Protein AF-0000000074737550 (afdb_homodimer)

Organism: NCBI:txid2562239

Foldseek 3Di:
DPPDDPPPPPPPVPVVVVVVVLVVLVVCCVPPPVLVVLQLVLLLLLLLLLLLLLLLCLVVLLLQLQCAAPHPVVVLVVCVVVDDPVVSVVSCCQSNLLLRCPPDDCDLVAHPPDHSLQSSLLLLLLLLLLLLQLLLVLLVVCLPWHLLVLSLVLLVQLLVLLVQCLCCSPPVSYPVSNSVSSSSSSSSSPSLLSSLLRLLLSDDDPVNLLSNLSSLLSNQLSSLVSNLVLLVQRPPSPDSRRSSVCSVVSSVSSVVSSVSSVPSDRTDDPPPPPPPDDPVQLDFFPLLVVLLVLLLVLLLLLLLLLLLLVVLVVLQCVLPPVVCVDSVNVNVLSVLLNVLSVVLSVVLVVVVVPAPLLVLLLVLLVLLLVLLVVLLDDDDPVVNSVSSSSNSSSSSNNNSSSSVSLSNLDDSSSSSNSSSSSSSSNSNSSSVSSVVLSVVCVVVVDSNSSSSSVVSSVSSVVSSVSSVVSRVLDFDDDDDDDDADDLVVLVPDDLVVNLVDQPVNLCCSQQPVQVVVVHHRDDNALDALVVCVVCVVVSVVRVLVSLVVVLSVLSVCSSRLVSLVVVLVSVVSNVVRNPPDDPVVRVVSVVNNVQVCCVVVVVPCCPPPVVVVVVVVCVLPPDLDDPPVDDDDLSPDDSVSNSSSSVVVSVSSVVVSVVVCVVPVCPDPCVVVVVD/DPPDDPPPPPPPVPVVVVVVVLVVLVVCLVPPPVLVVLQLVLLLLLLLLLLLLLLLCLVVLLLQLQCAAPHPVVVLVVCVVVDDPVVSVVSCCQSNLLLRCVPDPCDLVAHPPDHSLQSSLLLLLLLLLLLLQLLLVLLVVCLPWHLLVLSLVLLVQLLVLLVQCLCCSPPVSYPVSNSVSSSSSNSSSPSLLSSLLNLLLSDDDPVNLLSNLSSLLSNQLSSLVSNLVLLVQRPPSPPSRRSSVCSVVSSVSSVVSSVSSVPSDRTDDPPPPPPPDDVVQLDFFPLLVVLLVLLLVLLLLLLLLLLLLVVLVVLQCVLPPVVCVDSVNVNVLSVLLSVLSVVLSVVLVVVVVPAPLLVLLLVLLVLLLVLLVVLLDDDDPVVNSVSSSSNSSSSSNNNSSSSSSLSNLHDSSSSSNSSSSSSSSNSNSSSVSSVVLSVVCVVVVDSNSSSSSVVSSVSSVVSSVSSVVSRVLDFDDDDDDDDADDLVVLVPDDLVVNLLDQPVNLCCSQQPVQVVVVHHRDDNALDAQVVCVVCVVVSVVRVLVSLVVVLSVLSVCSSRLVSLVVVLVSVVSNVVRNPPDPVVVRVVSVVNNVVVCCVVVVVPCCPPCVVVVVVVVCVLPPDLDDPPVDDDDLSPDDSVSNSSSSVVVSVSSVVVSVVVCVVPVCPDPCVVVVVD

InterPro domains:
  IPR011701 Major facilitator superfamily [PF07690] (119-396)
  IPR036259 MFS transporter superfamily [G3DSA:1.20.1250.20] (33-469)
  IPR036259 MFS transporter superfamily [SSF103473] (30-477)

Structure (mmCIF, N/CA/C/O backbone):
data_AF-0000000074737550-model_v1
#
loop_
_entity.id
_entity.type
_entity.pdbx_description
1 polymer 'Uncharacterized protein'
#
loop_
_atom_site.group_PDB
_atom_site.id
_atom_site.type_symbol
_atom_site.label_atom_id
_atom_site.label_alt_id
_atom_site.label_comp_id
_atom_site.label_asym_id
_atom_site.label_entity_id
_atom_site.label_seq_id
_atom_site.pdbx_PDB_ins_code
_atom_site.Cartn_x
_atom_site.Cartn_y
_atom_site.Cartn_z
_atom_site.occupancy
_atom_site.B_iso_or_equiv
_atom_site.auth_seq_id
_atom_site.auth_comp_id
_atom_site.auth_asym_id
_atom_site.auth_atom_id
_atom_site.pdbx_PDB_model_num
ATOM 1 N N . MET A 1 1 ? -85.125 32.219 9.75 1 24.47 1 MET A N 1
ATOM 2 C CA . MET A 1 1 ? -85.438 31 9.016 1 24.47 1 MET A CA 1
ATOM 3 C C . MET A 1 1 ? -84.25 30.031 9 1 24.47 1 MET A C 1
ATOM 5 O O . MET A 1 1 ? -83.125 30.438 8.82 1 24.47 1 MET A O 1
ATOM 9 N N . VAL A 1 2 ? -84.5 28.766 9.648 1 26.8 2 VAL A N 1
ATOM 10 C CA . VAL A 1 2 ? -83.812 27.609 10.211 1 26.8 2 VAL A CA 1
ATOM 11 C C . VAL A 1 2 ? -83.125 26.828 9.094 1 26.8 2 VAL A C 1
ATOM 13 O O . VAL A 1 2 ? -83.75 26.391 8.141 1 26.8 2 VAL A O 1
ATOM 16 N N . CYS A 1 3 ? -82 27.5 8.641 1 24.91 3 CYS A N 1
ATOM 17 C CA . CYS A 1 3 ? -81.25 26.719 7.672 1 24.91 3 CYS A CA 1
ATOM 18 C C . CYS A 1 3 ? -81.188 25.234 8.055 1 24.91 3 CYS A C 1
ATOM 20 O O . CYS A 1 3 ? -80.812 24.891 9.188 1 24.91 3 CYS A O 1
ATOM 22 N N . LYS A 1 4 ? -82 24.359 7.387 1 26.67 4 LYS A N 1
ATOM 23 C CA . LYS A 1 4 ? -82.375 22.953 7.258 1 26.67 4 LYS A CA 1
ATOM 24 C C . LYS A 1 4 ? -81.125 22.062 7.203 1 26.67 4 LYS A C 1
ATOM 26 O O . LYS A 1 4 ? -80.125 22.406 6.559 1 26.67 4 LYS A O 1
ATOM 31 N N . SER A 1 5 ? -81 21.078 8.133 1 26.8 5 SER A N 1
ATOM 32 C CA . SER A 1 5 ? -80.125 20.078 8.703 1 26.8 5 SER A CA 1
ATOM 33 C C . SER A 1 5 ? -79.562 19.109 7.637 1 26.8 5 SER A C 1
ATOM 35 O O . SER A 1 5 ? -80.375 18.359 7.051 1 26.8 5 SER A O 1
ATOM 37 N N . CYS A 1 6 ? -78.75 19.672 6.656 1 26.11 6 CYS A N 1
ATOM 38 C CA . CYS A 1 6 ? -78.375 18.766 5.59 1 26.11 6 CYS A CA 1
ATOM 39 C C . CYS A 1 6 ? -77.875 17.453 6.156 1 26.11 6 CYS A C 1
ATOM 41 O O . CYS A 1 6 ? -76.938 17.453 6.992 1 26.11 6 CYS A O 1
ATOM 43 N N . PRO A 1 7 ? -78.562 16.297 6.203 1 28.62 7 PRO A N 1
ATOM 44 C CA . PRO A 1 7 ? -78.438 14.969 6.785 1 28.62 7 PRO A CA 1
ATOM 45 C C . PRO A 1 7 ? -77.188 14.25 6.336 1 28.62 7 PRO A C 1
ATOM 47 O O . PRO A 1 7 ? -76.812 13.203 6.887 1 28.62 7 PRO A O 1
ATOM 50 N N . CYS A 1 8 ? -76.625 14.422 5.133 1 25.62 8 CYS A N 1
ATOM 51 C CA . CYS A 1 8 ? -76.062 13.234 4.508 1 25.62 8 CYS A CA 1
ATOM 52 C C . CYS A 1 8 ? -74.688 12.891 5.121 1 25.62 8 CYS A C 1
ATOM 54 O O . CYS A 1 8 ? -73.625 13.133 4.508 1 25.62 8 CYS A O 1
ATOM 56 N N . ARG A 1 9 ? -74.312 13.266 6.387 1 26.23 9 ARG A N 1
ATOM 57 C CA . ARG A 1 9 ? -73 12.805 6.922 1 26.23 9 ARG A CA 1
ATOM 58 C C . ARG A 1 9 ? -72.938 11.273 6.953 1 26.23 9 ARG A C 1
ATOM 60 O O . ARG A 1 9 ? -73.438 10.656 7.898 1 26.23 9 ARG A O 1
ATOM 67 N N . SER A 1 10 ? -73.312 10.633 5.816 1 28.11 10 SER A N 1
ATOM 68 C CA . SER A 1 10 ? -73.125 9.195 5.938 1 28.11 10 SER A CA 1
ATOM 69 C C . SER A 1 10 ? -71.75 8.844 6.422 1 28.11 10 SER A C 1
ATOM 71 O O . SER A 1 10 ? -70.75 9.461 6 1 28.11 10 SER A O 1
ATOM 73 N N . SER A 1 11 ? -71.562 8.234 7.66 1 30.48 11 SER A N 1
ATOM 74 C CA . SER A 1 11 ? -70.5 7.625 8.438 1 30.48 11 SER A CA 1
ATOM 75 C C . SER A 1 11 ? -69.688 6.641 7.594 1 30.48 11 SER A C 1
ATOM 77 O O . SER A 1 11 ? -70.188 5.547 7.281 1 30.48 11 SER A O 1
ATOM 79 N N . ASN A 1 12 ? -69.125 7.055 6.477 1 30.02 12 ASN A N 1
ATOM 80 C CA . ASN A 1 12 ? -68.25 6.082 5.809 1 30.02 12 ASN A CA 1
ATOM 81 C C . ASN A 1 12 ? -67.25 5.461 6.773 1 30.02 12 ASN A C 1
ATOM 83 O O . ASN A 1 12 ? -66.188 6.043 7.031 1 30.02 12 ASN A O 1
ATOM 87 N N . THR A 1 13 ? -67.625 4.664 7.844 1 34.12 13 THR A N 1
ATOM 88 C CA . THR A 1 13 ? -67 3.869 8.867 1 34.12 13 THR A CA 1
ATOM 89 C C . THR A 1 13 ? -66 2.896 8.242 1 34.12 13 THR A C 1
ATOM 91 O O . THR A 1 13 ? -65.25 2.191 8.945 1 34.12 13 THR A O 1
ATOM 94 N N . ALA A 1 14 ? -66.188 2.547 7.008 1 34.81 14 ALA A N 1
ATOM 95 C CA . ALA A 1 14 ? -65.438 1.343 6.59 1 34.81 14 ALA A CA 1
ATOM 96 C C . ALA A 1 14 ? -63.969 1.602 6.492 1 34.81 14 ALA A C 1
ATOM 98 O O . ALA A 1 14 ? -63.156 0.664 6.512 1 34.81 14 ALA A O 1
ATOM 99 N N . THR A 1 15 ? -63.562 2.732 6.035 1 36.78 15 THR A N 1
ATOM 100 C CA . THR A 1 15 ? -62.125 2.951 5.828 1 36.78 15 THR A CA 1
ATOM 101 C C . THR A 1 15 ? -61.406 3.078 7.164 1 36.78 15 THR A C 1
ATOM 103 O O . THR A 1 15 ? -60.156 3.174 7.199 1 36.78 15 THR A O 1
ATOM 106 N N . GLU A 1 16 ? -62.031 3.373 8.352 1 38.31 16 GLU A N 1
ATOM 107 C CA . GLU A 1 16 ? -61.438 3.621 9.664 1 38.31 16 GLU A CA 1
ATOM 108 C C . GLU A 1 16 ? -60.781 2.359 10.227 1 38.31 16 GLU A C 1
ATOM 110 O O . GLU A 1 16 ? -59.75 2.432 10.891 1 38.31 16 GLU A O 1
ATOM 115 N N . PRO A 1 17 ? -61.438 1.211 9.945 1 42.69 17 PRO A N 1
ATOM 116 C CA . PRO A 1 17 ? -60.875 0.065 10.672 1 42.69 17 PRO A CA 1
ATOM 117 C C . PRO A 1 17 ? -59.5 -0.335 10.172 1 42.69 17 PRO A C 1
ATOM 119 O O . PRO A 1 17 ? -58.656 -0.781 10.961 1 42.69 17 PRO A O 1
ATOM 122 N N . PHE A 1 18 ? -59.25 -0.266 8.898 1 42.91 18 PHE A N 1
ATOM 123 C CA . PHE A 1 18 ? -57.969 -0.693 8.359 1 42.91 18 PHE A CA 1
ATOM 124 C C . PHE A 1 18 ? -56.844 0.226 8.844 1 42.91 18 PHE A C 1
ATOM 126 O O . PHE A 1 18 ? -55.781 -0.242 9.227 1 42.91 18 PHE A O 1
ATOM 133 N N . TYR A 1 19 ? -57.031 1.488 8.75 1 45.22 19 TYR A N 1
ATOM 134 C CA . TYR A 1 19 ? -56.062 2.461 9.242 1 45.22 19 TYR A CA 1
ATOM 135 C C . TYR A 1 19 ? -55.875 2.33 10.75 1 45.22 19 TYR A C 1
ATOM 137 O O . TYR A 1 19 ? -54.75 2.434 11.25 1 45.22 19 TYR A O 1
ATOM 145 N N . ASN A 1 20 ? -57 2.053 11.422 1 49.97 20 ASN A N 1
ATOM 146 C CA . ASN A 1 20 ? -56.875 1.866 12.867 1 49.97 20 ASN A CA 1
ATOM 147 C C . ASN A 1 20 ? -56.156 0.577 13.211 1 49.97 20 ASN A C 1
ATOM 149 O O . ASN A 1 20 ? -55.406 0.525 14.195 1 49.97 20 ASN A O 1
ATOM 153 N N . ARG A 1 21 ? -56.312 -0.404 12.406 1 52.66 21 ARG A N 1
ATOM 154 C CA . ARG A 1 21 ? -55.625 -1.673 12.602 1 52.66 21 ARG A CA 1
ATOM 155 C C . ARG A 1 21 ? -54.125 -1.534 12.305 1 52.66 21 ARG A C 1
ATOM 157 O O . ARG A 1 21 ? -53.312 -2.127 13 1 52.66 21 ARG A O 1
ATOM 164 N N . ILE A 1 22 ? -53.75 -0.805 11.273 1 57 22 ILE A N 1
ATOM 165 C CA . ILE A 1 22 ? -52.344 -0.553 10.945 1 57 22 ILE A CA 1
ATOM 166 C C . ILE A 1 22 ? -51.656 0.19 12.094 1 57 22 ILE A C 1
ATOM 168 O O . ILE A 1 22 ? -50.531 -0.135 12.477 1 57 22 ILE A O 1
ATOM 172 N N . THR A 1 23 ? -52.469 1.102 12.586 1 62.09 23 THR A N 1
ATOM 173 C CA . THR A 1 23 ? -51.938 1.883 13.688 1 62.09 23 THR A CA 1
ATOM 174 C C . THR A 1 23 ? -51.781 1.023 14.938 1 62.09 23 THR A C 1
ATOM 176 O O . THR A 1 23 ? -50.781 1.157 15.672 1 62.09 23 THR A O 1
ATOM 179 N N . ALA A 1 24 ? -52.75 0.085 15.086 1 65.62 24 ALA A N 1
ATOM 180 C CA . ALA A 1 24 ? -52.656 -0.756 16.281 1 65.62 24 ALA A CA 1
ATOM 181 C C . ALA A 1 24 ? -51.469 -1.716 16.188 1 65.62 24 ALA A C 1
ATOM 183 O O . ALA A 1 24 ? -50.781 -1.954 17.188 1 65.62 24 ALA A O 1
ATOM 184 N N . VAL A 1 25 ? -51.281 -2.23 15.016 1 73.44 25 VAL A N 1
ATOM 185 C CA . VAL A 1 25 ? -50.188 -3.186 14.828 1 73.44 25 VAL A CA 1
ATOM 186 C C . VAL A 1 25 ? -48.844 -2.471 14.938 1 73.44 25 VAL A C 1
ATOM 188 O O . VAL A 1 25 ? -47.875 -3.029 15.469 1 73.44 25 VAL A O 1
ATOM 191 N N . GLN A 1 26 ? -48.844 -1.316 14.562 1 75.19 26 GLN A N 1
ATOM 192 C CA . GLN A 1 26 ? -47.625 -0.524 14.688 1 75.19 26 GLN A CA 1
ATOM 193 C C . GLN A 1 26 ? -47.312 -0.226 16.141 1 75.19 26 GLN A C 1
ATOM 195 O O . GLN A 1 26 ? -46.125 -0.241 16.547 1 75.19 26 GLN A O 1
ATOM 200 N N . VAL A 1 27 ? -48.375 0.077 16.812 1 71.81 27 VAL A N 1
ATOM 201 C CA . VAL A 1 27 ? -48.188 0.347 18.234 1 71.81 27 VAL A CA 1
ATOM 202 C C . VAL A 1 27 ? -47.75 -0.922 18.953 1 71.81 27 VAL A C 1
ATOM 204 O O . VAL A 1 27 ? -46.875 -0.871 19.828 1 71.81 27 VAL A O 1
ATOM 207 N N . ARG A 1 28 ? -48.344 -1.997 18.531 1 73.56 28 ARG A N 1
ATOM 208 C CA . ARG A 1 28 ? -47.969 -3.27 19.141 1 73.56 28 ARG A CA 1
ATOM 209 C C . ARG A 1 28 ? -46.5 -3.6 18.859 1 73.56 28 ARG A C 1
ATOM 211 O O . ARG A 1 28 ? -45.812 -4.156 19.719 1 73.56 28 ARG A O 1
ATOM 218 N N . LEU A 1 29 ? -46.031 -3.309 17.703 1 77.81 29 LEU A N 1
ATOM 219 C CA . LEU A 1 29 ? -44.625 -3.549 17.328 1 77.81 29 LEU A CA 1
ATOM 220 C C . LEU A 1 29 ? -43.688 -2.74 18.188 1 77.81 29 LEU A C 1
ATOM 222 O O . LEU A 1 29 ? -42.594 -3.219 18.547 1 77.81 29 LEU A O 1
ATOM 226 N N . ARG A 1 30 ? -44.125 -1.634 18.578 1 72.62 30 ARG A N 1
ATOM 227 C CA . ARG A 1 30 ? -43.281 -0.748 19.375 1 72.62 30 ARG A CA 1
ATOM 228 C C . ARG A 1 30 ? -43.312 -1.131 20.844 1 72.62 30 ARG A C 1
ATOM 230 O O . ARG A 1 30 ? -42.344 -0.905 21.578 1 72.62 30 ARG A O 1
ATOM 237 N N . THR A 1 31 ? -44.375 -1.774 21.219 1 72.88 31 THR A N 1
ATOM 238 C CA . THR A 1 31 ? -44.562 -1.931 22.656 1 72.88 31 THR A CA 1
ATOM 239 C C . THR A 1 31 ? -44.312 -3.373 23.094 1 72.88 31 THR A C 1
ATOM 241 O O . THR A 1 31 ? -43.906 -3.625 24.219 1 72.88 31 THR A O 1
ATOM 244 N N . SER A 1 32 ? -44.562 -4.336 22.203 1 79.5 32 SER A N 1
ATOM 245 C CA . SER A 1 32 ? -44.5 -5.738 22.609 1 79.5 32 SER A CA 1
ATOM 246 C C . SER A 1 32 ? -43.25 -6.41 22.047 1 79.5 32 SER A C 1
ATOM 248 O O . SER A 1 32 ? -43.125 -6.613 20.844 1 79.5 32 SER A O 1
ATOM 250 N N . LYS A 1 33 ? -42.344 -6.879 22.953 1 85.06 33 LYS A N 1
ATOM 251 C CA . LYS A 1 33 ? -41.125 -7.598 22.562 1 85.06 33 LYS A CA 1
ATOM 252 C C . LYS A 1 33 ? -41.469 -8.961 21.969 1 85.06 33 LYS A C 1
ATOM 254 O O . LYS A 1 33 ? -40.781 -9.461 21.094 1 85.06 33 LYS A O 1
ATOM 259 N N . GLY A 1 34 ? -42.562 -9.508 22.453 1 84.25 34 GLY A N 1
ATOM 260 C CA . GLY A 1 34 ? -43 -10.781 21.906 1 84.25 34 GLY A CA 1
ATOM 261 C C . GLY A 1 34 ? -43.438 -10.695 20.453 1 84.25 34 GLY A C 1
ATOM 262 O O . GLY A 1 34 ? -43.062 -11.547 19.641 1 84.25 34 GLY A O 1
ATOM 263 N N . PHE A 1 35 ? -44.156 -9.766 20.188 1 87.44 35 PHE A N 1
ATOM 264 C CA . PHE A 1 35 ? -44.625 -9.578 18.812 1 87.44 35 PHE A CA 1
ATOM 265 C C . PHE A 1 35 ? -43.438 -9.25 17.891 1 87.44 35 PHE A C 1
ATOM 267 O O . PHE A 1 35 ? -43.406 -9.68 16.734 1 87.44 35 PHE A O 1
ATOM 274 N N . GLN A 1 36 ? -42.5 -8.586 18.375 1 87.88 36 GLN A N 1
ATOM 275 C CA . GLN A 1 36 ? -41.312 -8.305 17.609 1 87.88 36 GLN A CA 1
ATOM 276 C C . GLN A 1 36 ? -40.562 -9.594 17.219 1 87.88 36 GLN A C 1
ATOM 278 O O . GLN A 1 36 ? -40.125 -9.75 16.094 1 87.88 36 GLN A O 1
ATOM 283 N N . ARG A 1 37 ? -40.562 -10.461 18.156 1 88.75 37 ARG A N 1
ATOM 284 C CA . ARG A 1 37 ? -39.906 -11.734 17.906 1 88.75 37 ARG A CA 1
ATOM 285 C C . ARG A 1 37 ? -40.656 -12.555 16.875 1 88.75 37 ARG A C 1
ATOM 287 O O . ARG A 1 37 ? -40.062 -13.25 16.062 1 88.75 37 ARG A O 1
ATOM 294 N N . VAL A 1 38 ? -41.938 -12.461 16.891 1 89.69 38 VAL A N 1
ATOM 295 C CA . VAL A 1 38 ? -42.75 -13.188 15.93 1 89.69 38 VAL A CA 1
ATOM 296 C C . VAL A 1 38 ? -42.531 -12.617 14.531 1 89.69 38 VAL A C 1
ATOM 298 O O . VAL A 1 38 ? -42.438 -13.359 13.555 1 89.69 38 VAL A O 1
ATOM 301 N N . VAL A 1 39 ? -42.5 -11.398 14.453 1 90.38 39 VAL A N 1
ATOM 302 C CA . VAL A 1 39 ? -42.312 -10.742 13.172 1 90.38 39 VAL A CA 1
ATOM 303 C C . VAL A 1 39 ? -40.969 -11.141 12.586 1 90.38 39 VAL A C 1
ATOM 305 O O . VAL A 1 39 ? -40.875 -11.469 11.398 1 90.38 39 VAL A O 1
ATOM 308 N N . VAL A 1 40 ? -39.969 -11.203 13.445 1 91 40 VAL A N 1
ATOM 309 C CA . VAL A 1 40 ? -38.625 -11.578 12.992 1 91 40 VAL A CA 1
ATOM 310 C C . VAL A 1 40 ? -38.594 -13.055 12.602 1 91 40 VAL A C 1
ATOM 312 O O . VAL A 1 40 ? -38.031 -13.422 11.578 1 91 40 VAL A O 1
ATOM 315 N N . ALA A 1 41 ? -39.281 -13.828 13.312 1 91.25 41 ALA A N 1
ATOM 316 C CA . ALA A 1 41 ? -39.312 -15.258 13.023 1 91.25 41 ALA A CA 1
ATOM 317 C C . ALA A 1 41 ? -40 -15.531 11.68 1 91.25 41 ALA A C 1
ATOM 319 O O . ALA A 1 41 ? -39.531 -16.375 10.906 1 91.25 41 ALA A O 1
ATOM 320 N N . VAL A 1 42 ? -41.031 -14.852 11.453 1 92.31 42 VAL A N 1
ATOM 321 C CA . VAL A 1 42 ? -41.75 -15.031 10.203 1 92.31 42 VAL A CA 1
ATOM 322 C C . VAL A 1 42 ? -40.906 -14.531 9.039 1 92.31 42 VAL A C 1
ATOM 324 O O . VAL A 1 42 ? -40.906 -15.117 7.953 1 92.31 42 VAL A O 1
ATOM 327 N N . THR A 1 43 ? -40.219 -13.484 9.305 1 92.75 43 THR A N 1
ATOM 328 C CA . THR A 1 43 ? -39.312 -12.961 8.281 1 92.75 43 THR A CA 1
ATOM 329 C C . THR A 1 43 ? -38.219 -13.961 7.988 1 92.75 43 THR A C 1
ATOM 331 O O . THR A 1 43 ? -37.875 -14.203 6.824 1 92.75 43 THR A O 1
ATOM 334 N N . LEU A 1 44 ? -37.688 -14.594 8.969 1 91.88 44 LEU A N 1
ATOM 335 C CA . LEU A 1 44 ? -36.656 -15.617 8.812 1 91.88 44 LEU A CA 1
ATOM 336 C C . LEU A 1 44 ? -37.188 -16.828 8.078 1 91.88 44 LEU A C 1
ATOM 338 O O . LEU A 1 44 ? -36.531 -17.422 7.238 1 91.88 44 LEU A O 1
ATOM 342 N N . PHE A 1 45 ? -38.406 -17.125 8.414 1 91.25 45 PHE A N 1
ATOM 343 C CA . PHE A 1 45 ? -39.062 -18.25 7.773 1 91.25 45 PHE A CA 1
ATOM 344 C C . PHE A 1 45 ? -39.25 -17.984 6.285 1 91.25 45 PHE A C 1
ATOM 346 O O . PHE A 1 45 ? -39.062 -18.875 5.457 1 91.25 45 PHE A O 1
ATOM 353 N N . ALA A 1 46 ? -39.625 -16.844 5.953 1 92.75 46 ALA A N 1
ATOM 354 C CA . ALA A 1 46 ? -39.812 -16.469 4.551 1 92.75 46 ALA A CA 1
ATOM 355 C C . ALA A 1 46 ? -38.5 -16.594 3.777 1 92.75 46 ALA A C 1
ATOM 357 O O . ALA A 1 46 ? -38.469 -17.109 2.656 1 92.75 46 ALA A O 1
ATOM 358 N N . VAL A 1 47 ? -37.438 -16.156 4.398 1 91.56 47 VAL A N 1
ATOM 359 C CA . VAL A 1 47 ? -36.125 -16.234 3.762 1 91.56 47 VAL A CA 1
ATOM 360 C C . VAL A 1 47 ? -35.719 -17.703 3.59 1 91.56 47 VAL A C 1
ATOM 362 O O . VAL A 1 47 ? -35.25 -18.109 2.525 1 91.56 47 VAL A O 1
ATOM 365 N N . PHE A 1 48 ? -36 -18.438 4.562 1 87.81 48 PHE A N 1
ATOM 366 C CA . PHE A 1 48 ? -35.688 -19.875 4.516 1 87.81 48 PHE A CA 1
ATOM 367 C C . PHE A 1 48 ? -36.469 -20.547 3.396 1 87.81 48 PHE A C 1
ATOM 369 O O . PHE A 1 48 ? -35.875 -21.312 2.613 1 87.81 48 PHE A O 1
ATOM 376 N N . ALA A 1 49 ? -37.656 -20.234 3.307 1 87.94 49 ALA A N 1
ATOM 377 C CA . ALA A 1 49 ? -38.531 -20.844 2.303 1 87.94 49 ALA A CA 1
ATOM 378 C C . ALA A 1 49 ? -38.062 -20.484 0.891 1 87.94 49 ALA A C 1
ATOM 380 O O . ALA A 1 49 ? -38.062 -21.328 -0.004 1 87.94 49 ALA A O 1
ATOM 381 N N . ASP A 1 50 ? -37.719 -19.328 0.706 1 88.56 50 ASP A N 1
ATOM 382 C CA . ASP A 1 50 ? -37.281 -18.844 -0.602 1 88.56 50 ASP A CA 1
ATOM 383 C C . ASP A 1 50 ? -36 -19.547 -1.032 1 88.56 50 ASP A C 1
ATOM 385 O O . ASP A 1 50 ? -35.875 -20.031 -2.156 1 88.56 50 ASP A O 1
ATOM 389 N N . ILE A 1 51 ? -35.062 -19.656 -0.177 1 83.12 51 ILE A N 1
ATOM 390 C CA . ILE A 1 51 ? -33.781 -20.234 -0.51 1 83.12 51 ILE A CA 1
ATOM 391 C C . ILE A 1 51 ? -33.875 -21.75 -0.656 1 83.12 51 ILE A C 1
ATOM 393 O O . ILE A 1 51 ? -33.219 -22.344 -1.509 1 83.12 51 ILE A O 1
ATOM 397 N N . LEU A 1 52 ? -34.688 -22.281 0.16 1 76.75 52 LEU A N 1
ATOM 398 C CA . LEU A 1 52 ? -34.938 -23.719 0.05 1 76.75 52 LEU A CA 1
ATOM 399 C C . LEU A 1 52 ? -35.469 -24.078 -1.334 1 76.75 52 LEU A C 1
ATOM 401 O O . LEU A 1 52 ? -35 -25.047 -1.944 1 76.75 52 LEU A O 1
ATOM 405 N N . GLY A 1 53 ? -36.375 -23.359 -1.813 1 73.12 53 GLY A N 1
ATOM 406 C CA . GLY A 1 53 ? -36.938 -23.609 -3.129 1 73.12 53 GLY A CA 1
ATOM 407 C C . GLY A 1 53 ? -35.906 -23.562 -4.238 1 73.12 53 GLY A C 1
ATOM 408 O O . GLY A 1 53 ? -35.906 -24.422 -5.125 1 73.12 53 GLY A O 1
ATOM 409 N N . THR A 1 54 ? -34.938 -22.672 -4.141 1 71.44 54 THR A N 1
ATOM 410 C CA . THR A 1 54 ? -33.906 -22.547 -5.156 1 71.44 54 THR A CA 1
ATOM 411 C C . THR A 1 54 ? -32.875 -23.672 -5.039 1 71.44 54 THR A C 1
ATOM 413 O O . THR A 1 54 ? -32.375 -24.156 -6.047 1 71.44 54 THR A O 1
ATOM 416 N N . ALA A 1 55 ? -32.625 -24.094 -3.875 1 70.56 55 ALA A N 1
ATOM 417 C CA . ALA A 1 55 ? -31.641 -25.141 -3.641 1 70.56 55 ALA A CA 1
ATOM 418 C C . ALA A 1 55 ? -32.156 -26.484 -4.18 1 70.56 55 ALA A C 1
ATOM 420 O O . ALA A 1 55 ? -31.344 -27.328 -4.609 1 70.56 55 ALA A O 1
ATOM 421 N N . VAL A 1 56 ? -33.344 -26.672 -4.211 1 67.12 56 VAL A N 1
ATOM 422 C CA . VAL A 1 56 ? -33.938 -27.938 -4.652 1 67.12 56 VAL A CA 1
ATOM 423 C C . VAL A 1 56 ? -33.812 -28.062 -6.168 1 67.12 56 VAL A C 1
ATOM 425 O O . VAL A 1 56 ? -33.719 -29.172 -6.699 1 67.12 56 VAL A O 1
ATOM 428 N N . ILE A 1 57 ? -33.625 -26.953 -6.836 1 65 57 ILE A N 1
ATOM 429 C CA . ILE A 1 57 ? -33.562 -26.922 -8.289 1 65 57 ILE A CA 1
ATOM 430 C C . ILE A 1 57 ? -32.156 -27.219 -8.781 1 65 57 ILE A C 1
ATOM 432 O O . ILE A 1 57 ? -31.969 -27.75 -9.875 1 65 57 ILE A O 1
ATOM 436 N N . LEU A 1 58 ? -31.141 -27.078 -7.949 1 63.34 58 LEU A N 1
ATOM 437 C CA . LEU A 1 58 ? -29.75 -27.078 -8.367 1 63.34 58 LEU A CA 1
ATOM 438 C C . LEU A 1 58 ? -29.328 -28.453 -8.859 1 63.34 58 LEU A C 1
ATOM 440 O O . LEU A 1 58 ? -28.672 -28.578 -9.891 1 63.34 58 LEU A O 1
ATOM 444 N N . PRO A 1 59 ? -29.672 -29.484 -8.195 1 60.91 59 PRO A N 1
ATOM 445 C CA . PRO A 1 59 ? -29.266 -30.781 -8.719 1 60.91 59 PRO A CA 1
ATOM 446 C C . PRO A 1 59 ? -29.906 -31.109 -10.062 1 60.91 59 PRO A C 1
ATOM 448 O O . PRO A 1 59 ? -29.297 -31.781 -10.906 1 60.91 59 PRO A O 1
ATOM 451 N N . GLY A 1 60 ? -31.078 -30.578 -10.203 1 61.06 60 GLY A N 1
ATOM 452 C CA . GLY A 1 60 ? -31.75 -30.75 -11.492 1 61.06 60 GLY A CA 1
ATOM 453 C C . GLY A 1 60 ? -31.016 -30.062 -12.633 1 61.06 60 GLY A C 1
ATOM 454 O O . GLY A 1 60 ? -30.953 -30.594 -13.742 1 61.06 60 GLY A O 1
ATOM 455 N N . LEU A 1 61 ? -30.375 -29.016 -12.234 1 62.16 61 LEU A N 1
ATOM 456 C CA . LEU A 1 61 ? -29.641 -28.25 -13.234 1 62.16 61 LEU A CA 1
ATOM 457 C C . LEU A 1 61 ? -28.406 -29.016 -13.727 1 62.16 61 LEU A C 1
ATOM 459 O O . LEU A 1 61 ? -28.109 -29.031 -14.922 1 62.16 61 LEU A O 1
ATOM 463 N N . ALA A 1 62 ? -27.75 -29.688 -12.875 1 59.97 62 ALA A N 1
ATOM 464 C CA . ALA A 1 62 ? -26.578 -30.484 -13.234 1 59.97 62 ALA A CA 1
ATOM 465 C C . ALA A 1 62 ? -26.953 -31.672 -14.117 1 59.97 62 ALA A C 1
ATOM 467 O O . ALA A 1 62 ? -26.219 -32.031 -15.039 1 59.97 62 ALA A O 1
ATOM 468 N N . SER A 1 63 ? -28.094 -32.094 -13.898 1 60.69 63 SER A N 1
ATOM 469 C CA . SER A 1 63 ? -28.547 -33.281 -14.625 1 60.69 63 SER A CA 1
ATOM 470 C C . SER A 1 63 ? -28.922 -32.938 -16.062 1 60.69 63 SER A C 1
ATOM 472 O O . SER A 1 63 ? -28.766 -33.75 -16.969 1 60.69 63 SER A O 1
ATOM 474 N N . VAL A 1 64 ? -29.312 -31.719 -16.203 1 61.84 64 VAL A N 1
ATOM 475 C CA . VAL A 1 64 ? -29.766 -31.297 -17.531 1 61.84 64 VAL A CA 1
ATOM 476 C C . VAL A 1 64 ? -28.562 -31.156 -18.469 1 61.84 64 VAL A C 1
ATOM 478 O O . VAL A 1 64 ? -28.672 -31.391 -19.672 1 61.84 64 VAL A O 1
ATOM 481 N N . CYS A 1 65 ? -27.344 -30.906 -17.891 1 63.69 65 CYS A N 1
ATOM 482 C CA . CYS A 1 65 ? -26.188 -30.641 -18.734 1 63.69 65 CYS A CA 1
ATOM 483 C C . CYS A 1 65 ? -25.312 -31.875 -18.875 1 63.69 65 CYS A C 1
ATOM 485 O O . CYS A 1 65 ? -24.328 -31.859 -19.609 1 63.69 65 CYS A O 1
ATOM 487 N N . THR A 1 66 ? -25.578 -32.969 -18.344 1 62.47 66 THR A N 1
ATOM 488 C CA . THR A 1 66 ? -24.719 -34.156 -18.297 1 62.47 66 THR A CA 1
ATOM 489 C C . THR A 1 66 ? -24.469 -34.719 -19.703 1 62.47 66 THR A C 1
ATOM 491 O O . THR A 1 66 ? -23.422 -35.281 -19.969 1 62.47 66 THR A O 1
ATOM 494 N N . PHE A 1 67 ? -25.344 -34.469 -20.547 1 59.66 67 PHE A N 1
ATOM 495 C CA . PHE A 1 67 ? -25.203 -35.094 -21.859 1 59.66 67 PHE A CA 1
ATOM 496 C C . PHE A 1 67 ? -24.719 -34.094 -22.891 1 59.66 67 PHE A C 1
ATOM 498 O O . PHE A 1 67 ? -24.766 -34.344 -24.094 1 59.66 67 PHE A O 1
ATOM 505 N N . ALA A 1 68 ? -24.438 -32.938 -22.344 1 63.12 68 ALA A N 1
ATOM 506 C CA . ALA A 1 68 ? -23.812 -31.953 -23.234 1 63.12 68 ALA A CA 1
ATOM 507 C C . ALA A 1 68 ? -22.453 -32.438 -23.719 1 63.12 68 ALA A C 1
ATOM 509 O O . ALA A 1 68 ? -21.891 -33.375 -23.141 1 63.12 68 ALA A O 1
ATOM 510 N N . GLU A 1 69 ? -22.031 -31.844 -24.875 1 62.72 69 GLU A N 1
ATOM 511 C CA . GLU A 1 69 ? -20.781 -32.281 -25.484 1 62.72 69 GLU A CA 1
ATOM 512 C C . GLU A 1 69 ? -19.625 -32.188 -24.5 1 62.72 69 GLU A C 1
ATOM 514 O O . GLU A 1 69 ? -19.359 -31.141 -23.938 1 62.72 69 GLU A O 1
ATOM 519 N N . GLY A 1 70 ? -19 -33.312 -24.172 1 61.28 70 GLY A N 1
ATOM 520 C CA . GLY A 1 70 ? -17.844 -33.375 -23.281 1 61.28 70 GLY A CA 1
ATOM 521 C C . GLY A 1 70 ? -18.219 -33.719 -21.859 1 61.28 70 GLY A C 1
ATOM 522 O O . GLY A 1 70 ? -17.344 -33.812 -21 1 61.28 70 GLY A O 1
ATOM 523 N N . GLY A 1 71 ? -19.453 -33.906 -21.672 1 62.16 71 GLY A N 1
ATOM 524 C CA . GLY A 1 71 ? -19.906 -34.25 -20.328 1 62.16 71 GLY A CA 1
ATOM 525 C C . GLY A 1 71 ? -19.828 -35.75 -20.047 1 62.16 71 GLY A C 1
ATOM 526 O O . GLY A 1 71 ? -19.516 -36.531 -20.938 1 62.16 71 GLY A O 1
ATOM 527 N N . PRO A 1 72 ? -19.984 -36.031 -18.797 1 62.84 72 PRO A N 1
ATOM 528 C CA . PRO A 1 72 ? -19.859 -37.438 -18.422 1 62.84 72 PRO A CA 1
ATOM 529 C C . PRO A 1 72 ? -20.781 -38.344 -19.25 1 62.84 72 PRO A C 1
ATOM 531 O O . PRO A 1 72 ? -20.391 -39.469 -19.594 1 62.84 72 PRO A O 1
ATOM 534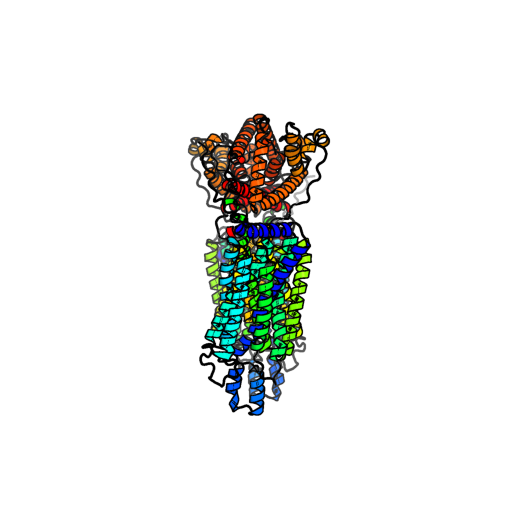 N N . GLY A 1 73 ? -21.922 -37.875 -19.594 1 62.31 73 GLY A N 1
ATOM 535 C CA . GLY A 1 73 ? -22.828 -38.688 -20.406 1 62.31 73 GLY A CA 1
ATOM 536 C C . GLY A 1 73 ? -22.391 -38.781 -21.859 1 62.31 73 GLY A C 1
ATOM 537 O O . GLY A 1 73 ? -22.516 -39.875 -22.469 1 62.31 73 GLY A O 1
ATOM 538 N N . ASP A 1 74 ? -21.891 -37.656 -22.328 1 65.94 74 ASP A N 1
ATOM 539 C CA . ASP A 1 74 ? -21.391 -37.688 -23.703 1 65.94 74 ASP A CA 1
ATOM 540 C C . ASP A 1 74 ? -20.188 -38.625 -23.828 1 65.94 74 ASP A C 1
ATOM 542 O O . ASP A 1 74 ? -20.078 -39.375 -24.797 1 65.94 74 ASP A O 1
ATOM 546 N N . LEU A 1 75 ? -19.344 -38.594 -22.844 1 66.56 75 LEU A N 1
ATOM 547 C CA . LEU A 1 75 ? -18.172 -39.469 -22.859 1 66.56 75 LEU A CA 1
ATOM 548 C C . LEU A 1 75 ? -18.562 -40.938 -22.75 1 66.56 75 LEU A C 1
ATOM 550 O O . LEU A 1 75 ? -17.969 -41.781 -23.391 1 66.56 75 LEU A O 1
ATOM 554 N N . LEU A 1 76 ? -19.562 -41.125 -21.969 1 67.06 76 LEU A N 1
ATOM 555 C CA . LEU A 1 76 ? -20.047 -42.5 -21.844 1 67.06 76 LEU A CA 1
ATOM 556 C C . LEU A 1 76 ? -20.656 -43 -23.141 1 67.06 76 LEU A C 1
ATOM 558 O O . LEU A 1 76 ? -20.469 -44.156 -23.531 1 67.06 76 LEU A O 1
ATOM 562 N N . GLU A 1 77 ? -21.281 -42.094 -23.797 1 67.69 77 GLU A N 1
ATOM 563 C CA . GLU A 1 77 ? -21.906 -42.5 -25.062 1 67.69 77 GLU A CA 1
ATOM 564 C C . GLU A 1 77 ? -20.859 -42.781 -26.125 1 67.69 77 GLU A C 1
ATOM 566 O O . GLU A 1 77 ? -21.047 -43.656 -26.953 1 67.69 77 GLU A O 1
ATOM 571 N N . LYS A 1 78 ? -19.828 -42.031 -26 1 70.44 78 LYS A N 1
ATOM 572 C CA . LYS A 1 78 ? -18.766 -42.25 -26.984 1 70.44 78 LYS A CA 1
ATOM 573 C C . LYS A 1 78 ? -18.031 -43.562 -26.719 1 70.44 78 LYS A C 1
ATOM 575 O O . LYS A 1 78 ? -17.531 -44.188 -27.656 1 70.44 78 LYS A O 1
ATOM 580 N N . GLN A 1 79 ? -18.078 -44.031 -25.5 1 68.12 79 GLN A N 1
ATOM 581 C CA . GLN A 1 79 ? -17.438 -45.281 -25.172 1 68.12 79 GLN A CA 1
ATOM 582 C C . GLN A 1 79 ? -18.438 -46.438 -25.219 1 68.12 79 GLN A C 1
ATOM 584 O O . GLN A 1 79 ? -18.125 -47.562 -24.828 1 68.12 79 GLN A O 1
ATOM 589 N N . ARG A 1 80 ? -19.594 -46.188 -25.703 1 71.12 80 ARG A N 1
ATOM 590 C CA . ARG A 1 80 ? -20.688 -47.188 -25.719 1 71.12 80 ARG A CA 1
ATOM 591 C C . ARG A 1 80 ? -20.266 -48.438 -26.469 1 71.12 80 ARG A C 1
ATOM 593 O O . ARG A 1 80 ? -20.578 -49.562 -26.047 1 71.12 80 ARG A O 1
ATOM 600 N N . GLU A 1 81 ? -19.469 -48.219 -27.5 1 66.06 81 GLU A N 1
ATOM 601 C CA . GLU A 1 81 ? -19.109 -49.375 -28.328 1 66.06 81 GLU A CA 1
ATOM 602 C C . GLU A 1 81 ? -18.125 -50.281 -27.609 1 66.06 81 GLU A C 1
ATOM 604 O O . GLU A 1 81 ? -18.078 -51.5 -27.875 1 66.06 81 GLU A O 1
ATOM 609 N N . ASN A 1 82 ? -17.406 -49.688 -26.672 1 69.88 82 ASN A N 1
ATOM 610 C CA . ASN A 1 82 ? -16.328 -50.438 -26.062 1 69.88 82 ASN A CA 1
ATOM 611 C C . ASN A 1 82 ? -16.75 -51.031 -24.703 1 69.88 82 ASN A C 1
ATOM 613 O O . ASN A 1 82 ? -15.977 -51.75 -24.062 1 69.88 82 ASN A O 1
ATOM 617 N N . LEU A 1 83 ? -17.922 -50.688 -24.234 1 69.38 83 LEU A N 1
ATOM 618 C CA . LEU A 1 83 ? -18.328 -51.156 -22.906 1 69.38 83 LEU A CA 1
ATOM 619 C C . LEU A 1 83 ? -19.438 -52.188 -23 1 69.38 83 LEU A C 1
ATOM 621 O O . LEU A 1 83 ? -20.297 -52.094 -23.875 1 69.38 83 LEU A O 1
ATOM 625 N N . PRO A 1 84 ? -19.219 -53.312 -22.281 1 74.38 84 PRO A N 1
ATOM 626 C CA . PRO A 1 84 ? -20.328 -54.281 -22.219 1 74.38 84 PRO A CA 1
ATOM 627 C C . PRO A 1 84 ? -21.641 -53.625 -21.828 1 74.38 84 PRO A C 1
ATOM 629 O O . PRO A 1 84 ? -21.656 -52.625 -21.094 1 74.38 84 PRO A O 1
ATOM 632 N N . GLU A 1 85 ? -22.719 -54 -22.375 1 71.44 85 GLU A N 1
ATOM 633 C CA . GLU A 1 85 ? -24.047 -53.406 -22.266 1 71.44 85 GLU A CA 1
ATOM 634 C C . GLU A 1 85 ? -24.469 -53.281 -20.812 1 71.44 85 GLU A C 1
ATOM 636 O O . GLU A 1 85 ? -25.078 -52.281 -20.422 1 71.44 85 GLU A O 1
ATOM 641 N N . GLU A 1 86 ? -24.109 -54.25 -19.984 1 68.31 86 GLU A N 1
ATOM 642 C CA . GLU A 1 86 ? -24.484 -54.219 -18.562 1 68.31 86 GLU A CA 1
ATOM 643 C C . GLU A 1 86 ? -23.781 -53.062 -17.844 1 68.31 86 GLU A C 1
ATOM 645 O O . GLU A 1 86 ? -24.391 -52.375 -17.031 1 68.31 86 GLU A O 1
ATOM 650 N N . VAL A 1 87 ? -22.562 -52.875 -18.234 1 68.31 87 VAL A N 1
ATOM 651 C CA . VAL A 1 87 ? -21.766 -51.844 -17.594 1 68.31 87 VAL A CA 1
ATOM 652 C C . VAL A 1 87 ? -22.219 -50.469 -18.078 1 68.31 87 VAL A C 1
ATOM 654 O O . VAL A 1 87 ? -22.312 -49.5 -17.281 1 68.31 87 VAL A O 1
ATOM 657 N N . TYR A 1 88 ? -22.531 -50.406 -19.297 1 65.75 88 TYR A N 1
ATOM 658 C CA . TYR A 1 88 ? -23.047 -49.188 -19.875 1 65.75 88 TYR A CA 1
ATOM 659 C C . TYR A 1 88 ? -24.359 -48.781 -19.203 1 65.75 88 TYR A C 1
ATOM 661 O O . TYR A 1 88 ? -24.531 -47.625 -18.844 1 65.75 88 TYR A O 1
ATOM 669 N N . GLN A 1 89 ? -25.141 -49.75 -19 1 64.06 89 GLN A N 1
ATOM 670 C CA . GLN A 1 89 ? -26.438 -49.469 -18.391 1 64.06 89 GLN A CA 1
ATOM 671 C C . GLN A 1 89 ? -26.266 -49.062 -16.922 1 64.06 89 GLN A C 1
ATOM 673 O O . GLN A 1 89 ? -26.969 -48.156 -16.438 1 64.06 89 GLN A O 1
ATOM 678 N N . GLU A 1 90 ? -25.359 -49.625 -16.312 1 62.47 90 GLU A N 1
ATOM 679 C CA . GLU A 1 90 ? -25.094 -49.281 -14.922 1 62.47 90 GLU A CA 1
ATOM 680 C C . GLU A 1 90 ? -24.5 -47.875 -14.812 1 62.47 90 GLU A C 1
ATOM 682 O O . GLU A 1 90 ? -24.875 -47.094 -13.93 1 62.47 90 GLU A O 1
ATOM 687 N N . GLN A 1 91 ? -23.578 -47.562 -15.773 1 61.22 91 GLN A N 1
ATOM 688 C CA . GLN A 1 91 ? -22.891 -46.25 -15.711 1 61.22 91 GLN A CA 1
ATOM 689 C C . GLN A 1 91 ? -23.812 -45.125 -16.172 1 61.22 91 GLN A C 1
ATOM 691 O O . GLN A 1 91 ? -23.781 -44.031 -15.617 1 61.22 91 GLN A O 1
ATOM 696 N N . ILE A 1 92 ? -24.469 -45.5 -17.156 1 59.91 92 ILE A N 1
ATOM 697 C CA . ILE A 1 92 ? -25.422 -44.531 -17.672 1 59.91 92 ILE A CA 1
ATOM 698 C C . ILE A 1 92 ? -26.5 -44.25 -16.625 1 59.91 92 ILE A C 1
ATOM 700 O O . ILE A 1 92 ? -26.969 -43.094 -16.484 1 59.91 92 ILE A O 1
ATOM 704 N N . GLN A 1 93 ? -26.797 -45.312 -15.938 1 55.94 93 GLN A N 1
ATOM 705 C CA . GLN A 1 93 ? -27.781 -45.156 -14.875 1 55.94 93 GLN A CA 1
ATOM 706 C C . GLN A 1 93 ? -27.234 -44.281 -13.75 1 55.94 93 GLN A C 1
ATOM 708 O O . GLN A 1 93 ? -27.984 -43.562 -13.094 1 55.94 93 GLN A O 1
ATOM 713 N N . GLN A 1 94 ? -25.922 -44.406 -13.531 1 54.59 94 GLN A N 1
ATOM 714 C CA . GLN A 1 94 ? -25.281 -43.594 -12.5 1 54.59 94 GLN A CA 1
ATOM 715 C C . GLN A 1 94 ? -25.203 -42.125 -12.914 1 54.59 94 GLN A C 1
ATOM 717 O O . GLN A 1 94 ? -25.219 -41.219 -12.062 1 54.59 94 GLN A O 1
ATOM 722 N N . LEU A 1 95 ? -24.688 -42 -14.141 1 53.22 95 LEU A N 1
ATOM 723 C CA . LEU A 1 95 ? -24.547 -40.625 -14.648 1 53.22 95 LEU A CA 1
ATOM 724 C C . LEU A 1 95 ? -25.922 -40 -14.852 1 53.22 95 LEU A C 1
ATOM 726 O O . LEU A 1 95 ? -26.047 -38.75 -14.789 1 53.22 95 LEU A O 1
ATOM 730 N N . ILE A 1 96 ? -26.703 -40.844 -15.516 1 46.38 96 ILE A N 1
ATOM 731 C CA . ILE A 1 96 ? -28.062 -40.375 -15.672 1 46.38 96 ILE A CA 1
ATOM 732 C C . ILE A 1 96 ? -28.75 -40.281 -14.305 1 46.38 96 ILE A C 1
ATOM 734 O O . ILE A 1 96 ? -28.938 -41.281 -13.633 1 46.38 96 ILE A O 1
ATOM 738 N N . SER A 1 97 ? -28.234 -39.5 -13.57 1 43.44 97 SER A N 1
ATOM 739 C CA . SER A 1 97 ? -29.141 -39.344 -12.43 1 43.44 97 SER A CA 1
ATOM 740 C C . SER A 1 97 ? -30.531 -39.875 -12.742 1 43.44 97 SER A C 1
ATOM 742 O O . SER A 1 97 ? -31.031 -39.688 -13.859 1 43.44 97 SER A O 1
ATOM 744 N N . PRO A 1 98 ? -30.938 -40.875 -12.109 1 37.72 98 PRO A N 1
ATOM 745 C CA . PRO A 1 98 ? -32.219 -41.406 -12.547 1 37.72 98 PRO A CA 1
ATOM 746 C C . PRO A 1 98 ? -33.125 -40.344 -13.156 1 37.72 98 PRO A C 1
ATOM 748 O O . PRO A 1 98 ? -34.031 -40.656 -13.93 1 37.72 98 PRO A O 1
ATOM 751 N N . HIS A 1 99 ? -33.438 -39.344 -12.336 1 38.47 99 HIS A N 1
ATOM 752 C CA . HIS A 1 99 ? -34.375 -38.344 -12.781 1 38.47 99 HIS A CA 1
ATOM 753 C C . HIS A 1 99 ? -33.75 -37.438 -13.859 1 38.47 99 HIS A C 1
ATOM 755 O O . HIS A 1 99 ? -34.219 -36.312 -14.086 1 38.47 99 HIS A O 1
ATOM 761 N N . ALA A 1 100 ? -32.594 -37.594 -14.133 1 39.53 100 ALA A N 1
ATOM 762 C CA . ALA A 1 100 ? -32.156 -36.969 -15.367 1 39.53 100 ALA A CA 1
ATOM 763 C C . ALA A 1 100 ? -33.125 -37.25 -16.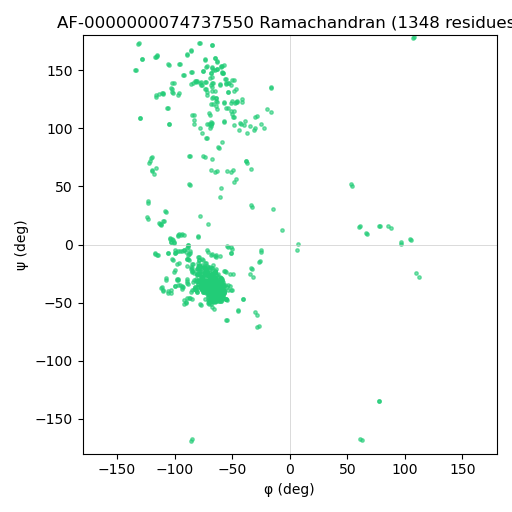516 1 39.53 100 ALA A C 1
ATOM 765 O O . ALA A 1 100 ? -33.812 -38.281 -16.5 1 39.53 100 ALA A O 1
ATOM 766 N N . PHE A 1 101 ? -33.469 -36.281 -17.234 1 40.88 101 PHE A N 1
ATOM 767 C CA . PHE A 1 101 ? -34.344 -36.469 -18.391 1 40.88 101 PHE A CA 1
ATOM 768 C C . PHE A 1 101 ? -34.031 -37.781 -19.094 1 40.88 101 PHE A C 1
ATOM 770 O O . PHE A 1 101 ? -32.938 -38 -19.578 1 40.88 101 PHE A O 1
ATOM 777 N N . LYS A 1 102 ? -34.375 -38.875 -18.406 1 39.03 102 LYS A N 1
ATOM 778 C CA . LYS A 1 102 ? -34.469 -40.125 -19.156 1 39.03 102 LYS A CA 1
ATOM 779 C C . LYS A 1 102 ? -34.75 -39.875 -20.641 1 39.03 102 LYS A C 1
ATOM 781 O O . LYS A 1 102 ? -35.594 -40.531 -21.25 1 39.03 102 LYS A O 1
ATOM 786 N N . GLY A 1 103 ? -35 -38.531 -20.984 1 34.91 103 GLY A N 1
ATOM 787 C CA . GLY A 1 103 ? -35.438 -38.531 -22.391 1 34.91 103 GLY A CA 1
ATOM 788 C C . GLY A 1 103 ? -34.5 -39.312 -23.281 1 34.91 103 GLY A C 1
ATOM 789 O O . GLY A 1 103 ? -33.375 -39.625 -22.922 1 34.91 103 GLY A O 1
ATOM 790 N N . GLU A 1 104 ? -35.125 -40.312 -23.969 1 35.44 104 GLU A N 1
ATOM 791 C CA . GLU A 1 104 ? -34.438 -40.906 -25.109 1 35.44 104 GLU A CA 1
ATOM 792 C C . GLU A 1 104 ? -33.281 -40.031 -25.594 1 35.44 104 GLU A C 1
ATOM 794 O O . GLU A 1 104 ? -33.344 -38.812 -25.453 1 35.44 104 GLU A O 1
ATOM 799 N N . ARG A 1 105 ? -32.25 -40.5 -25.859 1 37.53 105 ARG A N 1
ATOM 800 C CA . ARG A 1 105 ? -31.219 -39.969 -26.781 1 37.53 105 ARG A CA 1
ATOM 801 C C . ARG A 1 105 ? -31.859 -39.062 -27.828 1 37.53 105 ARG A C 1
ATOM 803 O O . ARG A 1 105 ? -32.781 -39.438 -28.516 1 37.53 105 ARG A O 1
ATOM 810 N N . GLY A 1 106 ? -31.75 -37.688 -27.719 1 39.44 106 GLY A N 1
ATOM 811 C CA . GLY A 1 106 ? -32.406 -36.906 -28.75 1 39.44 106 GLY A CA 1
ATOM 812 C C . GLY A 1 106 ? -33.625 -36.156 -28.25 1 39.44 106 GLY A C 1
ATOM 813 O O . GLY A 1 106 ? -34.281 -35.438 -29.016 1 39.44 106 GLY A O 1
ATOM 814 N N . ALA A 1 107 ? -34.219 -36.594 -27.234 1 44.53 107 ALA A N 1
ATOM 815 C CA . ALA A 1 107 ? -35.562 -36.125 -27.062 1 44.53 107 ALA A CA 1
ATOM 816 C C . ALA A 1 107 ? -35.562 -34.688 -26.5 1 44.53 107 ALA A C 1
ATOM 818 O O . ALA A 1 107 ? -36.625 -34.094 -26.312 1 44.53 107 ALA A O 1
ATOM 819 N N . TRP A 1 108 ? -34.625 -34.281 -25.609 1 47.91 108 TRP A N 1
ATOM 820 C CA . TRP A 1 108 ? -34.719 -32.844 -25.328 1 47.91 108 TRP A CA 1
ATOM 821 C C . TRP A 1 108 ? -34.469 -32.031 -26.594 1 47.91 108 TRP A C 1
ATOM 823 O O . TRP A 1 108 ? -33.469 -32.219 -27.281 1 47.91 108 TRP A O 1
ATOM 833 N N . SER A 1 109 ? -35.375 -31.844 -27.328 1 46.56 109 SER A N 1
ATOM 834 C CA . SER A 1 109 ? -35.312 -31.141 -28.609 1 46.56 109 SER A CA 1
ATOM 835 C C . SER A 1 109 ? -34.312 -30.016 -28.578 1 46.56 109 SER A C 1
ATOM 837 O O . SER A 1 109 ? -33.719 -29.672 -29.609 1 46.56 109 SER A O 1
ATOM 839 N N . GLY A 1 110 ? -33.906 -29.344 -27.406 1 46 110 GLY A N 1
ATOM 840 C CA . GLY A 1 110 ? -33 -28.188 -27.438 1 46 110 GLY A CA 1
ATOM 841 C C . GLY A 1 110 ? -31.703 -28.406 -26.719 1 46 110 GLY A C 1
ATOM 842 O O . GLY A 1 110 ? -31.562 -28.016 -25.547 1 46 110 GLY A O 1
ATOM 843 N N . SER A 1 111 ? -30.844 -29.344 -27.062 1 50.38 111 SER A N 1
ATOM 844 C CA . SER A 1 111 ? -29.516 -29.656 -26.562 1 50.38 111 SER A CA 1
ATOM 845 C C . SER A 1 111 ? -28.703 -28.406 -26.312 1 50.38 111 SER A C 1
ATOM 847 O O . SER A 1 111 ? -28.766 -27.453 -27.094 1 50.38 111 SER A O 1
ATOM 849 N N . PRO A 1 112 ? -28.188 -28.281 -25.078 1 55.16 112 PRO A N 1
ATOM 850 C CA . PRO A 1 112 ? -27.328 -27.109 -24.859 1 55.16 112 PRO A CA 1
ATOM 851 C C . PRO A 1 112 ? -26.266 -26.938 -25.938 1 55.16 112 PRO A C 1
ATOM 853 O O . PRO A 1 112 ? -25.641 -27.922 -26.344 1 55.16 112 PRO A O 1
ATOM 856 N N . PRO A 1 113 ? -26.406 -25.922 -26.766 1 52.66 113 PRO A N 1
ATOM 857 C CA . PRO A 1 113 ? -25.562 -25.688 -27.938 1 52.66 113 PRO A CA 1
ATOM 858 C C . PRO A 1 113 ? -24.078 -25.641 -27.609 1 52.66 113 PRO A C 1
ATOM 860 O O . PRO A 1 113 ? -23.234 -25.531 -28.5 1 52.66 113 PRO A O 1
ATOM 863 N N . VAL A 1 114 ? -23.703 -25.797 -26.219 1 58.81 114 VAL A N 1
ATOM 864 C CA . VAL A 1 114 ? -22.297 -25.484 -25.969 1 58.81 114 VAL A CA 1
ATOM 865 C C . VAL A 1 114 ? -21.656 -26.594 -25.156 1 58.81 114 VAL A C 1
ATOM 867 O O . VAL A 1 114 ? -22.328 -27.531 -24.703 1 58.81 114 VAL A O 1
ATOM 870 N N . LYS A 1 115 ? -20.422 -26.594 -24.938 1 63.25 115 LYS A N 1
ATOM 871 C CA . LYS A 1 115 ? -19.609 -27.531 -24.156 1 63.25 115 LYS A CA 1
ATOM 872 C C . LYS A 1 115 ? -20.125 -27.672 -22.734 1 63.25 115 LYS A C 1
ATOM 874 O O . LYS A 1 115 ? -20.75 -26.75 -22.203 1 63.25 115 LYS A O 1
ATOM 879 N N . TYR A 1 116 ? -20.125 -28.922 -22.203 1 63.47 116 TYR A N 1
ATOM 880 C CA . TYR A 1 116 ? -20.641 -29.281 -20.875 1 63.47 116 TYR A CA 1
ATOM 881 C C . TYR A 1 116 ? -20.25 -28.219 -19.844 1 63.47 116 TYR A C 1
ATOM 883 O O . TYR A 1 116 ? -21.109 -27.719 -19.125 1 63.47 116 TYR A O 1
ATOM 891 N N . ALA A 1 117 ? -19.062 -27.891 -19.906 1 62.69 117 ALA A N 1
ATOM 892 C CA . ALA A 1 117 ? -18.578 -26.953 -18.906 1 62.69 117 ALA A CA 1
ATOM 893 C C . ALA A 1 117 ? -19.234 -25.594 -19.047 1 62.69 117 ALA A C 1
ATOM 895 O O . ALA A 1 117 ? -19.625 -24.969 -18.062 1 62.69 117 ALA A O 1
ATOM 896 N N . LEU A 1 118 ? -19.453 -25.234 -20.203 1 67.62 118 LEU A N 1
ATOM 897 C CA . LEU A 1 118 ? -20.047 -23.922 -20.469 1 67.62 118 LEU A CA 1
ATOM 898 C C . LEU A 1 118 ? -21.547 -23.953 -20.188 1 67.62 118 LEU A C 1
ATOM 900 O O . LEU A 1 118 ? -22.109 -22.969 -19.688 1 67.62 118 LEU A O 1
ATOM 904 N N . SER A 1 119 ? -22.141 -25.062 -20.516 1 68.31 119 SER A N 1
ATOM 905 C CA . SER A 1 119 ? -23.578 -25.172 -20.312 1 68.31 119 SER A CA 1
ATOM 906 C C . SER A 1 119 ? -23.922 -25.141 -18.828 1 68.31 119 SER A C 1
ATOM 908 O O . SER A 1 119 ? -24.875 -24.484 -18.406 1 68.31 119 SER A O 1
ATOM 910 N N . MET A 1 120 ? -23.125 -25.781 -18.016 1 69.88 120 MET A N 1
ATOM 911 C CA . MET A 1 120 ? -23.344 -25.781 -16.578 1 69.88 120 MET A CA 1
ATOM 912 C C . MET A 1 120 ? -23.141 -24.391 -15.984 1 69.88 120 MET A C 1
ATOM 914 O O . MET A 1 120 ? -23.922 -23.953 -15.133 1 69.88 120 MET A O 1
ATOM 918 N N . ASN A 1 121 ? -22.219 -23.734 -16.453 1 72.69 121 ASN A N 1
ATOM 919 C CA . ASN A 1 121 ? -21.906 -22.422 -15.922 1 72.69 121 ASN A CA 1
ATOM 920 C C . ASN A 1 121 ? -22.906 -21.359 -16.391 1 72.69 121 ASN A C 1
ATOM 922 O O . ASN A 1 121 ? -23.172 -20.406 -15.672 1 72.69 121 ASN A O 1
ATOM 926 N N . LEU A 1 122 ? -23.453 -21.625 -17.531 1 74.81 122 LEU A N 1
ATOM 927 C CA . LEU A 1 122 ? -24.438 -20.688 -18.062 1 74.81 122 LEU A CA 1
ATOM 928 C C . LEU A 1 122 ? -25.703 -20.719 -17.219 1 74.81 122 LEU A C 1
ATOM 930 O O . LEU A 1 122 ? -26.344 -19.688 -17.031 1 74.81 122 LEU A O 1
ATOM 934 N N . VAL A 1 123 ? -26.031 -21.844 -16.766 1 76.75 123 VAL A N 1
ATOM 935 C CA . VAL A 1 123 ? -27.219 -21.969 -15.922 1 76.75 123 VAL A CA 1
ATOM 936 C C . VAL A 1 123 ? -27.047 -21.156 -14.648 1 76.75 123 VAL A C 1
ATOM 938 O O . VAL A 1 123 ? -27.938 -20.406 -14.25 1 76.75 123 VAL A O 1
ATOM 941 N N . MET A 1 124 ? -25.938 -21.266 -14.094 1 77.69 124 MET A N 1
ATOM 942 C CA . MET A 1 124 ? -25.688 -20.531 -12.867 1 77.69 124 MET A CA 1
ATOM 943 C C . MET A 1 124 ? -25.609 -19.031 -13.141 1 77.69 124 MET A C 1
ATOM 945 O O . MET A 1 124 ? -26.141 -18.219 -12.375 1 77.69 124 MET A O 1
ATOM 949 N N . SER A 1 125 ? -24.984 -18.703 -14.234 1 82.56 125 SER A N 1
ATOM 950 C CA . SER A 1 125 ? -24.797 -17.297 -14.578 1 82.56 125 SER A CA 1
ATOM 951 C C . SER A 1 125 ? -26.141 -16.609 -14.859 1 82.56 125 SER A C 1
ATOM 953 O O . SER A 1 125 ? -26.375 -15.492 -14.406 1 82.56 125 SER A O 1
ATOM 955 N N . VAL A 1 126 ? -27 -17.328 -15.477 1 83.31 126 VAL A N 1
ATOM 956 C CA . VAL A 1 126 ? -28.297 -16.766 -15.82 1 83.31 126 VAL A CA 1
ATOM 957 C C . VAL A 1 126 ? -29.109 -16.547 -14.547 1 83.31 126 VAL A C 1
ATOM 959 O O . VAL A 1 126 ? -29.828 -15.562 -14.422 1 83.31 126 VAL A O 1
ATOM 962 N N . GLY A 1 127 ? -29 -17.453 -13.68 1 85.62 127 GLY A N 1
ATOM 963 C CA . GLY A 1 127 ? -29.656 -17.281 -12.398 1 85.62 127 GLY A CA 1
ATOM 964 C C . GLY A 1 127 ? -29.172 -16.062 -11.633 1 85.62 127 GLY A C 1
ATOM 965 O O . GLY A 1 127 ? -29.984 -15.289 -11.125 1 85.62 127 GLY A O 1
ATOM 966 N N . TYR A 1 128 ? -27.938 -15.914 -11.609 1 88.5 128 TYR A N 1
ATOM 967 C CA . TYR A 1 128 ? -27.359 -14.781 -10.883 1 88.5 128 TYR A CA 1
ATOM 968 C C . TYR A 1 128 ? -27.719 -13.469 -11.562 1 88.5 128 TYR A C 1
ATOM 970 O O . TYR A 1 128 ? -27.938 -12.461 -10.883 1 88.5 128 TYR A O 1
ATOM 978 N N . PHE A 1 129 ? -27.781 -13.477 -12.852 1 88.94 129 PHE A N 1
ATOM 979 C CA . PHE A 1 129 ? -28.172 -12.273 -13.57 1 88.94 129 PHE A CA 1
ATOM 980 C C . PHE A 1 129 ? -29.625 -11.906 -13.25 1 88.94 129 PHE A C 1
ATOM 982 O O . PHE A 1 129 ? -29.938 -10.727 -13.078 1 88.94 129 PHE A O 1
ATOM 989 N N . GLY A 1 130 ? -30.391 -12.898 -13.18 1 90.62 130 GLY A N 1
ATOM 990 C CA . GLY A 1 130 ? -31.766 -12.664 -12.758 1 90.62 130 GLY A CA 1
ATOM 991 C C . GLY A 1 130 ? -31.875 -12.078 -11.367 1 90.62 130 GLY A C 1
ATOM 992 O O . GLY A 1 130 ? -32.625 -11.133 -11.141 1 90.62 130 GLY A O 1
ATOM 993 N N . SER A 1 131 ? -31.094 -12.602 -10.531 1 91.56 131 SER A N 1
ATOM 994 C CA . SER A 1 131 ? -31.109 -12.109 -9.156 1 91.56 131 SER A CA 1
ATOM 995 C C . SER A 1 131 ? -30.609 -10.672 -9.078 1 91.56 131 SER A C 1
ATOM 997 O O . SER A 1 131 ? -31.109 -9.883 -8.258 1 91.56 131 SER A O 1
ATOM 999 N N . ALA A 1 132 ? -29.625 -10.336 -9.898 1 92.75 132 ALA A N 1
ATOM 1000 C CA . ALA A 1 132 ? -29.094 -8.977 -9.922 1 92.75 132 ALA A CA 1
ATOM 1001 C C . ALA A 1 132 ? -30.156 -7.965 -10.328 1 92.75 132 ALA A C 1
ATOM 1003 O O . ALA A 1 132 ? -30.328 -6.941 -9.656 1 92.75 132 ALA A O 1
ATOM 1004 N N . LEU A 1 133 ? -30.906 -8.266 -11.273 1 91.88 133 LEU A N 1
ATOM 1005 C CA . LEU A 1 133 ? -31.953 -7.375 -11.75 1 91.88 133 LEU A CA 1
ATOM 1006 C C . LEU A 1 133 ? -33.094 -7.312 -10.742 1 91.88 133 LEU A C 1
ATOM 1008 O O . LEU A 1 133 ? -33.625 -6.23 -10.469 1 91.88 133 LEU A O 1
ATOM 1012 N N . GLY A 1 134 ? -33.406 -8.414 -10.219 1 94.12 134 GLY A N 1
ATOM 1013 C CA . GLY A 1 134 ? -34.5 -8.484 -9.266 1 94.12 134 GLY A CA 1
ATOM 1014 C C . GLY A 1 134 ? -34.219 -7.734 -7.977 1 94.12 134 GLY A C 1
ATOM 1015 O O . GLY A 1 134 ? -35.094 -7.062 -7.438 1 94.12 134 GLY A O 1
ATOM 1016 N N . SER A 1 135 ? -33.031 -7.859 -7.559 1 93.44 135 SER A N 1
ATOM 1017 C CA . SER A 1 135 ? -32.688 -7.234 -6.289 1 93.44 135 SER A CA 1
ATOM 1018 C C . SER A 1 135 ? -32.781 -5.715 -6.375 1 93.44 135 SER A C 1
ATOM 1020 O O . SER A 1 135 ? -33.25 -5.059 -5.449 1 93.44 135 SER A O 1
ATOM 1022 N N . MET A 1 136 ? -32.312 -5.172 -7.453 1 91.62 136 MET A N 1
ATOM 1023 C CA . MET A 1 136 ? -32.375 -3.727 -7.637 1 91.62 136 MET A CA 1
ATOM 1024 C C . MET A 1 136 ? -33.844 -3.264 -7.695 1 91.62 136 MET A C 1
ATOM 1026 O O . MET A 1 136 ? -34.219 -2.277 -7.059 1 91.62 136 MET A O 1
ATOM 1030 N N . PHE A 1 137 ? -34.594 -4 -8.352 1 92.75 137 PHE A N 1
ATOM 1031 C CA . PHE A 1 137 ? -36 -3.664 -8.539 1 92.75 137 PHE A CA 1
ATOM 1032 C C . PHE A 1 137 ? -36.781 -3.766 -7.223 1 92.75 137 PHE A C 1
ATOM 1034 O O . PHE A 1 137 ? -37.469 -2.828 -6.828 1 92.75 137 PHE A O 1
ATOM 1041 N N . LEU A 1 138 ? -36.594 -4.824 -6.559 1 93.75 138 LEU A N 1
ATOM 1042 C CA . LEU A 1 138 ? -37.344 -5.062 -5.328 1 93.75 138 LEU A CA 1
ATOM 1043 C C . LEU A 1 138 ? -36.844 -4.164 -4.203 1 93.75 138 LEU A C 1
ATOM 1045 O O . LEU A 1 138 ? -37.625 -3.768 -3.328 1 93.75 138 LEU A O 1
ATOM 1049 N N . GLY A 1 139 ? -35.594 -3.881 -4.238 1 91.81 139 GLY A N 1
ATOM 1050 C CA . GLY A 1 139 ? -35.062 -2.947 -3.258 1 91.81 139 GLY A CA 1
ATOM 1051 C C . GLY A 1 139 ? -35.688 -1.562 -3.363 1 91.81 139 GLY A C 1
ATOM 1052 O O . GLY A 1 139 ? -36.094 -0.982 -2.357 1 91.81 139 GLY A O 1
ATOM 1053 N N . LEU A 1 140 ? -35.75 -1.037 -4.543 1 90.19 140 LEU A N 1
ATOM 1054 C CA . LEU A 1 140 ? -36.375 0.265 -4.781 1 90.19 140 LEU A CA 1
ATOM 1055 C C . LEU A 1 140 ? -37.844 0.247 -4.406 1 90.19 140 LEU A C 1
ATOM 1057 O O . LEU A 1 140 ? -38.375 1.232 -3.881 1 90.19 140 LEU A O 1
ATOM 1061 N N . LEU A 1 141 ? -38.406 -0.858 -4.613 1 90.88 141 LEU A N 1
ATOM 1062 C CA . LEU A 1 141 ? -39.812 -1.001 -4.309 1 90.88 141 LEU A CA 1
ATOM 1063 C C . LEU A 1 141 ? -40.062 -0.965 -2.801 1 90.88 141 LEU A C 1
ATOM 1065 O O . LEU A 1 141 ? -41.062 -0.411 -2.34 1 90.88 141 LEU A O 1
ATOM 1069 N N . CYS A 1 142 ? -39.188 -1.515 -2.061 1 91.31 142 CYS A N 1
ATOM 1070 C CA . CYS A 1 142 ? -39.281 -1.516 -0.606 1 91.31 142 CYS A CA 1
ATOM 1071 C C . CYS A 1 142 ? -39.25 -0.095 -0.055 1 91.31 142 CYS A C 1
ATOM 1073 O O . CYS A 1 142 ? -39.969 0.237 0.874 1 91.31 142 CYS A O 1
ATOM 1075 N N . ASP A 1 143 ? -38.406 0.681 -0.649 1 88.06 143 ASP A N 1
ATOM 1076 C CA . ASP A 1 143 ? -38.25 2.053 -0.177 1 88.06 143 ASP A CA 1
ATOM 1077 C C . ASP A 1 143 ? -39.469 2.883 -0.487 1 88.06 143 ASP A C 1
ATOM 1079 O O . ASP A 1 143 ? -39.844 3.793 0.267 1 88.06 143 ASP A O 1
ATOM 1083 N N . LYS A 1 144 ? -40.219 2.584 -1.509 1 85.69 144 LYS A N 1
ATOM 1084 C CA . LYS A 1 144 ? -41.344 3.379 -1.942 1 85.69 144 LYS A CA 1
ATOM 1085 C C . LYS A 1 144 ? -42.625 2.928 -1.241 1 85.69 144 LYS A C 1
ATOM 1087 O O . LYS A 1 144 ? -43.406 3.758 -0.766 1 85.69 144 LYS A O 1
ATOM 1092 N N . ILE A 1 145 ? -42.844 1.643 -1.187 1 87.31 145 ILE A N 1
ATOM 1093 C CA . ILE A 1 145 ? -44.156 1.184 -0.739 1 87.31 145 ILE A CA 1
ATOM 1094 C C . ILE A 1 145 ? -44 0.381 0.552 1 87.31 145 ILE A C 1
ATOM 1096 O O . ILE A 1 145 ? -45 -0.052 1.138 1 87.31 145 ILE A O 1
ATOM 1100 N N . GLY A 1 146 ? -42.906 0.12 0.9 1 87.38 146 GLY A N 1
ATOM 1101 C CA . GLY A 1 146 ? -42.688 -0.717 2.068 1 87.38 146 GLY A CA 1
ATOM 1102 C C . GLY A 1 146 ? -42.188 -2.113 1.718 1 87.38 146 GLY A C 1
ATOM 1103 O O . GLY A 1 146 ? -42.219 -2.502 0.548 1 87.38 146 GLY A O 1
ATOM 1104 N N . CYS A 1 147 ? -41.938 -2.949 2.744 1 92.44 147 CYS A N 1
ATOM 1105 C CA . CYS A 1 147 ? -41.281 -4.23 2.498 1 92.44 147 CYS A CA 1
ATOM 1106 C C . CYS A 1 147 ? -42.281 -5.371 2.514 1 92.44 147 CYS A C 1
ATOM 1108 O O . CYS A 1 147 ? -42 -6.469 2.035 1 92.44 147 CYS A O 1
ATOM 1110 N N . LYS A 1 148 ? -43.469 -5.141 2.975 1 91.19 148 LYS A N 1
ATOM 1111 C CA . LYS A 1 148 ? -44.438 -6.215 3.088 1 91.19 148 LYS A CA 1
ATOM 1112 C C . LYS A 1 148 ? -44.906 -6.695 1.711 1 91.19 148 LYS A C 1
ATOM 1114 O O . LYS A 1 148 ? -44.844 -7.891 1.414 1 91.19 148 LYS A O 1
ATOM 1119 N N . PHE A 1 149 ? -45.25 -5.832 0.863 1 92.38 149 PHE A N 1
ATOM 1120 C CA . PHE A 1 149 ? -45.781 -6.199 -0.455 1 92.38 149 PHE A CA 1
ATOM 1121 C C . PHE A 1 149 ? -44.656 -6.84 -1.295 1 92.38 149 PHE A C 1
ATOM 1123 O O . PHE A 1 149 ? -44.875 -7.906 -1.879 1 92.38 149 PHE A O 1
ATOM 1130 N N . PRO A 1 150 ? -43.531 -6.242 -1.363 1 93.75 150 PRO A N 1
ATOM 1131 C CA . PRO A 1 150 ? -42.469 -6.879 -2.143 1 93.75 150 PRO A CA 1
ATOM 1132 C C . PRO A 1 150 ? -42.156 -8.297 -1.663 1 93.75 150 PRO A C 1
ATOM 1134 O O . PRO A 1 150 ? -41.844 -9.164 -2.473 1 93.75 150 PRO A O 1
ATOM 1137 N N . MET A 1 151 ? -42.25 -8.523 -0.404 1 95 151 MET A N 1
ATOM 1138 C CA . MET A 1 151 ? -42 -9.867 0.115 1 95 151 MET A CA 1
ATOM 1139 C C . MET A 1 151 ? -43.094 -10.836 -0.344 1 95 151 MET A C 1
ATOM 1141 O O . MET A 1 151 ? -42.781 -11.969 -0.726 1 95 151 MET A O 1
ATOM 1145 N N . GLN A 1 152 ? -44.25 -10.383 -0.326 1 95 152 GLN A N 1
ATOM 1146 C CA . GLN A 1 152 ? -45.375 -11.188 -0.825 1 95 152 GLN A CA 1
ATOM 1147 C C . GLN A 1 152 ? -45.219 -11.477 -2.316 1 95 152 GLN A C 1
ATOM 1149 O O . GLN A 1 152 ? -45.438 -12.602 -2.764 1 95 152 GLN A O 1
ATOM 1154 N N . LEU A 1 153 ? -44.844 -10.516 -2.975 1 94.38 153 LEU A N 1
ATOM 1155 C CA . LEU A 1 153 ? -44.656 -10.648 -4.414 1 94.38 153 LEU A CA 1
ATOM 1156 C C . LEU A 1 153 ? -43.562 -11.672 -4.719 1 94.38 153 LEU A C 1
ATOM 1158 O O . LEU A 1 153 ? -43.688 -12.5 -5.617 1 94.38 153 LEU A O 1
ATOM 1162 N N . CYS A 1 154 ? -42.5 -11.609 -3.98 1 94.19 154 CYS A N 1
ATOM 1163 C CA . CYS A 1 154 ? -41.375 -12.523 -4.164 1 94.19 154 CYS A CA 1
ATOM 1164 C C . CYS A 1 154 ? -41.812 -13.969 -3.93 1 94.19 154 CYS A C 1
ATOM 1166 O O . CYS A 1 154 ? -41.531 -14.844 -4.75 1 94.19 154 CYS A O 1
ATOM 1168 N N . LEU A 1 155 ? -42.531 -14.203 -2.861 1 94.69 155 LEU A N 1
ATOM 1169 C CA . LEU A 1 155 ? -42.969 -15.555 -2.52 1 94.69 155 LEU A CA 1
ATOM 1170 C C . LEU A 1 155 ? -44 -16.062 -3.512 1 94.69 155 LEU A C 1
ATOM 1172 O O . LEU A 1 155 ? -43.938 -17.219 -3.955 1 94.69 155 LEU A O 1
ATOM 1176 N N . PHE A 1 156 ? -44.844 -15.25 -3.938 1 95.25 156 PHE A N 1
ATOM 1177 C CA . PHE A 1 156 ? -45.875 -15.641 -4.887 1 95.25 156 PHE A CA 1
ATOM 1178 C C . PHE A 1 156 ? -45.281 -15.953 -6.25 1 95.25 156 PHE A C 1
ATOM 1180 O O . PHE A 1 156 ? -45.562 -17 -6.832 1 95.25 156 PHE A O 1
ATOM 1187 N N . MET A 1 157 ? -44.5 -15.094 -6.727 1 93.88 157 MET A N 1
ATOM 1188 C CA . MET A 1 157 ? -43.875 -15.289 -8.023 1 93.88 157 MET A CA 1
ATOM 1189 C C . MET A 1 157 ? -42.875 -16.422 -7.977 1 93.88 157 MET A C 1
ATOM 1191 O O . MET A 1 157 ? -42.594 -17.078 -8.992 1 93.88 157 MET A O 1
ATOM 1195 N N . GLY A 1 158 ? -42.344 -16.625 -6.789 1 91.5 158 GLY A N 1
ATOM 1196 C CA . GLY A 1 158 ? -41.469 -17.797 -6.613 1 91.5 158 GLY A CA 1
ATOM 1197 C C . GLY A 1 158 ? -42.188 -19.109 -6.855 1 91.5 158 GLY A C 1
ATOM 1198 O O . GLY A 1 158 ? -41.656 -20 -7.508 1 91.5 158 GLY A O 1
ATOM 1199 N N . ILE A 1 159 ? -43.406 -19.188 -6.352 1 91.75 159 ILE A N 1
ATOM 1200 C CA . ILE A 1 159 ? -44.219 -20.375 -6.559 1 91.75 159 ILE A CA 1
ATOM 1201 C C . ILE A 1 159 ? -44.438 -20.578 -8.055 1 91.75 159 ILE A C 1
ATOM 1203 O O . ILE A 1 159 ? -44.312 -21.703 -8.555 1 91.75 159 ILE A O 1
ATOM 1207 N N . ILE A 1 160 ? -44.688 -19.547 -8.766 1 91.94 160 ILE A N 1
ATOM 1208 C CA . ILE A 1 160 ? -44.875 -19.609 -10.203 1 91.94 160 ILE A CA 1
ATOM 1209 C C . ILE A 1 160 ? -43.594 -20.078 -10.883 1 91.94 160 ILE A C 1
ATOM 1211 O O . ILE A 1 160 ? -43.625 -20.875 -11.828 1 91.94 160 ILE A O 1
ATOM 1215 N N . GLY A 1 161 ? -42.531 -19.578 -10.414 1 90.25 161 GLY A N 1
ATOM 1216 C CA . GLY A 1 161 ? -41.25 -20 -10.953 1 90.25 161 GLY A CA 1
ATOM 1217 C C . GLY A 1 161 ? -41 -21.484 -10.797 1 90.25 161 GLY A C 1
ATOM 1218 O O . GLY A 1 161 ? -40.5 -22.141 -11.719 1 90.25 161 GLY A O 1
ATOM 1219 N N . TYR A 1 162 ? -41.375 -22.031 -9.641 1 86.5 162 TYR A N 1
ATOM 1220 C CA . TYR A 1 162 ? -41.219 -23.469 -9.398 1 86.5 162 TYR A CA 1
ATOM 1221 C C . TYR A 1 162 ? -42.062 -24.281 -10.375 1 86.5 162 TYR A C 1
ATOM 1223 O O . TYR A 1 162 ? -41.625 -25.297 -10.883 1 86.5 162 TYR A O 1
ATOM 1231 N N . VAL A 1 163 ? -43.156 -23.781 -10.664 1 86.06 163 VAL A N 1
ATOM 1232 C CA . VAL A 1 163 ? -44.062 -24.469 -11.578 1 86.06 163 VAL A CA 1
ATOM 1233 C C . VAL A 1 163 ? -43.5 -24.438 -12.992 1 86.06 163 VAL A C 1
ATOM 1235 O O . VAL A 1 163 ? -43.562 -25.438 -13.719 1 86.06 163 VAL A O 1
ATOM 1238 N N . ILE A 1 164 ? -42.906 -23.359 -13.352 1 86.94 164 ILE A N 1
ATOM 1239 C CA . ILE A 1 164 ? -42.312 -23.219 -14.672 1 86.94 164 ILE A CA 1
ATOM 1240 C C . ILE A 1 164 ? -41.125 -24.188 -14.812 1 86.94 164 ILE A C 1
ATOM 1242 O O . ILE A 1 164 ? -41 -24.859 -15.836 1 86.94 164 ILE A O 1
ATOM 1246 N N . ILE A 1 165 ? -40.375 -24.281 -13.805 1 83.06 165 ILE A N 1
ATOM 1247 C CA . ILE A 1 165 ? -39.219 -25.172 -13.828 1 83.06 165 ILE A CA 1
ATOM 1248 C C . ILE A 1 165 ? -39.656 -26.625 -13.891 1 83.06 165 ILE A C 1
ATOM 1250 O O . ILE A 1 165 ? -39.125 -27.422 -14.656 1 83.06 165 ILE A O 1
ATOM 1254 N N . TYR A 1 166 ? -40.688 -26.891 -13.078 1 79.44 166 TYR A N 1
ATOM 1255 C CA . TYR A 1 166 ? -41.25 -28.234 -13.117 1 79.44 166 TYR A CA 1
ATOM 1256 C C . TYR A 1 166 ? -41.812 -28.547 -14.5 1 79.44 166 TYR A C 1
ATOM 1258 O O . TYR A 1 166 ? -41.594 -29.625 -15.055 1 79.44 166 TYR A O 1
ATOM 1266 N N . ALA A 1 167 ? -42.531 -27.641 -15.109 1 80.38 167 ALA A N 1
ATOM 1267 C CA . ALA A 1 167 ? -43.125 -27.812 -16.422 1 80.38 167 ALA A CA 1
ATOM 1268 C C . ALA A 1 167 ? -42.062 -27.953 -17.5 1 80.38 167 ALA A C 1
ATOM 1270 O O . ALA A 1 167 ? -42.188 -28.75 -18.438 1 80.38 167 ALA A O 1
ATOM 1271 N N . SER A 1 168 ? -41.031 -27.234 -17.375 1 77.88 168 SER A N 1
ATOM 1272 C CA . SER A 1 168 ? -39.938 -27.281 -18.359 1 77.88 168 SER A CA 1
ATOM 1273 C C . SER A 1 168 ? -39.25 -28.641 -18.328 1 77.88 168 SER A C 1
ATOM 1275 O O . SER A 1 168 ? -38.844 -29.156 -19.375 1 77.88 168 SER A O 1
ATOM 1277 N N . ALA A 1 169 ? -39.156 -29.156 -17.156 1 71.62 169 ALA A N 1
ATOM 1278 C CA . ALA A 1 169 ? -38.406 -30.406 -16.984 1 71.62 169 ALA A CA 1
ATOM 1279 C C . ALA A 1 169 ? -39.25 -31.609 -17.328 1 71.62 169 ALA A C 1
ATOM 1281 O O . ALA A 1 169 ? -38.781 -32.562 -17.922 1 71.62 169 ALA A O 1
ATOM 1282 N N . ILE A 1 170 ? -40.531 -31.578 -16.969 1 71.69 170 ILE A N 1
ATOM 1283 C CA . ILE A 1 170 ? -41.344 -32.781 -17.047 1 71.69 170 ILE A CA 1
ATOM 1284 C C . ILE A 1 170 ? -42.312 -32.688 -18.25 1 71.69 170 ILE A C 1
ATOM 1286 O O . ILE A 1 170 ? -42.406 -33.625 -19.031 1 71.69 170 ILE A O 1
ATOM 1290 N N . TRP A 1 171 ? -42.875 -31.531 -18.484 1 73.62 171 TRP A N 1
ATOM 1291 C CA . TRP A 1 171 ? -43.938 -31.438 -19.484 1 73.62 171 TRP A CA 1
ATOM 1292 C C . TRP A 1 171 ? -43.375 -31.094 -20.844 1 73.62 171 TRP A C 1
ATOM 1294 O O . TRP A 1 171 ? -43.688 -31.75 -21.844 1 73.62 171 TRP A O 1
ATOM 1304 N N . VAL A 1 172 ? -42.531 -30.016 -20.922 1 70.62 172 VAL A N 1
ATOM 1305 C CA . VAL A 1 172 ? -42.094 -29.484 -22.219 1 70.62 172 VAL A CA 1
ATOM 1306 C C . VAL A 1 172 ? -40.719 -30.062 -22.562 1 70.62 172 VAL A C 1
ATOM 1308 O O . VAL A 1 172 ? -40.375 -30.219 -23.734 1 70.62 172 VAL A O 1
ATOM 1311 N N . LYS A 1 173 ? -39.906 -30.375 -21.594 1 71.81 173 LYS A N 1
ATOM 1312 C CA . LYS A 1 173 ? -38.562 -30.891 -21.766 1 71.81 173 LYS A CA 1
ATOM 1313 C C . LYS A 1 173 ? -37.719 -29.969 -22.656 1 71.81 173 LYS A C 1
ATOM 1315 O O . LYS A 1 173 ? -37.156 -30.406 -23.656 1 71.81 173 LYS A O 1
ATOM 1320 N N . SER A 1 174 ? -37.719 -28.766 -22.359 1 71.81 174 SER A N 1
ATOM 1321 C CA . SER A 1 174 ? -36.969 -27.734 -23.078 1 71.81 174 SER A CA 1
ATOM 1322 C C . SER A 1 174 ? -35.906 -27.094 -22.188 1 71.81 174 SER A C 1
ATOM 1324 O O . SER A 1 174 ? -36.219 -26.609 -21.094 1 71.81 174 SER A O 1
ATOM 1326 N N . TYR A 1 175 ? -34.719 -27.062 -22.688 1 73.44 175 TYR A N 1
ATOM 1327 C CA . TYR A 1 175 ? -33.594 -26.469 -21.969 1 73.44 175 TYR A CA 1
ATOM 1328 C C . TYR A 1 175 ? -33.781 -24.969 -21.828 1 73.44 175 TYR A C 1
ATOM 1330 O O . TYR A 1 175 ? -33.5 -24.391 -20.766 1 73.44 175 TYR A O 1
ATOM 1338 N N . TYR A 1 176 ? -34.25 -24.266 -22.812 1 75.44 176 TYR A N 1
ATOM 1339 C CA . TYR A 1 176 ? -34.375 -22.812 -22.797 1 75.44 176 TYR A CA 1
ATOM 1340 C C . TYR A 1 176 ? -35.5 -22.391 -21.859 1 75.44 176 TYR A C 1
ATOM 1342 O O . TYR A 1 176 ? -35.406 -21.344 -21.203 1 75.44 176 TYR A O 1
ATOM 1350 N N . LEU A 1 177 ? -36.531 -23.219 -21.859 1 76.81 177 LEU A N 1
ATOM 1351 C CA . LEU A 1 177 ? -37.594 -22.906 -20.891 1 76.81 177 LEU A CA 1
ATOM 1352 C C . LEU A 1 177 ? -37.094 -23.109 -19.469 1 76.81 177 LEU A C 1
ATOM 1354 O O . LEU A 1 177 ? -37.531 -22.375 -18.562 1 76.81 177 LEU A O 1
ATOM 1358 N N . PHE A 1 178 ? -36.281 -24 -19.359 1 77.94 178 PHE A N 1
ATOM 1359 C CA . PHE A 1 178 ? -35.656 -24.219 -18.047 1 77.94 178 PHE A CA 1
ATOM 1360 C C . PHE A 1 178 ? -34.812 -23.031 -17.641 1 77.94 178 PHE A C 1
ATOM 1362 O O . PHE A 1 178 ? -34.875 -22.594 -16.5 1 77.94 178 PHE A O 1
ATOM 1369 N N . LEU A 1 179 ? -34.094 -22.484 -18.562 1 80 179 LEU A N 1
ATOM 1370 C CA . LEU A 1 179 ? -33.25 -21.328 -18.281 1 80 179 LEU A CA 1
ATOM 1371 C C . LEU A 1 179 ? -34.094 -20.109 -17.938 1 80 179 LEU A C 1
ATOM 1373 O O . LEU A 1 179 ? -33.75 -19.328 -17.047 1 80 179 LEU A O 1
ATOM 1377 N N . LEU A 1 180 ? -35.188 -20.047 -18.562 1 83.31 180 LEU A N 1
ATOM 1378 C CA . LEU A 1 180 ? -36.094 -18.922 -18.281 1 83.31 180 LEU A CA 1
ATOM 1379 C C . LEU A 1 180 ? -36.719 -19.062 -16.906 1 83.31 180 LEU A C 1
ATOM 1381 O O . LEU A 1 180 ? -36.906 -18.078 -16.203 1 83.31 180 LEU A O 1
ATOM 1385 N N . GLY A 1 181 ? -37.156 -20.266 -16.656 1 83.75 181 GLY A N 1
ATOM 1386 C CA . GLY A 1 181 ? -37.688 -20.531 -15.328 1 83.75 181 GLY A CA 1
ATOM 1387 C C . GLY A 1 181 ? -36.656 -20.25 -14.227 1 83.75 181 GLY A C 1
ATOM 1388 O O . GLY A 1 181 ? -37.031 -19.688 -13.18 1 83.75 181 GLY A O 1
ATOM 1389 N N . ASN A 1 182 ? -35.469 -20.594 -14.516 1 84.94 182 ASN A N 1
ATOM 1390 C CA . ASN A 1 182 ? -34.406 -20.328 -13.57 1 84.94 182 ASN A CA 1
ATOM 1391 C C . ASN A 1 182 ? -34.156 -18.828 -13.383 1 84.94 182 ASN A C 1
ATOM 1393 O O . ASN A 1 182 ? -34.031 -18.344 -12.258 1 84.94 182 ASN A O 1
ATOM 1397 N N . ALA A 1 183 ? -34.094 -18.094 -14.438 1 88.25 183 ALA A N 1
ATOM 1398 C CA . ALA A 1 183 ? -33.906 -16.656 -14.383 1 88.25 183 ALA A CA 1
ATOM 1399 C C . ALA A 1 183 ? -35.062 -15.992 -13.641 1 88.25 183 ALA A C 1
ATOM 1401 O O . ALA A 1 183 ? -34.875 -15.07 -12.836 1 88.25 183 ALA A O 1
ATOM 1402 N N . TRP A 1 184 ? -36.25 -16.484 -13.875 1 90.38 184 TRP A N 1
ATOM 1403 C CA . TRP A 1 184 ? -37.438 -15.977 -13.219 1 90.38 184 TRP A CA 1
ATOM 1404 C C . TRP A 1 184 ? -37.406 -16.219 -11.719 1 90.38 184 TRP A C 1
ATOM 1406 O O . TRP A 1 184 ? -37.625 -15.312 -10.922 1 90.38 184 TRP A O 1
ATOM 1416 N N . ASN A 1 185 ? -37.094 -17.422 -11.43 1 88.5 185 ASN A N 1
ATOM 1417 C CA . ASN A 1 185 ? -37.031 -17.797 -10.023 1 88.5 185 ASN A CA 1
ATOM 1418 C C . ASN A 1 185 ? -36 -16.969 -9.266 1 88.5 185 ASN A C 1
ATOM 1420 O O . ASN A 1 185 ? -36.219 -16.578 -8.125 1 88.5 185 ASN A O 1
ATOM 1424 N N . ASN A 1 186 ? -34.938 -16.719 -9.875 1 89.06 186 ASN A N 1
ATOM 1425 C CA . ASN A 1 186 ? -33.906 -15.945 -9.211 1 89.06 186 ASN A CA 1
ATOM 1426 C C . ASN A 1 186 ? -34.219 -14.453 -9.219 1 89.06 186 ASN A C 1
ATOM 1428 O O . ASN A 1 186 ? -33.812 -13.727 -8.297 1 89.06 186 ASN A O 1
ATOM 1432 N N . PHE A 1 187 ? -34.844 -13.984 -10.18 1 92.38 187 PHE A N 1
ATOM 1433 C CA . PHE A 1 187 ? -35.281 -12.594 -10.211 1 92.38 187 PHE A CA 1
ATOM 1434 C C . PHE A 1 187 ? -36.156 -12.266 -9.008 1 92.38 187 PHE A C 1
ATOM 1436 O O . PHE A 1 187 ? -35.938 -11.242 -8.344 1 92.38 187 PHE A O 1
ATOM 1443 N N . PHE A 1 188 ? -36.969 -13.203 -8.688 1 92.69 188 PHE A N 1
ATOM 1444 C CA . PHE A 1 188 ? -37.875 -12.969 -7.574 1 92.69 188 PHE A CA 1
ATOM 1445 C C . PHE A 1 188 ? -37.406 -13.688 -6.32 1 92.69 188 PHE A C 1
ATOM 1447 O O . PHE A 1 188 ? -38.125 -13.711 -5.305 1 92.69 188 PHE A O 1
ATOM 1454 N N . GLY A 1 189 ? -36.312 -14.336 -6.398 1 87.88 189 GLY A N 1
ATOM 1455 C CA . GLY A 1 189 ? -35.75 -15.031 -5.254 1 87.88 189 GLY A CA 1
ATOM 1456 C C . GLY A 1 189 ? -34.875 -14.148 -4.391 1 87.88 189 GLY A C 1
ATOM 1457 O O . GLY A 1 189 ? -33.719 -14.5 -4.082 1 87.88 189 GLY A O 1
ATOM 1458 N N . ASN A 1 190 ? -35.344 -12.984 -3.967 1 88.94 190 ASN A N 1
ATOM 1459 C CA . ASN A 1 190 ? -34.531 -12.016 -3.219 1 88.94 190 ASN A CA 1
ATOM 1460 C C . ASN A 1 190 ? -35.188 -11.688 -1.871 1 88.94 190 ASN A C 1
ATOM 1462 O O . ASN A 1 190 ? -35.125 -10.547 -1.412 1 88.94 190 ASN A O 1
ATOM 1466 N N . CYS A 1 191 ? -35.781 -12.672 -1.231 1 91.44 191 CYS A N 1
ATOM 1467 C CA . CYS A 1 191 ? -36.438 -12.461 0.053 1 91.44 191 CYS A CA 1
ATOM 1468 C C . CYS A 1 191 ? -35.406 -12.07 1.126 1 91.44 191 CYS A C 1
ATOM 1470 O O . CYS A 1 191 ? -35.75 -11.336 2.057 1 91.44 191 CYS A O 1
ATOM 1472 N N . MET A 1 192 ? -34.312 -12.531 0.945 1 90.06 192 MET A N 1
ATOM 1473 C CA . MET A 1 192 ? -33.281 -12.211 1.939 1 90.06 192 MET A CA 1
ATOM 1474 C C . MET A 1 192 ? -33 -10.719 1.951 1 90.06 192 MET A C 1
ATOM 1476 O O . MET A 1 192 ? -32.875 -10.109 3.018 1 90.06 192 MET A O 1
ATOM 1480 N N . GLN A 1 193 ? -32.844 -10.203 0.815 1 91.19 193 GLN A N 1
ATOM 1481 C CA . GLN A 1 193 ? -32.531 -8.773 0.706 1 91.19 193 GLN A CA 1
ATOM 1482 C C . GLN A 1 193 ? -33.688 -7.941 1.262 1 91.19 193 GLN A C 1
ATOM 1484 O O . GLN A 1 193 ? -33.469 -6.941 1.945 1 91.19 193 GLN A O 1
ATOM 1489 N N . ILE A 1 194 ? -34.844 -8.328 0.982 1 93.94 194 ILE A N 1
ATOM 1490 C CA . ILE A 1 194 ? -36 -7.625 1.462 1 93.94 194 ILE A CA 1
ATOM 1491 C C . ILE A 1 194 ? -36.094 -7.73 2.982 1 93.94 194 ILE A C 1
ATOM 1493 O O . ILE A 1 194 ? -36.406 -6.75 3.664 1 93.94 194 ILE A O 1
ATOM 1497 N N . ALA A 1 195 ? -35.812 -8.891 3.422 1 93.25 195 ALA A N 1
ATOM 1498 C CA . ALA A 1 195 ? -35.844 -9.125 4.863 1 93.25 195 ALA A CA 1
ATOM 1499 C C . ALA A 1 195 ? -34.844 -8.258 5.594 1 93.25 195 ALA A C 1
ATOM 1501 O O . ALA A 1 195 ? -35.125 -7.711 6.656 1 93.25 195 ALA A O 1
ATOM 1502 N N . THR A 1 196 ? -33.688 -8.141 5.055 1 91.75 196 THR A N 1
ATOM 1503 C CA . THR A 1 196 ? -32.656 -7.305 5.668 1 91.75 196 THR A CA 1
ATOM 1504 C C . THR A 1 196 ? -33.094 -5.844 5.695 1 91.75 196 THR A C 1
ATOM 1506 O O . THR A 1 196 ? -32.844 -5.137 6.676 1 91.75 196 THR A O 1
ATOM 1509 N N . THR A 1 197 ? -33.688 -5.453 4.637 1 91.75 197 THR A N 1
ATOM 1510 C CA . THR A 1 197 ? -34.188 -4.086 4.566 1 91.75 197 THR A CA 1
ATOM 1511 C C . THR A 1 197 ? -35.281 -3.869 5.59 1 91.75 197 THR A C 1
ATOM 1513 O O . THR A 1 197 ? -35.312 -2.854 6.285 1 91.75 197 THR A O 1
ATOM 1516 N N . TYR A 1 198 ? -36.188 -4.832 5.75 1 92.06 198 TYR A N 1
ATOM 1517 C CA . TYR A 1 198 ? -37.312 -4.75 6.664 1 92.06 198 TYR A CA 1
ATOM 1518 C C . TYR A 1 198 ? -36.844 -4.641 8.109 1 92.06 198 TYR A C 1
ATOM 1520 O O . TYR A 1 198 ? -37.25 -3.748 8.844 1 92.06 198 TYR A O 1
ATOM 1528 N N . VAL A 1 199 ? -35.938 -5.453 8.453 1 89.44 199 VAL A N 1
ATOM 1529 C CA . VAL A 1 199 ? -35.406 -5.469 9.812 1 89.44 199 VAL A CA 1
ATOM 1530 C C . VAL A 1 199 ? -34.594 -4.203 10.062 1 89.44 199 VAL A C 1
ATOM 1532 O O . VAL A 1 199 ? -34.656 -3.629 11.156 1 89.44 199 VAL A O 1
ATOM 1535 N N . GLY A 1 200 ? -33.938 -3.785 9.062 1 87.38 200 GLY A N 1
ATOM 1536 C CA . GLY A 1 200 ? -33.125 -2.568 9.188 1 87.38 200 GLY A CA 1
ATOM 1537 C C . GLY A 1 200 ? -33.969 -1.329 9.406 1 87.38 200 GLY A C 1
ATOM 1538 O O . GLY A 1 200 ? -33.531 -0.382 10.062 1 87.38 200 GLY A O 1
ATOM 1539 N N . GLN A 1 201 ? -35.156 -1.355 8.906 1 86.19 201 GLN A N 1
ATOM 1540 C CA . GLN A 1 201 ? -36.062 -0.21 9.047 1 86.19 201 GLN A CA 1
ATOM 1541 C C . GLN A 1 201 ? -36.812 -0.245 10.383 1 86.19 201 GLN A C 1
ATOM 1543 O O . GLN A 1 201 ? -37.188 0.8 10.914 1 86.19 201 GLN A O 1
ATOM 1548 N N . LEU A 1 202 ? -36.906 -1.392 10.906 1 84.75 202 LEU A N 1
ATOM 1549 C CA . LEU A 1 202 ? -37.719 -1.546 12.094 1 84.75 202 LEU A CA 1
ATOM 1550 C C . LEU A 1 202 ? -36.906 -1.401 13.367 1 84.75 202 LEU A C 1
ATOM 1552 O O . LEU A 1 202 ? -37.375 -0.89 14.375 1 84.75 202 LEU A O 1
ATOM 1556 N N . PHE A 1 203 ? -35.688 -1.901 13.305 1 84.12 203 PHE A N 1
ATOM 1557 C CA . PHE A 1 203 ? -34.906 -1.972 14.516 1 84.12 203 PHE A CA 1
ATOM 1558 C C . PHE A 1 203 ? -33.688 -1.06 14.414 1 84.12 203 PHE A C 1
ATOM 1560 O O . PHE A 1 203 ? -33.375 -0.557 13.336 1 84.12 203 PHE A O 1
ATOM 1567 N N . GLU A 1 204 ? -33.125 -0.794 15.664 1 80.38 204 GLU A N 1
ATOM 1568 C CA . GLU A 1 204 ? -31.969 0.08 15.711 1 80.38 204 GLU A CA 1
ATOM 1569 C C . GLU A 1 204 ? -30.875 -0.505 16.609 1 80.38 204 GLU A C 1
ATOM 1571 O O . GLU A 1 204 ? -31.141 -1.398 17.406 1 80.38 204 GLU A O 1
ATOM 1576 N N . GLY A 1 205 ? -29.625 -0.179 16.281 1 77.81 205 GLY A N 1
ATOM 1577 C CA . GLY A 1 205 ? -28.5 -0.501 17.156 1 77.81 205 GLY A CA 1
ATOM 1578 C C . GLY A 1 205 ? -28.078 -1.956 17.078 1 77.81 205 GLY A C 1
ATOM 1579 O O . GLY A 1 205 ? -28.031 -2.533 15.992 1 77.81 205 GLY A O 1
ATOM 1580 N N . GLU A 1 206 ? -27.875 -2.48 18.234 1 78.38 206 GLU A N 1
ATOM 1581 C CA . GLU A 1 206 ? -27.344 -3.84 18.328 1 78.38 206 GLU A CA 1
ATOM 1582 C C . GLU A 1 206 ? -28.422 -4.871 17.969 1 78.38 206 GLU A C 1
ATOM 1584 O O . GLU A 1 206 ? -28.109 -5.895 17.344 1 78.38 206 GLU A O 1
ATOM 1589 N N . GLU A 1 207 ? -29.609 -4.594 18.344 1 83 207 GLU A N 1
ATOM 1590 C CA . GLU A 1 207 ? -30.688 -5.504 18.016 1 83 207 GLU A CA 1
ATOM 1591 C C . GLU A 1 207 ? -30.875 -5.617 16.5 1 83 207 GLU A C 1
ATOM 1593 O O . GLU A 1 207 ? -31.125 -6.711 15.977 1 83 207 GLU A O 1
ATOM 1598 N N . ARG A 1 208 ? -30.812 -4.586 15.875 1 85.25 208 ARG A N 1
ATOM 1599 C CA . ARG A 1 208 ? -30.891 -4.574 14.414 1 85.25 208 ARG A CA 1
ATOM 1600 C C . ARG A 1 208 ? -29.797 -5.438 13.797 1 85.25 208 ARG A C 1
ATOM 1602 O O . ARG A 1 208 ? -30.078 -6.25 12.906 1 85.25 208 ARG A O 1
ATOM 1609 N N . ASP A 1 209 ? -28.625 -5.301 14.305 1 84.06 209 ASP A N 1
ATOM 1610 C CA . ASP A 1 209 ? -27.484 -6.02 13.742 1 84.06 209 ASP A CA 1
ATOM 1611 C C . ASP A 1 209 ? -27.578 -7.516 14.016 1 84.06 209 ASP A C 1
ATOM 1613 O O . ASP A 1 209 ? -27.266 -8.336 13.148 1 84.06 209 ASP A O 1
ATOM 1617 N N . SER A 1 210 ? -28.047 -7.809 15.156 1 84.12 210 SER A N 1
ATOM 1618 C CA . SER A 1 210 ? -28.203 -9.219 15.508 1 84.12 210 SER A CA 1
ATOM 1619 C C . SER A 1 210 ? -29.266 -9.891 14.648 1 84.12 210 SER A C 1
ATOM 1621 O O . SER A 1 210 ? -29.047 -10.977 14.109 1 84.12 210 SER A O 1
ATOM 1623 N N . TYR A 1 211 ? -30.375 -9.266 14.508 1 88.75 211 TYR A N 1
ATOM 1624 C CA . TYR A 1 211 ? -31.438 -9.828 13.695 1 88.75 211 TYR A CA 1
ATOM 1625 C C . TYR A 1 211 ? -31.031 -9.906 12.227 1 88.75 211 TYR A C 1
ATOM 1627 O O . TYR A 1 211 ? -31.344 -10.883 11.539 1 88.75 211 TYR A O 1
ATOM 1635 N N . ASN A 1 212 ? -30.359 -8.969 11.797 1 89.81 212 ASN A N 1
ATOM 1636 C CA . ASN A 1 212 ? -29.938 -8.977 10.398 1 89.81 212 ASN A CA 1
ATOM 1637 C C . ASN A 1 212 ? -28.875 -10.055 10.141 1 89.81 212 ASN A C 1
ATOM 1639 O O . ASN A 1 212 ? -28.844 -10.641 9.062 1 89.81 212 ASN A O 1
ATOM 1643 N N . SER A 1 213 ? -28.016 -10.172 11.141 1 86.94 213 SER A N 1
ATOM 1644 C CA . SER A 1 213 ? -27.062 -11.273 11 1 86.94 213 SER A CA 1
ATOM 1645 C C . SER A 1 213 ? -27.781 -12.609 10.883 1 86.94 213 SER A C 1
ATOM 1647 O O . SER A 1 213 ? -27.375 -13.477 10.102 1 86.94 213 SER A O 1
ATOM 1649 N N . LEU A 1 214 ? -28.812 -12.773 11.562 1 85.75 214 LEU A N 1
ATOM 1650 C CA . LEU A 1 214 ? -29.609 -14 11.516 1 85.75 214 LEU A CA 1
ATOM 1651 C C . LEU A 1 214 ? -30.297 -14.148 10.164 1 85.75 214 LEU A C 1
ATOM 1653 O O . LEU A 1 214 ? -30.391 -15.25 9.625 1 85.75 214 LEU A O 1
ATOM 1657 N N . VAL A 1 215 ? -30.75 -13.086 9.648 1 89.38 215 VAL A N 1
ATOM 1658 C CA . VAL A 1 215 ? -31.422 -13.109 8.359 1 89.38 215 VAL A CA 1
ATOM 1659 C C . VAL A 1 215 ? -30.438 -13.547 7.27 1 89.38 215 VAL A C 1
ATOM 1661 O O . VAL A 1 215 ? -30.734 -14.453 6.488 1 89.38 215 VAL A O 1
ATOM 1664 N N . ILE A 1 216 ? -29.328 -12.984 7.238 1 84.62 216 ILE A N 1
ATOM 1665 C CA . ILE A 1 216 ? -28.328 -13.32 6.238 1 84.62 216 ILE A CA 1
ATOM 1666 C C . ILE A 1 216 ? -27.844 -14.75 6.453 1 84.62 216 ILE A C 1
ATOM 1668 O O . ILE A 1 216 ? -27.688 -15.516 5.496 1 84.62 216 ILE A O 1
ATOM 1672 N N . GLY A 1 217 ? -27.672 -15.047 7.727 1 80.88 217 GLY A N 1
ATOM 1673 C CA . GLY A 1 217 ? -27.297 -16.422 8.055 1 80.88 217 GLY A CA 1
ATOM 1674 C C . GLY A 1 217 ? -28.297 -17.438 7.586 1 80.88 217 GLY A C 1
ATOM 1675 O O . GLY A 1 217 ? -27.922 -18.5 7.059 1 80.88 217 GLY A O 1
ATOM 1676 N N . MET A 1 218 ? -29.484 -17.078 7.723 1 82 218 MET A N 1
ATOM 1677 C CA . MET A 1 218 ? -30.562 -17.984 7.285 1 82 218 MET A CA 1
ATOM 1678 C C . MET A 1 218 ? -30.531 -18.156 5.773 1 82 218 MET A C 1
ATOM 1680 O O . MET A 1 218 ? -30.812 -19.25 5.273 1 82 218 MET A O 1
ATOM 1684 N N . GLY A 1 219 ? -30.219 -17.125 5.102 1 80.44 219 GLY A N 1
ATOM 1685 C CA . GLY A 1 219 ? -30.062 -17.234 3.658 1 80.44 219 GLY A CA 1
ATOM 1686 C C . GLY A 1 219 ? -28.969 -18.203 3.244 1 80.44 219 GLY A C 1
ATOM 1687 O O . GLY A 1 219 ? -29.141 -18.953 2.275 1 80.44 219 GLY A O 1
ATOM 1688 N N . LEU A 1 220 ? -28.031 -18.281 4.02 1 76.19 220 LEU A N 1
ATOM 1689 C CA . LEU A 1 220 ? -26.906 -19.172 3.715 1 76.19 220 LEU A CA 1
ATOM 1690 C C . LEU A 1 220 ? -27.234 -20.594 4.129 1 76.19 220 LEU A C 1
ATOM 1692 O O . LEU A 1 220 ? -26.953 -21.547 3.387 1 76.19 220 LEU A O 1
ATOM 1696 N N . ILE A 1 221 ? -27.938 -20.75 5.238 1 74.44 221 ILE A N 1
ATOM 1697 C CA . ILE A 1 221 ? -28.297 -22.047 5.785 1 74.44 221 ILE A CA 1
ATOM 1698 C C . ILE A 1 221 ? -29.375 -22.688 4.91 1 74.44 221 ILE A C 1
ATOM 1700 O O . ILE A 1 221 ? -29.328 -23.906 4.652 1 74.44 221 ILE A O 1
ATOM 1704 N N . GLY A 1 222 ? -30.25 -21.875 4.492 1 71.06 222 GLY A N 1
ATOM 1705 C CA . GLY A 1 222 ? -31.344 -22.391 3.676 1 71.06 222 GLY A CA 1
ATOM 1706 C C . GLY A 1 222 ? -30.859 -23.062 2.406 1 71.06 222 GLY A C 1
ATOM 1707 O O . GLY A 1 222 ? -31.375 -24.125 2.023 1 71.06 222 GLY A O 1
ATOM 1708 N N . GLY A 1 223 ? -29.844 -22.469 1.8 1 69.19 223 GLY A N 1
ATOM 1709 C CA . GLY A 1 223 ? -29.281 -23.078 0.601 1 69.19 223 GLY A CA 1
ATOM 1710 C C . GLY A 1 223 ? -28.672 -24.438 0.85 1 69.19 223 GLY A C 1
ATOM 1711 O O . GLY A 1 223 ? -28.844 -25.359 0.051 1 69.19 223 GLY A O 1
ATOM 1712 N N . THR A 1 224 ? -28.125 -24.594 2.008 1 66.81 224 THR A N 1
ATOM 1713 C CA . THR A 1 224 ? -27.453 -25.844 2.352 1 66.81 224 THR A CA 1
ATOM 1714 C C . THR A 1 224 ? -28.469 -26.906 2.775 1 66.81 224 THR A C 1
ATOM 1716 O O . THR A 1 224 ? -28.359 -28.062 2.354 1 66.81 224 THR A O 1
ATOM 1719 N N . ILE A 1 225 ? -29.422 -26.5 3.518 1 68.25 225 ILE A N 1
ATOM 1720 C CA . ILE A 1 225 ? -30.438 -27.422 3.998 1 68.25 225 ILE A CA 1
ATOM 1721 C C . ILE A 1 225 ? -31.297 -27.906 2.828 1 68.25 225 ILE A C 1
ATOM 1723 O O . ILE A 1 225 ? -31.672 -29.078 2.762 1 68.25 225 ILE A O 1
ATOM 1727 N N . GLY A 1 226 ? -31.578 -27 1.968 1 67.06 226 GLY A N 1
ATOM 1728 C CA . GLY A 1 226 ? -32.344 -27.359 0.797 1 67.06 226 GLY A CA 1
ATOM 1729 C C . GLY A 1 226 ? -31.688 -28.438 -0.039 1 67.06 226 GLY A C 1
ATOM 1730 O O . GLY A 1 226 ? -32.375 -29.391 -0.48 1 67.06 226 GLY A O 1
ATOM 1731 N N . ALA A 1 227 ? -30.422 -28.312 -0.148 1 63.38 227 ALA A N 1
ATOM 1732 C CA . ALA A 1 227 ? -29.688 -29.312 -0.917 1 63.38 227 ALA A CA 1
ATOM 1733 C C . ALA A 1 227 ? -29.719 -30.672 -0.221 1 63.38 227 ALA A C 1
ATOM 1735 O O . ALA A 1 227 ? -29.781 -31.719 -0.879 1 63.38 227 ALA A O 1
ATOM 1736 N N . PHE A 1 228 ? -29.797 -30.594 1.099 1 63.44 228 PHE A N 1
ATOM 1737 C CA . PHE A 1 228 ? -29.844 -31.812 1.88 1 63.44 228 PHE A CA 1
ATOM 1738 C C . PHE A 1 228 ? -31.203 -32.5 1.772 1 63.44 228 PHE A C 1
ATOM 1740 O O . PHE A 1 228 ? -31.297 -33.719 1.71 1 63.44 228 PHE A O 1
ATOM 1747 N N . ILE A 1 229 ? -32.188 -31.75 1.688 1 64.88 229 ILE A N 1
ATOM 1748 C CA . ILE A 1 229 ? -33.562 -32.281 1.664 1 64.88 229 ILE A CA 1
ATOM 1749 C C . ILE A 1 229 ? -33.812 -32.938 0.32 1 64.88 229 ILE A C 1
ATOM 1751 O O . ILE A 1 229 ? -34.562 -33.906 0.247 1 64.88 229 ILE A O 1
ATOM 1755 N N . VAL A 1 230 ? -33.094 -32.5 -0.702 1 62.97 230 VAL A N 1
ATOM 1756 C CA . VAL A 1 230 ? -33.344 -33.031 -2.047 1 62.97 230 VAL A CA 1
ATOM 1757 C C . VAL A 1 230 ? -32.688 -34.406 -2.197 1 62.97 230 VAL A C 1
ATOM 1759 O O . VAL A 1 230 ? -33.125 -35.219 -3.012 1 62.97 230 VAL A O 1
ATOM 1762 N N . MET A 1 231 ? -31.828 -34.75 -1.273 1 60.06 231 MET A N 1
ATOM 1763 C CA . MET A 1 231 ? -31 -35.969 -1.395 1 60.06 231 MET A CA 1
ATOM 1764 C C . MET A 1 231 ? -31.844 -37.219 -1.362 1 60.06 231 MET A C 1
ATOM 1766 O O . MET A 1 231 ? -31.656 -38.125 -2.178 1 60.06 231 MET A O 1
ATOM 1770 N N . PRO A 1 232 ? -32.625 -37.375 -0.348 1 56.53 232 PRO A N 1
ATOM 1771 C CA . PRO A 1 232 ? -33.406 -38.594 -0.313 1 56.53 232 PRO A CA 1
ATOM 1772 C C . PRO A 1 232 ? -34.25 -38.812 -1.562 1 56.53 232 PRO A C 1
ATOM 1774 O O . PRO A 1 232 ? -34.594 -39.938 -1.912 1 56.53 232 PRO A O 1
ATOM 1777 N N . PHE A 1 233 ? -34.531 -37.719 -2.211 1 55.12 233 PHE A N 1
ATOM 1778 C CA . PHE A 1 233 ? -35.344 -37.812 -3.414 1 55.12 233 PHE A CA 1
ATOM 1779 C C . PHE A 1 233 ? -34.5 -38.156 -4.625 1 55.12 233 PHE A C 1
ATOM 1781 O O . PHE A 1 233 ? -35 -38.656 -5.633 1 55.12 233 PHE A O 1
ATOM 1788 N N . SER A 1 234 ? -33.156 -37.969 -4.508 1 51.78 234 SER A N 1
ATOM 1789 C CA . SER A 1 234 ? -32.25 -38.188 -5.617 1 51.78 234 SER A CA 1
ATOM 1790 C C . SER A 1 234 ? -31.812 -39.656 -5.68 1 51.78 234 SER A C 1
ATOM 1792 O O . SER A 1 234 ? -31.625 -40.219 -6.766 1 51.78 234 SER A O 1
ATOM 1794 N N . ASN A 1 235 ? -31.406 -40.375 -4.613 1 45.69 235 ASN A N 1
ATOM 1795 C CA . ASN A 1 235 ? -30.781 -41.719 -4.605 1 45.69 235 ASN A CA 1
ATOM 1796 C C . ASN A 1 235 ? -31.812 -42.812 -4.871 1 45.69 235 ASN A C 1
ATOM 1798 O O . ASN A 1 235 ? -31.5 -44 -4.82 1 45.69 235 ASN A O 1
ATOM 1802 N N . ASN A 1 236 ? -33.062 -42.656 -4.727 1 38.59 236 ASN A N 1
ATOM 1803 C CA . ASN A 1 236 ? -33.844 -43.906 -4.875 1 38.59 236 ASN A CA 1
ATOM 1804 C C . ASN A 1 236 ? -33.906 -44.344 -6.328 1 38.59 236 ASN A C 1
ATOM 1806 O O . ASN A 1 236 ? -34.594 -43.75 -7.148 1 38.59 236 ASN A O 1
ATOM 1810 N N . PRO A 1 237 ? -32.906 -45.219 -6.73 1 39.44 237 PRO A N 1
ATOM 1811 C CA . PRO A 1 237 ? -32.938 -45.844 -8.055 1 39.44 237 PRO A CA 1
ATOM 1812 C C . PRO A 1 237 ? -34.312 -46.375 -8.43 1 39.44 237 PRO A C 1
ATOM 1814 O O . PRO A 1 237 ? -34.625 -46.5 -9.617 1 39.44 237 PRO A O 1
ATOM 1817 N N . SER A 1 238 ? -34.812 -47.219 -7.582 1 35.34 238 SER A N 1
ATOM 1818 C CA . SER A 1 238 ? -36 -48.062 -7.887 1 35.34 238 SER A CA 1
ATOM 1819 C C . SER A 1 238 ? -37.188 -47.219 -8.312 1 35.34 238 SER A C 1
ATOM 1821 O O . SER A 1 238 ? -38.031 -47.656 -9.094 1 35.34 238 SER A O 1
ATOM 1823 N N . ASN A 1 239 ? -37.719 -46.312 -7.262 1 33.94 239 ASN A N 1
ATOM 1824 C CA . ASN A 1 239 ? -38.969 -45.688 -7.652 1 33.94 239 ASN A CA 1
ATOM 1825 C C . ASN A 1 239 ? -38.719 -44.531 -8.633 1 33.94 239 ASN A C 1
ATOM 1827 O O . ASN A 1 239 ? -37.75 -43.812 -8.516 1 33.94 239 ASN A O 1
ATOM 1831 N N . GLY A 1 240 ? -38.812 -44.406 -9.93 1 37.09 240 GLY A N 1
ATOM 1832 C CA . GLY A 1 240 ? -39 -43.438 -11 1 37.09 240 GLY A CA 1
ATOM 1833 C C . GLY A 1 240 ? -39 -42 -10.5 1 37.09 240 GLY A C 1
ATOM 1834 O O . GLY A 1 240 ? -39.531 -41.094 -11.18 1 37.09 240 GLY A O 1
ATOM 1835 N N . ALA A 1 241 ? -38.938 -41.688 -9.305 1 41.88 241 ALA A N 1
ATOM 1836 C CA . ALA A 1 241 ? -39.25 -40.375 -8.75 1 41.88 241 ALA A CA 1
ATOM 1837 C C . ALA A 1 241 ? -38.219 -39.344 -9.125 1 41.88 241 ALA A C 1
ATOM 1839 O O . ALA A 1 241 ? -37 -39.594 -8.992 1 41.88 241 ALA A O 1
ATOM 1840 N N . ASN A 1 242 ? -38.438 -38.344 -10.148 1 52.59 242 ASN A N 1
ATOM 1841 C CA . ASN A 1 242 ? -37.875 -37.156 -10.805 1 52.59 242 ASN A CA 1
ATOM 1842 C C . ASN A 1 242 ? -37.375 -36.125 -9.789 1 52.59 242 ASN A C 1
ATOM 1844 O O . ASN A 1 242 ? -37.969 -35.969 -8.734 1 52.59 242 ASN A O 1
ATOM 1848 N N . TYR A 1 243 ? -36 -35.719 -9.594 1 60.41 243 TYR A N 1
ATOM 1849 C CA . TYR A 1 243 ? -35.438 -34.625 -8.828 1 60.41 243 TYR A CA 1
ATOM 1850 C C . TYR A 1 243 ? -36.438 -33.469 -8.711 1 60.41 243 TYR A C 1
ATOM 1852 O O . TYR A 1 243 ? -36.438 -32.75 -7.715 1 60.41 243 TYR A O 1
ATOM 1860 N N . PHE A 1 244 ? -37.438 -33.531 -9.547 1 67.5 244 PHE A N 1
ATOM 1861 C CA . PHE A 1 244 ? -38.312 -32.375 -9.641 1 67.5 244 PHE A CA 1
ATOM 1862 C C . PHE A 1 244 ? -39.531 -32.531 -8.75 1 67.5 244 PHE A C 1
ATOM 1864 O O . PHE A 1 244 ? -40.25 -31.562 -8.5 1 67.5 244 PHE A O 1
ATOM 1871 N N . ASP A 1 245 ? -39.656 -33.781 -8.117 1 69.06 245 ASP A N 1
ATOM 1872 C CA . ASP A 1 245 ? -40.781 -33.938 -7.219 1 69.06 245 ASP A CA 1
ATOM 1873 C C . ASP A 1 245 ? -40.594 -33.125 -5.934 1 69.06 245 ASP A C 1
ATOM 1875 O O . ASP A 1 245 ? -41.562 -32.781 -5.254 1 69.06 245 ASP A O 1
ATOM 1879 N N . SER A 1 246 ? -39.344 -32.906 -5.637 1 74.25 246 SER A N 1
ATOM 1880 C CA . SER A 1 246 ? -39.062 -32.094 -4.461 1 74.25 246 SER A CA 1
ATOM 1881 C C . SER A 1 246 ? -39.562 -30.672 -4.633 1 74.25 246 SER A C 1
ATOM 1883 O O . SER A 1 246 ? -39.719 -29.953 -3.652 1 74.25 246 SER A O 1
ATOM 1885 N N . ILE A 1 247 ? -39.969 -30.328 -5.816 1 78.75 247 ILE A N 1
ATOM 1886 C CA . ILE A 1 247 ? -40.438 -28.984 -6.102 1 78.75 247 ILE A CA 1
ATOM 1887 C C . ILE A 1 247 ? -41.812 -28.766 -5.438 1 78.75 247 ILE A C 1
ATOM 1889 O O . ILE A 1 247 ? -42.125 -27.656 -5.02 1 78.75 247 ILE A O 1
ATOM 1893 N N . TRP A 1 248 ? -42.5 -29.844 -5.246 1 81.19 248 TRP A N 1
ATOM 1894 C CA . TRP A 1 248 ? -43.812 -29.734 -4.617 1 81.19 248 TRP A CA 1
ATOM 1895 C C . TRP A 1 248 ? -43.656 -29.391 -3.135 1 81.19 248 TRP A C 1
ATOM 1897 O O . TRP A 1 248 ? -44.5 -28.656 -2.578 1 81.19 248 TRP A O 1
ATOM 1907 N N . LEU A 1 249 ? -42.688 -29.969 -2.543 1 78.94 249 LEU A N 1
ATOM 1908 C CA . LEU A 1 249 ? -42.406 -29.609 -1.16 1 78.94 249 LEU A CA 1
ATOM 1909 C C . LEU A 1 249 ? -42.031 -28.141 -1.058 1 78.94 249 LEU A C 1
ATOM 1911 O O . LEU A 1 249 ? -42.469 -27.438 -0.137 1 78.94 249 LEU A O 1
ATOM 1915 N N . ALA A 1 250 ? -41.25 -27.703 -2.025 1 83.19 250 ALA A N 1
ATOM 1916 C CA . ALA A 1 250 ? -40.844 -26.312 -2.041 1 83.19 250 ALA A CA 1
ATOM 1917 C C . ALA A 1 250 ? -42.031 -25.375 -2.209 1 83.19 250 ALA A C 1
ATOM 1919 O O . ALA A 1 250 ? -42.094 -24.328 -1.562 1 83.19 250 ALA A O 1
ATOM 1920 N N . ILE A 1 251 ? -42.938 -25.797 -3.002 1 88.69 251 ILE A N 1
ATOM 1921 C CA . ILE A 1 251 ? -44.156 -25 -3.23 1 88.69 251 ILE A CA 1
ATOM 1922 C C . ILE A 1 251 ? -44.969 -24.938 -1.949 1 88.69 251 ILE A C 1
ATOM 1924 O O . ILE A 1 251 ? -45.469 -23.859 -1.576 1 88.69 251 ILE A O 1
ATOM 1928 N N . GLY A 1 252 ? -45.062 -26.078 -1.269 1 88.56 252 GLY A N 1
ATOM 1929 C CA . GLY A 1 252 ? -45.812 -26.109 -0.025 1 88.56 252 GLY A CA 1
ATOM 1930 C C . GLY A 1 252 ? -45.25 -25.219 1.052 1 88.56 252 GLY A C 1
ATOM 1931 O O . GLY A 1 252 ? -45.969 -24.453 1.688 1 88.56 252 GLY A O 1
ATOM 1932 N N . VAL A 1 253 ? -43.969 -25.281 1.223 1 87.88 253 VAL A N 1
ATOM 1933 C CA . VAL A 1 253 ? -43.312 -24.5 2.258 1 87.88 253 VAL A CA 1
ATOM 1934 C C . VAL A 1 253 ? -43.375 -23.016 1.914 1 87.88 253 VAL A C 1
ATOM 1936 O O . VAL A 1 253 ? -43.625 -22.172 2.791 1 87.88 253 VAL A O 1
ATOM 1939 N N . THR A 1 254 ? -43.188 -22.672 0.644 1 92.12 254 THR A N 1
ATOM 1940 C CA . THR A 1 254 ? -43.25 -21.281 0.216 1 92.12 254 THR A CA 1
ATOM 1941 C C . THR A 1 254 ? -44.656 -20.719 0.347 1 92.12 254 THR A C 1
ATOM 1943 O O . THR A 1 254 ? -44.844 -19.562 0.698 1 92.12 254 THR A O 1
ATOM 1946 N N . ALA A 1 255 ? -45.594 -21.531 0.078 1 94.69 255 ALA A N 1
ATOM 1947 C CA . ALA A 1 255 ? -46.969 -21.109 0.245 1 94.69 255 ALA A CA 1
ATOM 1948 C C . ALA A 1 255 ? -47.281 -20.828 1.712 1 94.69 255 ALA A C 1
ATOM 1950 O O . ALA A 1 255 ? -47.969 -19.844 2.031 1 94.69 255 ALA A O 1
ATOM 1951 N N . ALA A 1 256 ? -46.781 -21.656 2.531 1 93.56 256 ALA A N 1
ATOM 1952 C CA . ALA A 1 256 ? -46.969 -21.438 3.963 1 93.56 256 ALA A CA 1
ATOM 1953 C C . ALA A 1 256 ? -46.312 -20.125 4.402 1 93.56 256 ALA A C 1
ATOM 1955 O O . ALA A 1 256 ? -46.906 -19.391 5.211 1 93.56 256 ALA A O 1
ATOM 1956 N N . ALA A 1 257 ? -45.219 -19.906 3.9 1 94.56 257 ALA A N 1
ATOM 1957 C CA . ALA A 1 257 ? -44.5 -18.672 4.223 1 94.56 257 ALA A CA 1
ATOM 1958 C C . ALA A 1 257 ? -45.281 -17.453 3.711 1 94.56 257 ALA A C 1
ATOM 1960 O O . ALA A 1 257 ? -45.344 -16.422 4.383 1 94.56 257 ALA A O 1
ATOM 1961 N N . LEU A 1 258 ? -45.812 -17.547 2.508 1 95.88 258 LEU A N 1
ATOM 1962 C CA . LEU A 1 258 ? -46.625 -16.469 1.936 1 95.88 258 LEU A CA 1
ATOM 1963 C C . LEU A 1 258 ? -47.812 -16.141 2.836 1 95.88 258 LEU A C 1
ATOM 1965 O O . LEU A 1 258 ? -48.094 -14.961 3.088 1 95.88 258 LEU A O 1
ATOM 1969 N N . ILE A 1 259 ? -48.406 -17.094 3.354 1 95.69 259 ILE A N 1
ATOM 1970 C CA . ILE A 1 259 ? -49.531 -16.891 4.238 1 95.69 259 ILE A CA 1
ATOM 1971 C C . ILE A 1 259 ? -49.062 -16.234 5.535 1 95.69 259 ILE A C 1
ATOM 1973 O O . ILE A 1 259 ? -49.688 -15.281 6.012 1 95.69 259 ILE A O 1
ATOM 1977 N N . ALA A 1 260 ? -48 -16.703 6.062 1 94.31 260 ALA A N 1
ATOM 1978 C CA . ALA A 1 260 ? -47.5 -16.156 7.312 1 94.31 260 ALA A CA 1
ATOM 1979 C C . ALA A 1 260 ? -47.125 -14.688 7.16 1 94.31 260 ALA A C 1
ATOM 1981 O O . ALA A 1 260 ? -47.438 -13.867 8.031 1 94.31 260 ALA A O 1
ATOM 1982 N N . VAL A 1 261 ? -46.5 -14.359 6.086 1 94.75 261 VAL A N 1
ATOM 1983 C CA . VAL A 1 261 ? -46.062 -12.992 5.828 1 94.75 261 VAL A CA 1
ATOM 1984 C C . VAL A 1 261 ? -47.281 -12.086 5.66 1 94.75 261 VAL A C 1
ATOM 1986 O O . VAL A 1 261 ? -47.281 -10.945 6.141 1 94.75 261 VAL A O 1
ATOM 1989 N N . THR A 1 262 ? -48.312 -12.523 5.035 1 92.62 262 THR A N 1
ATOM 1990 C CA . THR A 1 262 ? -49.5 -11.734 4.781 1 92.62 262 THR A CA 1
ATOM 1991 C C . THR A 1 262 ? -50.25 -11.422 6.086 1 92.62 262 THR A C 1
ATOM 1993 O O . THR A 1 262 ? -50.781 -10.328 6.262 1 92.62 262 THR A O 1
ATOM 1996 N N . VAL A 1 263 ? -50.062 -12.242 7.031 1 90.75 263 VAL A N 1
ATOM 1997 C CA . VAL A 1 263 ? -50.844 -12.102 8.258 1 90.75 263 VAL A CA 1
ATOM 1998 C C . VAL A 1 263 ? -50.031 -11.344 9.297 1 90.75 263 VAL A C 1
ATOM 2000 O O . VAL A 1 263 ? -50.594 -10.516 10.031 1 90.75 263 VAL A O 1
ATOM 2003 N N . VAL A 1 264 ? -48.812 -11.516 9.344 1 88.88 264 VAL A N 1
ATOM 2004 C CA . VAL A 1 264 ? -48.031 -11.094 10.516 1 88.88 264 VAL A CA 1
ATOM 2005 C C . VAL A 1 264 ? -47.281 -9.797 10.211 1 88.88 264 VAL A C 1
ATOM 2007 O O . VAL A 1 264 ? -47.219 -8.898 11.055 1 88.88 264 VAL A O 1
ATOM 2010 N N . LEU A 1 265 ? -46.75 -9.594 9.07 1 89.69 265 LEU A N 1
ATOM 2011 C CA . LEU A 1 265 ? -45.875 -8.453 8.797 1 89.69 265 LEU A CA 1
ATOM 2012 C C . LEU A 1 265 ? -46.656 -7.152 8.812 1 89.69 265 LEU A C 1
ATOM 2014 O O . LEU A 1 265 ? -47.844 -7.129 8.391 1 89.69 265 LEU A O 1
ATOM 2018 N N . VAL A 1 266 ? -45.938 -6.129 9.344 1 83.06 266 VAL A N 1
ATOM 2019 C CA . VAL A 1 266 ? -46.562 -4.828 9.547 1 83.06 266 VAL A CA 1
ATOM 2020 C C . VAL A 1 266 ? -46.156 -3.867 8.438 1 83.06 266 VAL A C 1
ATOM 2022 O O . VAL A 1 266 ? -44.969 -3.816 8.062 1 83.06 266 VAL A O 1
ATOM 2025 N N . PRO A 1 267 ? -47.094 -3.215 7.848 1 73.94 267 PRO A N 1
ATOM 2026 C CA . PRO A 1 267 ? -46.75 -2.213 6.832 1 73.94 267 PRO A CA 1
ATOM 2027 C C . PRO A 1 267 ? -46.062 -0.991 7.422 1 73.94 267 PRO A C 1
ATOM 2029 O O . PRO A 1 267 ? -46.156 -0.751 8.633 1 73.94 267 PRO A O 1
ATOM 2032 N N . PRO A 1 268 ? -45.188 -0.431 6.625 1 66.5 268 PRO A N 1
ATOM 2033 C CA . PRO A 1 268 ? -44.438 0.707 7.141 1 66.5 268 PRO A CA 1
ATOM 2034 C C . PRO A 1 268 ? -45.312 1.809 7.711 1 66.5 268 PRO A C 1
ATOM 2036 O O . PRO A 1 268 ? -46.469 1.941 7.305 1 66.5 268 PRO A O 1
ATOM 2039 N N . GLN A 1 269 ? -44.844 2.359 8.844 1 58.22 269 GLN A N 1
ATOM 2040 C CA . GLN A 1 269 ? -45.594 3.492 9.406 1 58.22 269 GLN A CA 1
ATOM 2041 C C . GLN A 1 269 ? -45.719 4.621 8.391 1 58.22 269 GLN A C 1
ATOM 2043 O O . GLN A 1 269 ? -44.75 4.938 7.676 1 58.22 269 GLN A O 1
ATOM 2048 N N . GLU A 1 270 ? -46.875 4.762 7.867 1 49.91 270 GLU A N 1
ATOM 2049 C CA . GLU A 1 270 ? -47.062 5.973 7.074 1 49.91 270 GLU A CA 1
ATOM 2050 C C . GLU A 1 270 ? -46.344 7.16 7.715 1 49.91 270 GLU A C 1
ATOM 2052 O O . GLU A 1 270 ? -46.594 7.496 8.875 1 49.91 270 GLU A O 1
ATOM 2057 N N . GLN A 1 271 ? -45.125 7.156 7.66 1 48.41 271 GLN A N 1
ATOM 2058 C CA . GLN A 1 271 ? -44.5 8.367 8.188 1 48.41 271 GLN A CA 1
ATOM 2059 C C . GLN A 1 271 ? -45.406 9.578 7.988 1 48.41 271 GLN A C 1
ATOM 2061 O O . GLN A 1 271 ? -45.938 9.781 6.906 1 48.41 271 GLN A O 1
ATOM 2066 N N . GLU A 1 272 ? -46.094 10.016 8.922 1 43.12 272 GLU A N 1
ATOM 2067 C CA . GLU A 1 272 ? -46.781 11.305 8.758 1 43.12 272 GLU A CA 1
ATOM 2068 C C . GLU A 1 272 ? -46 12.227 7.828 1 43.12 272 GLU A C 1
ATOM 2070 O O . GLU A 1 272 ? -44.781 12.336 7.938 1 43.12 272 GLU A O 1
ATOM 2075 N N . PRO A 1 273 ? -46.531 12.469 6.629 1 42.31 273 PRO A N 1
ATOM 2076 C CA . PRO A 1 273 ? -45.875 13.539 5.875 1 42.31 273 PRO A CA 1
ATOM 2077 C C . PRO A 1 273 ? -45.312 14.641 6.777 1 42.31 273 PRO A C 1
ATOM 2079 O O . PRO A 1 273 ? -46.062 15.461 7.305 1 42.31 273 PRO A O 1
ATOM 2082 N N . ASP A 1 274 ? -44.906 14.438 7.844 1 42.47 274 ASP A N 1
ATOM 2083 C CA . ASP A 1 274 ? -44.375 15.641 8.484 1 42.47 274 ASP A CA 1
ATOM 2084 C C . ASP A 1 274 ? -43.719 16.562 7.473 1 42.47 274 ASP A C 1
ATOM 2086 O O . ASP A 1 274 ? -42.781 16.156 6.77 1 42.47 274 ASP A O 1
ATOM 2090 N N . ARG A 1 275 ? -44.438 17.609 7.098 1 44.28 275 ARG A N 1
ATOM 2091 C CA . ARG A 1 275 ? -44.188 18.734 6.207 1 44.28 275 ARG A CA 1
ATOM 2092 C C . ARG A 1 275 ? -42.719 19.062 6.109 1 44.28 275 ARG A C 1
ATOM 2094 O O . ARG A 1 275 ? -42.219 19.359 5.023 1 44.28 275 ARG A O 1
ATOM 2101 N N . GLU A 1 276 ? -42.031 19.609 7.125 1 47.62 276 GLU A N 1
ATOM 2102 C CA . GLU A 1 276 ? -40.906 20.531 7.07 1 47.62 276 GLU A CA 1
ATOM 2103 C C . GLU A 1 276 ? -39.562 19.766 6.984 1 47.62 276 GLU A C 1
ATOM 2105 O O . GLU A 1 276 ? -38.5 20.344 7.223 1 47.62 276 GLU A O 1
ATOM 2110 N N . ALA A 1 277 ? -39.625 18.422 6.984 1 53.88 277 ALA A N 1
ATOM 2111 C CA . ALA A 1 277 ? -38.281 17.875 6.949 1 53.88 277 ALA A CA 1
ATOM 2112 C C . ALA A 1 277 ? -37.625 18.125 5.594 1 53.88 277 ALA A C 1
ATOM 2114 O O . ALA A 1 277 ? -38.219 17.844 4.547 1 53.88 277 ALA A O 1
ATOM 2115 N N . ASP A 1 278 ? -36.625 18.922 5.52 1 60.59 278 ASP A N 1
ATOM 2116 C CA . ASP A 1 278 ? -35.781 19.234 4.355 1 60.59 278 ASP A CA 1
ATOM 2117 C C . ASP A 1 278 ? -35.438 17.969 3.574 1 60.59 278 ASP A C 1
ATOM 2119 O O . ASP A 1 278 ? -34.969 16.984 4.156 1 60.59 278 ASP A O 1
ATOM 2123 N N . PRO A 1 279 ? -36.094 17.734 2.395 1 66.31 279 PRO A N 1
ATOM 2124 C CA . PRO A 1 279 ? -35.781 16.609 1.519 1 66.31 279 PRO A CA 1
ATOM 2125 C C . PRO A 1 279 ? -34.312 16.219 1.541 1 66.31 279 PRO A C 1
ATOM 2127 O O . PRO A 1 279 ? -33.969 15.055 1.275 1 66.31 279 PRO A O 1
ATOM 2130 N N . ALA A 1 280 ? -33.594 17.094 1.929 1 68.56 280 ALA A N 1
ATOM 2131 C CA . ALA A 1 280 ? -32.156 16.812 1.966 1 68.56 280 ALA A CA 1
ATOM 2132 C C . ALA A 1 280 ? -31.828 15.852 3.104 1 68.56 280 ALA A C 1
ATOM 2134 O O . ALA A 1 280 ? -30.812 15.148 3.053 1 68.56 280 ALA A O 1
ATOM 2135 N N . THR A 1 281 ? -32.844 15.75 4.027 1 68.5 281 THR A N 1
ATOM 2136 C CA . THR A 1 281 ? -32.562 14.898 5.18 1 68.5 281 THR A CA 1
ATOM 2137 C C . THR A 1 281 ? -32.75 13.43 4.812 1 68.5 281 THR A C 1
ATOM 2139 O O . THR A 1 281 ? -32.219 12.547 5.484 1 68.5 281 THR A O 1
ATOM 2142 N N . LEU A 1 282 ? -33.438 13.336 3.688 1 71.69 282 LEU A N 1
ATOM 2143 C CA . LEU A 1 282 ? -33.781 11.953 3.334 1 71.69 282 LEU A CA 1
ATOM 2144 C C . LEU A 1 282 ? -32.719 11.367 2.395 1 71.69 282 LEU A C 1
ATOM 2146 O O . LEU A 1 282 ? -32.688 10.156 2.195 1 71.69 282 LEU A O 1
ATOM 2150 N N . GLU A 1 283 ? -31.828 12.211 2.012 1 79.19 283 GLU A N 1
ATOM 2151 C CA . GLU A 1 283 ? -30.812 11.742 1.074 1 79.19 283 GLU A CA 1
ATOM 2152 C C . GLU A 1 283 ? -29.578 11.219 1.809 1 79.19 283 GLU A C 1
ATOM 2154 O O . GLU A 1 283 ? -29.328 11.609 2.949 1 79.19 283 GLU A O 1
ATOM 2159 N N . THR A 1 284 ? -29 10.25 1.233 1 83.69 284 THR A N 1
ATOM 2160 C CA . THR A 1 284 ? -27.781 9.695 1.802 1 83.69 284 THR A CA 1
ATOM 2161 C C . THR A 1 284 ? -26.656 10.742 1.798 1 83.69 284 THR A C 1
ATOM 2163 O O . THR A 1 284 ? -26.359 11.328 0.759 1 83.69 284 THR A O 1
ATOM 2166 N N . PRO A 1 285 ? -26.156 10.977 2.939 1 84.19 285 PRO A N 1
ATOM 2167 C CA . PRO A 1 285 ? -25.047 11.93 2.994 1 84.19 285 PRO A CA 1
ATOM 2168 C C . PRO A 1 285 ? -23.859 11.5 2.127 1 84.19 285 PRO A C 1
ATOM 2170 O O . PRO A 1 285 ? -23.625 10.297 1.94 1 84.19 285 PRO A O 1
ATOM 2173 N N . PRO A 1 286 ? -23.156 12.406 1.607 1 82.06 286 PRO A N 1
ATOM 2174 C CA . PRO A 1 286 ? -22.078 12.086 0.674 1 82.06 286 PRO A CA 1
ATOM 2175 C C . PRO A 1 286 ? -21 11.203 1.3 1 82.06 286 PRO A C 1
ATOM 2177 O O . PRO A 1 286 ? -20.438 10.336 0.625 1 82.06 286 PRO A O 1
ATOM 2180 N N . ARG A 1 287 ? -20.703 11.414 2.473 1 82.5 287 ARG A N 1
ATOM 2181 C CA . ARG A 1 287 ? -19.688 10.594 3.102 1 82.5 287 ARG A CA 1
ATOM 2182 C C . ARG A 1 287 ? -20.141 9.141 3.223 1 82.5 287 ARG A C 1
ATOM 2184 O O . ARG A 1 287 ? -19.375 8.219 2.932 1 82.5 287 ARG A O 1
ATOM 2191 N N . ALA A 1 288 ? -21.375 9.031 3.654 1 86.25 288 ALA A N 1
ATOM 2192 C CA . ALA A 1 288 ? -21.922 7.68 3.756 1 86.25 288 ALA A CA 1
ATOM 2193 C C . ALA A 1 288 ? -22.031 7.031 2.381 1 86.25 288 ALA A C 1
ATOM 2195 O O . ALA A 1 288 ? -21.781 5.832 2.23 1 86.25 288 ALA A O 1
ATOM 2196 N N . ALA A 1 289 ? -22.422 7.832 1.462 1 87.44 289 ALA A N 1
ATOM 2197 C CA . ALA A 1 289 ? -22.562 7.316 0.103 1 87.44 289 ALA A CA 1
ATOM 2198 C C . ALA A 1 289 ? -21.234 6.785 -0.424 1 87.44 289 ALA A C 1
ATOM 2200 O O . ALA A 1 289 ? -21.188 5.75 -1.093 1 87.44 289 ALA A O 1
ATOM 2201 N N . ARG A 1 290 ? -20.203 7.426 -0.1 1 85.19 290 ARG A N 1
ATOM 2202 C CA . ARG A 1 290 ? -18.891 6.992 -0.552 1 85.19 290 ARG A CA 1
ATOM 2203 C C . ARG A 1 290 ? -18.5 5.672 0.097 1 85.19 290 ARG A C 1
ATOM 2205 O O . ARG A 1 290 ? -17.984 4.77 -0.576 1 85.19 290 ARG A O 1
ATOM 2212 N N . LEU A 1 291 ? -18.734 5.625 1.335 1 88.06 291 LEU A N 1
ATOM 2213 C CA . LEU A 1 291 ? -18.406 4.391 2.049 1 88.06 291 LEU A CA 1
ATOM 2214 C C . LEU A 1 291 ? -19.25 3.23 1.536 1 88.06 291 LEU A C 1
ATOM 2216 O O . LEU A 1 291 ? -18.75 2.107 1.41 1 88.06 291 LEU A O 1
ATOM 2220 N N . LEU A 1 292 ? -20.469 3.541 1.219 1 92.06 292 LEU A N 1
ATOM 2221 C CA . LEU A 1 292 ? -21.375 2.514 0.71 1 92.06 292 LEU A CA 1
ATOM 2222 C C . LEU A 1 292 ? -20.938 2.045 -0.674 1 92.06 292 LEU A C 1
ATOM 2224 O O . LEU A 1 292 ? -20.984 0.85 -0.973 1 92.06 292 LEU A O 1
ATOM 2228 N N . LYS A 1 293 ? -20.5 2.961 -1.498 1 91.38 293 LYS A N 1
ATOM 2229 C CA . LYS A 1 293 ? -20.031 2.584 -2.83 1 91.38 293 LYS A CA 1
ATOM 2230 C C . LYS A 1 293 ? -18.797 1.687 -2.746 1 91.38 293 LYS A C 1
ATOM 2232 O O . LYS A 1 293 ? -18.688 0.707 -3.486 1 91.38 293 LYS A O 1
ATOM 2237 N N . ILE A 1 294 ? -17.891 1.977 -1.828 1 89.62 294 ILE A N 1
ATOM 2238 C CA . ILE A 1 294 ? -16.703 1.152 -1.643 1 89.62 294 ILE A CA 1
ATOM 2239 C C . ILE A 1 294 ? -17.109 -0.225 -1.122 1 89.62 294 ILE A C 1
ATOM 2241 O O . ILE A 1 294 ? -16.562 -1.243 -1.553 1 89.62 294 ILE A O 1
ATOM 2245 N N . THR A 1 295 ? -18.062 -0.172 -0.239 1 92.44 295 THR A N 1
ATOM 2246 C CA . THR A 1 295 ? -18.531 -1.439 0.313 1 92.44 295 THR A CA 1
ATOM 2247 C C . THR A 1 295 ? -19.172 -2.299 -0.771 1 92.44 295 THR A C 1
ATOM 2249 O O . THR A 1 295 ? -18.938 -3.508 -0.833 1 92.44 295 THR A O 1
ATOM 2252 N N . VAL A 1 296 ? -19.984 -1.675 -1.638 1 94.06 296 VAL A N 1
ATOM 2253 C CA . VAL A 1 296 ? -20.656 -2.393 -2.715 1 94.06 296 VAL A CA 1
ATOM 2254 C C . VAL A 1 296 ? -19.609 -2.996 -3.66 1 94.06 296 VAL A C 1
ATOM 2256 O O . VAL A 1 296 ? -19.719 -4.164 -4.047 1 94.06 296 VAL A O 1
ATOM 2259 N N . LEU A 1 297 ? -18.625 -2.305 -3.914 1 92.62 297 LEU A N 1
ATOM 2260 C CA . LEU A 1 297 ? -17.578 -2.793 -4.797 1 92.62 297 LEU A CA 1
ATOM 2261 C C . LEU A 1 297 ? -16.797 -3.924 -4.137 1 92.62 297 LEU A C 1
ATOM 2263 O O . LEU A 1 297 ? -16.531 -4.953 -4.766 1 92.62 297 LEU A O 1
ATOM 2267 N N . ALA A 1 298 ? -16.391 -3.707 -2.939 1 93.12 298 ALA A N 1
ATOM 2268 C CA . ALA A 1 298 ? -15.633 -4.715 -2.209 1 93.12 298 ALA A CA 1
ATOM 2269 C C . ALA A 1 298 ? -16.453 -5.996 -2.031 1 93.12 298 ALA A C 1
ATOM 2271 O O . ALA A 1 298 ? -15.914 -7.102 -2.17 1 93.12 298 ALA A O 1
ATOM 2272 N N . SER A 1 299 ? -17.688 -5.801 -1.715 1 94.44 299 SER A N 1
ATOM 2273 C CA . SER A 1 299 ? -18.562 -6.957 -1.541 1 94.44 299 SER A CA 1
ATOM 2274 C C . SER A 1 299 ? -18.75 -7.719 -2.852 1 94.44 299 SER A C 1
ATOM 2276 O O . SER A 1 299 ? -18.812 -8.945 -2.855 1 94.44 299 SER A O 1
ATOM 2278 N N . ALA A 1 300 ? -18.859 -7.02 -3.93 1 94.19 300 ALA A N 1
ATOM 2279 C CA . ALA A 1 300 ? -18.969 -7.66 -5.238 1 94.19 300 ALA A CA 1
ATOM 2280 C C . ALA A 1 300 ? -17.719 -8.477 -5.559 1 94.19 300 ALA A C 1
ATOM 2282 O O . ALA A 1 300 ? -17.812 -9.625 -6.008 1 94.19 300 ALA A O 1
ATOM 2283 N N . LEU A 1 301 ? -16.578 -7.969 -5.277 1 92.38 301 LEU A N 1
ATOM 2284 C CA . LEU A 1 301 ? -15.336 -8.688 -5.512 1 92.38 301 LEU A CA 1
ATOM 2285 C C . LEU A 1 301 ? -15.211 -9.891 -4.578 1 92.38 301 LEU A C 1
ATOM 2287 O O . LEU A 1 301 ? -14.766 -10.961 -4.996 1 92.38 301 LEU A O 1
ATOM 2291 N N . ASP A 1 302 ? -15.547 -9.656 -3.383 1 93.25 302 ASP A N 1
ATOM 2292 C CA . ASP A 1 302 ? -15.516 -10.734 -2.396 1 93.25 302 ASP A CA 1
ATOM 2293 C C . ASP A 1 302 ? -16.438 -11.883 -2.809 1 93.25 302 ASP A C 1
ATOM 2295 O O . ASP A 1 302 ? -16.047 -13.047 -2.736 1 93.25 302 ASP A O 1
ATOM 2299 N N . SER A 1 303 ? -17.609 -11.523 -3.279 1 91.88 303 SER A N 1
ATOM 2300 C CA . SER A 1 303 ? -18.562 -12.539 -3.732 1 91.88 303 SER A CA 1
ATOM 2301 C C . SER A 1 303 ? -18.031 -13.266 -4.969 1 91.88 303 SER A C 1
ATOM 2303 O O . SER A 1 303 ? -18.219 -14.477 -5.109 1 91.88 303 SER A O 1
ATOM 2305 N N . GLY A 1 304 ? -17.453 -12.531 -5.793 1 87.94 304 GLY A N 1
ATOM 2306 C CA . GLY A 1 304 ? -16.844 -13.156 -6.957 1 87.94 304 GLY A CA 1
ATOM 2307 C C . GLY A 1 304 ? -15.719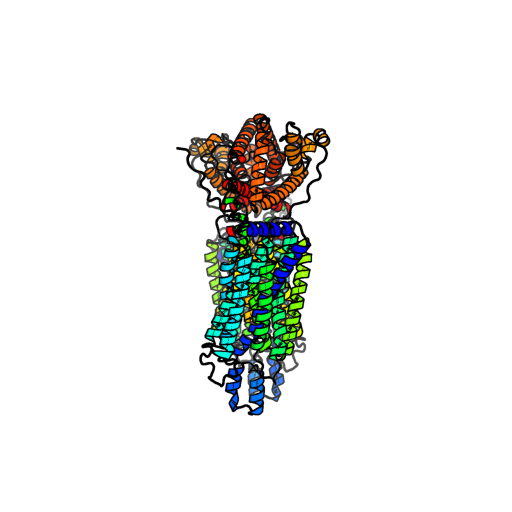 -14.109 -6.602 1 87.94 304 GLY A C 1
ATOM 2308 O O . GLY A 1 304 ? -15.602 -15.188 -7.188 1 87.94 304 GLY A O 1
ATOM 2309 N N . GLY A 1 305 ? -14.883 -13.695 -5.672 1 86.56 305 GLY A N 1
ATOM 2310 C CA . GLY A 1 305 ? -13.828 -14.578 -5.219 1 86.56 305 GLY A CA 1
ATOM 2311 C C . GLY A 1 305 ? -14.344 -15.836 -4.543 1 86.56 305 GLY A C 1
ATOM 2312 O O . GLY A 1 305 ? -13.82 -16.922 -4.762 1 86.56 305 GLY A O 1
ATOM 2313 N N . ASP A 1 306 ? -15.352 -15.648 -3.777 1 87.94 306 ASP A N 1
ATOM 2314 C CA . ASP A 1 306 ? -15.938 -16.781 -3.078 1 87.94 306 ASP A CA 1
ATOM 2315 C C . ASP A 1 306 ? -16.578 -17.766 -4.059 1 87.94 306 ASP A C 1
ATOM 2317 O O . ASP A 1 306 ? -16.469 -18.984 -3.898 1 87.94 306 ASP A O 1
ATOM 2321 N N . GLU A 1 307 ? -17.25 -17.234 -5.023 1 85.31 307 GLU A N 1
ATOM 2322 C CA . GLU A 1 307 ? -17.859 -18.094 -6.031 1 85.31 307 GLU A CA 1
ATOM 2323 C C . GLU A 1 307 ? -16.797 -18.812 -6.852 1 85.31 307 GLU A C 1
ATOM 2325 O O . GLU A 1 307 ? -16.969 -19.984 -7.195 1 85.31 307 GLU A O 1
ATOM 2330 N N . GLY A 1 308 ? -15.766 -18.141 -7.102 1 81.25 308 GLY A N 1
ATOM 2331 C CA . GLY A 1 308 ? -14.664 -18.781 -7.805 1 81.25 308 GLY A CA 1
ATOM 2332 C C . GLY A 1 308 ? -14.07 -19.953 -7.039 1 81.25 308 GLY A C 1
ATOM 2333 O O . GLY A 1 308 ? -13.742 -20.984 -7.633 1 81.25 308 GLY A O 1
ATOM 2334 N N . THR A 1 309 ? -13.984 -19.797 -5.785 1 84.75 309 THR A N 1
ATOM 2335 C CA . THR A 1 309 ? -13.469 -20.875 -4.961 1 84.75 309 THR A CA 1
ATOM 2336 C C . THR A 1 309 ? -14.414 -22.078 -4.977 1 84.75 309 THR A C 1
ATOM 2338 O O . THR A 1 309 ? -13.977 -23.219 -4.957 1 84.75 309 THR A O 1
ATOM 2341 N N . ARG A 1 310 ? -15.664 -21.781 -4.996 1 81.06 310 ARG A N 1
ATOM 2342 C CA . ARG A 1 310 ? -16.656 -22.844 -5.062 1 81.06 310 ARG A CA 1
ATOM 2343 C C . ARG A 1 310 ? -16.531 -23.625 -6.363 1 81.06 310 ARG A C 1
ATOM 2345 O O . ARG A 1 310 ? -16.562 -24.859 -6.359 1 81.06 310 ARG A O 1
ATOM 2352 N N . ILE A 1 311 ? -16.344 -23 -7.398 1 77.69 311 ILE A N 1
ATOM 2353 C CA . ILE A 1 311 ? -16.219 -23.641 -8.703 1 77.69 311 ILE A CA 1
ATOM 2354 C C . ILE A 1 311 ? -14.906 -24.422 -8.781 1 77.69 311 ILE A C 1
ATOM 2356 O O . ILE A 1 311 ? -14.859 -25.531 -9.312 1 77.69 311 ILE A O 1
ATOM 2360 N N . ALA A 1 312 ? -13.93 -23.844 -8.266 1 79.25 312 ALA A N 1
ATOM 2361 C CA . ALA A 1 312 ? -12.633 -24.516 -8.266 1 79.25 312 ALA A CA 1
ATOM 2362 C C . ALA A 1 312 ? -12.688 -25.828 -7.484 1 79.25 312 ALA A C 1
ATOM 2364 O O . ALA A 1 312 ? -12.094 -26.828 -7.895 1 79.25 312 ALA A O 1
ATOM 2365 N N . ARG A 1 313 ? -13.383 -25.812 -6.418 1 79.75 313 ARG A N 1
ATOM 2366 C CA . ARG A 1 313 ? -13.531 -27.047 -5.637 1 79.75 313 ARG A CA 1
ATOM 2367 C C . ARG A 1 313 ? -14.219 -28.141 -6.461 1 79.75 313 ARG A C 1
ATOM 2369 O O . ARG A 1 313 ? -13.781 -29.281 -6.457 1 79.75 313 ARG A O 1
ATOM 2376 N N . GLY A 1 314 ? -15.281 -27.703 -7.141 1 76.25 314 GLY A N 1
ATOM 2377 C CA . GLY A 1 314 ? -15.984 -28.656 -7.965 1 76.25 314 GLY A CA 1
ATOM 2378 C C . GLY A 1 314 ? -15.117 -29.266 -9.055 1 76.25 314 GLY A C 1
ATOM 2379 O O . GLY A 1 314 ? -15.164 -30.469 -9.289 1 76.25 314 GLY A O 1
ATOM 2380 N N . THR A 1 315 ? -14.305 -28.516 -9.562 1 73.44 315 THR A N 1
ATOM 2381 C CA . THR A 1 315 ? -13.43 -28.969 -10.648 1 73.44 315 THR A CA 1
ATOM 2382 C C . THR A 1 315 ? -12.328 -29.875 -10.109 1 73.44 315 THR A C 1
ATOM 2384 O O . THR A 1 315 ? -12.023 -30.906 -10.703 1 73.44 315 THR A O 1
ATOM 2387 N N . VAL A 1 316 ? -11.789 -29.547 -9.008 1 77.06 316 VAL A N 1
ATOM 2388 C CA . VAL A 1 316 ? -10.703 -30.328 -8.438 1 77.06 316 VAL A CA 1
ATOM 2389 C C . VAL A 1 316 ? -11.234 -31.688 -7.961 1 77.06 316 VAL A C 1
ATOM 2391 O O . VAL A 1 316 ? -10.594 -32.719 -8.172 1 77.06 316 VAL A O 1
ATOM 2394 N N . LEU A 1 317 ? -12.406 -31.672 -7.367 1 76.75 317 LEU A N 1
ATOM 2395 C CA . LEU A 1 317 ? -12.977 -32.906 -6.863 1 76.75 317 LEU A CA 1
ATOM 2396 C C . LEU A 1 317 ? -13.344 -33.844 -8.008 1 76.75 317 LEU A C 1
ATOM 2398 O O . LEU A 1 317 ? -13.195 -35.062 -7.895 1 76.75 317 LEU A O 1
ATOM 2402 N N . THR A 1 318 ? -13.734 -33.281 -9.086 1 71.38 318 THR A N 1
ATOM 2403 C CA . THR A 1 318 ? -14.109 -34.094 -10.234 1 71.38 318 THR A CA 1
ATOM 2404 C C . THR A 1 318 ? -12.875 -34.625 -10.945 1 71.38 318 THR A C 1
ATOM 2406 O O . THR A 1 318 ? -12.844 -35.781 -11.383 1 71.38 318 THR A O 1
ATOM 2409 N N . ALA A 1 319 ? -11.914 -33.875 -10.969 1 71.31 319 ALA A N 1
ATOM 2410 C CA . ALA A 1 319 ? -10.734 -34.219 -11.758 1 71.31 319 ALA A CA 1
ATOM 2411 C C . ALA A 1 319 ? -9.758 -35.062 -10.945 1 71.31 319 ALA A C 1
ATOM 2413 O O . ALA A 1 319 ? -9.164 -36.031 -11.461 1 71.31 319 ALA A O 1
ATOM 2414 N N . VAL A 1 320 ? -9.656 -34.844 -9.688 1 75.69 320 VAL A N 1
ATOM 2415 C CA . VAL A 1 320 ? -8.594 -35.438 -8.906 1 75.69 320 VAL A CA 1
ATOM 2416 C C . VAL A 1 320 ? -9.188 -36.5 -7.977 1 75.69 320 VAL A C 1
ATOM 2418 O O . VAL A 1 320 ? -8.586 -37.562 -7.77 1 75.69 320 VAL A O 1
ATOM 2421 N N . PHE A 1 321 ? -10.336 -36.156 -7.43 1 79 321 PHE A N 1
ATOM 2422 C CA . PHE A 1 321 ? -10.953 -37.062 -6.477 1 79 321 PHE A CA 1
ATOM 2423 C C . PHE A 1 321 ? -12.352 -37.469 -6.926 1 79 321 PHE A C 1
ATOM 2425 O O . PHE A 1 321 ? -13.336 -37.156 -6.25 1 79 321 PHE A O 1
ATOM 2432 N N . PRO A 1 322 ? -12.438 -38.219 -7.898 1 70.5 322 PRO A N 1
ATOM 2433 C CA . PRO A 1 322 ? -13.758 -38.562 -8.43 1 70.5 322 PRO A CA 1
ATOM 2434 C C . PRO A 1 322 ? -14.617 -39.344 -7.453 1 70.5 322 PRO A C 1
ATOM 2436 O O . PRO A 1 322 ? -15.844 -39.344 -7.539 1 70.5 322 PRO A O 1
ATOM 2439 N N . GLU A 1 323 ? -14 -39.969 -6.484 1 72 323 GLU A N 1
ATOM 2440 C CA . GLU A 1 323 ? -14.742 -40.75 -5.5 1 72 323 GLU A CA 1
ATOM 2441 C C . GLU A 1 323 ? -15.609 -39.844 -4.625 1 72 323 GLU A C 1
ATOM 2443 O O . GLU A 1 323 ? -16.578 -40.312 -4.027 1 72 323 GLU A O 1
ATOM 2448 N N . TRP A 1 324 ? -15.273 -38.656 -4.605 1 71.5 324 TRP A N 1
ATOM 2449 C CA . TRP A 1 324 ? -15.984 -37.75 -3.732 1 71.5 324 TRP A CA 1
ATOM 2450 C C . TRP A 1 324 ? -17.141 -37.062 -4.477 1 71.5 324 TRP A C 1
ATOM 2452 O O . TRP A 1 324 ? -17.828 -36.219 -3.918 1 71.5 324 TRP A O 1
ATOM 2462 N N . GLN A 1 325 ? -17.375 -37.531 -5.637 1 63.19 325 GLN A N 1
ATOM 2463 C CA . GLN A 1 325 ? -18.469 -36.969 -6.402 1 63.19 325 GLN A CA 1
ATOM 2464 C C . GLN A 1 325 ? -19.734 -37.844 -6.258 1 63.19 325 GLN A C 1
ATOM 2466 O O . GLN A 1 325 ? -20.766 -37.531 -6.855 1 63.19 325 GLN A O 1
ATOM 2471 N N . THR A 1 326 ? -19.547 -38.812 -5.316 1 59.78 326 THR A N 1
ATOM 2472 C CA . THR A 1 326 ? -20.734 -39.594 -5.051 1 59.78 326 THR A CA 1
ATOM 2473 C C . THR A 1 326 ? -21.766 -38.812 -4.262 1 59.78 326 THR A C 1
ATOM 2475 O O . THR A 1 326 ? -21.406 -37.812 -3.596 1 59.78 326 THR A O 1
ATOM 2478 N N . ALA A 1 327 ? -23.016 -39.125 -4.391 1 58.03 327 ALA A N 1
ATOM 2479 C CA . ALA A 1 327 ? -24.109 -38.406 -3.744 1 58.03 327 ALA A CA 1
ATOM 2480 C C . ALA A 1 327 ? -23.938 -38.375 -2.227 1 58.03 327 ALA A C 1
ATOM 2482 O O . ALA A 1 327 ? -24.219 -37.375 -1.57 1 58.03 327 ALA A O 1
ATOM 2483 N N . GLU A 1 328 ? -23.516 -39.5 -1.686 1 60.75 328 GLU A N 1
ATOM 2484 C CA . GLU A 1 328 ? -23.344 -39.594 -0.238 1 60.75 328 GLU A CA 1
ATOM 2485 C C . GLU A 1 328 ? -22.281 -38.625 0.258 1 60.75 328 GLU A C 1
ATOM 2487 O O . GLU A 1 328 ? -22.469 -37.938 1.254 1 60.75 328 GLU A O 1
ATOM 2492 N N . ARG A 1 329 ? -21.234 -38.594 -0.461 1 71.75 329 ARG A N 1
ATOM 2493 C CA . ARG A 1 329 ? -20.125 -37.75 -0.009 1 71.75 329 ARG A CA 1
ATOM 2494 C C . ARG A 1 329 ? -20.422 -36.281 -0.24 1 71.75 329 ARG A C 1
ATOM 2496 O O . ARG A 1 329 ? -19.953 -35.438 0.518 1 71.75 329 ARG A O 1
ATOM 2503 N N . GLN A 1 330 ? -21.266 -36 -1.23 1 67.56 330 GLN A N 1
ATOM 2504 C CA . GLN A 1 330 ? -21.672 -34.625 -1.452 1 67.56 330 GLN A CA 1
ATOM 2505 C C . GLN A 1 330 ? -22.562 -34.125 -0.321 1 67.56 330 GLN A C 1
ATOM 2507 O O . GLN A 1 330 ? -22.516 -32.938 0.041 1 67.56 330 GLN A O 1
ATOM 2512 N N . ASN A 1 331 ? -23.266 -35.031 0.243 1 64.88 331 ASN A N 1
ATOM 2513 C CA . ASN A 1 331 ? -24.094 -34.688 1.394 1 64.88 331 ASN A CA 1
ATOM 2514 C C . ASN A 1 331 ? -23.234 -34.312 2.605 1 64.88 331 ASN A C 1
ATOM 2516 O O . ASN A 1 331 ? -23.562 -33.406 3.354 1 64.88 331 ASN A O 1
ATOM 2520 N N . TYR A 1 332 ? -22.188 -35 2.664 1 69.94 332 TYR A N 1
ATOM 2521 C CA . TYR A 1 332 ? -21.281 -34.688 3.762 1 69.94 332 TYR A CA 1
ATOM 2522 C C . TYR A 1 332 ? -20.641 -33.312 3.562 1 69.94 332 TYR A C 1
ATOM 2524 O O . TYR A 1 332 ? -20.438 -32.562 4.523 1 69.94 332 TYR A O 1
ATOM 2532 N N . LEU A 1 333 ? -20.484 -33.031 2.326 1 76.06 333 LEU A N 1
ATOM 2533 C CA . LEU A 1 333 ? -19.859 -31.734 2.033 1 76.06 333 LEU A CA 1
ATOM 2534 C C . LEU A 1 333 ? -20.828 -30.594 2.346 1 76.06 333 LEU A C 1
ATOM 2536 O O . LEU A 1 333 ? -20.422 -29.562 2.877 1 76.06 333 LEU A O 1
ATOM 2540 N N . LEU A 1 334 ? -22.078 -30.844 2.168 1 72.38 334 LEU A N 1
ATOM 2541 C CA . LEU A 1 334 ? -23.078 -29.828 2.424 1 72.38 334 LEU A CA 1
ATOM 2542 C C . LEU A 1 334 ? -23.312 -29.656 3.922 1 72.38 334 LEU A C 1
ATOM 2544 O O . LEU A 1 334 ? -23.516 -28.531 4.398 1 72.38 334 LEU A O 1
ATOM 2548 N N . LEU A 1 335 ? -23.297 -30.781 4.602 1 73.25 335 LEU A N 1
ATOM 2549 C CA . LEU A 1 335 ? -23.453 -30.703 6.051 1 73.25 335 LEU A CA 1
ATOM 2550 C C . LEU A 1 335 ? -22.281 -29.953 6.688 1 73.25 335 LEU A C 1
ATOM 2552 O O . LEU A 1 335 ? -22.469 -29.188 7.633 1 73.25 335 LEU A O 1
ATOM 2556 N N . GLY A 1 336 ? -21.141 -30.188 6.152 1 79.31 336 GLY A N 1
ATOM 2557 C CA . GLY A 1 336 ? -20 -29.438 6.648 1 79.31 336 GLY A CA 1
ATOM 2558 C C . GLY A 1 336 ? -20.125 -27.938 6.418 1 79.31 336 GLY A C 1
ATOM 2559 O O . GLY A 1 336 ? -19.734 -27.141 7.273 1 79.31 336 GLY A O 1
ATOM 2560 N N . LEU A 1 337 ? -20.719 -27.594 5.309 1 82.31 337 LEU A N 1
ATOM 2561 C CA . LEU A 1 337 ? -20.906 -26.172 4.988 1 82.31 337 LEU A CA 1
ATOM 2562 C C . LEU A 1 337 ? -21.891 -25.531 5.953 1 82.31 337 LEU A C 1
ATOM 2564 O O . LEU A 1 337 ? -21.719 -24.359 6.324 1 82.31 337 LEU A O 1
ATOM 2568 N N . LEU A 1 338 ? -22.891 -26.328 6.391 1 79.06 338 LEU A N 1
ATOM 2569 C CA . LEU A 1 338 ? -23.859 -25.828 7.352 1 79.06 338 LEU A CA 1
ATOM 2570 C C . LEU A 1 338 ? -23.203 -25.5 8.688 1 79.06 338 LEU A C 1
ATOM 2572 O O . LEU A 1 338 ? -23.484 -24.469 9.281 1 79.06 338 LEU A O 1
ATOM 2576 N N . VAL A 1 339 ? -22.375 -26.328 9.039 1 82 339 VAL A N 1
ATOM 2577 C CA . VAL A 1 339 ? -21.656 -26.125 10.297 1 82 339 VAL A CA 1
ATOM 2578 C C . VAL A 1 339 ? -20.781 -24.875 10.188 1 82 339 VAL A C 1
ATOM 2580 O O . VAL A 1 339 ? -20.703 -24.078 11.133 1 82 339 VAL A O 1
ATOM 2583 N N . MET A 1 340 ? -20.234 -24.656 9.031 1 88 340 MET A N 1
ATOM 2584 C CA . MET A 1 340 ? -19.344 -23.516 8.859 1 88 340 MET A CA 1
ATOM 2585 C C . MET A 1 340 ? -20.125 -22.203 8.883 1 88 340 MET A C 1
ATOM 2587 O O . MET A 1 340 ? -19.625 -21.188 9.359 1 88 340 MET A O 1
ATOM 2591 N N . VAL A 1 341 ? -21.344 -22.219 8.383 1 85.44 341 VAL A N 1
ATOM 2592 C CA . VAL A 1 341 ? -22.172 -21.016 8.406 1 85.44 341 VAL A CA 1
ATOM 2593 C C . VAL A 1 341 ? -22.516 -20.641 9.852 1 85.44 341 VAL A C 1
ATOM 2595 O O . VAL A 1 341 ? -22.422 -19.484 10.242 1 85.44 341 VAL A O 1
ATOM 2598 N N . ILE A 1 342 ? -22.891 -21.641 10.641 1 84.38 342 ILE A N 1
ATOM 2599 C CA . ILE A 1 342 ? -23.266 -21.422 12.031 1 84.38 342 ILE A CA 1
ATOM 2600 C C . ILE A 1 342 ? -22.047 -20.906 12.812 1 84.38 342 ILE A C 1
ATOM 2602 O O . ILE A 1 342 ? -22.156 -19.953 13.586 1 84.38 342 ILE A O 1
ATOM 2606 N N . LEU A 1 343 ? -20.969 -21.516 12.539 1 87.75 343 LEU A N 1
ATOM 2607 C CA . LEU A 1 343 ? -19.75 -21.078 13.211 1 87.75 343 LEU A CA 1
ATOM 2608 C C . LEU A 1 343 ? -19.406 -19.641 12.82 1 87.75 343 LEU A C 1
ATOM 2610 O O . LEU A 1 343 ? -18.922 -18.875 13.656 1 87.75 343 LEU A O 1
ATOM 2614 N N . SER A 1 344 ? -19.578 -19.328 11.57 1 90.81 344 SER A N 1
ATOM 2615 C CA . SER A 1 344 ? -19.297 -17.969 11.109 1 90.81 344 SER A CA 1
ATOM 2616 C C . SER A 1 344 ? -20.172 -16.953 11.82 1 90.81 344 SER A C 1
ATOM 2618 O O . SER A 1 344 ? -19.719 -15.852 12.148 1 90.81 344 SER A O 1
ATOM 2620 N N . LEU A 1 345 ? -21.406 -17.312 12.109 1 87.5 345 LEU A N 1
ATOM 2621 C CA . LEU A 1 345 ? -22.328 -16.422 12.805 1 87.5 345 LEU A CA 1
ATOM 2622 C C . LEU A 1 345 ? -21.891 -16.203 14.25 1 87.5 345 LEU A C 1
ATOM 2624 O O . LEU A 1 345 ? -21.953 -15.086 14.758 1 87.5 345 LEU A O 1
ATOM 2628 N N . VAL A 1 346 ? -21.453 -17.281 14.805 1 86.5 346 VAL A N 1
ATOM 2629 C CA . VAL A 1 346 ? -20.984 -17.203 16.188 1 86.5 346 VAL A CA 1
ATOM 2630 C C . VAL A 1 346 ? -19.734 -16.328 16.25 1 86.5 346 VAL A C 1
ATOM 2632 O O . VAL A 1 346 ? -19.625 -15.445 17.109 1 86.5 346 VAL A O 1
ATOM 2635 N N . ILE A 1 347 ? -18.844 -16.531 15.328 1 89.94 347 ILE A N 1
ATOM 2636 C CA . ILE A 1 347 ? -17.609 -15.758 15.297 1 89.94 347 ILE A CA 1
ATOM 2637 C C . ILE A 1 347 ? -17.922 -14.281 15.047 1 89.94 347 ILE A C 1
ATOM 2639 O O . ILE A 1 347 ? -17.297 -13.398 15.648 1 89.94 347 ILE A O 1
ATOM 2643 N N . LEU A 1 348 ? -18.859 -14.039 14.219 1 90.69 348 LEU A N 1
ATOM 2644 C CA . LEU A 1 348 ? -19.25 -12.664 13.914 1 90.69 348 LEU A CA 1
ATOM 2645 C C . LEU A 1 348 ? -19.75 -11.953 15.164 1 90.69 348 LEU A C 1
ATOM 2647 O O . LEU A 1 348 ? -19.391 -10.805 15.422 1 90.69 348 LEU A O 1
ATOM 2651 N N . GLU A 1 349 ? -20.562 -12.656 15.938 1 85.06 349 GLU A N 1
ATOM 2652 C CA . GLU A 1 349 ? -21.125 -12.062 17.141 1 85.06 349 GLU A CA 1
ATOM 2653 C C . GLU A 1 349 ? -20.047 -11.773 18.172 1 85.06 349 GLU A C 1
ATOM 2655 O O . GLU A 1 349 ? -20.109 -10.773 18.891 1 85.06 349 GLU A O 1
ATOM 2660 N N . LEU A 1 350 ? -19.062 -12.586 18.188 1 85.31 350 LEU A N 1
ATOM 2661 C CA . LEU A 1 350 ? -17.969 -12.406 19.141 1 85.31 350 LEU A CA 1
ATOM 2662 C C . LEU A 1 350 ? -17.047 -11.273 18.688 1 85.31 350 LEU A C 1
ATOM 2664 O O . LEU A 1 350 ? -16.609 -10.469 19.516 1 85.31 350 LEU A O 1
ATOM 2668 N N . LEU A 1 351 ? -16.844 -11.18 17.406 1 87.12 351 LEU A N 1
ATOM 2669 C CA . LEU A 1 351 ? -15.883 -10.203 16.891 1 87.12 351 LEU A CA 1
ATOM 2670 C C . LEU A 1 351 ? -16.516 -8.82 16.812 1 87.12 351 LEU A C 1
ATOM 2672 O O . LEU A 1 351 ? -15.82 -7.809 16.969 1 87.12 351 LEU A O 1
ATOM 2676 N N . ARG A 1 352 ? -17.75 -8.766 16.609 1 85.44 352 ARG A N 1
ATOM 2677 C CA . ARG A 1 352 ? -18.438 -7.492 16.422 1 85.44 352 ARG A CA 1
ATOM 2678 C C . ARG A 1 352 ? -18.391 -6.652 17.703 1 85.44 352 ARG A C 1
ATOM 2680 O O . ARG A 1 352 ? -18.469 -5.426 17.641 1 85.44 352 ARG A O 1
ATOM 2687 N N . LYS A 1 353 ? -18.234 -7.293 18.812 1 79.44 353 LYS A N 1
ATOM 2688 C CA . LYS A 1 353 ? -18.172 -6.598 20.094 1 79.44 353 LYS A CA 1
ATOM 2689 C C . LYS A 1 353 ? -16.781 -5.977 20.297 1 79.44 353 LYS A C 1
ATOM 2691 O O . LYS A 1 353 ? -16.641 -5.02 21.062 1 79.44 353 LYS A O 1
ATOM 2696 N N . ARG A 1 354 ? -15.797 -6.457 19.531 1 80.75 354 ARG A N 1
ATOM 2697 C CA . ARG A 1 354 ? -14.43 -6.027 19.781 1 80.75 354 ARG A CA 1
ATOM 2698 C C . ARG A 1 354 ? -13.906 -5.152 18.641 1 80.75 354 ARG A C 1
ATOM 2700 O O . ARG A 1 354 ? -13.094 -4.258 18.859 1 80.75 354 ARG A O 1
ATOM 2707 N N . ILE A 1 355 ? -14.297 -5.512 17.453 1 85.62 355 ILE A N 1
ATOM 2708 C CA . ILE A 1 355 ? -13.75 -4.805 16.312 1 85.62 355 ILE A CA 1
ATOM 2709 C C . ILE A 1 355 ? -14.891 -4.316 15.414 1 85.62 355 ILE A C 1
ATOM 2711 O O . ILE A 1 355 ? -16.031 -4.75 15.562 1 85.62 355 ILE A O 1
ATOM 2715 N N . ASN A 1 356 ? -14.555 -3.301 14.578 1 86.25 356 ASN A N 1
ATOM 2716 C CA . ASN A 1 356 ? -15.578 -2.791 13.672 1 86.25 356 ASN A CA 1
ATOM 2717 C C . ASN A 1 356 ? -15.844 -3.766 12.531 1 86.25 356 ASN A C 1
ATOM 2719 O O . ASN A 1 356 ? -15.07 -4.695 12.305 1 86.25 356 ASN A O 1
ATOM 2723 N N . LEU A 1 357 ? -16.969 -3.6 11.953 1 89.94 357 LEU A N 1
ATOM 2724 C CA . LEU A 1 357 ? -17.438 -4.523 10.93 1 89.94 357 LEU A CA 1
ATOM 2725 C C . LEU A 1 357 ? -16.5 -4.539 9.727 1 89.94 357 LEU A C 1
ATOM 2727 O O . LEU A 1 357 ? -16.297 -5.586 9.109 1 89.94 357 LEU A O 1
ATOM 2731 N N . ALA A 1 358 ? -15.945 -3.43 9.352 1 90.81 358 ALA A N 1
ATOM 2732 C CA . ALA A 1 358 ? -15.031 -3.371 8.219 1 90.81 358 ALA A CA 1
ATOM 2733 C C . ALA A 1 358 ? -13.773 -4.203 8.477 1 90.81 358 ALA A C 1
ATOM 2735 O O . ALA A 1 358 ? -13.266 -4.867 7.574 1 90.81 358 ALA A O 1
ATOM 2736 N N . ALA A 1 359 ? -13.281 -4.266 9.664 1 91.06 359 ALA A N 1
ATOM 2737 C CA . ALA A 1 359 ? -12.133 -5.082 10.031 1 91.06 359 ALA A CA 1
ATOM 2738 C C . ALA A 1 359 ? -12.461 -6.57 9.93 1 91.06 359 ALA A C 1
ATOM 2740 O O . ALA A 1 359 ? -11.609 -7.371 9.531 1 91.06 359 ALA A O 1
ATOM 2741 N N . ILE A 1 360 ? -13.664 -6.883 10.289 1 92.88 360 ILE A N 1
ATOM 2742 C CA . ILE A 1 360 ? -14.086 -8.273 10.188 1 92.88 360 ILE A CA 1
ATOM 2743 C C . ILE A 1 360 ? -14.109 -8.703 8.727 1 92.88 360 ILE A C 1
ATOM 2745 O O . ILE A 1 360 ? -13.734 -9.828 8.398 1 92.88 360 ILE A O 1
ATOM 2749 N N . CYS A 1 361 ? -14.531 -7.801 7.867 1 94.06 361 CYS A N 1
ATOM 2750 C CA . CYS A 1 361 ? -14.523 -8.102 6.438 1 94.06 361 CYS A CA 1
ATOM 2751 C C . CYS A 1 361 ? -13.102 -8.336 5.941 1 94.06 361 CYS A C 1
ATOM 2753 O O . CYS A 1 361 ? -12.852 -9.266 5.172 1 94.06 361 CYS A O 1
ATOM 2755 N N . VAL A 1 362 ? -12.148 -7.566 6.41 1 91.75 362 VAL A N 1
ATOM 2756 C CA . VAL A 1 362 ? -10.758 -7.707 5.992 1 91.75 362 VAL A CA 1
ATOM 2757 C C . VAL A 1 362 ? -10.195 -9.031 6.508 1 91.75 362 VAL A C 1
ATOM 2759 O O . VAL A 1 362 ? -9.5 -9.742 5.777 1 91.75 362 VAL A O 1
ATOM 2762 N N . ILE A 1 363 ? -10.539 -9.367 7.727 1 90.5 363 ILE A N 1
ATOM 2763 C CA . ILE A 1 363 ? -10.078 -10.625 8.305 1 90.5 363 ILE A CA 1
ATOM 2764 C C . ILE A 1 363 ? -10.656 -11.797 7.52 1 90.5 363 ILE A C 1
ATOM 2766 O O . ILE A 1 363 ? -9.93 -12.742 7.191 1 90.5 363 ILE A O 1
ATOM 2770 N N . GLY A 1 364 ? -11.891 -11.711 7.211 1 93.06 364 GLY A N 1
ATOM 2771 C CA . GLY A 1 364 ? -12.516 -12.766 6.426 1 93.06 364 GLY A CA 1
ATOM 2772 C C . GLY A 1 364 ? -11.914 -12.914 5.043 1 93.06 364 GLY A C 1
ATOM 2773 O O . GLY A 1 364 ? -11.586 -14.023 4.617 1 93.06 364 GLY A O 1
ATOM 2774 N N . CYS A 1 365 ? -11.695 -11.859 4.352 1 92.44 365 CYS A N 1
ATOM 2775 C CA . CYS A 1 365 ? -11.164 -11.891 2.994 1 92.44 365 CYS A CA 1
ATOM 2776 C C . CYS A 1 365 ? -9.695 -12.32 2.998 1 92.44 365 CYS A C 1
ATOM 2778 O O . CYS A 1 365 ? -9.25 -13.031 2.096 1 92.44 365 CYS A O 1
ATOM 2780 N N . PHE A 1 366 ? -8.922 -11.891 4 1 89.56 366 PHE A N 1
ATOM 2781 C CA . PHE A 1 366 ? -7.508 -12.25 4.098 1 89.56 366 PHE A CA 1
ATOM 2782 C C . PHE A 1 366 ? -7.344 -13.75 4.301 1 89.56 366 PHE A C 1
ATOM 2784 O O . PHE A 1 366 ? -6.508 -14.383 3.652 1 89.56 366 PHE A O 1
ATOM 2791 N N . PHE A 1 367 ? -8.156 -14.25 5.18 1 89.06 367 PHE A N 1
ATOM 2792 C CA . PHE A 1 367 ? -8.062 -15.68 5.434 1 89.06 367 PHE A CA 1
ATOM 2793 C C . PHE A 1 367 ? -8.578 -16.484 4.242 1 89.06 367 PHE A C 1
ATOM 2795 O O . PHE A 1 367 ? -8.078 -17.562 3.951 1 89.06 367 PHE A O 1
ATOM 2802 N N . THR A 1 368 ? -9.609 -15.984 3.545 1 91.5 368 THR A N 1
ATOM 2803 C CA . THR A 1 368 ? -10.055 -16.625 2.314 1 91.5 368 THR A CA 1
ATOM 2804 C C . THR A 1 368 ? -8.938 -16.641 1.274 1 91.5 368 THR A C 1
ATOM 2806 O O . THR A 1 368 ? -8.703 -17.656 0.612 1 91.5 368 THR A O 1
ATOM 2809 N N . LEU A 1 369 ? -8.25 -15.547 1.178 1 88.5 369 LEU A N 1
ATOM 2810 C CA . LEU A 1 369 ? -7.117 -15.469 0.269 1 88.5 369 LEU A CA 1
ATOM 2811 C C . LEU A 1 369 ? -6.031 -16.469 0.665 1 88.5 369 LEU A C 1
ATOM 2813 O O . LEU A 1 369 ? -5.5 -17.188 -0.187 1 88.5 369 LEU A O 1
ATOM 2817 N N . ALA A 1 370 ? -5.707 -16.531 1.931 1 84.75 370 ALA A N 1
ATOM 2818 C CA . ALA A 1 370 ? -4.68 -17.438 2.428 1 84.75 370 ALA A CA 1
ATOM 2819 C C . ALA A 1 370 ? -5.027 -18.891 2.104 1 84.75 370 ALA A C 1
ATOM 2821 O O . ALA A 1 370 ? -4.16 -19.656 1.689 1 84.75 370 ALA A O 1
ATOM 2822 N N . THR A 1 371 ? -6.262 -19.25 2.27 1 88.88 371 THR A N 1
ATOM 2823 C CA . THR A 1 371 ? -6.684 -20.625 1.985 1 88.88 371 THR A CA 1
ATOM 2824 C C . THR A 1 371 ? -6.633 -20.906 0.487 1 88.88 371 THR A C 1
ATOM 2826 O O . THR A 1 371 ? -6.277 -22 0.069 1 88.88 371 THR A O 1
ATOM 2829 N N . GLN A 1 372 ? -6.984 -19.938 -0.325 1 87.19 372 GLN A N 1
ATOM 2830 C CA . GLN A 1 372 ? -6.934 -20.109 -1.771 1 87.19 372 GLN A CA 1
ATOM 2831 C C . GLN A 1 372 ? -5.504 -20.344 -2.246 1 87.19 372 GLN A C 1
ATOM 2833 O O . GLN A 1 372 ? -5.266 -21.172 -3.131 1 87.19 372 GLN A O 1
ATOM 2838 N N . LEU A 1 373 ? -4.559 -19.719 -1.628 1 79.94 373 LEU A N 1
ATOM 2839 C CA . LEU A 1 373 ? -3.158 -19.891 -1.992 1 79.94 373 LEU A CA 1
ATOM 2840 C C . LEU A 1 373 ? -2.654 -21.266 -1.578 1 79.94 373 LEU A C 1
ATOM 2842 O O . LEU A 1 373 ? -1.862 -21.875 -2.293 1 79.94 373 LEU A O 1
ATOM 2846 N N . VAL A 1 374 ? -3.176 -21.766 -0.474 1 80.44 374 VAL A N 1
ATOM 2847 C CA . VAL A 1 374 ? -2.801 -23.094 -0.015 1 80.44 374 VAL A CA 1
ATOM 2848 C C . VAL A 1 374 ? -3.406 -24.156 -0.939 1 80.44 374 VAL A C 1
ATOM 2850 O O . VAL A 1 374 ? -2.77 -25.172 -1.231 1 80.44 374 VAL A O 1
ATOM 2853 N N . LEU A 1 375 ? -4.562 -23.891 -1.508 1 85.75 375 LEU A N 1
ATOM 2854 C CA . LEU A 1 375 ? -5.277 -24.844 -2.344 1 85.75 375 LEU A CA 1
ATOM 2855 C C . LEU A 1 375 ? -4.613 -24.969 -3.713 1 85.75 375 LEU A C 1
ATOM 2857 O O . LEU A 1 375 ? -4.859 -25.938 -4.438 1 85.75 375 LEU A O 1
ATOM 2861 N N . ILE A 1 376 ? -3.871 -24 -4.023 1 76.44 376 ILE A N 1
ATOM 2862 C CA . ILE A 1 376 ? -3.146 -24.109 -5.285 1 76.44 376 ILE A CA 1
ATOM 2863 C C . ILE A 1 376 ? -2.15 -25.266 -5.211 1 76.44 376 ILE A C 1
ATOM 2865 O O . ILE A 1 376 ? -1.867 -25.906 -6.223 1 76.44 376 ILE A O 1
ATOM 2869 N N . ALA A 1 377 ? -1.79 -25.594 -3.969 1 72.5 377 ALA A N 1
ATOM 2870 C CA . ALA A 1 377 ? -0.892 -26.734 -3.766 1 72.5 377 ALA A CA 1
ATOM 2871 C C . ALA A 1 377 ? -1.637 -28.047 -3.916 1 72.5 377 ALA A C 1
ATOM 2873 O O . ALA A 1 377 ? -2.844 -28.125 -3.678 1 72.5 377 ALA A O 1
ATOM 2874 N N . GLU A 1 378 ? -0.988 -29.047 -4.578 1 72.56 378 GLU A N 1
ATOM 2875 C CA . GLU A 1 378 ? -1.62 -30.359 -4.723 1 72.56 378 GLU A CA 1
ATOM 2876 C C . GLU A 1 378 ? -1.711 -31.078 -3.383 1 72.56 378 GLU A C 1
ATOM 2878 O O . GLU A 1 378 ? -0.694 -31.5 -2.83 1 72.56 378 GLU A O 1
ATOM 2883 N N . LEU A 1 379 ? -2.896 -30.984 -2.877 1 74.81 379 LEU A N 1
ATOM 2884 C CA . LEU A 1 379 ? -3.148 -31.578 -1.572 1 74.81 379 LEU A CA 1
ATOM 2885 C C . LEU A 1 379 ? -3.934 -32.875 -1.714 1 74.81 379 LEU A C 1
ATOM 2887 O O . LEU A 1 379 ? -4.582 -33.125 -2.736 1 74.81 379 LEU A O 1
ATOM 2891 N N . GLU A 1 380 ? -3.691 -33.719 -0.635 1 81.31 380 GLU A N 1
ATOM 2892 C CA . GLU A 1 380 ? -4.566 -34.875 -0.53 1 81.31 380 GLU A CA 1
ATOM 2893 C C . GLU A 1 380 ? -5.996 -34.469 -0.203 1 81.31 380 GLU A C 1
ATOM 2895 O O . GLU A 1 380 ? -6.27 -33.312 0.047 1 81.31 380 GLU A O 1
ATOM 2900 N N . VAL A 1 381 ? -6.91 -35.375 -0.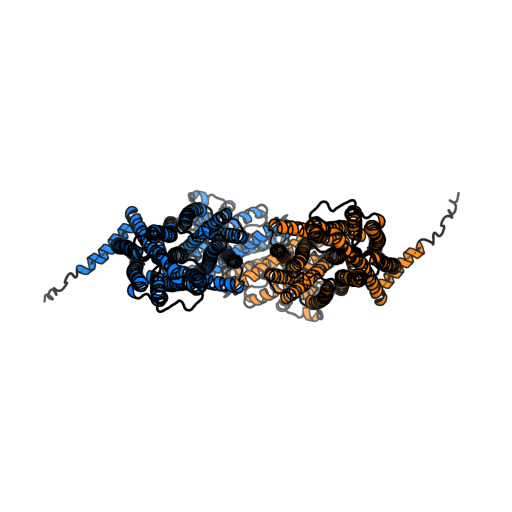236 1 82.31 381 VAL A N 1
ATOM 2901 C CA . VAL A 1 381 ? -8.336 -35.062 -0.162 1 82.31 381 VAL A CA 1
ATOM 2902 C C . VAL A 1 381 ? -8.664 -34.469 1.203 1 82.31 381 VAL A C 1
ATOM 2904 O O . VAL A 1 381 ? -9.406 -33.5 1.296 1 82.31 381 VAL A O 1
ATOM 2907 N N . ALA A 1 382 ? -8.117 -34.969 2.285 1 83.62 382 ALA A N 1
ATOM 2908 C CA . ALA A 1 382 ? -8.484 -34.531 3.623 1 83.62 382 ALA A CA 1
ATOM 2909 C C . ALA A 1 382 ? -7.969 -33.094 3.875 1 83.62 382 ALA A C 1
ATOM 2911 O O . ALA A 1 382 ? -8.742 -32.219 4.254 1 83.62 382 ALA A O 1
ATOM 2912 N N . PRO A 1 383 ? -6.703 -32.906 3.604 1 86.12 383 PRO A N 1
ATOM 2913 C CA . PRO A 1 383 ? -6.246 -31.531 3.793 1 86.12 383 PRO A CA 1
ATOM 2914 C C . PRO A 1 383 ? -6.879 -30.547 2.801 1 86.12 383 PRO A C 1
ATOM 2916 O O . PRO A 1 383 ? -7.07 -29.375 3.119 1 86.12 383 PRO A O 1
ATOM 2919 N N . PHE A 1 384 ? -7.277 -31.062 1.687 1 88.06 384 PHE A N 1
ATOM 2920 C CA . PHE A 1 384 ? -7.953 -30.219 0.702 1 88.06 384 PHE A CA 1
ATOM 2921 C C . PHE A 1 384 ? -9.305 -29.75 1.229 1 88.06 384 PHE A C 1
ATOM 2923 O O . PHE A 1 384 ? -9.602 -28.547 1.199 1 88.06 384 PHE A O 1
ATOM 2930 N N . LEU A 1 385 ? -10.023 -30.672 1.842 1 87.88 385 LEU A N 1
ATOM 2931 C CA . LEU A 1 385 ? -11.359 -30.344 2.328 1 87.88 385 LEU A CA 1
ATOM 2932 C C . LEU A 1 385 ? -11.289 -29.469 3.578 1 87.88 385 LEU A C 1
ATOM 2934 O O . LEU A 1 385 ? -12.086 -28.547 3.746 1 87.88 385 LEU A O 1
ATOM 2938 N N . ALA A 1 386 ? -10.359 -29.75 4.383 1 88.06 386 ALA A N 1
ATOM 2939 C CA . ALA A 1 386 ? -10.211 -28.953 5.594 1 88.06 386 ALA A CA 1
ATOM 2940 C C . ALA A 1 386 ? -9.867 -27.5 5.25 1 88.06 386 ALA A C 1
ATOM 2942 O O . ALA A 1 386 ? -10.414 -26.578 5.844 1 88.06 386 ALA A O 1
ATOM 2943 N N . THR A 1 387 ? -8.977 -27.359 4.273 1 88.88 387 THR A N 1
ATOM 2944 C CA . THR A 1 387 ? -8.578 -26.016 3.855 1 88.88 387 THR A CA 1
ATOM 2945 C C . THR A 1 387 ? -9.734 -25.312 3.158 1 88.88 387 THR A C 1
ATOM 2947 O O . THR A 1 387 ? -9.969 -24.125 3.383 1 88.88 387 THR A O 1
ATOM 2950 N N . TRP A 1 388 ? -10.461 -26.031 2.463 1 90.19 388 TRP A N 1
ATOM 2951 C CA . TRP A 1 388 ? -11.594 -25.453 1.747 1 90.19 388 TRP A CA 1
ATOM 2952 C C . TRP A 1 388 ? -12.672 -25 2.721 1 90.19 388 TRP A C 1
ATOM 2954 O O . TRP A 1 388 ? -13.211 -23.891 2.586 1 90.19 388 TRP A O 1
ATOM 2964 N N . TYR A 1 389 ? -12.93 -25.781 3.75 1 90.06 389 TYR A N 1
ATOM 2965 C CA . TYR A 1 389 ? -13.953 -25.422 4.73 1 90.06 389 TYR A CA 1
ATOM 2966 C C . TYR A 1 389 ? -13.523 -24.219 5.547 1 90.06 389 TYR A C 1
ATOM 2968 O O . TYR A 1 389 ? -14.344 -23.344 5.867 1 90.06 389 TYR A O 1
ATOM 2976 N N . SER A 1 390 ? -12.297 -24.203 5.805 1 89.62 390 SER A N 1
ATOM 2977 C CA . SER A 1 390 ? -11.797 -23.031 6.523 1 89.62 390 SER A CA 1
ATOM 2978 C C . SER A 1 390 ? -11.945 -21.766 5.688 1 89.62 390 SER A C 1
ATOM 2980 O O . SER A 1 390 ? -12.297 -20.703 6.211 1 89.62 390 SER A O 1
ATOM 2982 N N . GLY A 1 391 ? -11.727 -21.891 4.41 1 89.62 391 GLY A N 1
ATOM 2983 C CA . GLY A 1 391 ? -11.914 -20.75 3.514 1 89.62 391 GLY A CA 1
ATOM 2984 C C . GLY A 1 391 ? -13.359 -20.297 3.42 1 89.62 391 GLY A C 1
ATOM 2985 O O . GLY A 1 391 ? -13.641 -19.109 3.418 1 89.62 391 GLY A O 1
ATOM 2986 N N . LYS A 1 392 ? -14.234 -21.219 3.471 1 89.56 392 LYS A N 1
ATOM 2987 C CA . LYS A 1 392 ? -15.648 -20.891 3.377 1 89.56 392 LYS A CA 1
ATOM 2988 C C . LYS A 1 392 ? -16.156 -20.266 4.676 1 89.56 392 LYS A C 1
ATOM 2990 O O . LYS A 1 392 ? -17 -19.375 4.648 1 89.56 392 LYS A O 1
ATOM 2995 N N . LEU A 1 393 ? -15.617 -20.766 5.766 1 90.88 393 LEU A N 1
ATOM 2996 C CA . LEU A 1 393 ? -15.977 -20.188 7.055 1 90.88 393 LEU A CA 1
ATOM 2997 C C . LEU A 1 393 ? -15.711 -18.688 7.062 1 90.88 393 LEU A C 1
ATOM 2999 O O . LEU A 1 393 ? -16.594 -17.891 7.395 1 90.88 393 LEU A O 1
ATOM 3003 N N . PHE A 1 394 ? -14.594 -18.344 6.613 1 91.5 394 PHE A N 1
ATOM 3004 C CA . PHE A 1 394 ? -14.203 -16.953 6.637 1 91.5 394 PHE A CA 1
ATOM 3005 C C . PHE A 1 394 ? -14.836 -16.188 5.473 1 91.5 394 PHE A C 1
ATOM 3007 O O . PHE A 1 394 ? -15.055 -14.977 5.562 1 91.5 394 PHE A O 1
ATOM 3014 N N . GLY A 1 395 ? -15.125 -16.906 4.422 1 90.56 395 GLY A N 1
ATOM 3015 C CA . GLY A 1 395 ? -15.875 -16.297 3.334 1 90.56 395 GLY A CA 1
ATOM 3016 C C . GLY A 1 395 ? -17.281 -15.875 3.734 1 90.56 395 GLY A C 1
ATOM 3017 O O . GLY A 1 395 ? -17.719 -14.781 3.391 1 90.56 395 GLY A O 1
ATOM 3018 N N . PHE A 1 396 ? -17.922 -16.703 4.555 1 90.06 396 PHE A N 1
ATOM 3019 C CA . PHE A 1 396 ? -19.25 -16.359 5.062 1 90.06 396 PHE A CA 1
ATOM 3020 C C . PHE A 1 396 ? -19.188 -15.188 6.027 1 90.06 396 PHE A C 1
ATOM 3022 O O . PHE A 1 396 ? -20.062 -14.336 6.031 1 90.06 396 PHE A O 1
ATOM 3029 N N . LEU A 1 397 ? -18.156 -15.195 6.766 1 91.75 397 LEU A N 1
ATOM 3030 C CA . LEU A 1 397 ? -17.969 -14.125 7.738 1 91.75 397 LEU A CA 1
ATOM 3031 C C . LEU A 1 397 ? -17.906 -12.766 7.043 1 91.75 397 LEU A C 1
ATOM 3033 O O . LEU A 1 397 ? -18.562 -11.82 7.465 1 91.75 397 LEU A O 1
ATOM 3037 N N . SER A 1 398 ? -17.109 -12.68 6.012 1 92.88 398 SER A N 1
ATOM 3038 C CA . SER A 1 398 ? -16.953 -11.422 5.297 1 92.88 398 SER A CA 1
ATOM 3039 C C . SER A 1 398 ? -18.25 -11.023 4.602 1 92.88 398 SER A C 1
ATOM 3041 O O . SER A 1 398 ? -18.609 -9.844 4.547 1 92.88 398 SER A O 1
ATOM 3043 N N . THR A 1 399 ? -19.016 -11.992 4.133 1 90.25 399 THR A N 1
ATOM 3044 C CA . THR A 1 399 ? -20.266 -11.711 3.438 1 90.25 399 THR A CA 1
ATOM 3045 C C . THR A 1 399 ? -21.312 -11.156 4.398 1 90.25 399 THR A C 1
ATOM 3047 O O . THR A 1 399 ? -21.984 -10.164 4.09 1 90.25 399 THR A O 1
ATOM 3050 N N . ILE A 1 400 ? -21.438 -11.711 5.57 1 89.81 400 ILE A N 1
ATOM 3051 C CA . ILE A 1 400 ? -22.422 -11.242 6.547 1 89.81 400 ILE A CA 1
ATOM 3052 C C . ILE A 1 400 ? -22.016 -9.859 7.062 1 89.81 400 ILE A C 1
ATOM 3054 O O . ILE A 1 400 ? -22.859 -8.961 7.152 1 89.81 400 ILE A O 1
ATOM 3058 N N . ALA A 1 401 ? -20.781 -9.742 7.305 1 92.25 401 ALA A N 1
ATOM 3059 C CA . ALA A 1 401 ? -20.297 -8.469 7.828 1 92.25 401 ALA A CA 1
ATOM 3060 C C . ALA A 1 401 ? -20.531 -7.34 6.824 1 92.25 401 ALA A C 1
ATOM 3062 O O . ALA A 1 401 ? -20.891 -6.223 7.207 1 92.25 401 ALA A O 1
ATOM 3063 N N . SER A 1 402 ? -20.266 -7.574 5.574 1 92.69 402 SER A N 1
ATOM 3064 C CA . SER A 1 402 ? -20.469 -6.562 4.543 1 92.69 402 SER A CA 1
ATOM 3065 C C . SER A 1 402 ? -21.938 -6.152 4.449 1 92.69 402 SER A C 1
ATOM 3067 O O . SER A 1 402 ? -22.234 -4.977 4.246 1 92.69 402 SER A O 1
ATOM 3069 N N . GLY A 1 403 ? -22.812 -7.121 4.621 1 90.56 403 GLY A N 1
ATOM 3070 C CA . GLY A 1 403 ? -24.234 -6.797 4.641 1 90.56 403 GLY A CA 1
ATOM 3071 C C . GLY A 1 403 ? -24.625 -5.902 5.797 1 90.56 403 GLY A C 1
ATOM 3072 O O . GLY A 1 403 ? -25.453 -5.008 5.641 1 90.56 403 GLY A O 1
ATOM 3073 N N . LEU A 1 404 ? -24 -6.059 6.859 1 90 404 LEU A N 1
ATOM 3074 C CA . LEU A 1 404 ? -24.312 -5.273 8.047 1 90 404 LEU A CA 1
ATOM 3075 C C . LEU A 1 404 ? -23.781 -3.85 7.914 1 90 404 LEU A C 1
ATOM 3077 O O . LEU A 1 404 ? -24.344 -2.912 8.484 1 90 404 LEU A O 1
ATOM 3081 N N . ILE A 1 405 ? -22.703 -3.682 7.203 1 90.81 405 ILE A N 1
ATOM 3082 C CA . ILE A 1 405 ? -22.156 -2.344 6.98 1 90.81 405 ILE A CA 1
ATOM 3083 C C . ILE A 1 405 ? -23.188 -1.492 6.23 1 90.81 405 ILE A C 1
ATOM 3085 O O . ILE A 1 405 ? -23.391 -0.321 6.562 1 90.81 405 ILE A O 1
ATOM 3089 N N . ILE A 1 406 ? -23.844 -2.107 5.277 1 92.12 406 ILE A N 1
ATOM 3090 C CA . ILE A 1 406 ? -24.844 -1.387 4.488 1 92.12 406 ILE A CA 1
ATOM 3091 C C . ILE A 1 406 ? -26.016 -0.975 5.379 1 92.12 406 ILE A C 1
ATOM 3093 O O . ILE A 1 406 ? -26.469 0.167 5.32 1 92.12 406 ILE A O 1
ATOM 3097 N N . VAL A 1 407 ? -26.359 -1.854 6.258 1 88.88 407 VAL A N 1
ATOM 3098 C CA . VAL A 1 407 ? -27.484 -1.585 7.141 1 88.88 407 VAL A CA 1
ATOM 3099 C C . VAL A 1 407 ? -27.109 -0.501 8.148 1 88.88 407 VAL A C 1
ATOM 3101 O O . VAL A 1 407 ? -27.953 0.329 8.516 1 88.88 407 VAL A O 1
ATOM 3104 N N . GLU A 1 408 ? -25.922 -0.467 8.477 1 84.75 408 GLU A N 1
ATOM 3105 C CA . GLU A 1 408 ? -25.484 0.489 9.484 1 84.75 408 GLU A CA 1
ATOM 3106 C C . GLU A 1 408 ? -25.297 1.881 8.883 1 84.75 408 GLU A C 1
ATOM 3108 O O . GLU A 1 408 ? -25.625 2.885 9.523 1 84.75 408 GLU A O 1
ATOM 3113 N N . LEU A 1 409 ? -24.875 1.988 7.672 1 86.31 409 LEU A N 1
ATOM 3114 C CA . LEU A 1 409 ? -24.469 3.27 7.102 1 86.31 409 LEU A CA 1
ATOM 3115 C C . LEU A 1 409 ? -25.609 3.889 6.301 1 86.31 409 LEU A C 1
ATOM 3117 O O . LEU A 1 409 ? -25.734 5.113 6.223 1 86.31 409 LEU A O 1
ATOM 3121 N N . ALA A 1 410 ? -26.453 3.047 5.715 1 88.44 410 ALA A N 1
ATOM 3122 C CA . ALA A 1 410 ? -27.516 3.57 4.855 1 88.44 410 ALA A CA 1
ATOM 3123 C C . ALA A 1 410 ? -28.656 4.152 5.688 1 88.44 410 ALA A C 1
ATOM 3125 O O . ALA A 1 410 ? -29.031 3.592 6.719 1 88.44 410 ALA A O 1
ATOM 3126 N N . PRO A 1 411 ? -29.141 5.332 5.223 1 85 411 PRO A N 1
ATOM 3127 C CA . PRO A 1 411 ? -30.312 5.867 5.898 1 85 411 PRO A CA 1
ATOM 3128 C C . PRO A 1 411 ? -31.531 4.961 5.762 1 85 411 PRO A C 1
ATOM 3130 O O . PRO A 1 411 ? -31.672 4.258 4.762 1 85 411 PRO A O 1
ATOM 3133 N N . LYS A 1 412 ? -32.406 4.984 6.707 1 82.31 412 LYS A N 1
ATOM 3134 C CA . LYS A 1 412 ? -33.594 4.113 6.758 1 82.31 412 LYS A CA 1
ATOM 3135 C C . LYS A 1 412 ? -34.469 4.32 5.539 1 82.31 412 LYS A C 1
ATOM 3137 O O . LYS A 1 412 ? -35.094 3.373 5.039 1 82.31 412 LYS A O 1
ATOM 3142 N N . SER A 1 413 ? -34.469 5.527 5.004 1 82.5 413 SER A N 1
ATOM 3143 C CA . SER A 1 413 ? -35.344 5.836 3.875 1 82.5 413 SER A CA 1
ATOM 3144 C C . SER A 1 413 ? -34.781 5.266 2.574 1 82.5 413 SER A C 1
ATOM 3146 O O . SER A 1 413 ? -35.531 5.027 1.625 1 82.5 413 SER A O 1
ATOM 3148 N N . GLN A 1 414 ? -33.531 5.027 2.488 1 88.62 414 GLN A N 1
ATOM 3149 C CA . GLN A 1 414 ? -32.938 4.531 1.259 1 88.62 414 GLN A CA 1
ATOM 3150 C C . GLN A 1 414 ? -32.188 3.211 1.496 1 88.62 414 GLN A C 1
ATOM 3152 O O . GLN A 1 414 ? -31.266 2.871 0.767 1 88.62 414 GLN A O 1
ATOM 3157 N N . LEU A 1 415 ? -32.562 2.578 2.475 1 90.12 415 LEU A N 1
ATOM 3158 C CA . LEU A 1 415 ? -31.922 1.314 2.807 1 90.12 415 LEU A CA 1
ATOM 3159 C C . LEU A 1 415 ? -32.219 0.261 1.741 1 90.12 415 LEU A C 1
ATOM 3161 O O . LEU A 1 415 ? -31.328 -0.529 1.396 1 90.12 415 LEU A O 1
ATOM 3165 N N . GLY A 1 416 ? -33.406 0.185 1.229 1 90.75 416 GLY A N 1
ATOM 3166 C CA . GLY A 1 416 ? -33.781 -0.752 0.176 1 90.75 416 GLY A CA 1
ATOM 3167 C C . GLY A 1 416 ? -32.969 -0.562 -1.091 1 90.75 416 GLY A C 1
ATOM 3168 O O . GLY A 1 416 ? -32.5 -1.536 -1.702 1 90.75 416 GLY A O 1
ATOM 3169 N N . ARG A 1 417 ? -32.75 0.594 -1.392 1 90.94 417 ARG A N 1
ATOM 3170 C CA . ARG A 1 417 ? -31.969 0.906 -2.59 1 90.94 417 ARG A CA 1
ATOM 3171 C C . ARG A 1 417 ? -30.531 0.431 -2.453 1 90.94 417 ARG A C 1
ATOM 3173 O O . ARG A 1 417 ? -30 -0.227 -3.352 1 90.94 417 ARG A O 1
ATOM 3180 N N . TRP A 1 418 ? -29.922 0.758 -1.328 1 92.75 418 TRP A N 1
ATOM 3181 C CA . TRP A 1 418 ? -28.516 0.407 -1.147 1 92.75 418 TRP A CA 1
ATOM 3182 C C . TRP A 1 418 ? -28.359 -1.102 -1 1 92.75 418 TRP A C 1
ATOM 3184 O O . TRP A 1 418 ? -27.406 -1.682 -1.531 1 92.75 418 TRP A O 1
ATOM 3194 N N . ASN A 1 419 ? -29.25 -1.727 -0.312 1 93.12 419 ASN A N 1
ATOM 3195 C CA . ASN A 1 419 ? -29.203 -3.184 -0.235 1 93.12 419 ASN A CA 1
ATOM 3196 C C . ASN A 1 419 ? -29.406 -3.822 -1.607 1 93.12 419 ASN A C 1
ATOM 3198 O O . ASN A 1 419 ? -28.75 -4.812 -1.931 1 93.12 419 ASN A O 1
ATOM 3202 N N . GLY A 1 420 ? -30.344 -3.27 -2.309 1 92.38 420 GLY A N 1
ATOM 3203 C CA . GLY A 1 420 ? -30.562 -3.76 -3.658 1 92.38 420 GLY A CA 1
ATOM 3204 C C . GLY A 1 420 ? -29.359 -3.604 -4.566 1 92.38 420 GLY A C 1
ATOM 3205 O O . GLY A 1 420 ? -29.016 -4.52 -5.312 1 92.38 420 GLY A O 1
ATOM 3206 N N . ILE A 1 421 ? -28.734 -2.539 -4.473 1 92.75 421 ILE A N 1
ATOM 3207 C CA . ILE A 1 421 ? -27.562 -2.283 -5.285 1 92.75 421 ILE A CA 1
ATOM 3208 C C . ILE A 1 421 ? -26.438 -3.229 -4.871 1 92.75 421 ILE A C 1
ATOM 3210 O O . ILE A 1 421 ? -25.734 -3.781 -5.727 1 92.75 421 ILE A O 1
ATOM 3214 N N . ASN A 1 422 ? -26.281 -3.35 -3.609 1 93.75 422 ASN A N 1
ATOM 3215 C CA . ASN A 1 422 ? -25.234 -4.25 -3.119 1 93.75 422 ASN A CA 1
ATOM 3216 C C . ASN A 1 422 ? -25.453 -5.68 -3.609 1 93.75 422 ASN A C 1
ATOM 3218 O O . ASN A 1 422 ? -24.531 -6.332 -4.082 1 93.75 422 ASN A O 1
ATOM 3222 N N . GLU A 1 423 ? -26.625 -6.133 -3.502 1 92.81 423 GLU A N 1
ATOM 3223 C CA . GLU A 1 423 ? -26.953 -7.484 -3.949 1 92.81 423 GLU A CA 1
ATOM 3224 C C . GLU A 1 423 ? -26.812 -7.609 -5.465 1 92.81 423 GLU A C 1
ATOM 3226 O O . GLU A 1 423 ? -26.359 -8.641 -5.969 1 92.81 423 GLU A O 1
ATOM 3231 N N . ALA A 1 424 ? -27.203 -6.637 -6.145 1 92.81 424 ALA A N 1
ATOM 3232 C CA . ALA A 1 424 ? -27.109 -6.656 -7.605 1 92.81 424 ALA A CA 1
ATOM 3233 C C . ALA A 1 424 ? -25.672 -6.777 -8.062 1 92.81 424 ALA A C 1
ATOM 3235 O O . ALA A 1 424 ? -25.344 -7.621 -8.906 1 92.81 424 ALA A O 1
ATOM 3236 N N . PHE A 1 425 ? -24.859 -6.047 -7.492 1 92.75 425 PHE A N 1
ATOM 3237 C CA . PHE A 1 425 ? -23.469 -6.07 -7.906 1 92.75 425 PHE A CA 1
ATOM 3238 C C . PHE A 1 425 ? -22.781 -7.359 -7.453 1 92.75 425 PHE A C 1
ATOM 3240 O O . PHE A 1 425 ? -21.922 -7.895 -8.156 1 92.75 425 PHE A O 1
ATOM 3247 N N . SER A 1 426 ? -23.125 -7.797 -6.293 1 92.56 426 SER A N 1
ATOM 3248 C CA . SER A 1 426 ? -22.578 -9.07 -5.836 1 92.56 426 SER A CA 1
ATOM 3249 C C . SER A 1 426 ? -23.016 -10.219 -6.75 1 92.56 426 SER A C 1
ATOM 3251 O O . SER A 1 426 ? -22.203 -11.055 -7.129 1 92.56 426 SER A O 1
ATOM 3253 N N . ASN A 1 427 ? -24.25 -10.211 -7.156 1 91.25 427 ASN A N 1
ATOM 3254 C CA . ASN A 1 427 ? -24.75 -11.25 -8.047 1 91.25 427 ASN A CA 1
ATOM 3255 C C . ASN A 1 427 ? -24.156 -11.133 -9.445 1 91.25 427 ASN A C 1
ATOM 3257 O O . ASN A 1 427 ? -23.906 -12.141 -10.109 1 91.25 427 ASN A O 1
ATOM 3261 N N . LEU A 1 428 ? -23.969 -9.984 -9.828 1 89.81 428 LEU A N 1
ATOM 3262 C CA . LEU A 1 428 ? -23.328 -9.781 -11.125 1 89.81 428 LEU A CA 1
ATOM 3263 C C . LEU A 1 428 ? -21.906 -10.328 -11.117 1 89.81 428 LEU A C 1
ATOM 3265 O O . LEU A 1 428 ? -21.484 -10.977 -12.086 1 89.81 428 LEU A O 1
ATOM 3269 N N . SER A 1 429 ? -21.281 -10.062 -10.047 1 90.31 429 SER A N 1
ATOM 3270 C CA . SER A 1 429 ? -19.922 -10.594 -9.93 1 90.31 429 SER A CA 1
ATOM 3271 C C . SER A 1 429 ? -19.922 -12.117 -9.898 1 90.31 429 SER A C 1
ATOM 3273 O O . SER A 1 429 ? -19.078 -12.758 -10.516 1 90.31 429 SER A O 1
ATOM 3275 N N . MET A 1 430 ? -20.891 -12.68 -9.281 1 88.5 430 MET A N 1
ATOM 3276 C CA . MET A 1 430 ? -21 -14.133 -9.195 1 88.5 430 MET A CA 1
ATOM 3277 C C . MET A 1 430 ? -21.422 -14.727 -10.531 1 88.5 430 MET A C 1
ATOM 3279 O O . MET A 1 430 ? -21.141 -15.898 -10.812 1 88.5 430 MET A O 1
ATOM 3283 N N . ALA A 1 431 ? -22.062 -13.922 -11.32 1 85.88 431 ALA A N 1
ATOM 3284 C CA . ALA A 1 431 ? -22.5 -14.383 -12.633 1 85.88 431 ALA A CA 1
ATOM 3285 C C . ALA A 1 431 ? -21.328 -14.406 -13.617 1 85.88 431 ALA A C 1
ATOM 3287 O O . ALA A 1 431 ? -21.234 -15.312 -14.445 1 85.88 431 ALA A O 1
ATOM 3288 N N . VAL A 1 432 ? -20.422 -13.547 -13.445 1 84.69 432 VAL A N 1
ATOM 3289 C CA . VAL A 1 432 ? -19.344 -13.375 -14.406 1 84.69 432 VAL A CA 1
ATOM 3290 C C . VAL A 1 432 ? -18.188 -14.305 -14.039 1 84.69 432 VAL A C 1
ATOM 3292 O O . VAL A 1 432 ? -17.5 -14.828 -14.914 1 84.69 432 VAL A O 1
ATOM 3295 N N . SER A 1 433 ? -17.984 -14.594 -12.828 1 81 433 SER A N 1
ATOM 3296 C CA . SER A 1 433 ? -16.812 -15.336 -12.359 1 81 433 SER A CA 1
ATOM 3297 C C . SER A 1 433 ? -16.781 -16.734 -12.969 1 81 433 SER A C 1
ATOM 3299 O O . SER A 1 433 ? -15.75 -17.156 -13.508 1 81 433 SER A O 1
ATOM 3301 N N . PRO A 1 434 ? -17.938 -17.484 -13.031 1 73.31 434 PRO A N 1
ATOM 3302 C CA . PRO A 1 434 ? -17.891 -18.828 -13.625 1 73.31 434 PRO A CA 1
ATOM 3303 C C . PRO A 1 434 ? -17.562 -18.797 -15.117 1 73.31 434 PRO A C 1
ATOM 3305 O O . PRO A 1 434 ? -16.875 -19.688 -15.617 1 73.31 434 PRO A O 1
ATOM 3308 N N . LEU A 1 435 ? -18 -17.797 -15.734 1 75.44 435 LEU A N 1
ATOM 3309 C CA . LEU A 1 435 ? -17.75 -17.688 -17.172 1 75.44 435 LEU A CA 1
ATOM 3310 C C . LEU A 1 435 ? -16.281 -17.375 -17.438 1 75.44 435 LEU A C 1
ATOM 3312 O O . LEU A 1 435 ? -15.68 -17.984 -18.328 1 75.44 435 LEU A O 1
ATOM 3316 N N . VAL A 1 436 ? -15.742 -16.562 -16.609 1 76 436 VAL A N 1
ATOM 3317 C CA . VAL A 1 436 ? -14.352 -16.172 -16.781 1 76 436 VAL A CA 1
ATOM 3318 C C . VAL A 1 436 ? -13.438 -17.344 -16.422 1 76 436 VAL A C 1
ATOM 3320 O O . VAL A 1 436 ? -12.477 -17.641 -17.125 1 76 436 VAL A O 1
ATOM 3323 N N . PHE A 1 437 ? -13.789 -18.094 -15.438 1 72.38 437 PHE A N 1
ATOM 3324 C CA . PHE A 1 437 ? -12.938 -19.188 -14.984 1 72.38 437 PHE A CA 1
ATOM 3325 C C . PHE A 1 437 ? -13.016 -20.375 -15.938 1 72.38 437 PHE A C 1
ATOM 3327 O O . PHE A 1 437 ? -12.016 -21.062 -16.172 1 72.38 437 PHE A O 1
ATOM 3334 N N . SER A 1 438 ? -14.211 -20.594 -16.516 1 70.06 438 SER A N 1
ATOM 3335 C CA . SER A 1 438 ? -14.352 -21.672 -17.5 1 70.06 438 SER A CA 1
ATOM 3336 C C . SER A 1 438 ? -13.531 -21.391 -18.75 1 70.06 438 SER A C 1
ATOM 3338 O O . SER A 1 438 ? -12.938 -22.297 -19.328 1 70.06 438 SER A O 1
ATOM 3340 N N . LEU A 1 439 ? -13.492 -20.125 -19.047 1 68.56 439 LEU A N 1
ATOM 3341 C CA . LEU A 1 439 ? -12.703 -19.734 -20.219 1 68.56 439 LEU A CA 1
ATOM 3342 C C . LEU A 1 439 ? -11.211 -19.922 -19.953 1 68.56 439 LEU A C 1
ATOM 3344 O O . LEU A 1 439 ? -10.477 -20.391 -20.828 1 68.56 439 LEU A O 1
ATOM 3348 N N . ILE A 1 440 ? -10.844 -19.625 -18.781 1 69.69 440 ILE A N 1
ATOM 3349 C CA . ILE A 1 440 ? -9.43 -19.766 -18.438 1 69.69 440 ILE A CA 1
ATOM 3350 C C . ILE A 1 440 ? -9.07 -21.25 -18.312 1 69.69 440 ILE A C 1
ATOM 3352 O O . ILE A 1 440 ? -7.992 -21.656 -18.75 1 69.69 440 ILE A O 1
ATOM 3356 N N . TYR A 1 441 ? -9.984 -22 -17.766 1 69.88 441 TYR A N 1
ATOM 3357 C CA . TYR A 1 441 ? -9.766 -23.438 -17.625 1 69.88 441 TYR A CA 1
ATOM 3358 C C . TYR A 1 441 ? -9.617 -24.109 -18.984 1 69.88 441 TYR A C 1
ATOM 3360 O O . TYR A 1 441 ? -8.742 -24.938 -19.188 1 69.88 441 TYR A O 1
ATOM 3368 N N . ASP A 1 442 ? -10.461 -23.703 -19.859 1 64.69 442 ASP A N 1
ATOM 3369 C CA . ASP A 1 442 ? -10.43 -24.297 -21.203 1 64.69 442 ASP A CA 1
ATOM 3370 C C . ASP A 1 442 ? -9.188 -23.844 -21.969 1 64.69 442 ASP A C 1
ATOM 3372 O O . ASP A 1 442 ? -8.625 -24.609 -22.75 1 64.69 442 ASP A O 1
ATOM 3376 N N . ALA A 1 443 ? -8.828 -22.656 -21.672 1 62.75 443 ALA A N 1
ATOM 3377 C CA . ALA A 1 443 ? -7.684 -22.094 -22.391 1 62.75 443 ALA A CA 1
ATOM 3378 C C . ALA A 1 443 ? -6.375 -22.719 -21.891 1 62.75 443 ALA A C 1
ATOM 3380 O O . ALA A 1 443 ? -5.469 -22.984 -22.688 1 62.75 443 ALA A O 1
ATOM 3381 N N . VAL A 1 444 ? -6.27 -22.922 -20.594 1 61.94 444 VAL A N 1
ATOM 3382 C CA . VAL A 1 444 ? -5.02 -23.422 -20.031 1 61.94 444 VAL A CA 1
ATOM 3383 C C . VAL A 1 444 ? -4.996 -24.953 -20.094 1 61.94 444 VAL A C 1
ATOM 3385 O O . VAL A 1 444 ? -3.951 -25.547 -20.344 1 61.94 444 VAL A O 1
ATOM 3388 N N . GLY A 1 445 ? -6.098 -25.672 -20.203 1 56.69 445 GLY A N 1
ATOM 3389 C CA . GLY A 1 445 ? -6.227 -27.109 -20.391 1 56.69 445 GLY A CA 1
ATOM 3390 C C . GLY A 1 445 ? -5.621 -27.922 -19.266 1 56.69 445 GLY A C 1
ATOM 3391 O O . GLY A 1 445 ? -5.16 -29.047 -19.469 1 56.69 445 GLY A O 1
ATOM 3392 N N . ASN A 1 446 ? -5.34 -27.297 -18.109 1 57.62 446 ASN A N 1
ATOM 3393 C CA . ASN A 1 446 ? -4.77 -28.078 -17.016 1 57.62 446 ASN A CA 1
ATOM 3394 C C . ASN A 1 446 ? -5.812 -29 -16.375 1 57.62 446 ASN A C 1
ATOM 3396 O O . ASN A 1 446 ? -6.984 -28.625 -16.266 1 57.62 446 ASN A O 1
ATOM 3400 N N . VAL A 1 447 ? -5.484 -30.188 -16.156 1 59.72 447 VAL A N 1
ATOM 3401 C CA . VAL A 1 447 ? -6.383 -31.234 -15.68 1 59.72 447 VAL A CA 1
ATOM 3402 C C . VAL A 1 447 ? -6.801 -30.938 -14.242 1 59.72 447 VAL A C 1
ATOM 3404 O O . VAL A 1 447 ? -7.938 -31.219 -13.852 1 59.72 447 VAL A O 1
ATOM 3407 N N . ARG A 1 448 ? -6 -30.266 -13.398 1 67.38 448 ARG A N 1
ATOM 3408 C CA . ARG A 1 448 ? -6.297 -30.219 -11.977 1 67.38 448 ARG A CA 1
ATOM 3409 C C . ARG A 1 448 ? -7.055 -28.953 -11.609 1 67.38 448 ARG A C 1
ATOM 3411 O O . ARG A 1 448 ? -7.734 -28.906 -10.578 1 67.38 448 ARG A O 1
ATOM 3418 N N . GLY A 1 449 ? -7.117 -27.859 -12.469 1 69.88 449 GLY A N 1
ATOM 3419 C CA . GLY A 1 449 ? -7.898 -26.672 -12.195 1 69.88 449 GLY A CA 1
ATOM 3420 C C . GLY A 1 449 ? -7.16 -25.656 -11.344 1 69.88 449 GLY A C 1
ATOM 3421 O O . GLY A 1 449 ? -7.781 -24.828 -10.68 1 69.88 449 GLY A O 1
ATOM 3422 N N . GLN A 1 450 ? -5.914 -25.719 -11.18 1 73.19 450 GLN A N 1
ATOM 3423 C CA . GLN A 1 450 ? -5.129 -24.812 -10.352 1 73.19 450 GLN A CA 1
ATOM 3424 C C . GLN A 1 450 ? -5.16 -23.391 -10.898 1 73.19 450 GLN A C 1
ATOM 3426 O O . GLN A 1 450 ? -5.031 -22.422 -10.148 1 73.19 450 GLN A O 1
ATOM 3431 N N . GLU A 1 451 ? -5.43 -23.312 -12.172 1 73.31 451 GLU A N 1
ATOM 3432 C CA . GLU A 1 451 ? -5.473 -22 -12.805 1 73.31 451 GLU A CA 1
ATOM 3433 C C . GLU A 1 451 ? -6.676 -21.188 -12.32 1 73.31 451 GLU A C 1
ATOM 3435 O O . GLU A 1 451 ? -6.602 -19.969 -12.18 1 73.31 451 GLU A O 1
ATOM 3440 N N . MET A 1 452 ? -7.664 -21.891 -12 1 77.81 452 MET A N 1
ATOM 3441 C CA . MET A 1 452 ? -8.852 -21.203 -11.5 1 77.81 452 MET A CA 1
ATOM 3442 C C . MET A 1 452 ? -8.609 -20.641 -10.102 1 77.81 452 MET A C 1
ATOM 3444 O O . MET A 1 452 ? -9.078 -19.547 -9.781 1 77.81 452 MET A O 1
ATOM 3448 N N . LEU A 1 453 ? -7.82 -21.328 -9.391 1 80.19 453 LEU A N 1
ATOM 3449 C CA . LEU A 1 453 ? -7.527 -20.906 -8.023 1 80.19 453 LEU A CA 1
ATOM 3450 C C . LEU A 1 453 ? -6.613 -19.688 -8.023 1 80.19 453 LEU A C 1
ATOM 3452 O O . LEU A 1 453 ? -6.734 -18.812 -7.152 1 80.19 453 LEU A O 1
ATOM 3456 N N . VAL A 1 454 ? -5.832 -19.641 -9.008 1 76.44 454 VAL A N 1
ATOM 3457 C CA . VAL A 1 454 ? -4.961 -18.469 -9.117 1 76.44 454 VAL A CA 1
ATOM 3458 C C . VAL A 1 454 ? -5.793 -17.234 -9.445 1 76.44 454 VAL A C 1
ATOM 3460 O O . VAL A 1 454 ? -5.594 -16.172 -8.859 1 76.44 454 VAL A O 1
ATOM 3463 N N . CYS A 1 455 ? -6.664 -17.344 -10.297 1 78.56 455 CYS A N 1
ATOM 3464 C CA . CYS A 1 455 ? -7.531 -16.234 -10.656 1 78.56 455 CYS A CA 1
ATOM 3465 C C . CYS A 1 455 ? -8.398 -15.812 -9.477 1 78.56 455 CYS A C 1
ATOM 3467 O O . CYS A 1 455 ? -8.578 -14.617 -9.219 1 78.56 455 CYS A O 1
ATOM 3469 N N . THR A 1 456 ? -8.867 -16.766 -8.773 1 85 456 THR A N 1
ATOM 3470 C CA . THR A 1 456 ? -9.719 -16.484 -7.621 1 85 456 THR A CA 1
ATOM 3471 C C . THR A 1 456 ? -8.93 -15.773 -6.527 1 85 456 THR A C 1
ATOM 3473 O O . THR A 1 456 ? -9.453 -14.883 -5.859 1 85 456 THR A O 1
ATOM 3476 N N . SER A 1 457 ? -7.711 -16.188 -6.402 1 84.12 457 SER A N 1
ATOM 3477 C CA . SER A 1 457 ? -6.875 -15.562 -5.387 1 84.12 457 SER A CA 1
ATOM 3478 C C . SER A 1 457 ? -6.59 -14.102 -5.727 1 84.12 457 SER A C 1
ATOM 3480 O O . SER A 1 457 ? -6.523 -13.25 -4.836 1 84.12 457 SER A O 1
ATOM 3482 N N . ALA A 1 458 ? -6.492 -13.812 -7.012 1 80.12 458 ALA A N 1
ATOM 3483 C CA . ALA A 1 458 ? -6.281 -12.43 -7.445 1 80.12 458 ALA A CA 1
ATOM 3484 C C . ALA A 1 458 ? -7.504 -11.57 -7.148 1 80.12 458 ALA A C 1
ATOM 3486 O O . ALA A 1 458 ? -7.375 -10.43 -6.699 1 80.12 458 ALA A O 1
ATOM 3487 N N . VAL A 1 459 ? -8.641 -12.102 -7.352 1 86.19 459 VAL A N 1
ATOM 3488 C CA . VAL A 1 459 ? -9.883 -11.375 -7.098 1 86.19 459 VAL A CA 1
ATOM 3489 C C . VAL A 1 459 ? -10.055 -11.148 -5.598 1 86.19 459 VAL A C 1
ATOM 3491 O O . VAL A 1 459 ? -10.461 -10.07 -5.168 1 86.19 459 VAL A O 1
ATOM 3494 N N . SER A 1 460 ? -9.711 -12.141 -4.82 1 89.12 460 SER A N 1
ATOM 3495 C CA . SER A 1 460 ? -9.836 -12.016 -3.371 1 89.12 460 SER A CA 1
ATOM 3496 C C . SER A 1 460 ? -8.82 -11.023 -2.816 1 89.12 460 SER A C 1
ATOM 3498 O O . SER A 1 460 ? -9.078 -10.352 -1.817 1 89.12 460 SER A O 1
ATOM 3500 N N . LEU A 1 461 ? -7.715 -11 -3.453 1 86.06 461 LEU A N 1
ATOM 3501 C CA . LEU A 1 461 ? -6.734 -9.992 -3.061 1 86.06 461 LEU A CA 1
ATOM 3502 C C . LEU A 1 461 ? -7.27 -8.586 -3.314 1 86.06 461 LEU A C 1
ATOM 3504 O O . LEU A 1 461 ? -7.129 -7.707 -2.465 1 86.06 461 LEU A O 1
ATOM 3508 N N . LEU A 1 462 ? -7.871 -8.406 -4.445 1 85.69 462 LEU A N 1
ATOM 3509 C CA . LEU A 1 462 ? -8.469 -7.109 -4.758 1 85.69 462 LEU A CA 1
ATOM 3510 C C . LEU A 1 462 ? -9.586 -6.773 -3.777 1 85.69 462 LEU A C 1
ATOM 3512 O O . LEU A 1 462 ? -9.75 -5.609 -3.396 1 85.69 462 LEU A O 1
ATOM 3516 N N . ALA A 1 463 ? -10.289 -7.809 -3.402 1 92.12 463 ALA A N 1
ATOM 3517 C CA . ALA A 1 463 ? -11.352 -7.594 -2.426 1 92.12 463 ALA A CA 1
ATOM 3518 C C . ALA A 1 463 ? -10.781 -7.152 -1.082 1 92.12 463 ALA A C 1
ATOM 3520 O O . ALA A 1 463 ? -11.312 -6.238 -0.446 1 92.12 463 ALA A O 1
ATOM 3521 N N . THR A 1 464 ? -9.703 -7.805 -0.674 1 89.88 464 THR A N 1
ATOM 3522 C CA . THR A 1 464 ? -9.062 -7.449 0.587 1 89.88 464 THR A CA 1
ATOM 3523 C C . THR A 1 464 ? -8.555 -6.012 0.552 1 89.88 464 THR A C 1
ATOM 3525 O O . THR A 1 464 ? -8.758 -5.25 1.502 1 89.88 464 THR A O 1
ATOM 3528 N N . MET A 1 465 ? -8.055 -5.648 -0.569 1 83.75 465 MET A N 1
ATOM 3529 C CA . MET A 1 465 ? -7.543 -4.289 -0.728 1 83.75 465 MET A CA 1
ATOM 3530 C C . MET A 1 465 ? -8.68 -3.275 -0.75 1 83.75 465 MET A C 1
ATOM 3532 O O . MET A 1 465 ? -8.516 -2.146 -0.284 1 83.75 465 MET A O 1
ATOM 3536 N N . ALA A 1 466 ? -9.781 -3.656 -1.24 1 87.56 466 ALA A N 1
ATOM 3537 C CA . ALA A 1 466 ? -10.93 -2.758 -1.332 1 87.56 466 ALA A CA 1
ATOM 3538 C C . ALA A 1 466 ? -11.547 -2.512 0.042 1 87.56 466 ALA A C 1
ATOM 3540 O O . ALA A 1 466 ? -12.031 -1.415 0.324 1 87.56 466 ALA A O 1
ATOM 3541 N N . TYR A 1 467 ? -11.492 -3.521 0.943 1 90.88 467 TYR A N 1
ATOM 3542 C CA . TYR A 1 467 ? -12.078 -3.389 2.27 1 90.88 467 TYR A CA 1
ATOM 3543 C C . TYR A 1 467 ? -11.156 -2.619 3.205 1 90.88 467 TYR A C 1
ATOM 3545 O O . TYR A 1 467 ? -11.602 -2.035 4.191 1 90.88 467 TYR A O 1
ATOM 3553 N N . MET A 1 468 ? -9.891 -2.561 2.91 1 85.88 468 MET A N 1
ATOM 3554 C CA . MET A 1 468 ? -8.883 -2.076 3.846 1 85.88 468 MET A CA 1
ATOM 3555 C C . MET A 1 468 ? -9.117 -0.609 4.188 1 85.88 468 MET A C 1
ATOM 3557 O O . MET A 1 468 ? -9.062 -0.224 5.359 1 85.88 468 MET A O 1
ATOM 3561 N N . PRO A 1 469 ? -9.453 0.251 3.217 1 81.5 469 PRO A N 1
ATOM 3562 C CA . PRO A 1 469 ? -9.641 1.661 3.568 1 81.5 469 PRO A CA 1
ATOM 3563 C C . PRO A 1 469 ? -10.883 1.897 4.418 1 81.5 469 PRO A C 1
ATOM 3565 O O . PRO A 1 469 ? -10.984 2.91 5.113 1 81.5 469 PRO A O 1
ATOM 3568 N N . LEU A 1 470 ? -11.828 0.995 4.422 1 86.81 470 LEU A N 1
ATOM 3569 C CA . LEU A 1 470 ? -13.07 1.146 5.168 1 86.81 470 LEU A CA 1
ATOM 3570 C C . LEU A 1 470 ? -12.828 0.995 6.668 1 86.81 470 LEU A C 1
ATOM 3572 O O . LEU A 1 470 ? -13.57 1.547 7.48 1 86.81 470 LEU A O 1
ATOM 3576 N N . VAL A 1 471 ? -11.789 0.346 7.059 1 86.19 471 VAL A N 1
ATOM 3577 C CA . VAL A 1 471 ? -11.516 0.044 8.461 1 86.19 471 VAL A CA 1
ATOM 3578 C C . VAL A 1 471 ? -11.25 1.337 9.227 1 86.19 471 VAL A C 1
ATOM 3580 O O . VAL A 1 471 ? -11.789 1.549 10.312 1 86.19 471 VAL A O 1
ATOM 3583 N N . SER A 1 472 ? -10.578 2.227 8.672 1 77.88 472 SER A N 1
ATOM 3584 C CA . SER A 1 472 ? -10.219 3.461 9.359 1 77.88 472 SER A CA 1
ATOM 3585 C C . SER A 1 472 ? -11.305 4.523 9.195 1 77.88 472 SER A C 1
ATOM 3587 O O . SER A 1 472 ? -11.391 5.453 9.992 1 77.88 472 SER A O 1
ATOM 3589 N N . ARG A 1 473 ? -12.234 4.359 8.328 1 80.19 473 ARG A N 1
ATOM 3590 C CA . ARG A 1 473 ? -13.172 5.422 8 1 80.19 473 ARG A CA 1
ATOM 3591 C C . ARG A 1 473 ? -14.547 5.152 8.609 1 80.19 473 ARG A C 1
ATOM 3593 O O . ARG A 1 473 ? -15.414 6.023 8.602 1 80.19 473 ARG A O 1
ATOM 3600 N N . MET A 1 474 ? -14.742 4.047 9.164 1 84.75 474 MET A N 1
ATOM 3601 C CA . MET A 1 474 ? -16.031 3.707 9.75 1 84.75 474 MET A CA 1
ATOM 3602 C C . MET A 1 474 ? -16.281 4.477 11.039 1 84.75 474 MET A C 1
ATOM 3604 O O . MET A 1 474 ? -15.344 4.691 11.82 1 84.75 474 MET A O 1
ATOM 3608 N N . PRO A 1 475 ? -17.516 4.941 11.266 1 78.06 475 PRO A N 1
ATOM 3609 C CA . PRO A 1 475 ? -17.844 5.664 12.5 1 78.06 475 PRO A CA 1
ATOM 3610 C C . PRO A 1 475 ? -17.797 4.773 13.734 1 78.06 475 PRO A C 1
ATOM 3612 O O . PRO A 1 475 ? -18.219 3.617 13.688 1 78.06 475 PRO A O 1
ATOM 3615 N N . LYS A 1 476 ? -17.234 5.246 14.805 1 74.19 476 LYS A N 1
ATOM 3616 C CA . LYS A 1 476 ? -17.188 4.527 16.078 1 74.19 476 LYS A CA 1
ATOM 3617 C C . LYS A 1 476 ? -18.453 4.77 16.891 1 74.19 476 LYS A C 1
ATOM 3619 O O . LYS A 1 476 ? -19.047 5.84 16.797 1 74.19 476 LYS A O 1
ATOM 3624 N N . PRO A 1 477 ? -18.938 3.68 17.5 1 65.88 477 PRO A N 1
ATOM 3625 C CA . PRO A 1 477 ? -20.156 3.85 18.297 1 65.88 477 PRO A CA 1
ATOM 3626 C C . PRO A 1 477 ? -20 4.887 19.406 1 65.88 477 PRO A C 1
ATOM 3628 O O . PRO A 1 477 ? -18.875 5.172 19.844 1 65.88 477 PRO A O 1
ATOM 3631 N N . SER A 1 478 ? -21.125 5.645 19.781 1 61.53 478 SER A N 1
ATOM 3632 C CA . SER A 1 478 ? -21.188 6.738 20.75 1 61.53 478 SER A CA 1
ATOM 3633 C C . SER A 1 478 ? -20.703 6.289 22.109 1 61.53 478 SER A C 1
ATOM 3635 O O . SER A 1 478 ? -20.938 5.152 22.531 1 61.53 478 SER A O 1
ATOM 3637 N N . GLU A 1 479 ? -19.641 7.039 22.578 1 60.78 479 GLU A N 1
ATOM 3638 C CA . GLU A 1 479 ? -19.156 6.809 23.938 1 60.78 479 GLU A CA 1
ATOM 3639 C C . GLU A 1 479 ? -20.266 6.996 24.969 1 60.78 479 GLU A C 1
ATOM 3641 O O . GLU A 1 479 ? -21.25 7.691 24.703 1 60.78 479 GLU A O 1
ATOM 3646 N N . GLU A 1 480 ? -20.172 6.379 26.109 1 60.62 480 GLU A N 1
ATOM 3647 C CA . GLU A 1 480 ? -21.047 6.422 27.281 1 60.62 480 GLU A CA 1
ATOM 3648 C C . GLU A 1 480 ? -21.281 7.859 27.75 1 60.62 480 GLU A C 1
ATOM 3650 O O . GLU A 1 480 ? -20.391 8.711 27.625 1 60.62 480 GLU A O 1
ATOM 3655 N N . PRO A 1 481 ? -22.516 8.25 27.984 1 62.38 481 PRO A N 1
ATOM 3656 C CA . PRO A 1 481 ? -22.828 9.586 28.5 1 62.38 481 PRO A CA 1
ATOM 3657 C C . PRO A 1 481 ? -21.938 9.992 29.672 1 62.38 481 PRO A C 1
ATOM 3659 O O . PRO A 1 481 ? -21.609 9.164 30.516 1 62.38 481 PRO A O 1
ATOM 3662 N N . LEU A 1 482 ? -21.219 11.141 29.547 1 67.94 482 LEU A N 1
ATOM 3663 C CA . LEU A 1 482 ? -20.359 11.688 30.578 1 67.94 482 LEU A CA 1
ATOM 3664 C C . LEU A 1 482 ? -21.156 12.07 31.812 1 67.94 482 LEU A C 1
ATOM 3666 O O . LEU A 1 482 ? -22.219 12.688 31.703 1 67.94 482 LEU A O 1
ATOM 3670 N N . GLU A 1 483 ? -20.906 11.438 32.938 1 72.25 483 GLU A N 1
ATOM 3671 C CA . GLU A 1 483 ? -21.516 11.883 34.188 1 72.25 483 GLU A CA 1
ATOM 3672 C C . GLU A 1 483 ? -20.969 13.242 34.625 1 72.25 483 GLU A C 1
ATOM 3674 O O . GLU A 1 483 ? -19.781 13.375 34.906 1 72.25 483 GLU A O 1
ATOM 3679 N N . LEU A 1 484 ? -21.75 14.375 34.438 1 78.69 484 LEU A N 1
ATOM 3680 C CA . LEU A 1 484 ? -21.328 15.719 34.812 1 78.69 484 LEU A CA 1
ATOM 3681 C C . LEU A 1 484 ? -21.547 15.977 36.281 1 78.69 484 LEU A C 1
ATOM 3683 O O . LEU A 1 484 ? -22.531 15.508 36.875 1 78.69 484 LEU A O 1
ATOM 3687 N N . LYS A 1 485 ? -20.625 16.656 36.906 1 81.44 485 LYS A N 1
ATOM 3688 C CA . LYS A 1 485 ? -20.734 17.078 38.312 1 81.44 485 LYS A CA 1
ATOM 3689 C C . LYS A 1 485 ? -21.625 18.312 38.406 1 81.44 485 LYS A C 1
ATOM 3691 O O . LYS A 1 485 ? -22.109 18.828 37.406 1 81.44 485 LYS A O 1
ATOM 3696 N N . ASP A 1 486 ? -21.906 18.703 39.719 1 81.06 486 ASP A N 1
ATOM 3697 C CA . ASP A 1 486 ? -22.75 19.859 39.969 1 81.06 486 ASP A CA 1
ATOM 3698 C C . ASP A 1 486 ? -22.062 21.156 39.5 1 81.06 486 ASP A C 1
ATOM 3700 O O . ASP A 1 486 ? -20.828 21.219 39.469 1 81.06 486 ASP A O 1
ATOM 3704 N N . LEU A 1 487 ? -22.734 22.141 39.094 1 83.75 487 LEU A N 1
ATOM 3705 C CA . LEU A 1 487 ? -22.25 23.391 38.531 1 83.75 487 LEU A CA 1
ATOM 3706 C C . LEU A 1 487 ? -21.312 24.109 39.5 1 83.75 487 LEU A C 1
ATOM 3708 O O . LEU A 1 487 ? -20.359 24.766 39.062 1 83.75 487 LEU A O 1
ATOM 3712 N N . SER A 1 488 ? -21.578 23.938 40.844 1 82.31 488 SER A N 1
ATOM 3713 C CA . SER A 1 488 ? -20.781 24.609 41.875 1 82.31 488 SER A CA 1
ATOM 3714 C C . SER A 1 488 ? -19.328 24.141 41.844 1 82.31 488 SER A C 1
ATOM 3716 O O . SER A 1 488 ? -18.406 24.922 42.094 1 82.31 488 SER A O 1
ATOM 3718 N N . TYR A 1 489 ? -19.188 23.047 41.406 1 85.44 489 TYR A N 1
ATOM 3719 C CA . TYR A 1 489 ? -17.844 22.5 41.281 1 85.44 489 TYR A CA 1
ATOM 3720 C C . TYR A 1 489 ? -17.047 23.188 40.188 1 85.44 489 TYR A C 1
ATOM 3722 O O . TYR A 1 489 ? -15.891 23.547 40.375 1 85.44 489 TYR A O 1
ATOM 3730 N N . TYR A 1 490 ? -17.656 23.453 39.125 1 84 490 TYR A N 1
ATOM 3731 C CA . TYR A 1 490 ? -16.969 24.016 37.969 1 84 490 TYR A CA 1
ATOM 3732 C C . TYR A 1 490 ? -16.734 25.5 38.156 1 84 490 TYR A C 1
ATOM 3734 O O . TYR A 1 490 ? -15.773 26.062 37.594 1 84 490 TYR A O 1
ATOM 3742 N N . GLU A 1 491 ? -17.484 26.078 39 1 82.19 491 GLU A N 1
ATOM 3743 C CA . GLU A 1 491 ? -17.328 27.516 39.25 1 82.19 491 GLU A CA 1
ATOM 3744 C C . GLU A 1 491 ? -16.141 27.781 40.188 1 82.19 491 GLU A C 1
ATOM 3746 O O . GLU A 1 491 ? -15.516 28.828 40.125 1 82.19 491 GLU A O 1
ATOM 3751 N N . GLU A 1 492 ? -15.805 26.812 40.969 1 82.69 492 GLU A N 1
ATOM 3752 C CA . GLU A 1 492 ? -14.742 26.969 41.969 1 82.69 492 GLU A CA 1
ATOM 3753 C C . GLU A 1 492 ? -13.375 26.672 41.344 1 82.69 492 GLU A C 1
ATOM 3755 O O . GLU A 1 492 ? -12.344 27.031 41.938 1 82.69 492 GLU A O 1
ATOM 3760 N N . LEU A 1 493 ? -13.328 26.219 40.156 1 84.25 493 LEU A N 1
ATOM 3761 C CA . LEU A 1 493 ? -12.062 25.844 39.531 1 84.25 493 LEU A CA 1
ATOM 3762 C C . LEU A 1 493 ? -11.352 27.094 38.969 1 84.25 493 LEU A C 1
ATOM 3764 O O . LEU A 1 493 ? -12 28.031 38.531 1 84.25 493 LEU A O 1
ATOM 3768 N N . SER A 1 494 ? -10.07 27.047 39.156 1 77.69 494 SER A N 1
ATOM 3769 C CA . SER A 1 494 ? -9.281 28.109 38.531 1 77.69 494 SER A CA 1
ATOM 3770 C C . SER A 1 494 ? -9.359 28.047 37.031 1 77.69 494 SER A C 1
ATOM 3772 O O . SER A 1 494 ? -9.742 27.016 36.469 1 77.69 494 SER A O 1
ATOM 3774 N N . ASP A 1 495 ? -9.055 29.109 36.344 1 73.62 495 ASP A N 1
ATOM 3775 C CA . ASP A 1 495 ? -9.086 29.141 34.875 1 73.62 495 ASP A CA 1
ATOM 3776 C C . ASP A 1 495 ? -8.125 28.109 34.281 1 73.62 495 ASP A C 1
ATOM 3778 O O . ASP A 1 495 ? -8.43 27.5 33.25 1 73.62 495 ASP A O 1
ATOM 3782 N N . GLU A 1 496 ? -7.125 27.875 35.031 1 74.75 496 GLU A N 1
ATOM 3783 C CA . GLU A 1 496 ? -6.141 26.922 34.531 1 74.75 496 GLU A CA 1
ATOM 3784 C C . GLU A 1 496 ? -6.648 25.484 34.688 1 74.75 496 GLU A C 1
ATOM 3786 O O . GLU A 1 496 ? -6.477 24.672 33.781 1 74.75 496 GLU A O 1
ATOM 3791 N N . ASP A 1 497 ? -7.305 25.281 35.75 1 78.31 497 ASP A N 1
ATOM 3792 C CA . ASP A 1 497 ? -7.816 23.938 36 1 78.31 497 ASP A CA 1
ATOM 3793 C C . ASP A 1 497 ? -9.023 23.641 35.094 1 78.31 497 ASP A C 1
ATOM 3795 O O . ASP A 1 497 ? -9.234 22.5 34.688 1 78.31 497 ASP A O 1
ATOM 3799 N N . PHE A 1 498 ? -9.711 24.719 34.875 1 80.06 498 PHE A N 1
ATOM 3800 C CA . PHE A 1 498 ? -10.867 24.562 34 1 80.06 498 PHE A CA 1
ATOM 3801 C C . PHE A 1 498 ? -10.438 24.234 32.594 1 80.06 498 PHE A C 1
ATOM 3803 O O . PHE A 1 498 ? -11.078 23.438 31.906 1 80.06 498 PHE A O 1
ATOM 3810 N N . ALA A 1 499 ? -9.305 24.797 32.25 1 74.56 499 ALA A N 1
ATOM 3811 C CA . ALA A 1 499 ? -8.812 24.594 30.891 1 74.56 499 ALA A CA 1
ATOM 3812 C C . ALA A 1 499 ? -8.227 23.188 30.734 1 74.56 499 ALA A C 1
ATOM 3814 O O . ALA A 1 499 ? -8.086 22.703 29.609 1 74.56 499 ALA A O 1
ATOM 3815 N N . GLU A 1 500 ? -8.023 22.547 31.844 1 77.44 500 GLU A N 1
ATOM 3816 C CA . GLU A 1 500 ? -7.422 21.219 31.812 1 77.44 500 GLU A CA 1
ATOM 3817 C C . GLU A 1 500 ? -8.492 20.125 31.703 1 77.44 500 GLU A C 1
ATOM 3819 O O . GLU A 1 500 ? -8.172 18.953 31.469 1 77.44 500 GLU A O 1
ATOM 3824 N N . LEU A 1 501 ? -9.711 20.578 31.797 1 78.44 501 LEU A N 1
ATOM 3825 C CA . LEU A 1 501 ? -10.797 19.609 31.688 1 78.44 501 LEU A CA 1
ATOM 3826 C C . LEU A 1 501 ? -10.992 19.188 30.234 1 78.44 501 LEU A C 1
ATOM 3828 O O . LEU A 1 501 ? -10.648 19.938 29.312 1 78.44 501 LEU A O 1
ATOM 3832 N N . PRO A 1 502 ? -11.422 17.984 30.062 1 76.62 502 PRO A N 1
ATOM 3833 C CA . PRO A 1 502 ? -11.719 17.562 28.688 1 76.62 502 PRO A CA 1
ATOM 3834 C C . PRO A 1 502 ? -12.727 18.484 28 1 76.62 502 PRO A C 1
ATOM 3836 O O . PRO A 1 502 ? -13.656 18.984 28.641 1 76.62 502 PRO A O 1
ATOM 3839 N N . THR A 1 503 ? -12.516 18.703 26.797 1 75.44 503 THR A N 1
ATOM 3840 C CA . THR A 1 503 ? -13.281 19.672 26.031 1 75.44 503 THR A CA 1
ATOM 3841 C C . THR A 1 503 ? -14.758 19.312 26.016 1 75.44 503 THR A C 1
ATOM 3843 O O . THR A 1 503 ? -15.617 20.203 26.016 1 75.44 503 THR A O 1
ATOM 3846 N N . ARG A 1 504 ? -15.062 18.094 26.125 1 75.62 504 ARG A N 1
ATOM 3847 C CA . ARG A 1 504 ? -16.469 17.688 26.125 1 75.62 504 ARG A CA 1
ATOM 3848 C C . ARG A 1 504 ? -17.172 18.172 27.375 1 75.62 504 ARG A C 1
ATOM 3850 O O . ARG A 1 504 ? -18.328 18.609 27.328 1 75.62 504 ARG A O 1
ATOM 3857 N N . ILE A 1 505 ? -16.469 18.109 28.422 1 77.25 505 ILE A N 1
ATOM 3858 C CA . ILE A 1 505 ? -17.031 18.547 29.688 1 77.25 505 ILE A CA 1
ATOM 3859 C C . ILE A 1 505 ? -17.172 20.078 29.688 1 77.25 505 ILE A C 1
ATOM 3861 O O . ILE A 1 505 ? -18.188 20.609 30.125 1 77.25 505 ILE A O 1
ATOM 3865 N N . VAL A 1 506 ? -16.125 20.641 29.141 1 75.81 506 VAL A N 1
ATOM 3866 C CA . VAL A 1 506 ? -16.125 22.109 29.109 1 75.81 506 VAL A CA 1
ATOM 3867 C C . VAL A 1 506 ? -17.297 22.609 28.266 1 75.81 506 VAL A C 1
ATOM 3869 O O . VAL A 1 506 ? -18 23.531 28.656 1 75.81 506 VAL A O 1
ATOM 3872 N N . ASP A 1 507 ? -17.516 21.953 27.203 1 73.38 507 ASP A N 1
ATOM 3873 C CA . ASP A 1 507 ? -18.578 22.375 26.312 1 73.38 507 ASP A CA 1
ATOM 3874 C C . ASP A 1 507 ? -19.953 22.109 26.922 1 73.38 507 ASP A C 1
ATOM 3876 O O . ASP A 1 507 ? -20.859 22.953 26.844 1 73.38 507 ASP A O 1
ATOM 3880 N N . GLU A 1 508 ? -20.078 20.969 27.516 1 75.19 508 GLU A N 1
ATOM 3881 C CA . GLU A 1 508 ? -21.359 20.656 28.141 1 75.19 508 GLU A CA 1
ATOM 3882 C C . GLU A 1 508 ? -21.656 21.578 29.328 1 75.19 508 GLU A C 1
ATOM 3884 O O . GLU A 1 508 ? -22.797 21.953 29.547 1 75.19 508 GLU A O 1
ATOM 3889 N N . VAL A 1 509 ? -20.625 21.875 30.062 1 77.56 509 VAL A N 1
ATOM 3890 C CA . VAL A 1 509 ? -20.797 22.766 31.203 1 77.56 509 VAL A CA 1
ATOM 3891 C C . VAL A 1 509 ? -21.141 24.172 30.719 1 77.56 509 VAL A C 1
ATOM 3893 O O . VAL A 1 509 ? -22.047 24.812 31.25 1 77.56 509 VAL A O 1
ATOM 3896 N N . ARG A 1 510 ? -20.438 24.562 29.688 1 73.19 510 ARG A N 1
ATOM 3897 C CA . ARG A 1 510 ? -20.625 25.922 29.188 1 73.19 510 ARG A CA 1
ATOM 3898 C C . ARG A 1 510 ? -22 26.078 28.531 1 73.19 510 ARG A C 1
ATOM 3900 O O . ARG A 1 510 ? -22.703 27.047 28.797 1 73.19 510 ARG A O 1
ATOM 3907 N N . PHE A 1 511 ? -22.344 25.094 27.781 1 69.31 511 PHE A N 1
ATOM 3908 C CA . PHE A 1 511 ? -23.531 25.281 26.953 1 69.31 511 PHE A CA 1
ATOM 3909 C C . PHE A 1 511 ? -24.766 24.75 27.656 1 69.31 511 PHE A C 1
ATOM 3911 O O . PHE A 1 511 ? -25.859 25.328 27.547 1 69.31 511 PHE A O 1
ATOM 3918 N N . LYS A 1 512 ? -24.578 23.734 28.328 1 69.31 512 LYS A N 1
ATOM 3919 C CA . LYS A 1 512 ? -25.781 23.141 28.922 1 69.31 512 LYS A CA 1
ATOM 3920 C C . LYS A 1 512 ? -26.031 23.672 30.328 1 69.31 512 LYS A C 1
ATOM 3922 O O . LYS A 1 512 ? -27.109 24.188 30.609 1 69.31 512 LYS A O 1
ATOM 3927 N N . LYS A 1 513 ? -25.031 23.656 31.062 1 70.94 513 LYS A N 1
ATOM 3928 C CA . LYS A 1 513 ? -25.281 23.938 32.469 1 70.94 513 LYS A CA 1
ATOM 3929 C C . LYS A 1 513 ? -25.266 25.453 32.719 1 70.94 513 LYS A C 1
ATOM 3931 O O . LYS A 1 513 ? -26.156 25.984 33.406 1 70.94 513 LYS A O 1
ATOM 3936 N N . MET A 1 514 ? -24.359 26.062 32.094 1 74.44 514 MET A N 1
ATOM 3937 C CA . MET A 1 514 ? -24.219 27.484 32.469 1 74.44 514 MET A CA 1
ATOM 3938 C C . MET A 1 514 ? -25.266 28.328 31.781 1 74.44 514 MET A C 1
ATOM 3940 O O . MET A 1 514 ? -25.859 29.219 32.406 1 74.44 514 MET A O 1
ATOM 3944 N N . ILE A 1 515 ? -25.547 27.938 30.547 1 70.69 515 ILE A N 1
ATOM 3945 C CA . ILE A 1 515 ? -26.547 28.703 29.812 1 70.69 515 ILE A CA 1
ATOM 3946 C C . ILE A 1 515 ? -27.922 28.453 30.422 1 70.69 515 ILE A C 1
ATOM 3948 O O . ILE A 1 515 ? -28.719 29.391 30.562 1 70.69 515 ILE A O 1
ATOM 3952 N N . GLU A 1 516 ? -28.047 27.25 30.766 1 71.94 516 GLU A N 1
ATOM 3953 C CA . GLU A 1 516 ? -29.328 26.938 31.391 1 71.94 516 GLU A CA 1
ATOM 3954 C C . GLU A 1 516 ? -29.469 27.641 32.75 1 71.94 516 GLU A C 1
ATOM 3956 O O . GLU A 1 516 ? -30.578 28.031 33.125 1 71.94 516 GLU A O 1
ATOM 3961 N N . ALA A 1 517 ? -28.328 27.859 33.375 1 73.44 517 ALA A N 1
ATOM 3962 C CA . ALA A 1 517 ? -28.344 28.516 34.688 1 73.44 517 ALA A CA 1
ATOM 3963 C C . ALA A 1 517 ? -28.266 30.031 34.531 1 73.44 517 ALA A C 1
ATOM 3965 O O . ALA A 1 517 ? -28.312 30.766 35.531 1 73.44 517 ALA A O 1
ATOM 3966 N N . GLY A 1 518 ? -28.125 30.641 33.312 1 68.19 518 GLY A N 1
ATOM 3967 C CA . GLY A 1 518 ? -28.109 32.062 33.031 1 68.19 518 GLY A CA 1
ATOM 3968 C C . GLY A 1 518 ? -26.781 32.719 33.344 1 68.19 518 GLY A C 1
ATOM 3969 O O . GLY A 1 518 ? -26.719 33.938 33.625 1 68.19 518 GLY A O 1
ATOM 3970 N N . LYS A 1 519 ? -25.797 32 33.5 1 73.62 519 LYS A N 1
ATOM 3971 C CA . LYS A 1 519 ? -24.484 32.562 33.844 1 73.62 519 LYS A CA 1
ATOM 3972 C C . LYS A 1 519 ? -23.625 32.75 32.594 1 73.62 519 LYS A C 1
ATOM 3974 O O . LYS A 1 519 ? -23.891 32.125 31.562 1 73.62 519 LYS A O 1
ATOM 3979 N N . THR A 1 520 ? -22.672 33.719 32.75 1 69.94 520 THR A N 1
ATOM 3980 C CA . THR A 1 520 ? -21.766 33.938 31.625 1 69.94 520 THR A CA 1
ATOM 3981 C C . THR A 1 520 ? -20.781 32.781 31.484 1 69.94 520 THR A C 1
ATOM 3983 O O . THR A 1 520 ? -20.156 32.375 32.438 1 69.94 520 THR A O 1
ATOM 3986 N N . PRO A 1 521 ? -20.734 32.375 30.297 1 72.25 521 PRO A N 1
ATOM 3987 C CA . PRO A 1 521 ? -19.859 31.203 30.078 1 72.25 521 PRO A CA 1
ATOM 3988 C C . PRO A 1 521 ? -18.391 31.547 30.297 1 72.25 521 PRO A C 1
ATOM 3990 O O . PRO A 1 521 ? -17.938 32.625 29.953 1 72.25 521 PRO A O 1
ATOM 3993 N N . ARG A 1 522 ? -17.719 30.75 31.031 1 73.94 522 ARG A N 1
ATOM 3994 C CA . ARG A 1 522 ? -16.281 30.875 31.266 1 73.94 522 ARG A CA 1
ATOM 3995 C C . ARG A 1 522 ? -15.492 30.594 29.984 1 73.94 522 ARG A C 1
ATOM 3997 O O . ARG A 1 522 ? -15.805 29.656 29.25 1 73.94 522 ARG A O 1
ATOM 4004 N N . LEU A 1 523 ? -14.617 31.641 29.656 1 71.81 523 LEU A N 1
ATOM 4005 C CA . LEU A 1 523 ? -13.852 31.484 28.422 1 71.81 523 LEU A CA 1
ATOM 4006 C C . LEU A 1 523 ? -12.422 31.031 28.719 1 71.81 523 LEU A C 1
ATOM 4008 O O . LEU A 1 523 ? -11.859 31.391 29.75 1 71.81 523 LEU A O 1
ATOM 4012 N N . VAL A 1 524 ? -11.945 30.172 27.953 1 75.81 524 VAL A N 1
ATOM 4013 C CA . VAL A 1 524 ? -10.539 29.766 28.016 1 75.81 524 VAL A CA 1
ATOM 4014 C C . VAL A 1 524 ? -9.695 30.734 27.188 1 75.81 524 VAL A C 1
ATOM 4016 O O . VAL A 1 524 ? -9.844 30.828 25.969 1 75.81 524 VAL A O 1
ATOM 4019 N N . SER A 1 525 ? -8.828 31.562 27.891 1 77.56 525 SER A N 1
ATOM 4020 C CA . SER A 1 525 ? -8.016 32.562 27.234 1 77.56 525 SER A CA 1
ATOM 4021 C C . SER A 1 525 ? -6.672 32 26.797 1 77.56 525 SER A C 1
ATOM 4023 O O . SER A 1 525 ? -6.324 30.875 27.141 1 77.56 525 SER A O 1
ATOM 4025 N N . TRP A 1 526 ? -5.918 32.594 25.922 1 86.12 526 TRP A N 1
ATOM 4026 C CA . TRP A 1 526 ? -4.617 32.188 25.406 1 86.12 526 TRP A CA 1
ATOM 4027 C C . TRP A 1 526 ? -3.561 32.188 26.5 1 86.12 526 TRP A C 1
ATOM 4029 O O . TRP A 1 526 ? -2.666 31.344 26.516 1 86.12 526 TRP A O 1
ATOM 4039 N N . GLY A 1 527 ? -3.74 33.094 27.547 1 80.56 527 GLY A N 1
ATOM 4040 C CA . GLY A 1 527 ? -2.807 33.125 28.656 1 80.56 527 GLY A CA 1
ATOM 4041 C C . GLY A 1 527 ? -1.393 33.5 28.234 1 80.56 527 GLY A C 1
ATOM 4042 O O . GLY A 1 527 ? -1.175 33.969 27.125 1 80.56 527 GLY A O 1
ATOM 4043 N N . SER A 1 528 ? -0.36 33.344 29.094 1 86.19 528 SER A N 1
ATOM 4044 C CA . SER A 1 528 ? 1.045 33.656 28.859 1 86.19 528 SER A CA 1
ATOM 4045 C C . SER A 1 528 ? 1.848 32.406 28.562 1 86.19 528 SER A C 1
ATOM 4047 O O . SER A 1 528 ? 1.669 31.375 29.234 1 86.19 528 SER A O 1
ATOM 4049 N N . TYR A 1 529 ? 2.68 32.5 27.5 1 89.25 529 TYR A N 1
ATOM 4050 C CA . TYR A 1 529 ? 3.5 31.359 27.094 1 89.25 529 TYR A CA 1
ATOM 4051 C C . TYR A 1 529 ? 4.434 30.922 28.219 1 89.25 529 TYR A C 1
ATOM 4053 O O . TYR A 1 529 ? 4.617 29.734 28.469 1 89.25 529 TYR A O 1
ATOM 4061 N N . GLU A 1 530 ? 5.031 31.844 28.938 1 87 530 GLU A N 1
ATOM 4062 C CA . GLU A 1 530 ? 6.004 31.547 29.984 1 87 530 GLU A CA 1
ATOM 4063 C C . GLU A 1 530 ? 5.398 30.688 31.078 1 87 530 GLU A C 1
ATOM 4065 O O . GLU A 1 530 ? 6.047 29.781 31.594 1 87 530 GLU A O 1
ATOM 4070 N N . GLN A 1 531 ? 4.105 30.938 31.359 1 82.94 531 GLN A N 1
ATOM 4071 C CA . GLN A 1 531 ? 3.443 30.203 32.438 1 82.94 531 GLN A CA 1
ATOM 4072 C C . GLN A 1 531 ? 3.033 28.797 31.969 1 82.94 531 GLN A C 1
ATOM 4074 O O . GLN A 1 531 ? 2.959 27.875 32.781 1 82.94 531 GLN A O 1
ATOM 4079 N N . GLN A 1 532 ? 2.85 28.672 30.719 1 87.5 532 GLN A N 1
ATOM 4080 C CA . GLN A 1 532 ? 2.307 27.422 30.188 1 87.5 532 GLN A CA 1
ATOM 4081 C C . GLN A 1 532 ? 3.412 26.531 29.625 1 87.5 532 GLN A C 1
ATOM 4083 O O . GLN A 1 532 ? 3.174 25.375 29.281 1 87.5 532 GLN A O 1
ATOM 4088 N N . ARG A 1 533 ? 4.602 27 29.547 1 88.44 533 ARG A N 1
ATOM 4089 C CA . ARG A 1 533 ? 5.703 26.312 28.875 1 88.44 533 ARG A CA 1
ATOM 4090 C C . ARG A 1 533 ? 5.961 24.953 29.516 1 88.44 533 ARG A C 1
ATOM 4092 O O . ARG A 1 533 ? 6.16 23.953 28.812 1 88.44 533 ARG A O 1
ATOM 4099 N N . ALA A 1 534 ? 5.867 24.812 30.75 1 84.62 534 ALA A N 1
ATOM 4100 C CA . ALA A 1 534 ? 6.199 23.578 31.453 1 84.62 534 ALA A CA 1
ATOM 4101 C C . ALA A 1 534 ? 5.152 22.5 31.188 1 84.62 534 ALA A C 1
ATOM 4103 O O . ALA A 1 534 ? 5.453 21.312 31.25 1 84.62 534 ALA A O 1
ATOM 4104 N N . LYS A 1 535 ? 3.895 22.906 30.859 1 86.06 535 LYS A N 1
ATOM 4105 C CA . LYS A 1 535 ? 2.809 21.938 30.688 1 86.06 535 LYS A CA 1
ATOM 4106 C C . LYS A 1 535 ? 2.346 21.875 29.234 1 86.06 535 LYS A C 1
ATOM 4108 O O . LYS A 1 535 ? 1.264 21.359 28.953 1 86.06 535 LYS A O 1
ATOM 4113 N N . LEU A 1 536 ? 3.133 22.344 28.406 1 87.62 536 LEU A N 1
ATOM 4114 C CA . LEU A 1 536 ? 2.693 22.469 27.016 1 87.62 536 LEU A CA 1
ATOM 4115 C C . LEU A 1 536 ? 2.504 21.109 26.375 1 87.62 536 LEU A C 1
ATOM 4117 O O . LEU A 1 536 ? 1.542 20.891 25.625 1 87.62 536 LEU A O 1
ATOM 4121 N N . TYR A 1 537 ? 3.438 20.188 26.734 1 85.38 537 TYR A N 1
ATOM 4122 C CA . TYR A 1 537 ? 3.361 18.875 26.125 1 85.38 537 TYR A CA 1
ATOM 4123 C C . TYR A 1 537 ? 2.143 18.109 26.625 1 85.38 537 TYR A C 1
ATOM 4125 O O . TYR A 1 537 ? 1.472 17.422 25.859 1 85.38 537 TYR A O 1
ATOM 4133 N N . GLU A 1 538 ? 1.85 18.266 27.797 1 85.62 538 GLU A N 1
ATOM 4134 C CA . GLU A 1 538 ? 0.668 17.609 28.359 1 85.62 538 GLU A CA 1
ATOM 4135 C C . GLU A 1 538 ? -0.614 18.219 27.812 1 85.62 538 GLU A C 1
ATOM 4137 O O . GLU A 1 538 ? -1.58 17.516 27.531 1 85.62 538 GLU A O 1
ATOM 4142 N N . MET A 1 539 ? -0.567 19.516 27.688 1 84.06 539 MET A N 1
ATOM 4143 C CA . MET A 1 539 ? -1.715 20.219 27.125 1 84.06 539 MET A CA 1
ATOM 4144 C C . MET A 1 539 ? -1.968 19.766 25.688 1 84.06 539 MET A C 1
ATOM 4146 O O . MET A 1 539 ? -3.115 19.562 25.281 1 84.06 539 MET A O 1
ATOM 4150 N N . GLN A 1 540 ? -0.909 19.625 25 1 86.62 540 GLN A N 1
ATOM 4151 C CA . GLN A 1 540 ? -1.041 19.203 23.609 1 86.62 540 GLN A CA 1
ATOM 4152 C C . GLN A 1 540 ? -1.579 17.766 23.531 1 86.62 540 GLN A C 1
ATOM 4154 O O . GLN A 1 540 ? -2.453 17.484 22.703 1 86.62 540 GLN A O 1
ATOM 4159 N N . ARG A 1 541 ? -1.031 16.906 24.328 1 85.56 541 ARG A N 1
ATOM 4160 C CA . ARG A 1 541 ? -1.474 15.516 24.312 1 85.56 541 ARG A CA 1
ATOM 4161 C C . ARG A 1 541 ? -2.959 15.406 24.641 1 85.56 541 ARG A C 1
ATOM 4163 O O . ARG A 1 541 ? -3.697 14.68 23.984 1 85.56 541 ARG A O 1
ATOM 4170 N N . ARG A 1 542 ? -3.402 16.125 25.594 1 85 542 ARG A N 1
ATOM 4171 C CA . ARG A 1 542 ? -4.809 16.125 25.984 1 85 542 ARG A CA 1
ATOM 4172 C C . ARG A 1 542 ? -5.688 16.719 24.891 1 85 542 ARG A C 1
ATOM 4174 O O . ARG A 1 542 ? -6.754 16.172 24.594 1 85 542 ARG A O 1
ATOM 4181 N N . ALA A 1 543 ? -5.223 17.781 24.359 1 84.81 543 ALA A N 1
ATOM 4182 C CA . ALA A 1 543 ? -5.984 18.453 23.312 1 84.81 543 ALA A CA 1
ATOM 4183 C C . ALA A 1 543 ? -6.117 17.562 22.078 1 84.81 543 ALA A C 1
ATOM 4185 O O . ALA A 1 543 ? -7.176 17.516 21.453 1 84.81 543 ALA A O 1
ATOM 4186 N N . MET A 1 544 ? -5.062 16.859 21.859 1 85.75 544 MET A N 1
ATOM 4187 C CA . MET A 1 544 ? -5.098 16 20.688 1 85.75 544 MET A CA 1
ATOM 4188 C C . MET A 1 544 ? -6.02 14.805 20.906 1 85.75 544 MET A C 1
ATOM 4190 O O . MET A 1 544 ? -6.664 14.328 19.969 1 85.75 544 MET A O 1
ATOM 4194 N N . LYS A 1 545 ? -6.062 14.391 22.094 1 84.81 545 LYS A N 1
ATOM 4195 C CA . LYS A 1 545 ? -7.023 13.336 22.406 1 84.81 545 LYS A CA 1
ATOM 4196 C C . LYS A 1 545 ? -8.453 13.828 22.219 1 84.81 545 LYS A C 1
ATOM 4198 O O . LYS A 1 545 ? -9.289 13.133 21.656 1 84.81 545 LYS A O 1
ATOM 4203 N N . ASP A 1 546 ? -8.703 15.016 22.688 1 83.75 546 ASP A N 1
ATOM 4204 C CA . ASP A 1 546 ? -10.016 15.617 22.516 1 83.75 546 ASP A CA 1
ATOM 4205 C C . ASP A 1 546 ? -10.328 15.859 21.031 1 83.75 546 ASP A C 1
ATOM 4207 O O . ASP A 1 546 ? -11.469 15.695 20.594 1 83.75 546 ASP A O 1
ATOM 4211 N N . PHE A 1 547 ? -9.273 16.203 20.422 1 85.62 547 PHE A N 1
ATOM 4212 C CA . PHE A 1 547 ? -9.391 16.438 18.984 1 85.62 547 PHE A CA 1
ATOM 4213 C C . PHE A 1 547 ? -9.789 15.148 18.266 1 85.62 547 PHE A C 1
ATOM 4215 O O . PHE A 1 547 ? -10.641 15.18 17.375 1 85.62 547 PHE A O 1
ATOM 4222 N N . LYS A 1 548 ? -9.203 14.117 18.688 1 85.75 548 LYS A N 1
ATOM 4223 C CA . LYS A 1 548 ? -9.539 12.828 18.109 1 85.75 548 LYS A CA 1
ATOM 4224 C C . LYS A 1 548 ? -10.977 12.43 18.422 1 85.75 548 LYS A C 1
ATOM 4226 O O . LYS A 1 548 ? -11.695 11.938 17.547 1 85.75 548 LYS A O 1
ATOM 4231 N N . ASP A 1 549 ? -11.438 12.68 19.578 1 82.44 549 ASP A N 1
ATOM 4232 C CA . ASP A 1 549 ? -12.805 12.375 19.969 1 82.44 549 ASP A CA 1
ATOM 4233 C C . ASP A 1 549 ? -13.805 13.227 19.203 1 82.44 549 ASP A C 1
ATOM 4235 O O . ASP A 1 549 ? -14.859 12.734 18.797 1 82.44 549 ASP A O 1
ATOM 4239 N N . PHE A 1 550 ? -13.445 14.414 19 1 84.62 550 PHE A N 1
ATOM 4240 C CA . PHE A 1 550 ? -14.328 15.305 18.25 1 84.62 550 PHE A CA 1
ATOM 4241 C C . PHE A 1 550 ? -14.398 14.891 16.781 1 84.62 550 PHE A C 1
ATOM 4243 O O . PHE A 1 550 ? -15.461 14.961 16.156 1 84.62 550 PHE A O 1
ATOM 4250 N N . ALA A 1 551 ? -13.305 14.531 16.281 1 86.06 551 ALA A N 1
ATOM 4251 C CA . ALA A 1 551 ? -13.281 14.055 14.906 1 86.06 551 ALA A CA 1
ATOM 4252 C C . ALA A 1 551 ? -14.172 12.828 14.727 1 86.06 551 ALA A C 1
ATOM 4254 O O . ALA A 1 551 ? -14.906 12.727 13.75 1 86.06 551 ALA A O 1
ATOM 4255 N N . GLU A 1 552 ? -14.102 11.945 15.688 1 82.56 552 GLU A N 1
ATOM 4256 C CA . GLU A 1 552 ? -14.945 10.758 15.633 1 82.56 552 GLU A CA 1
ATOM 4257 C C . GLU A 1 552 ? -16.422 11.125 15.75 1 82.56 552 GLU A C 1
ATOM 4259 O O . GLU A 1 552 ? -17.281 10.516 15.102 1 82.56 552 GLU A O 1
ATOM 4264 N N . TYR A 1 553 ? -16.688 12.133 16.547 1 82.38 553 TYR A N 1
ATOM 4265 C CA . TYR A 1 553 ? -18.047 12.633 16.688 1 82.38 553 TYR A CA 1
ATOM 4266 C C . TYR A 1 553 ? -18.547 13.234 15.367 1 82.38 553 TYR A C 1
ATOM 4268 O O . TYR A 1 553 ? -19.688 13.008 14.961 1 82.38 553 TYR A O 1
ATOM 4276 N N . LEU A 1 554 ? -17.672 13.914 14.719 1 84.94 554 LEU A N 1
ATOM 4277 C CA . LEU A 1 554 ? -18.047 14.539 13.453 1 84.94 554 LEU A CA 1
ATOM 4278 C C . LEU A 1 554 ? -18.312 13.484 12.383 1 84.94 554 LEU A C 1
ATOM 4280 O O . LEU A 1 554 ? -19.203 13.648 11.555 1 84.94 554 LEU A O 1
ATOM 4284 N N . VAL A 1 555 ? -17.531 12.484 12.438 1 83.56 555 VAL A N 1
ATOM 4285 C CA . VAL A 1 555 ? -17.75 11.398 11.492 1 83.56 555 VAL A CA 1
ATOM 4286 C C . VAL A 1 555 ? -19.141 10.82 11.688 1 83.56 555 VAL A C 1
ATOM 4288 O O . VAL A 1 555 ? -19.844 10.531 10.719 1 83.56 555 VAL A O 1
ATOM 4291 N N . ARG A 1 556 ? -19.578 10.758 12.914 1 80.25 556 ARG A N 1
ATOM 4292 C CA . ARG A 1 556 ? -20.906 10.227 13.219 1 80.25 556 ARG A CA 1
ATOM 4293 C C . ARG A 1 556 ? -22 11.164 12.727 1 80.25 556 ARG A C 1
ATOM 4295 O O . ARG A 1 556 ? -22.984 10.719 12.133 1 80.25 556 ARG A O 1
ATOM 4302 N N . ILE A 1 557 ? -21.766 12.414 12.938 1 82.94 557 ILE A N 1
ATOM 4303 C CA . ILE A 1 557 ? -22.766 13.406 12.602 1 82.94 557 ILE A CA 1
ATOM 4304 C C . ILE A 1 557 ? -22.859 13.547 11.078 1 82.94 557 ILE A C 1
ATOM 4306 O O . ILE A 1 557 ? -23.953 13.734 10.531 1 82.94 557 ILE A O 1
ATOM 4310 N N . LEU A 1 558 ? -21.766 13.406 10.406 1 85.12 558 LEU A N 1
ATOM 4311 C CA . LEU A 1 558 ? -21.719 13.602 8.961 1 85.12 558 LEU A CA 1
ATOM 4312 C C . LEU A 1 558 ? -22.25 12.375 8.234 1 85.12 558 LEU A C 1
ATOM 4314 O O . LEU A 1 558 ? -22.625 12.453 7.055 1 85.12 558 LEU A O 1
ATOM 4318 N N . SER A 1 559 ? -22.281 11.32 8.953 1 79.19 559 SER A N 1
ATOM 4319 C CA . SER A 1 559 ? -22.812 10.102 8.344 1 79.19 559 SER A CA 1
ATOM 4320 C C . SER A 1 559 ? -24.312 9.984 8.539 1 79.19 559 SER A C 1
ATOM 4322 O O . SER A 1 559 ? -24.953 9.109 7.957 1 79.19 559 SER A O 1
ATOM 4324 N N . ASN A 1 560 ? -24.875 10.844 9.453 1 76.12 560 ASN A N 1
ATOM 4325 C CA . ASN A 1 560 ? -26.297 10.891 9.75 1 76.12 560 ASN A CA 1
ATOM 4326 C C . ASN A 1 560 ? -26.828 12.312 9.695 1 76.12 560 ASN A C 1
ATOM 4328 O O . ASN A 1 560 ? -26.562 13.117 10.594 1 76.12 560 ASN A O 1
ATOM 4332 N N . ARG A 1 561 ? -27.625 12.633 8.688 1 79.06 561 ARG A N 1
ATOM 4333 C CA . ARG A 1 561 ? -28.078 14.008 8.5 1 79.06 561 ARG A CA 1
ATOM 4334 C C . ARG A 1 561 ? -29.047 14.43 9.602 1 79.06 561 ARG A C 1
ATOM 4336 O O . ARG A 1 561 ? -29.172 15.617 9.906 1 79.06 561 ARG A O 1
ATOM 4343 N N . GLU A 1 562 ? -29.75 13.422 10.164 1 75.19 562 GLU A N 1
ATOM 4344 C CA . GLU A 1 562 ? -30.609 13.781 11.281 1 75.19 562 GLU A CA 1
ATOM 4345 C C . GLU A 1 562 ? -29.797 14.312 12.461 1 75.19 562 GLU A C 1
ATOM 4347 O O . GLU A 1 562 ? -30.172 15.312 13.078 1 75.19 562 GLU A O 1
ATOM 4352 N N . LEU A 1 563 ? -28.719 13.703 12.688 1 77.5 563 LEU A N 1
ATOM 4353 C CA . LEU A 1 563 ? -27.844 14.156 13.758 1 77.5 563 LEU A CA 1
ATOM 4354 C C . LEU A 1 563 ? -27.188 15.484 13.406 1 77.5 563 LEU A C 1
ATOM 4356 O O . LEU A 1 563 ? -26.969 16.328 14.281 1 77.5 563 LEU A O 1
ATOM 4360 N N . LEU A 1 564 ? -26.922 15.664 12.133 1 83.31 564 LEU A N 1
ATOM 4361 C CA . LEU A 1 564 ? -26.297 16.906 11.672 1 83.31 564 LEU A CA 1
ATOM 4362 C C . LEU A 1 564 ? -27.234 18.078 11.883 1 83.31 564 LEU A C 1
ATOM 4364 O O . LEU A 1 564 ? -26.812 19.156 12.328 1 83.31 564 LEU A O 1
ATOM 4368 N N . VAL A 1 565 ? -28.5 17.859 11.617 1 80.5 565 VAL A N 1
ATOM 4369 C CA . VAL A 1 565 ? -29.469 18.922 11.773 1 80.5 565 VAL A CA 1
ATOM 4370 C C . VAL A 1 565 ? -29.672 19.234 13.258 1 80.5 565 VAL A C 1
ATOM 4372 O O . VAL A 1 565 ? -29.812 20.406 13.641 1 80.5 565 VAL A O 1
ATOM 4375 N N . GLN A 1 566 ? -29.594 18.188 14.039 1 77.31 566 GLN A N 1
ATOM 4376 C CA . GLN A 1 566 ? -29.703 18.406 15.477 1 77.31 566 GLN A CA 1
ATOM 4377 C C . GLN A 1 566 ? -28.531 19.219 16 1 77.31 566 GLN A C 1
ATOM 4379 O O . GLN A 1 566 ? -28.688 20.094 16.859 1 77.31 566 GLN A O 1
ATOM 4384 N N . GLU A 1 567 ? -27.391 18.969 15.469 1 78.94 567 GLU A N 1
ATOM 4385 C CA . GLU A 1 567 ? -26.188 19.703 15.875 1 78.94 567 GLU A CA 1
ATOM 4386 C C . GLU A 1 567 ? -26.25 21.156 15.406 1 78.94 567 GLU A C 1
ATOM 4388 O O . GLU A 1 567 ? -25.812 22.062 16.125 1 78.94 567 GLU A O 1
ATOM 4393 N N . GLN A 1 568 ? -26.719 21.359 14.258 1 79.44 568 GLN A N 1
ATOM 4394 C CA . GLN A 1 568 ? -26.844 22.719 13.742 1 79.44 568 GLN A CA 1
ATOM 4395 C C . GLN A 1 568 ? -27.781 23.547 14.617 1 79.44 568 GLN A C 1
ATOM 4397 O O . GLN A 1 568 ? -27.516 24.719 14.867 1 79.44 568 GLN A O 1
ATOM 4402 N N . LYS A 1 569 ? -28.75 22.875 15.086 1 74.31 569 LYS A N 1
ATOM 4403 C CA . LYS A 1 569 ? -29.703 23.562 15.953 1 74.31 569 LYS A CA 1
ATOM 4404 C C . LYS A 1 569 ? -29.078 23.875 17.312 1 74.31 569 LYS A C 1
ATOM 4406 O O . LYS A 1 569 ? -29.328 24.938 17.891 1 74.31 569 LYS A O 1
ATOM 4411 N N . LYS A 1 570 ? -28.234 23.031 17.734 1 72.56 570 LYS A N 1
ATOM 4412 C CA . LYS A 1 570 ? -27.531 23.266 19 1 72.56 570 LYS A CA 1
ATOM 4413 C C . LYS A 1 570 ? -26.578 24.453 18.875 1 72.56 570 LYS A C 1
ATOM 4415 O O . LYS A 1 570 ? -26.469 25.266 19.797 1 72.56 570 LYS A O 1
ATOM 4420 N N . GLU A 1 571 ? -25.859 24.5 17.766 1 70.38 571 GLU A N 1
ATOM 4421 C CA . GLU A 1 571 ? -24.906 25.578 17.547 1 70.38 571 GLU A CA 1
ATOM 4422 C C . GLU A 1 571 ? -25.625 26.938 17.516 1 70.38 571 GLU A C 1
ATOM 4424 O O . GLU A 1 571 ? -25.094 27.938 17.984 1 70.38 571 GLU A O 1
ATOM 4429 N N . MET A 1 572 ? -26.75 26.984 17 1 65.75 572 MET A N 1
ATOM 4430 C CA . MET A 1 572 ? -27.562 28.188 16.969 1 65.75 572 MET A CA 1
ATOM 4431 C C . MET A 1 572 ? -27.859 28.688 18.375 1 65.75 572 MET A C 1
ATOM 4433 O O . MET A 1 572 ? -27.781 29.891 18.656 1 65.75 572 MET A O 1
ATOM 4437 N N . ALA A 1 573 ? -28 27.703 19.203 1 62.41 573 ALA A N 1
ATOM 4438 C CA . ALA A 1 573 ? -28.344 28.062 20.578 1 62.41 573 ALA A CA 1
ATOM 4439 C C . ALA A 1 573 ? -27.125 28.609 21.328 1 62.41 573 ALA A C 1
ATOM 4441 O O . ALA A 1 573 ? -27.25 29.562 22.109 1 62.41 573 ALA A O 1
ATOM 4442 N N . ILE A 1 574 ? -25.922 28.172 20.953 1 64.44 574 ILE A N 1
ATOM 4443 C CA . ILE A 1 574 ? -24.688 28.562 21.641 1 64.44 574 ILE A CA 1
ATOM 4444 C C . ILE A 1 574 ? -24.297 29.984 21.203 1 64.44 574 ILE A C 1
ATOM 4446 O O . ILE A 1 574 ? -23.891 30.797 22.031 1 64.44 574 ILE A O 1
ATOM 4450 N N . LEU A 1 575 ? -24.234 30.266 19.938 1 62.75 575 LEU A N 1
ATOM 4451 C CA . LEU A 1 575 ? -23.797 31.547 19.406 1 62.75 575 LEU A CA 1
ATOM 4452 C C . LEU A 1 575 ? -24.688 32.688 19.922 1 62.75 575 LEU A C 1
ATOM 4454 O O . LEU A 1 575 ? -24.219 33.781 20.156 1 62.75 575 LEU A O 1
ATOM 4458 N N . ALA A 1 576 ? -25.922 32.375 20.078 1 58.62 576 ALA A N 1
ATOM 4459 C CA . ALA A 1 576 ? -26.859 33.375 20.547 1 58.62 576 ALA A CA 1
ATOM 4460 C C . ALA A 1 576 ? -26.469 33.906 21.938 1 58.62 576 ALA A C 1
ATOM 4462 O O . ALA A 1 576 ? -26.812 35.031 22.297 1 58.62 576 ALA A O 1
ATOM 4463 N N . THR A 1 577 ? -25.453 33.188 22.562 1 55.88 577 THR A N 1
ATOM 4464 C CA . THR A 1 577 ? -25.141 33.562 23.938 1 55.88 577 THR A CA 1
ATOM 4465 C C . THR A 1 577 ? -23.734 34.125 24.031 1 55.88 577 THR A C 1
ATOM 4467 O O . THR A 1 577 ? -23.312 34.562 25.109 1 55.88 577 THR A O 1
ATOM 4470 N N . GLN A 1 578 ? -22.781 34.094 22.953 1 58.06 578 GLN A N 1
ATOM 4471 C CA . GLN A 1 578 ? -21.359 34.406 23 1 58.06 578 GLN A CA 1
ATOM 4472 C C . GLN A 1 578 ? -21.141 35.938 22.984 1 58.06 578 GLN A C 1
ATOM 4474 O O . GLN A 1 578 ? -20 36.406 22.969 1 58.06 578 GLN A O 1
ATOM 4479 N N . GLY A 1 579 ? -21.984 36.875 23.047 1 56.25 579 GLY A N 1
ATOM 4480 C CA . GLY A 1 579 ? -21.844 38.344 22.922 1 56.25 579 GLY A CA 1
ATOM 4481 C C . GLY A 1 579 ? -20.766 38.906 23.812 1 56.25 579 GLY A C 1
ATOM 4482 O O . GLY A 1 579 ? -20.375 40.062 23.656 1 56.25 579 GLY A O 1
ATOM 4483 N N . GLY A 1 580 ? -20.031 38.25 24.797 1 60.62 580 GLY A N 1
ATOM 4484 C CA . GLY A 1 580 ? -19.312 39.062 25.781 1 60.62 580 GLY A CA 1
ATOM 4485 C C . GLY A 1 580 ? -17.797 38.969 25.641 1 60.62 580 GLY A C 1
ATOM 4486 O O . GLY A 1 580 ? -17.062 39.438 26.516 1 60.62 580 GLY A O 1
ATOM 4487 N N . VAL A 1 581 ? -17.078 38.5 24.562 1 69.44 581 VAL A N 1
ATOM 4488 C CA . VAL A 1 581 ? -15.641 38.312 24.625 1 69.44 581 VAL A CA 1
ATOM 4489 C C . VAL A 1 581 ? -14.922 39.531 24.047 1 69.44 581 VAL A C 1
ATOM 4491 O O . VAL A 1 581 ? -15.352 40.094 23.031 1 69.44 581 VAL A O 1
ATOM 4494 N N . ASP A 1 582 ? -13.836 40.156 24.828 1 78 582 ASP A N 1
ATOM 4495 C CA . ASP A 1 582 ? -12.961 41.219 24.328 1 78 582 ASP A CA 1
ATOM 4496 C C . ASP A 1 582 ? -12.031 40.688 23.234 1 78 582 ASP A C 1
ATOM 4498 O O . ASP A 1 582 ? -10.977 40.125 23.531 1 78 582 ASP A O 1
ATOM 4502 N N . ARG A 1 583 ? -12.273 41 22.031 1 83.88 583 ARG A N 1
ATOM 4503 C CA . ARG A 1 583 ? -11.594 40.438 20.875 1 83.88 583 ARG A CA 1
ATOM 4504 C C . ARG A 1 583 ? -10.219 41.094 20.688 1 83.88 583 ARG A C 1
ATOM 4506 O O . ARG A 1 583 ? -9.273 40.406 20.266 1 83.88 583 ARG A O 1
ATOM 4513 N N . GLU A 1 584 ? -10.031 42.281 21.047 1 86.94 584 GLU A N 1
ATOM 4514 C CA . GLU A 1 584 ? -8.758 43 20.859 1 86.94 584 GLU A CA 1
ATOM 4515 C C . GLU A 1 584 ? -7.699 42.469 21.828 1 86.94 584 GLU A C 1
ATOM 4517 O O . GLU A 1 584 ? -6.539 42.281 21.453 1 86.94 584 GLU A O 1
ATOM 4522 N N . GLN A 1 585 ? -8.102 42.25 22.984 1 85.62 585 GLN A N 1
ATOM 4523 C CA . GLN A 1 585 ? -7.168 41.688 23.953 1 85.62 585 GLN A CA 1
ATOM 4524 C C . GLN A 1 585 ? -6.77 40.25 23.562 1 85.62 585 GLN A C 1
ATOM 4526 O O . GLN A 1 585 ? -5.609 39.875 23.719 1 85.62 585 GLN A O 1
ATOM 4531 N N . ALA A 1 586 ? -7.711 39.531 23.078 1 87.56 586 ALA A N 1
ATOM 4532 C CA . ALA A 1 586 ? -7.43 38.156 22.656 1 87.56 586 ALA A CA 1
ATOM 4533 C C . ALA A 1 586 ? -6.461 38.125 21.469 1 87.56 586 ALA A C 1
ATOM 4535 O O . ALA A 1 586 ? -5.59 37.281 21.391 1 87.56 586 ALA A O 1
ATOM 4536 N N . LYS A 1 587 ? -6.52 39.094 20.547 1 89.38 587 LYS A N 1
ATOM 4537 C CA . LYS A 1 587 ? -5.625 39.219 19.406 1 89.38 587 LYS A CA 1
ATOM 4538 C C . LYS A 1 587 ? -4.188 39.469 19.859 1 89.38 587 LYS A C 1
ATOM 4540 O O . LYS A 1 587 ? -3.258 38.812 19.344 1 89.38 587 LYS A O 1
ATOM 4545 N N . LYS A 1 588 ? -4.059 40.281 20.797 1 88.81 588 LYS A N 1
ATOM 4546 C CA . LYS A 1 588 ? -2.736 40.625 21.312 1 88.81 588 LYS A CA 1
ATOM 4547 C C . LYS A 1 588 ? -2.115 39.438 22.047 1 88.81 588 LYS A C 1
ATOM 4549 O O . LYS A 1 588 ? -0.924 39.156 21.891 1 88.81 588 LYS A O 1
ATOM 4554 N N . GLU A 1 589 ? -2.951 38.812 22.812 1 89.06 589 GLU A N 1
ATOM 4555 C CA . GLU A 1 589 ? -2.457 37.656 23.562 1 89.06 589 GLU A CA 1
ATOM 4556 C C . GLU A 1 589 ? -2.049 36.531 22.625 1 89.06 589 GLU A C 1
ATOM 4558 O O . GLU A 1 589 ? -1.039 35.844 22.844 1 89.06 589 GLU A O 1
ATOM 4563 N N . MET A 1 590 ? -2.844 36.312 21.594 1 91.56 590 MET A N 1
ATOM 4564 C CA . MET A 1 590 ? -2.52 35.281 20.625 1 91.56 590 MET A CA 1
ATOM 4565 C C . MET A 1 590 ? -1.197 35.594 19.922 1 91.56 590 MET A C 1
ATOM 4567 O O . MET A 1 590 ? -0.347 34.688 19.797 1 91.56 590 MET A O 1
ATOM 4571 N N . GLY A 1 591 ? -0.969 36.781 19.5 1 90.88 591 GLY A N 1
ATOM 4572 C CA . GLY A 1 591 ? 0.271 37.156 18.844 1 90.88 591 GLY A CA 1
ATOM 4573 C C . GLY A 1 591 ? 1.487 37 19.734 1 90.88 591 GLY A C 1
ATOM 4574 O O . GLY A 1 591 ? 2.531 36.531 19.297 1 90.88 591 GLY A O 1
ATOM 4575 N N . ALA A 1 592 ? 1.335 37.406 20.953 1 91.44 592 ALA A N 1
ATOM 4576 C CA . ALA A 1 592 ? 2.436 37.281 21.906 1 91.44 592 ALA A CA 1
ATOM 4577 C C . ALA A 1 592 ? 2.762 35.812 22.188 1 91.44 592 ALA A C 1
ATOM 4579 O O . ALA A 1 592 ? 3.934 35.438 22.25 1 91.44 592 ALA A O 1
ATOM 4580 N N . TRP A 1 593 ? 1.73 35.094 22.391 1 92.06 593 TRP A N 1
ATOM 4581 C CA . TRP A 1 593 ? 1.929 33.656 22.641 1 92.06 593 TRP A CA 1
ATOM 4582 C C . TRP A 1 593 ? 2.637 33 21.469 1 92.06 593 TRP A C 1
ATOM 4584 O O . TRP A 1 593 ? 3.578 32.219 21.672 1 92.06 593 TRP A O 1
ATOM 4594 N N . MET A 1 594 ? 2.258 33.25 20.25 1 92.75 594 MET A N 1
ATOM 4595 C CA . MET A 1 594 ? 2.814 32.625 19.062 1 92.75 594 MET A CA 1
ATOM 4596 C C . MET A 1 594 ? 4.27 33.031 18.859 1 92.75 594 MET A C 1
ATOM 4598 O O . MET A 1 594 ? 5.113 32.219 18.516 1 92.75 594 MET A O 1
ATOM 4602 N N . ALA A 1 595 ? 4.559 34.25 19.047 1 91.88 595 ALA A N 1
ATOM 4603 C CA . ALA A 1 595 ? 5.926 34.75 18.891 1 91.88 595 ALA A CA 1
ATOM 4604 C C . ALA A 1 595 ? 6.875 34.062 19.875 1 91.88 595 ALA A C 1
ATOM 4606 O O . ALA A 1 595 ? 7.953 33.594 19.484 1 91.88 595 ALA A O 1
ATOM 4607 N N . ASP A 1 596 ? 6.438 34.031 21.125 1 91.31 596 ASP A N 1
ATOM 4608 C CA . ASP A 1 596 ? 7.262 33.375 22.141 1 91.31 596 ASP A CA 1
ATOM 4609 C C . ASP A 1 596 ? 7.434 31.891 21.875 1 91.31 596 ASP A C 1
ATOM 4611 O O . ASP A 1 596 ? 8.516 31.344 22.078 1 91.31 596 ASP A O 1
ATOM 4615 N N . TYR A 1 597 ? 6.402 31.328 21.422 1 92.19 597 TYR A N 1
ATOM 4616 C CA . TYR A 1 597 ? 6.488 29.922 21.094 1 92.19 597 TYR A CA 1
ATOM 4617 C C . TYR A 1 597 ? 7.422 29.688 19.906 1 92.19 597 TYR A C 1
ATOM 4619 O O . TYR A 1 597 ? 8.258 28.797 19.938 1 92.19 597 TYR A O 1
ATOM 4627 N N . PHE A 1 598 ? 7.328 30.438 18.828 1 92.25 598 PHE A N 1
ATOM 4628 C CA . PHE A 1 598 ? 8.172 30.297 17.641 1 92.25 598 PHE A CA 1
ATOM 4629 C C . PHE A 1 598 ? 9.641 30.469 18 1 92.25 598 PHE A C 1
ATOM 4631 O O . PHE A 1 598 ? 10.484 29.672 17.562 1 92.25 598 PHE A O 1
ATOM 4638 N N . ASP A 1 599 ? 9.891 31.375 18.844 1 89.25 599 ASP A N 1
ATOM 4639 C CA . ASP A 1 599 ? 11.266 31.656 19.25 1 89.25 599 ASP A CA 1
ATOM 4640 C C . ASP A 1 599 ? 11.844 30.484 20.062 1 89.25 599 ASP A C 1
ATOM 4642 O O . ASP A 1 599 ? 12.992 30.094 19.859 1 89.25 599 ASP A O 1
ATOM 4646 N N . ASP A 1 600 ? 10.992 30.016 20.906 1 90.19 600 ASP A N 1
ATOM 4647 C CA . ASP A 1 600 ? 11.453 28.922 21.75 1 90.19 600 ASP A CA 1
ATOM 4648 C C . ASP A 1 600 ? 11.531 27.609 20.969 1 90.19 600 ASP A C 1
ATOM 4650 O O . ASP A 1 600 ? 12.406 26.781 21.234 1 90.19 600 ASP A O 1
ATOM 4654 N N . ALA A 1 601 ? 10.609 27.453 20.031 1 90.88 601 ALA A N 1
ATOM 4655 C CA . ALA A 1 601 ? 10.523 26.203 19.266 1 90.88 601 ALA A CA 1
ATOM 4656 C C . ALA A 1 601 ? 11.578 26.172 18.172 1 90.88 601 ALA A C 1
ATOM 4658 O O . ALA A 1 601 ? 11.789 25.125 17.547 1 90.88 601 ALA A O 1
ATOM 4659 N N . GLY A 1 602 ? 12.266 27.312 17.891 1 88.12 602 GLY A N 1
ATOM 4660 C CA . GLY A 1 602 ? 13.359 27.312 16.922 1 88.12 602 GLY A CA 1
ATOM 4661 C C . GLY A 1 602 ? 12.977 27.938 15.602 1 88.12 602 GLY A C 1
ATOM 4662 O O . GLY A 1 602 ? 13.742 27.891 14.633 1 88.12 602 GLY A O 1
ATOM 4663 N N . TYR A 1 603 ? 11.797 28.484 15.508 1 89.19 603 TYR A N 1
ATOM 4664 C CA . TYR A 1 603 ? 11.367 29.203 14.32 1 89.19 603 TYR A CA 1
ATOM 4665 C C . TYR A 1 603 ? 11.781 30.672 14.391 1 89.19 603 TYR A C 1
ATOM 4667 O O . TYR A 1 603 ? 10.945 31.547 14.641 1 89.19 603 TYR A O 1
ATOM 4675 N N . ILE A 1 604 ? 12.977 30.906 14.164 1 80.5 604 ILE A N 1
ATOM 4676 C CA . ILE A 1 604 ? 13.57 32.188 14.516 1 80.5 604 ILE A CA 1
ATOM 4677 C C . ILE A 1 604 ? 13.391 33.188 13.367 1 80.5 604 ILE A C 1
ATOM 4679 O O . ILE A 1 604 ? 13.594 34.375 13.531 1 80.5 604 ILE A O 1
ATOM 4683 N N . ASP A 1 605 ? 12.922 32.781 12.203 1 79.62 605 ASP A N 1
ATOM 4684 C CA . ASP A 1 605 ? 12.852 33.688 11.07 1 79.62 605 ASP A CA 1
ATOM 4685 C C . ASP A 1 605 ? 11.406 34.094 10.766 1 79.62 605 ASP A C 1
ATOM 4687 O O . ASP A 1 605 ? 11.078 34.406 9.617 1 79.62 605 ASP A O 1
ATOM 4691 N N . TRP A 1 606 ? 10.508 34.094 11.812 1 86.12 606 TRP A N 1
ATOM 4692 C CA . TRP A 1 606 ? 9.102 34.406 11.539 1 86.12 606 TRP A CA 1
ATOM 4693 C C . TRP A 1 606 ? 8.922 35.875 11.234 1 86.12 606 TRP A C 1
ATOM 4695 O O . TRP A 1 606 ? 7.957 36.281 10.578 1 86.12 606 TRP A O 1
ATOM 4705 N N . GLU A 1 607 ? 9.922 36.719 11.711 1 82.44 607 GLU A N 1
ATOM 4706 C CA . GLU A 1 607 ? 9.82 38.156 11.5 1 82.44 607 GLU A CA 1
ATOM 4707 C C . GLU A 1 607 ? 10.289 38.531 10.102 1 82.44 607 GLU A C 1
ATOM 4709 O O . GLU A 1 607 ? 9.805 39.5 9.523 1 82.44 607 GLU A O 1
ATOM 4714 N N . THR A 1 608 ? 11.281 37.719 9.609 1 76.38 608 THR A N 1
ATOM 4715 C CA . THR A 1 608 ? 11.906 38.125 8.352 1 76.38 608 THR A CA 1
ATOM 4716 C C . THR A 1 608 ? 11.328 37.344 7.184 1 76.38 608 THR A C 1
ATOM 4718 O O . THR A 1 608 ? 11.406 37.781 6.035 1 76.38 608 THR A O 1
ATOM 4721 N N . GLN A 1 609 ? 10.781 36.25 7.422 1 80.75 609 GLN A N 1
ATOM 4722 C CA . GLN A 1 609 ? 10.211 35.406 6.375 1 80.75 609 GLN A CA 1
ATOM 4723 C C . GLN A 1 609 ? 8.719 35.188 6.609 1 80.75 609 GLN A C 1
ATOM 4725 O O . GLN A 1 609 ? 8.258 34.031 6.656 1 80.75 609 GLN A O 1
ATOM 4730 N N . ALA A 1 610 ? 7.992 36.219 6.566 1 84.75 610 ALA A N 1
ATOM 4731 C CA . ALA A 1 610 ? 6.57 36.156 6.906 1 84.75 610 ALA A CA 1
ATOM 4732 C C . ALA A 1 610 ? 5.785 35.406 5.852 1 84.75 610 ALA A C 1
ATOM 4734 O O . ALA A 1 610 ? 4.777 34.75 6.164 1 84.75 610 ALA A O 1
ATOM 4735 N N . THR A 1 611 ? 6.254 35.406 4.617 1 82.94 611 THR A N 1
ATOM 4736 C CA . THR A 1 611 ? 5.523 34.75 3.535 1 82.94 611 THR A CA 1
ATOM 4737 C C . THR A 1 611 ? 5.492 33.25 3.746 1 82.94 611 THR A C 1
ATOM 4739 O O . THR A 1 611 ? 4.461 32.594 3.527 1 82.94 611 THR A O 1
ATOM 4742 N N . PHE A 1 612 ? 6.555 32.719 4.227 1 84.94 612 PHE A N 1
ATOM 4743 C CA . PHE A 1 612 ? 6.613 31.281 4.48 1 84.94 612 PHE A CA 1
ATOM 4744 C C . PHE A 1 612 ? 5.699 30.891 5.641 1 84.94 612 PHE A C 1
ATOM 4746 O O . PHE A 1 612 ? 4.984 29.891 5.57 1 84.94 612 PHE A O 1
ATOM 4753 N N . TYR A 1 613 ? 5.719 31.656 6.598 1 89.62 613 TYR A N 1
ATOM 4754 C CA . TYR A 1 613 ? 4.918 31.344 7.773 1 89.62 613 TYR A CA 1
ATOM 4755 C C . TYR A 1 613 ? 3.43 31.5 7.48 1 89.62 613 TYR A C 1
ATOM 4757 O O . TYR A 1 613 ? 2.609 30.719 7.953 1 89.62 613 TYR A O 1
ATOM 4765 N N . LYS A 1 614 ? 3.141 32.594 6.688 1 89.75 614 LYS A N 1
ATOM 4766 C CA . LYS A 1 614 ? 1.752 32.75 6.266 1 89.75 614 LYS A CA 1
ATOM 4767 C C . LYS A 1 614 ? 1.278 31.531 5.469 1 89.75 614 LYS A C 1
ATOM 4769 O O . LYS A 1 614 ? 0.183 31.016 5.707 1 89.75 614 LYS A O 1
ATOM 4774 N N . ALA A 1 615 ? 2.135 31.094 4.605 1 89 615 ALA A N 1
ATOM 4775 C CA . ALA A 1 615 ? 1.788 29.922 3.793 1 89 615 ALA A CA 1
ATOM 4776 C C . ALA A 1 615 ? 1.647 28.672 4.652 1 89 615 ALA A C 1
ATOM 4778 O O . ALA A 1 615 ? 0.757 27.859 4.426 1 89 615 ALA A O 1
ATOM 4779 N N . MET A 1 616 ? 2.537 28.516 5.609 1 90.81 616 MET A N 1
ATOM 4780 C CA . MET A 1 616 ? 2.471 27.359 6.508 1 90.81 616 MET A CA 1
ATOM 4781 C C . MET A 1 616 ? 1.19 27.391 7.336 1 90.81 616 MET A C 1
ATOM 4783 O O . MET A 1 616 ? 0.551 26.359 7.531 1 90.81 616 MET A O 1
ATOM 4787 N N . ILE A 1 617 ? 0.794 28.547 7.766 1 91.88 617 ILE A N 1
ATOM 4788 C CA . ILE A 1 617 ? -0.425 28.703 8.555 1 91.88 617 ILE A CA 1
ATOM 4789 C C . ILE A 1 617 ? -1.643 28.406 7.68 1 91.88 617 ILE A C 1
ATOM 4791 O O . ILE A 1 617 ? -2.562 27.703 8.109 1 91.88 617 ILE A O 1
ATOM 4795 N N . MET A 1 618 ? -1.604 28.906 6.496 1 90.25 618 MET A N 1
ATOM 4796 C CA . MET A 1 618 ? -2.723 28.672 5.586 1 90.25 618 MET A CA 1
ATOM 4797 C C . MET A 1 618 ? -2.852 27.188 5.258 1 90.25 618 MET A C 1
ATOM 4799 O O . MET A 1 618 ? -3.955 26.703 5.008 1 90.25 618 MET A O 1
ATOM 4803 N N . THR A 1 619 ? -1.728 26.516 5.262 1 89.88 619 THR A N 1
ATOM 4804 C CA . THR A 1 619 ? -1.759 25.094 4.996 1 89.88 619 THR A CA 1
ATOM 4805 C C . THR A 1 619 ? -2.266 24.328 6.215 1 89.88 619 THR A C 1
ATOM 4807 O O . THR A 1 619 ? -2.979 23.328 6.074 1 89.88 619 THR A O 1
ATOM 4810 N N . ALA A 1 620 ? -1.871 24.766 7.34 1 90.81 620 ALA A N 1
ATOM 4811 C CA . ALA A 1 620 ? -2.318 24.125 8.562 1 90.81 620 ALA A CA 1
ATOM 4812 C C . ALA A 1 620 ? -3.787 24.422 8.844 1 90.81 620 ALA A C 1
ATOM 4814 O O . ALA A 1 620 ? -4.496 23.609 9.43 1 90.81 620 ALA A O 1
ATOM 4815 N N . PHE A 1 621 ? -4.188 25.672 8.492 1 92.25 621 PHE A N 1
ATOM 4816 C CA . PHE A 1 621 ? -5.559 26.109 8.68 1 92.25 621 PHE A CA 1
ATOM 4817 C C . PHE A 1 621 ? -6.188 26.5 7.344 1 92.25 621 PHE A C 1
ATOM 4819 O O . PHE A 1 621 ? -6.445 27.688 7.09 1 92.25 621 PHE A O 1
ATOM 4826 N N . PRO A 1 622 ? -6.52 25.531 6.594 1 90.44 622 PRO A N 1
ATOM 4827 C CA . PRO A 1 622 ? -7.148 25.844 5.309 1 90.44 622 PRO A CA 1
ATOM 4828 C C . PRO A 1 622 ? -8.539 26.469 5.469 1 90.44 622 PRO A C 1
ATOM 4830 O O . PRO A 1 622 ? -9.211 26.234 6.473 1 90.44 622 PRO A O 1
ATOM 4833 N N . PRO A 1 623 ? -8.875 27.234 4.531 1 89.88 623 PRO A N 1
ATOM 4834 C CA . PRO A 1 623 ? -10.188 27.891 4.648 1 89.88 623 PRO A CA 1
ATOM 4835 C C . PRO A 1 623 ? -11.344 26.891 4.629 1 89.88 623 PRO A C 1
ATOM 4837 O O . PRO A 1 623 ? -11.398 26.016 3.756 1 89.88 623 PRO A O 1
ATOM 4840 N N . ILE A 1 624 ? -12.117 26.984 5.59 1 88.75 624 ILE A N 1
ATOM 4841 C CA . ILE A 1 624 ? -13.328 26.172 5.699 1 88.75 624 ILE A CA 1
ATOM 4842 C C . ILE A 1 624 ? -14.438 26.797 4.863 1 88.75 624 ILE A C 1
ATOM 4844 O O . ILE A 1 624 ? -15.203 26.078 4.203 1 88.75 624 ILE A O 1
ATOM 4848 N N . ASP A 1 625 ? -14.43 28.125 4.941 1 86.19 625 ASP A N 1
ATOM 4849 C CA . ASP A 1 625 ? -15.375 28.906 4.145 1 86.19 625 ASP A CA 1
ATOM 4850 C C . ASP A 1 625 ? -14.641 29.781 3.133 1 86.19 625 ASP A C 1
ATOM 4852 O O . ASP A 1 625 ? -13.43 30 3.246 1 86.19 625 ASP A O 1
ATOM 4856 N N . SER A 1 626 ? -15.367 30.219 2.135 1 84.81 626 SER A N 1
ATOM 4857 C CA . SER A 1 626 ? -14.758 31.094 1.141 1 84.81 626 SER A CA 1
ATOM 4858 C C . SER A 1 626 ? -14.258 32.375 1.773 1 84.81 626 SER A C 1
ATOM 4860 O O . SER A 1 626 ? -14.883 32.906 2.695 1 84.81 626 SER A O 1
ATOM 4862 N N . LEU A 1 627 ? -13.133 32.781 1.364 1 88.56 627 LEU A N 1
ATOM 4863 C CA . LEU A 1 627 ? -12.531 34 1.906 1 88.56 627 LEU A CA 1
ATOM 4864 C C . LEU A 1 627 ? -13.219 35.25 1.337 1 88.56 627 LEU A C 1
ATOM 4866 O O . LEU A 1 627 ? -12.711 35.844 0.391 1 88.56 627 LEU A O 1
ATOM 4870 N N . ASP A 1 628 ? -14.469 35.594 1.828 1 83 628 ASP A N 1
ATOM 4871 C CA . ASP A 1 628 ? -15.242 36.75 1.362 1 83 628 ASP A CA 1
ATOM 4872 C C . ASP A 1 628 ? -15.289 37.844 2.424 1 83 628 ASP A C 1
ATOM 4874 O O . ASP A 1 628 ? -16.172 38.688 2.389 1 83 628 ASP A O 1
ATOM 4878 N N . SER A 1 629 ? -14.383 37.875 3.406 1 80.56 629 SER A N 1
ATOM 4879 C CA . SER A 1 629 ? -14.242 38.875 4.445 1 80.56 629 SER A CA 1
ATOM 4880 C C . SER A 1 629 ? -15.43 38.875 5.398 1 80.56 629 SER A C 1
ATOM 4882 O O . SER A 1 629 ? -15.648 39.844 6.133 1 80.56 629 SER A O 1
ATOM 4884 N N . VAL A 1 630 ? -16.312 37.781 5.227 1 80.81 630 VAL A N 1
ATOM 4885 C CA . VAL A 1 630 ? -17.453 37.719 6.133 1 80.81 630 VAL A CA 1
ATOM 4886 C C . VAL A 1 630 ? -17.312 36.5 7.059 1 80.81 630 VAL A C 1
ATOM 4888 O O . VAL A 1 630 ? -16.984 35.406 6.602 1 80.81 630 VAL A O 1
ATOM 4891 N N . ARG A 1 631 ? -17.469 36.812 8.258 1 81.94 631 ARG A N 1
ATOM 4892 C CA . ARG A 1 631 ? -17.469 35.719 9.234 1 81.94 631 ARG A CA 1
ATOM 4893 C C . ARG A 1 631 ? -18.688 34.812 9.047 1 81.94 631 ARG A C 1
ATOM 4895 O O . ARG A 1 631 ? -19.828 35.281 9.055 1 81.94 631 ARG A O 1
ATOM 4902 N N . PRO A 1 632 ? -18.359 33.625 8.805 1 81.5 632 PRO A N 1
ATOM 4903 C CA . PRO A 1 632 ? -19.5 3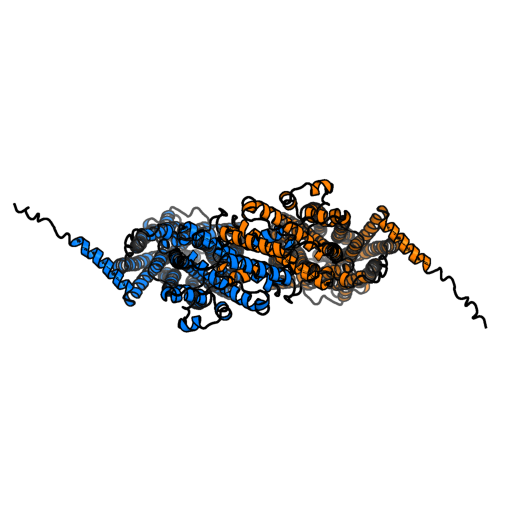2.719 8.539 1 81.5 632 PRO A CA 1
ATOM 4904 C C . PRO A 1 632 ? -20.375 32.5 9.773 1 81.5 632 PRO A C 1
ATOM 4906 O O . PRO A 1 632 ? -19.859 32.438 10.898 1 81.5 632 PRO A O 1
ATOM 4909 N N . GLU A 1 633 ? -21.703 32.5 9.516 1 78.44 633 GLU A N 1
ATOM 4910 C CA . GLU A 1 633 ? -22.688 32.125 10.531 1 78.44 633 GLU A CA 1
ATOM 4911 C C . GLU A 1 633 ? -23.266 30.734 10.273 1 78.44 633 GLU A C 1
ATOM 4913 O O . GLU A 1 633 ? -24.156 30.578 9.438 1 78.44 633 GLU A O 1
ATOM 4918 N N . TYR A 1 634 ? -22.828 29.766 11.016 1 76.56 634 TYR A N 1
ATOM 4919 C CA . TYR A 1 634 ? -23.125 28.359 10.758 1 76.56 634 TYR A CA 1
ATOM 4920 C C . TYR A 1 634 ? -24.594 28.047 11 1 76.56 634 TYR A C 1
ATOM 4922 O O . TYR A 1 634 ? -25.156 27.141 10.391 1 76.56 634 TYR A O 1
ATOM 4930 N N . HIS A 1 635 ? -25.297 28.859 11.836 1 74.31 635 HIS A N 1
ATOM 4931 C CA . HIS A 1 635 ? -26.688 28.562 12.188 1 74.31 635 HIS A CA 1
ATOM 4932 C C . HIS A 1 635 ? -27.641 28.969 11.07 1 74.31 635 HIS A C 1
ATOM 4934 O O . HIS A 1 635 ? -28.75 28.453 10.977 1 74.31 635 HIS A O 1
ATOM 4940 N N . THR A 1 636 ? -27.156 29.859 10.211 1 76.94 636 THR A N 1
ATOM 4941 C CA . THR A 1 636 ? -28.047 30.344 9.156 1 76.94 636 THR A CA 1
ATOM 4942 C C . THR A 1 636 ? -27.75 29.656 7.828 1 76.94 636 THR A C 1
ATOM 4944 O O . THR A 1 636 ? -28.453 29.875 6.84 1 76.94 636 THR A O 1
ATOM 4947 N N . MET A 1 637 ? -26.891 28.766 7.871 1 81.19 637 MET A N 1
ATOM 4948 C CA . MET A 1 637 ? -26.469 28.109 6.633 1 81.19 637 MET A CA 1
ATOM 4949 C C . MET A 1 637 ? -27.406 26.969 6.273 1 81.19 637 MET A C 1
ATOM 4951 O O . MET A 1 637 ? -28.109 26.422 7.141 1 81.19 637 MET A O 1
ATOM 4955 N N . SER A 1 638 ? -27.547 26.766 5.031 1 82.25 638 SER A N 1
ATOM 4956 C CA . SER A 1 638 ? -28.266 25.594 4.574 1 82.25 638 SER A CA 1
ATOM 4957 C C . SER A 1 638 ? -27.609 24.312 5.055 1 82.25 638 SER A C 1
ATOM 4959 O O . SER A 1 638 ? -26.406 24.297 5.355 1 82.25 638 SER A O 1
ATOM 4961 N N . VAL A 1 639 ? -28.359 23.312 5.199 1 81.44 639 VAL A N 1
ATOM 4962 C CA . VAL A 1 639 ? -27.844 22.031 5.699 1 81.44 639 VAL A CA 1
ATOM 4963 C C . VAL A 1 639 ? -26.734 21.531 4.785 1 81.44 639 VAL A C 1
ATOM 4965 O O . VAL A 1 639 ? -25.75 20.969 5.258 1 81.44 639 VAL A O 1
ATOM 4968 N N . GLU A 1 640 ? -26.859 21.812 3.537 1 82.62 640 GLU A N 1
ATOM 4969 C CA . GLU A 1 640 ? -25.844 21.359 2.596 1 82.62 640 GLU A CA 1
ATOM 4970 C C . GLU A 1 640 ? -24.531 22.109 2.787 1 82.62 640 GLU A C 1
ATOM 4972 O O . GLU A 1 640 ? -23.453 21.516 2.764 1 82.62 640 GLU A O 1
ATOM 4977 N N . LYS A 1 641 ? -24.641 23.375 2.963 1 84.94 641 LYS A N 1
ATOM 4978 C CA . LYS A 1 641 ? -23.438 24.172 3.184 1 84.94 641 LYS A CA 1
ATOM 4979 C C . LYS A 1 641 ? -22.797 23.844 4.531 1 84.94 641 LYS A C 1
ATOM 4981 O O . LYS A 1 641 ? -21.578 23.812 4.652 1 84.94 641 LYS A O 1
ATOM 4986 N N . PHE A 1 642 ? -23.719 23.641 5.449 1 86.62 642 PHE A N 1
ATOM 4987 C CA . PHE A 1 642 ? -23.234 23.266 6.773 1 86.62 642 PHE A CA 1
ATOM 4988 C C . PHE A 1 642 ? -22.5 21.922 6.715 1 86.62 642 PHE A C 1
ATOM 4990 O O . PHE A 1 642 ? -21.438 21.781 7.32 1 86.62 642 PHE A O 1
ATOM 4997 N N . GLU A 1 643 ? -23.078 21.062 5.984 1 87.06 643 GLU A N 1
ATOM 4998 C CA . GLU A 1 643 ? -22.453 19.75 5.812 1 87.06 643 GLU A CA 1
ATOM 4999 C C . GLU A 1 643 ? -21.109 19.875 5.117 1 87.06 643 GLU A C 1
ATOM 5001 O O . GLU A 1 643 ? -20.141 19.219 5.512 1 87.06 643 GLU A O 1
ATOM 5006 N N . LYS A 1 644 ? -21.031 20.672 4.141 1 85.94 644 LYS A N 1
ATOM 5007 C CA . LYS A 1 644 ? -19.781 20.875 3.42 1 85.94 644 LYS A CA 1
ATOM 5008 C C . LYS A 1 644 ? -18.719 21.484 4.328 1 85.94 644 LYS A C 1
ATOM 5010 O O . LYS A 1 644 ? -17.547 21.062 4.312 1 85.94 644 LYS A O 1
ATOM 5015 N N . ASN A 1 645 ? -19.062 22.422 5.113 1 87.69 645 ASN A N 1
ATOM 5016 C CA . ASN A 1 645 ? -18.125 23.078 6.02 1 87.69 645 ASN A CA 1
ATOM 5017 C C . ASN A 1 645 ? -17.656 22.125 7.117 1 87.69 645 ASN A C 1
ATOM 5019 O O . ASN A 1 645 ? -16.469 22.109 7.461 1 87.69 645 ASN A O 1
ATOM 5023 N N . MET A 1 646 ? -18.609 21.344 7.562 1 87.62 646 MET A N 1
ATOM 5024 C CA . MET A 1 646 ? -18.234 20.406 8.617 1 87.62 646 MET A CA 1
ATOM 5025 C C . MET A 1 646 ? -17.328 19.312 8.07 1 87.62 646 MET A C 1
ATOM 5027 O O . MET A 1 646 ? -16.469 18.797 8.781 1 87.62 646 MET A O 1
ATOM 5031 N N . THR A 1 647 ? -17.562 19.016 6.852 1 87.69 647 THR A N 1
ATOM 5032 C CA . THR A 1 647 ? -16.672 18.062 6.219 1 87.69 647 THR A CA 1
ATOM 5033 C C . THR A 1 647 ? -15.25 18.625 6.094 1 87.69 647 THR A C 1
ATOM 5035 O O . THR A 1 647 ? -14.273 17.906 6.297 1 87.69 647 THR A O 1
ATOM 5038 N N . ARG A 1 648 ? -15.164 19.859 5.805 1 87.94 648 ARG A N 1
ATOM 5039 C CA . ARG A 1 648 ? -13.859 20.516 5.723 1 87.94 648 ARG A CA 1
ATOM 5040 C C . ARG A 1 648 ? -13.195 20.578 7.094 1 87.94 648 ARG A C 1
ATOM 5042 O O . ARG A 1 648 ? -11.977 20.438 7.207 1 87.94 648 ARG A O 1
ATOM 5049 N N . VAL A 1 649 ? -14.008 20.781 8.078 1 88.56 649 VAL A N 1
ATOM 5050 C CA . VAL A 1 649 ? -13.477 20.797 9.438 1 88.56 649 VAL A CA 1
ATOM 5051 C C . VAL A 1 649 ? -12.883 19.438 9.781 1 88.56 649 VAL A C 1
ATOM 5053 O O . VAL A 1 649 ? -11.797 19.344 10.359 1 88.56 649 VAL A O 1
ATOM 5056 N N . LEU A 1 650 ? -13.625 18.469 9.391 1 87.5 650 LEU A N 1
ATOM 5057 C CA . LEU A 1 650 ? -13.141 17.109 9.641 1 87.5 650 LEU A CA 1
ATOM 5058 C C . LEU A 1 650 ? -11.828 16.859 8.914 1 87.5 650 LEU A C 1
ATOM 5060 O O . LEU A 1 650 ? -10.914 16.25 9.461 1 87.5 650 LEU A O 1
ATOM 5064 N N . GLU A 1 651 ? -11.727 17.344 7.715 1 86.19 651 GLU A N 1
ATOM 5065 C CA . GLU A 1 651 ? -10.492 17.172 6.953 1 86.19 651 GLU A CA 1
ATOM 5066 C C . GLU A 1 651 ? -9.32 17.891 7.633 1 86.19 651 GLU A C 1
ATOM 5068 O O . GLU A 1 651 ? -8.203 17.375 7.645 1 86.19 651 GLU A O 1
ATOM 5073 N N . VAL A 1 652 ? -9.586 19.016 8.148 1 88.31 652 VAL A N 1
ATOM 5074 C CA . VAL A 1 652 ? -8.562 19.781 8.859 1 88.31 652 VAL A CA 1
ATOM 5075 C C . VAL A 1 652 ? -8.125 19.016 10.109 1 88.31 652 VAL A C 1
ATOM 5077 O O . VAL A 1 652 ? -6.93 18.891 10.383 1 88.31 652 VAL A O 1
ATOM 5080 N N . MET A 1 653 ? -9.094 18.484 10.781 1 87.12 653 MET A N 1
ATOM 5081 C CA . MET A 1 653 ? -8.773 17.734 12 1 87.12 653 MET A CA 1
ATOM 5082 C C . MET A 1 653 ? -7.969 16.484 11.68 1 87.12 653 MET A C 1
ATOM 5084 O O . MET A 1 653 ? -6.98 16.188 12.359 1 87.12 653 MET A O 1
ATOM 5088 N N . ASP A 1 654 ? -8.344 15.883 10.625 1 84.69 654 ASP A N 1
ATOM 5089 C CA . ASP A 1 654 ? -7.621 14.68 10.211 1 84.69 654 ASP A CA 1
ATOM 5090 C C . ASP A 1 654 ? -6.188 15.016 9.797 1 84.69 654 ASP A C 1
ATOM 5092 O O . ASP A 1 654 ? -5.266 14.234 10.047 1 84.69 654 ASP A O 1
ATOM 5096 N N . SER A 1 655 ? -6.047 16.109 9.164 1 85.69 655 SER A N 1
ATOM 5097 C CA . SER A 1 655 ? -4.711 16.531 8.742 1 85.69 655 SER A CA 1
ATOM 5098 C C . SER A 1 655 ? -3.814 16.797 9.953 1 85.69 655 SER A C 1
ATOM 5100 O O . SER A 1 655 ? -2.65 16.391 9.961 1 85.69 655 SER A O 1
ATOM 5102 N N . HIS A 1 656 ? -4.348 17.391 10.945 1 88.06 656 HIS A N 1
ATOM 5103 C CA . HIS A 1 656 ? -3.568 17.672 12.141 1 88.06 656 HIS A CA 1
ATOM 5104 C C . HIS A 1 656 ? -3.256 16.391 12.914 1 88.06 656 HIS A C 1
ATOM 5106 O O . HIS A 1 656 ? -2.158 16.25 13.461 1 88.06 656 HIS A O 1
ATOM 5112 N N . LEU A 1 657 ? -4.203 15.547 12.969 1 85.94 657 LEU A N 1
ATOM 5113 C CA . LEU A 1 657 ? -3.969 14.273 13.648 1 85.94 657 LEU A CA 1
ATOM 5114 C C . LEU A 1 657 ? -2.924 13.445 12.914 1 85.94 657 LEU A C 1
ATOM 5116 O O . LEU A 1 657 ? -2.086 12.789 13.539 1 85.94 657 LEU A O 1
ATOM 5120 N N . ALA A 1 658 ? -3.021 13.531 11.633 1 81.19 658 ALA A N 1
ATOM 5121 C CA . ALA A 1 658 ? -2.029 12.82 10.836 1 81.19 658 ALA A CA 1
ATOM 5122 C C . ALA A 1 658 ? -0.637 13.414 11.031 1 81.19 658 ALA A C 1
ATOM 5124 O O . ALA A 1 658 ? 0.35 12.68 11.133 1 81.19 658 ALA A O 1
ATOM 5125 N N . SER A 1 659 ? -0.621 14.672 11.055 1 82.06 659 SER A N 1
ATOM 5126 C CA . SER A 1 659 ? 0.654 15.344 11.281 1 82.06 659 SER A CA 1
ATOM 5127 C C . SER A 1 659 ? 1.216 15.016 12.656 1 82.06 659 SER A C 1
ATOM 5129 O O . SER A 1 659 ? 2.422 14.812 12.812 1 82.06 659 SER A O 1
ATOM 5131 N N . HIS A 1 660 ? 0.339 14.922 13.594 1 83.44 660 HIS A N 1
ATOM 5132 C CA . HIS A 1 660 ? 0.758 14.586 14.945 1 83.44 660 HIS A CA 1
ATOM 5133 C C . HIS A 1 660 ? 1.306 13.164 15.016 1 83.44 660 HIS A C 1
ATOM 5135 O O . HIS A 1 660 ? 2.314 12.914 15.68 1 83.44 660 HIS A O 1
ATOM 5141 N N . ARG A 1 661 ? 0.716 12.273 14.336 1 77.62 661 ARG A N 1
ATOM 5142 C CA . ARG A 1 661 ? 1.165 10.891 14.312 1 77.62 661 ARG A CA 1
ATOM 5143 C C . ARG A 1 661 ? 2.498 10.758 13.586 1 77.62 661 ARG A C 1
ATOM 5145 O O . ARG A 1 661 ? 3.354 9.961 13.984 1 77.62 661 ARG A O 1
ATOM 5152 N N . ARG A 1 662 ? 2.646 11.461 12.523 1 73.19 662 ARG A N 1
ATOM 5153 C CA . ARG A 1 662 ? 3.873 11.398 11.734 1 73.19 662 ARG A CA 1
ATOM 5154 C C . ARG A 1 662 ? 5.074 11.875 12.547 1 73.19 662 ARG A C 1
ATOM 5156 O O . ARG A 1 662 ? 6.156 11.289 12.461 1 73.19 662 ARG A O 1
ATOM 5163 N N . ILE A 1 663 ? 4.844 12.852 13.289 1 68.75 663 ILE A N 1
ATOM 5164 C CA . ILE A 1 663 ? 5.945 13.445 14.039 1 68.75 663 ILE A CA 1
ATOM 5165 C C . ILE A 1 663 ? 6.289 12.562 15.234 1 68.75 663 ILE A C 1
ATOM 5167 O O . ILE A 1 663 ? 7.461 12.414 15.586 1 68.75 663 ILE A O 1
ATOM 5171 N N . HIS A 1 664 ? 5.312 11.797 15.781 1 63.75 664 HIS A N 1
ATOM 5172 C CA . HIS A 1 664 ? 5.594 11 16.969 1 63.75 664 HIS A CA 1
ATOM 5173 C C . HIS A 1 664 ? 5.863 9.539 16.594 1 63.75 664 HIS A C 1
ATOM 5175 O O . HIS A 1 664 ? 6.469 8.805 17.375 1 63.75 664 HIS A O 1
ATOM 5181 N N . LEU A 1 665 ? 5.293 8.82 15.633 1 56.72 665 LEU A N 1
ATOM 5182 C CA . LEU A 1 665 ? 5.539 7.43 15.258 1 56.72 665 LEU A CA 1
ATOM 5183 C C . LEU A 1 665 ? 6.934 7.266 14.672 1 56.72 665 LEU A C 1
ATOM 5185 O O . LEU A 1 665 ? 7.34 6.156 14.32 1 56.72 665 LEU A O 1
ATOM 5189 N N . ASN A 1 666 ? 7.73 7.98 14.375 1 50.22 666 ASN A N 1
ATOM 5190 C CA . ASN A 1 666 ? 9.031 7.797 13.734 1 50.22 666 ASN A CA 1
ATOM 5191 C C . ASN A 1 666 ? 9.859 6.723 14.438 1 50.22 666 ASN A C 1
ATOM 5193 O O . ASN A 1 666 ? 11.008 6.484 14.078 1 50.22 666 ASN A O 1
ATOM 5197 N N . GLY A 1 667 ? 9.445 6.117 15.547 1 41.78 667 GLY A N 1
ATOM 5198 C CA . GLY A 1 667 ? 10.359 5.145 16.125 1 41.78 667 GLY A CA 1
ATOM 5199 C C . GLY A 1 667 ? 10.25 3.773 15.477 1 41.78 667 GLY A C 1
ATOM 5200 O O . GLY A 1 667 ? 11.07 2.891 15.734 1 41.78 667 GLY A O 1
ATOM 5201 N N . GLY A 1 668 ? 9.203 3.305 14.984 1 37.62 668 GLY A N 1
ATOM 5202 C CA . GLY A 1 668 ? 9.148 1.874 14.727 1 37.62 668 GLY A CA 1
ATOM 5203 C C . GLY A 1 668 ? 9.734 1.485 13.383 1 37.62 668 GLY A C 1
ATOM 5204 O O . GLY A 1 668 ? 10.398 2.293 12.734 1 37.62 668 GLY A O 1
ATOM 5205 N N . VAL A 1 669 ? 9.484 0.197 13 1 41.56 669 VAL A N 1
ATOM 5206 C CA . VAL A 1 669 ? 10 -0.477 11.82 1 41.56 669 VAL A CA 1
ATOM 5207 C C . VAL A 1 669 ? 9.758 0.387 10.586 1 41.56 669 VAL A C 1
ATOM 5209 O O . VAL A 1 669 ? 10.609 0.46 9.688 1 41.56 669 VAL A O 1
ATOM 5212 N N . PHE A 1 670 ? 8.703 0.973 10.531 1 39.97 670 PHE A N 1
ATOM 5213 C CA . PHE A 1 670 ? 8.367 1.834 9.406 1 39.97 670 PHE A CA 1
ATOM 5214 C C . PHE A 1 670 ? 9.18 3.123 9.445 1 39.97 670 PHE A C 1
ATOM 5216 O O . PHE A 1 670 ? 9.266 3.84 8.445 1 39.97 670 PHE A O 1
ATOM 5223 N N . SER A 1 671 ? 9.602 3.438 10.547 1 44.81 671 SER A N 1
ATOM 5224 C CA . SER A 1 671 ? 10.57 4.523 10.633 1 44.81 671 SER A CA 1
ATOM 5225 C C . SER A 1 671 ? 11.805 4.234 9.781 1 44.81 671 SER A C 1
ATOM 5227 O O . SER A 1 671 ? 12.469 5.156 9.297 1 44.81 671 SER A O 1
ATOM 5229 N N . LEU A 1 672 ? 12.188 3.043 9.859 1 42.31 672 LEU A N 1
ATOM 5230 C CA . LEU A 1 672 ? 13.297 2.68 8.977 1 42.31 672 LEU A CA 1
ATOM 5231 C C . LEU A 1 672 ? 12.961 2.99 7.523 1 42.31 672 LEU A C 1
ATOM 5233 O O . LEU A 1 672 ? 13.836 3.367 6.746 1 42.31 672 LEU A O 1
ATOM 5237 N N . ILE A 1 673 ? 11.789 2.59 7.105 1 41.97 673 ILE A N 1
ATOM 5238 C CA . ILE A 1 673 ? 11.383 2.887 5.738 1 41.97 673 ILE A CA 1
ATOM 5239 C C . ILE A 1 673 ? 11.094 4.379 5.598 1 41.97 673 ILE A C 1
ATOM 5241 O O . ILE A 1 673 ? 11.391 4.98 4.562 1 41.97 673 ILE A O 1
ATOM 5245 N N . ARG A 1 674 ? 10.328 5.012 6.5 1 40.47 674 ARG A N 1
ATOM 5246 C CA . ARG A 1 674 ? 10.016 6.434 6.418 1 40.47 674 ARG A CA 1
ATOM 5247 C C . ARG A 1 674 ? 11.141 7.277 7.004 1 40.47 674 ARG A C 1
ATOM 5249 O O . ARG A 1 674 ? 11.883 6.812 7.875 1 40.47 674 ARG A O 1
ATOM 5256 N N . GLY A 1 675 ? 11.969 7.992 6.273 1 35.41 675 GLY A N 1
ATOM 5257 C CA . GLY A 1 675 ? 13.008 8.969 6.559 1 35.41 675 GLY A CA 1
ATOM 5258 C C . GLY A 1 675 ? 12.969 9.492 7.98 1 35.41 675 GLY A C 1
ATOM 5259 O O . GLY A 1 675 ? 12.453 10.578 8.234 1 35.41 675 GLY A O 1
ATOM 5260 N N . ARG A 1 676 ? 12.562 8.891 9.148 1 33.78 676 ARG A N 1
ATOM 5261 C CA . ARG A 1 676 ? 12.969 9.75 10.258 1 33.78 676 ARG A CA 1
ATOM 5262 C C . ARG A 1 676 ? 14.469 9.625 10.523 1 33.78 676 ARG A C 1
ATOM 5264 O O . ARG A 1 676 ? 15 8.516 10.609 1 33.78 676 ARG A O 1
ATOM 5271 N N . MET B 1 1 ? 81.875 26.109 25.828 1 23.72 1 MET B N 1
ATOM 5272 C CA . MET B 1 1 ? 82.125 25.094 24.797 1 23.72 1 MET B CA 1
ATOM 5273 C C . MET B 1 1 ? 80.938 24.984 23.859 1 23.72 1 MET B C 1
ATOM 5275 O O . MET B 1 1 ? 79.75 24.969 24.281 1 23.72 1 MET B O 1
ATOM 5279 N N . VAL B 1 2 ? 81.125 25.453 22.562 1 27.03 2 VAL B N 1
ATOM 5280 C CA . VAL B 1 2 ? 80.375 25.609 21.297 1 27.03 2 VAL B CA 1
ATOM 5281 C C . VAL B 1 2 ? 79.875 24.25 20.844 1 27.03 2 VAL B C 1
ATOM 5283 O O . VAL B 1 2 ? 80.625 23.266 20.797 1 27.03 2 VAL B O 1
ATOM 5286 N N . CYS B 1 3 ? 78.625 23.953 21.391 1 24.16 3 CYS B N 1
ATOM 5287 C CA . CYS B 1 3 ? 77.812 22.797 21 1 24.16 3 CYS B CA 1
ATOM 5288 C C . CYS B 1 3 ? 77.938 22.547 19.5 1 24.16 3 CYS B C 1
ATOM 5290 O O . CYS B 1 3 ? 77.625 23.438 18.703 1 24.16 3 CYS B O 1
ATOM 5292 N N . LYS B 1 4 ? 78.812 21.641 19 1 25.77 4 LYS B N 1
ATOM 5293 C CA . LYS B 1 4 ? 79.375 21.031 17.797 1 25.77 4 LYS B CA 1
ATOM 5294 C C . LYS B 1 4 ? 78.25 20.547 16.875 1 25.77 4 LYS B C 1
ATOM 5296 O O . LYS B 1 4 ? 77.188 20.141 17.328 1 25.77 4 LYS B O 1
ATOM 5301 N N . SER B 1 5 ? 78.375 20.781 15.516 1 26.75 5 SER B N 1
ATOM 5302 C CA . SER B 1 5 ? 77.688 20.797 14.227 1 26.75 5 SER B CA 1
ATOM 5303 C C . SER B 1 5 ? 77.188 19.406 13.844 1 26.75 5 SER B C 1
ATOM 5305 O O . SER B 1 5 ? 78 18.484 13.633 1 26.75 5 SER B O 1
ATOM 5307 N N . CYS B 1 6 ? 76.25 18.844 14.664 1 26.45 6 CYS B N 1
ATOM 5308 C CA . CYS B 1 6 ? 75.812 17.453 14.398 1 26.45 6 CYS B CA 1
ATOM 5309 C C . CYS B 1 6 ? 75.562 17.25 12.914 1 26.45 6 CYS B C 1
ATOM 5311 O O . CYS B 1 6 ? 74.75 17.969 12.336 1 26.45 6 CYS B O 1
ATOM 5313 N N . PRO B 1 7 ? 76.438 16.688 12.078 1 29.31 7 PRO B N 1
ATOM 5314 C CA . PRO B 1 7 ? 76.5 16.438 10.641 1 29.31 7 PRO B CA 1
ATOM 5315 C C . PRO B 1 7 ? 75.312 15.641 10.109 1 29.31 7 PRO B C 1
ATOM 5317 O O . PRO B 1 7 ? 75.25 15.352 8.914 1 29.31 7 PRO B O 1
ATOM 5320 N N . CYS B 1 8 ? 74.625 14.891 10.898 1 26.09 8 CYS B N 1
ATOM 5321 C CA . CYS B 1 8 ? 74.062 13.68 10.297 1 26.09 8 CYS B CA 1
ATOM 5322 C C . CYS B 1 8 ? 72.938 14.008 9.359 1 26.09 8 CYS B C 1
ATOM 5324 O O . CYS B 1 8 ? 71.75 13.734 9.68 1 26.09 8 CYS B O 1
ATOM 5326 N N . ARG B 1 9 ? 72.75 15.273 8.852 1 26.67 9 ARG B N 1
ATOM 5327 C CA . ARG B 1 9 ? 71.625 15.453 7.934 1 26.67 9 ARG B CA 1
ATOM 5328 C C . ARG B 1 9 ? 71.75 14.578 6.695 1 26.67 9 ARG B C 1
ATOM 5330 O O . ARG B 1 9 ? 72.375 14.984 5.719 1 26.67 9 ARG B O 1
ATOM 5337 N N . SER B 1 10 ? 72.188 13.32 6.906 1 28.7 10 SER B N 1
ATOM 5338 C CA . SER B 1 10 ? 72.25 12.602 5.637 1 28.7 10 SER B CA 1
ATOM 5339 C C . SER B 1 10 ? 70.938 12.727 4.883 1 28.7 10 SER B C 1
ATOM 5341 O O . SER B 1 10 ? 69.875 12.75 5.492 1 28.7 10 SER B O 1
ATOM 5343 N N . SER B 1 11 ? 70.938 13.289 3.6 1 31.02 11 SER B N 1
ATOM 5344 C CA . SER B 1 11 ? 70 13.508 2.504 1 31.02 11 SER B CA 1
ATOM 5345 C C . SER B 1 11 ? 69.25 12.242 2.189 1 31.02 11 SER B C 1
ATOM 5347 O O . SER B 1 11 ? 69.75 11.305 1.593 1 31.02 11 SER B O 1
ATOM 5349 N N . ASN B 1 12 ? 68.625 11.625 3.139 1 30.05 12 ASN B N 1
ATOM 5350 C CA . ASN B 1 12 ? 67.812 10.492 2.717 1 30.05 12 ASN B CA 1
ATOM 5351 C C . ASN B 1 12 ? 66.875 10.867 1.561 1 30.05 12 ASN B C 1
ATOM 5353 O O . ASN B 1 12 ? 65.812 11.398 1.775 1 30.05 12 ASN B O 1
ATOM 5357 N N . THR B 1 13 ? 67.375 11.289 0.319 1 33.91 13 THR B N 1
ATOM 5358 C CA . THR B 1 13 ? 66.812 11.594 -0.986 1 33.91 13 THR B CA 1
ATOM 5359 C C . THR B 1 13 ? 65.875 10.469 -1.447 1 33.91 13 THR B C 1
ATOM 5361 O O . THR B 1 13 ? 65.25 10.57 -2.492 1 33.91 13 THR B O 1
ATOM 5364 N N . ALA B 1 14 ? 66.125 9.312 -0.946 1 33.88 14 ALA B N 1
ATOM 5365 C CA . ALA B 1 14 ? 65.438 8.211 -1.66 1 33.88 14 ALA B CA 1
ATOM 5366 C C . ALA B 1 14 ? 63.938 8.242 -1.496 1 33.88 14 ALA B C 1
ATOM 5368 O O . ALA B 1 14 ? 63.219 7.605 -2.256 1 33.88 14 ALA B O 1
ATOM 5369 N N . THR B 1 15 ? 63.469 8.633 -0.375 1 36.81 15 THR B N 1
ATOM 5370 C CA . THR B 1 15 ? 62.031 8.594 -0.16 1 36.81 15 THR B CA 1
ATOM 5371 C C . THR B 1 15 ? 61.344 9.68 -0.979 1 36.81 15 THR B C 1
ATOM 5373 O O . THR B 1 15 ? 60.094 9.758 -0.999 1 36.81 15 THR B O 1
ATOM 5376 N N . GLU B 1 16 ? 62 10.766 -1.504 1 38.78 16 GLU B N 1
ATOM 5377 C CA . GLU B 1 16 ? 61.438 11.906 -2.211 1 38.78 16 GLU B CA 1
ATOM 5378 C C . GLU B 1 16 ? 60.875 11.5 -3.568 1 38.78 16 GLU B C 1
ATOM 5380 O O . GLU B 1 16 ? 59.812 12.008 -3.996 1 38.78 16 GLU B O 1
ATOM 5385 N N . PRO B 1 17 ? 61.594 10.602 -4.23 1 42.59 17 PRO B N 1
ATOM 5386 C CA . PRO B 1 17 ? 61.094 10.383 -5.598 1 42.59 17 PRO B CA 1
ATOM 5387 C C . PRO B 1 17 ? 59.75 9.688 -5.637 1 42.59 17 PRO B C 1
ATOM 5389 O O . PRO B 1 17 ? 58.938 9.961 -6.523 1 42.59 17 PRO B O 1
ATOM 5392 N N . PHE B 1 18 ? 59.5 8.773 -4.785 1 42.81 18 PHE B N 1
ATOM 5393 C CA . PHE B 1 18 ? 58.219 8.039 -4.801 1 42.81 18 PHE B CA 1
ATOM 5394 C C . PHE B 1 18 ? 57.062 8.961 -4.461 1 42.81 18 PHE B C 1
ATOM 5396 O O . PHE B 1 18 ? 56 8.898 -5.094 1 42.81 18 PHE B O 1
ATOM 5403 N N . TYR B 1 19 ? 57.188 9.734 -3.455 1 45.44 19 TYR B N 1
ATOM 5404 C CA . TYR B 1 19 ? 56.188 10.711 -3.078 1 45.44 19 TYR B CA 1
ATOM 5405 C C . TYR B 1 19 ? 55.969 11.742 -4.184 1 45.44 19 TYR B C 1
ATOM 5407 O O . TYR B 1 19 ? 54.844 12.141 -4.469 1 45.44 19 TYR B O 1
ATOM 5415 N N . ASN B 1 20 ? 57.125 12.102 -4.809 1 49.94 20 ASN B N 1
ATOM 5416 C CA . ASN B 1 20 ? 57 13.047 -5.91 1 49.94 20 ASN B CA 1
ATOM 5417 C C . ASN B 1 20 ? 56.312 12.43 -7.117 1 49.94 20 ASN B C 1
ATOM 5419 O O . ASN B 1 20 ? 55.562 13.102 -7.828 1 49.94 20 ASN B O 1
ATOM 5423 N N . ARG B 1 21 ? 56.5 11.195 -7.332 1 52.53 21 ARG B N 1
ATOM 5424 C CA . ARG B 1 21 ? 55.875 10.477 -8.438 1 52.53 21 ARG B CA 1
ATOM 5425 C C . ARG B 1 21 ? 54.375 10.289 -8.172 1 52.53 21 ARG B C 1
ATOM 5427 O O . ARG B 1 21 ? 53.562 10.391 -9.094 1 52.53 21 ARG B O 1
ATOM 5434 N N . ILE B 1 22 ? 54 9.992 -6.934 1 57.38 22 ILE B N 1
ATOM 5435 C CA . ILE B 1 22 ? 52.594 9.852 -6.566 1 57.38 22 ILE B CA 1
ATOM 5436 C C . ILE B 1 22 ? 51.875 11.188 -6.777 1 57.38 22 ILE B C 1
ATOM 5438 O O . ILE B 1 22 ? 50.75 11.219 -7.305 1 57.38 22 ILE B O 1
ATOM 5442 N N . THR B 1 23 ? 52.625 12.172 -6.406 1 62.53 23 THR B N 1
ATOM 5443 C CA . THR B 1 23 ? 52.031 13.492 -6.555 1 62.53 23 THR B CA 1
ATOM 5444 C C . THR B 1 23 ? 51.906 13.859 -8.031 1 62.53 23 THR B C 1
ATOM 5446 O O . THR B 1 23 ? 50.906 14.469 -8.438 1 62.53 23 THR B O 1
ATOM 5449 N N . ALA B 1 24 ? 52.938 13.406 -8.82 1 65.94 24 ALA B N 1
ATOM 5450 C CA . ALA B 1 24 ? 52.844 13.742 -10.234 1 65.94 24 ALA B CA 1
ATOM 5451 C C . ALA B 1 24 ? 51.719 13 -10.922 1 65.94 24 ALA B C 1
ATOM 5453 O O . ALA B 1 24 ? 51.031 13.57 -11.766 1 65.94 24 ALA B O 1
ATOM 5454 N N . VAL B 1 25 ? 51.531 11.766 -10.547 1 73.44 25 VAL B N 1
ATOM 5455 C CA . VAL B 1 25 ? 50.5 10.961 -11.164 1 73.44 25 VAL B CA 1
ATOM 5456 C C . VAL B 1 25 ? 49.125 11.469 -10.727 1 73.44 25 VAL B C 1
ATOM 5458 O O . VAL B 1 25 ? 48.156 11.461 -11.508 1 73.44 25 VAL B O 1
ATOM 5461 N N . GLN B 1 26 ? 49.062 11.953 -9.617 1 75.25 26 GLN B N 1
ATOM 5462 C CA . GLN B 1 26 ? 47.812 12.523 -9.125 1 75.25 26 GLN B CA 1
ATOM 5463 C C . GLN B 1 26 ? 47.469 13.812 -9.867 1 75.25 26 GLN B C 1
ATOM 5465 O O . GLN B 1 26 ? 46.312 14.062 -10.164 1 75.25 26 GLN B O 1
ATOM 5470 N N . VAL B 1 27 ? 48.5 14.547 -10.055 1 72 27 VAL B N 1
ATOM 5471 C CA . VAL B 1 27 ? 48.312 15.789 -10.789 1 72 27 VAL B CA 1
ATOM 5472 C C . VAL B 1 27 ? 47.875 15.477 -12.227 1 72 27 VAL B C 1
ATOM 5474 O O . VAL B 1 27 ? 47 16.141 -12.781 1 72 27 VAL B O 1
ATOM 5477 N N . ARG B 1 28 ? 48.531 14.469 -12.742 1 73.5 28 ARG B N 1
ATOM 5478 C CA . ARG B 1 28 ? 48.188 14.078 -14.109 1 73.5 28 ARG B CA 1
ATOM 5479 C C . ARG B 1 28 ? 46.75 13.594 -14.195 1 73.5 28 ARG B C 1
ATOM 5481 O O . ARG B 1 28 ? 46.062 13.852 -15.188 1 73.5 28 ARG B O 1
ATOM 5488 N N . LEU B 1 29 ? 46.281 12.914 -13.227 1 78.06 29 LEU B N 1
ATOM 5489 C CA . LEU B 1 29 ? 44.906 12.414 -13.18 1 78.06 29 LEU B CA 1
ATOM 5490 C C . LEU B 1 29 ? 43.906 13.562 -13.156 1 78.06 29 LEU B C 1
ATOM 5492 O O . LEU B 1 29 ? 42.844 13.477 -13.758 1 78.06 29 LEU B O 1
ATOM 5496 N N . ARG B 1 30 ? 44.312 14.594 -12.586 1 72.38 30 ARG B N 1
ATOM 5497 C CA . ARG B 1 30 ? 43.406 15.742 -12.453 1 72.38 30 ARG B CA 1
ATOM 5498 C C . ARG B 1 30 ? 43.438 16.609 -13.703 1 72.38 30 ARG B C 1
ATOM 5500 O O . ARG B 1 30 ? 42.438 17.266 -14.031 1 72.38 30 ARG B O 1
ATOM 5507 N N . THR B 1 31 ? 44.531 16.5 -14.422 1 73.12 31 THR B N 1
ATOM 5508 C CA . THR B 1 31 ? 44.719 17.5 -15.484 1 73.12 31 THR B CA 1
ATOM 5509 C C . THR B 1 31 ? 44.5 16.859 -16.859 1 73.12 31 THR B C 1
ATOM 5511 O O . THR B 1 31 ? 44.094 17.531 -17.797 1 73.12 31 THR B O 1
ATOM 5514 N N . SER B 1 32 ? 44.812 15.547 -16.984 1 79.44 32 SER B N 1
ATOM 5515 C CA . SER B 1 32 ? 44.781 14.93 -18.312 1 79.44 32 SER B CA 1
ATOM 5516 C C . SER B 1 32 ? 43.562 14.031 -18.484 1 79.44 32 SER B C 1
ATOM 5518 O O . SER B 1 32 ? 43.469 12.977 -17.844 1 79.44 32 SER B O 1
ATOM 5520 N N . LYS B 1 33 ? 42.688 14.391 -19.438 1 85.75 33 LYS B N 1
ATOM 5521 C CA . LYS B 1 33 ? 41.5 13.578 -19.734 1 85.75 33 LYS B CA 1
ATOM 5522 C C . LYS B 1 33 ? 41.906 12.25 -20.375 1 85.75 33 LYS B C 1
ATOM 5524 O O . LYS B 1 33 ? 41.219 11.234 -20.172 1 85.75 33 LYS B O 1
ATOM 5529 N N . GLY B 1 34 ? 42.969 12.289 -21.078 1 84.44 34 GLY B N 1
ATOM 5530 C CA . GLY B 1 34 ? 43.469 11.062 -21.672 1 84.44 34 GLY B CA 1
ATOM 5531 C C . GLY B 1 34 ? 43.906 10.031 -20.656 1 84.44 34 GLY B C 1
ATOM 5532 O O . GLY B 1 34 ? 43.594 8.852 -20.781 1 84.44 34 GLY B O 1
ATOM 5533 N N . PHE B 1 35 ? 44.625 10.469 -19.766 1 87.5 35 PHE B N 1
ATOM 5534 C CA . PHE B 1 35 ? 45.094 9.57 -18.719 1 87.5 35 PHE B CA 1
ATOM 5535 C C . PHE B 1 35 ? 43.906 9.055 -17.891 1 87.5 35 PHE B C 1
ATOM 5537 O O . PHE B 1 35 ? 43.906 7.898 -17.453 1 87.5 35 PHE B O 1
ATOM 5544 N N . GLN B 1 36 ? 42.938 9.812 -17.719 1 88 36 GLN B N 1
ATOM 5545 C CA . GLN B 1 36 ? 41.75 9.367 -17.016 1 88 36 GLN B CA 1
ATOM 5546 C C . GLN B 1 36 ? 41.062 8.211 -17.75 1 88 36 GLN B C 1
ATOM 5548 O O . GLN B 1 36 ? 40.656 7.238 -17.125 1 88 36 GLN B O 1
ATOM 5553 N N . ARG B 1 37 ? 41.062 8.352 -19.016 1 89.12 37 ARG B N 1
ATOM 5554 C CA . ARG B 1 37 ? 40.469 7.297 -19.828 1 89.12 37 ARG B CA 1
ATOM 5555 C C . ARG B 1 37 ? 41.281 6.008 -19.75 1 89.12 37 ARG B C 1
ATOM 5557 O O . ARG B 1 37 ? 40.719 4.914 -19.75 1 89.12 37 ARG B O 1
ATOM 5564 N N . VAL B 1 38 ? 42.531 6.129 -19.672 1 89.81 38 VAL B N 1
ATOM 5565 C CA . VAL B 1 38 ? 43.406 4.957 -19.578 1 89.81 38 VAL B CA 1
ATOM 5566 C C . VAL B 1 38 ? 43.188 4.27 -18.219 1 89.81 38 VAL B C 1
ATOM 5568 O O . VAL B 1 38 ? 43.125 3.039 -18.156 1 89.81 38 VAL B O 1
ATOM 5571 N N . VAL B 1 39 ? 43.125 5.008 -17.266 1 90.38 39 VAL B N 1
ATOM 5572 C CA . VAL B 1 39 ? 42.906 4.465 -15.922 1 90.38 39 VAL B CA 1
ATOM 5573 C C . VAL B 1 39 ? 41.594 3.707 -15.859 1 90.38 39 VAL B C 1
ATOM 5575 O O . VAL B 1 39 ? 41.531 2.598 -15.328 1 90.38 39 VAL B O 1
ATOM 5578 N N . VAL B 1 40 ? 40.594 4.281 -16.484 1 91 40 VAL B N 1
ATOM 5579 C CA . VAL B 1 40 ? 39.281 3.645 -16.484 1 91 40 VAL B CA 1
ATOM 5580 C C . VAL B 1 40 ? 39.312 2.379 -17.344 1 91 40 VAL B C 1
ATOM 5582 O O . VAL B 1 40 ? 38.75 1.348 -16.969 1 91 40 VAL B O 1
ATOM 5585 N N . ALA B 1 41 ? 40 2.438 -18.391 1 91.25 41 ALA B N 1
ATOM 5586 C CA . ALA B 1 41 ? 40.094 1.283 -19.281 1 91.25 41 ALA B CA 1
ATOM 5587 C C . ALA B 1 41 ? 40.812 0.121 -18.594 1 91.25 41 ALA B C 1
ATOM 5589 O O . ALA B 1 41 ? 40.406 -1.033 -18.719 1 91.25 41 ALA B O 1
ATOM 5590 N N . VAL B 1 42 ? 41.812 0.418 -17.922 1 92.44 42 VAL B N 1
ATOM 5591 C CA . VAL B 1 42 ? 42.562 -0.62 -17.219 1 92.44 42 VAL B CA 1
ATOM 5592 C C . VAL B 1 42 ? 41.719 -1.198 -16.078 1 92.44 42 VAL B C 1
ATOM 5594 O O . VAL B 1 42 ? 41.75 -2.402 -15.82 1 92.44 42 VAL B O 1
ATOM 5597 N N . THR B 1 43 ? 41 -0.332 -15.484 1 92.81 43 THR B N 1
ATOM 5598 C CA . THR B 1 43 ? 40.094 -0.794 -14.438 1 92.81 43 THR B CA 1
ATOM 5599 C C . THR B 1 43 ? 39.031 -1.717 -15.016 1 92.81 43 THR B C 1
ATOM 5601 O O . THR B 1 43 ? 38.719 -2.762 -14.438 1 92.81 43 THR B O 1
ATOM 5604 N N . LEU B 1 44 ? 38.5 -1.4 -16.141 1 91.88 44 LEU B N 1
ATOM 5605 C CA . LEU B 1 44 ? 37.5 -2.229 -16.828 1 91.88 44 LEU B CA 1
ATOM 5606 C C . LEU B 1 44 ? 38.125 -3.559 -17.25 1 91.88 44 LEU B C 1
ATOM 5608 O O . LEU B 1 44 ? 37.469 -4.605 -17.156 1 91.88 44 LEU B O 1
ATOM 5612 N N . PHE B 1 45 ? 39.312 -3.449 -17.672 1 91.19 45 PHE B N 1
ATOM 5613 C CA . PHE B 1 45 ? 40.031 -4.656 -18.094 1 91.19 45 PHE B CA 1
ATOM 5614 C C . PHE B 1 45 ? 40.25 -5.594 -16.906 1 91.19 45 PHE B C 1
ATOM 5616 O O . PHE B 1 45 ? 40.094 -6.812 -17.047 1 91.19 45 PHE B O 1
ATOM 5623 N N . ALA B 1 46 ? 40.562 -5.074 -15.82 1 92.75 46 ALA B N 1
ATOM 5624 C CA . ALA B 1 46 ? 40.75 -5.883 -14.617 1 92.75 46 ALA B CA 1
ATOM 5625 C C . ALA B 1 46 ? 39.469 -6.594 -14.227 1 92.75 46 ALA B C 1
ATOM 5627 O O . ALA B 1 46 ? 39.469 -7.777 -13.875 1 92.75 46 ALA B O 1
ATOM 5628 N N . VAL B 1 47 ? 38.375 -5.879 -14.32 1 91.62 47 VAL B N 1
ATOM 5629 C CA . VAL B 1 47 ? 37.094 -6.461 -13.992 1 91.62 47 VAL B CA 1
ATOM 5630 C C . VAL B 1 47 ? 36.75 -7.566 -14.984 1 91.62 47 VAL B C 1
ATOM 5632 O O . VAL B 1 47 ? 36.281 -8.648 -14.594 1 91.62 47 VAL B O 1
ATOM 5635 N N . PHE B 1 48 ? 37.031 -7.312 -16.172 1 88 48 PHE B N 1
ATOM 5636 C CA . PHE B 1 48 ? 36.781 -8.297 -17.219 1 88 48 PHE B CA 1
ATOM 5637 C C . PHE B 1 48 ? 37.594 -9.562 -16.984 1 88 48 PHE B C 1
ATOM 5639 O O . PHE B 1 48 ? 37.062 -10.672 -17.062 1 88 48 PHE B O 1
ATOM 5646 N N . ALA B 1 49 ? 38.781 -9.375 -16.672 1 88 49 ALA B N 1
ATOM 5647 C CA . ALA B 1 49 ? 39.688 -10.508 -16.469 1 88 49 ALA B CA 1
ATOM 5648 C C . ALA B 1 49 ? 39.219 -11.344 -15.273 1 88 49 ALA B C 1
ATOM 5650 O O . ALA B 1 49 ? 39.281 -12.578 -15.32 1 88 49 ALA B O 1
ATOM 5651 N N . ASP B 1 50 ? 38.844 -10.734 -14.281 1 88.69 50 ASP B N 1
ATOM 5652 C CA . ASP B 1 50 ? 38.406 -11.422 -13.07 1 88.69 50 ASP B CA 1
ATOM 5653 C C . ASP B 1 50 ? 37.125 -12.25 -13.336 1 88.69 50 ASP B C 1
ATOM 5655 O O . ASP B 1 50 ? 37.062 -13.422 -12.969 1 88.69 50 ASP B O 1
ATOM 5659 N N . ILE B 1 51 ? 36.219 -11.711 -14 1 83.38 51 ILE B N 1
ATOM 5660 C CA . ILE B 1 51 ? 34.938 -12.383 -14.227 1 83.38 51 ILE B CA 1
ATOM 5661 C C . ILE B 1 51 ? 35.125 -13.484 -15.273 1 83.38 51 ILE B C 1
ATOM 5663 O O . ILE B 1 51 ? 34.5 -14.547 -15.172 1 83.38 51 ILE B O 1
ATOM 5667 N N . LEU B 1 52 ? 35.906 -13.203 -16.219 1 76.81 52 LEU B N 1
ATOM 5668 C CA . LEU B 1 52 ? 36.219 -14.219 -17.219 1 76.81 52 LEU B CA 1
ATOM 5669 C C . LEU B 1 52 ? 36.781 -15.477 -16.562 1 76.81 52 LEU B C 1
ATOM 5671 O O . LEU B 1 52 ? 36.375 -16.594 -16.906 1 76.81 52 LEU B O 1
ATOM 5675 N N . GLY B 1 53 ? 37.688 -15.32 -15.695 1 73 53 GLY B N 1
ATOM 5676 C CA . GLY B 1 53 ? 38.281 -16.469 -15.016 1 73 53 GLY B CA 1
ATOM 5677 C C . GLY B 1 53 ? 37.281 -17.312 -14.273 1 73 53 GLY B C 1
ATOM 5678 O O . GLY B 1 53 ? 37.312 -18.547 -14.336 1 73 53 GLY B O 1
ATOM 5679 N N . THR B 1 54 ? 36.281 -16.703 -13.688 1 71.31 54 THR B N 1
ATOM 5680 C CA . THR B 1 54 ? 35.25 -17.406 -12.93 1 71.31 54 THR B CA 1
ATOM 5681 C C . THR B 1 54 ? 34.281 -18.094 -13.875 1 71.31 54 THR B C 1
ATOM 5683 O O . THR B 1 54 ? 33.781 -19.203 -13.602 1 71.31 54 THR B O 1
ATOM 5686 N N . ALA B 1 55 ? 34 -17.5 -14.961 1 70.81 55 ALA B N 1
ATOM 5687 C CA . ALA B 1 55 ? 33.062 -18.062 -15.93 1 70.81 55 ALA B CA 1
ATOM 5688 C C . ALA B 1 55 ? 33.594 -19.328 -16.578 1 70.81 55 ALA B C 1
ATOM 5690 O O . ALA B 1 55 ? 32.844 -20.219 -16.938 1 70.81 55 ALA B O 1
ATOM 5691 N N . VAL B 1 56 ? 34.812 -19.438 -16.672 1 67.31 56 VAL B N 1
ATOM 5692 C CA . VAL B 1 56 ? 35.469 -20.578 -17.312 1 67.31 56 VAL B CA 1
ATOM 5693 C C . VAL B 1 56 ? 35.375 -21.797 -16.422 1 67.31 56 VAL B C 1
ATOM 5695 O O . VAL B 1 56 ? 35.312 -22.938 -16.906 1 67.31 56 VAL B O 1
ATOM 5698 N N . ILE B 1 57 ? 35.125 -21.578 -15.148 1 64.94 57 ILE B N 1
ATOM 5699 C CA . ILE B 1 57 ? 35.125 -22.672 -14.18 1 64.94 57 ILE B CA 1
ATOM 5700 C C . ILE B 1 57 ? 33.719 -23.281 -14.102 1 64.94 57 ILE B C 1
ATOM 5702 O O . ILE B 1 57 ? 33.562 -24.453 -13.789 1 64.94 57 ILE B O 1
ATOM 5706 N N . LEU B 1 58 ? 32.688 -22.594 -14.555 1 63.5 58 LEU B N 1
ATOM 5707 C CA . LEU B 1 58 ? 31.297 -22.969 -14.305 1 63.5 58 LEU B CA 1
ATOM 5708 C C . LEU B 1 58 ? 30.938 -24.25 -15.039 1 63.5 58 LEU B C 1
ATOM 5710 O O . LEU B 1 58 ? 30.297 -25.125 -14.461 1 63.5 58 LEU B O 1
ATOM 5714 N N . PRO B 1 59 ? 31.297 -24.422 -16.234 1 60.94 59 PRO B N 1
ATOM 5715 C CA . PRO B 1 59 ? 30.938 -25.688 -16.875 1 60.94 59 PRO B CA 1
ATOM 5716 C C . PRO B 1 59 ? 31.625 -26.891 -16.234 1 60.94 59 PRO B C 1
ATOM 5718 O O . PRO B 1 59 ? 31.047 -27.984 -16.203 1 60.94 59 PRO B O 1
ATOM 5721 N N . GLY B 1 60 ? 32.781 -26.609 -15.719 1 61.12 60 GLY B N 1
ATOM 5722 C CA . GLY B 1 60 ? 33.469 -27.672 -15 1 61.12 60 GLY B CA 1
ATOM 5723 C C . GLY B 1 60 ? 32.75 -28.109 -13.742 1 61.12 60 GLY B C 1
ATOM 5724 O O . GLY B 1 60 ? 32.719 -29.297 -13.422 1 61.12 60 GLY B O 1
ATOM 5725 N N . LEU B 1 61 ? 32.031 -27.156 -13.227 1 62.16 61 LEU B N 1
ATOM 5726 C CA . LEU B 1 61 ? 31.281 -27.438 -12.008 1 62.16 61 LEU B CA 1
ATOM 5727 C C . LEU B 1 61 ? 30.109 -28.359 -12.289 1 62.16 61 LEU B C 1
ATOM 5729 O O . LEU B 1 61 ? 29.844 -29.281 -11.516 1 62.16 61 LEU B O 1
ATOM 5733 N N . ALA B 1 62 ? 29.469 -28.188 -13.359 1 59.91 62 ALA B N 1
ATOM 5734 C CA . ALA B 1 62 ? 28.328 -29.031 -13.742 1 59.91 62 ALA B CA 1
ATOM 5735 C C . ALA B 1 62 ? 28.781 -30.453 -14.047 1 59.91 62 ALA B C 1
ATOM 5737 O O . ALA B 1 62 ? 28.078 -31.406 -13.727 1 59.91 62 ALA B O 1
ATOM 5738 N N . SER B 1 63 ? 29.938 -30.516 -14.5 1 60.81 63 SER B N 1
ATOM 5739 C CA . SER B 1 63 ? 30.453 -31.828 -14.898 1 60.81 63 SER B CA 1
ATOM 5740 C C . SER B 1 63 ? 30.844 -32.656 -13.68 1 60.81 63 SER B C 1
ATOM 5742 O O . SER B 1 63 ? 30.75 -33.906 -13.711 1 60.81 63 SER B O 1
ATOM 5744 N N . VAL B 1 64 ? 31.172 -31.938 -12.648 1 61.91 64 VAL B N 1
ATOM 5745 C CA . VAL B 1 64 ? 31.641 -32.656 -11.461 1 61.91 64 VAL B CA 1
ATOM 5746 C C . VAL B 1 64 ? 30.453 -33.281 -10.75 1 61.91 64 VAL B C 1
ATOM 5748 O O . VAL B 1 64 ? 30.594 -34.344 -10.141 1 61.91 64 VAL B O 1
ATOM 5751 N N . CYS B 1 65 ? 29.219 -32.75 -10.969 1 63.91 65 CYS B N 1
ATOM 5752 C CA . CYS B 1 65 ? 28.062 -33.25 -10.227 1 63.91 65 CYS B CA 1
ATOM 5753 C C . CYS B 1 65 ? 27.234 -34.219 -11.078 1 63.91 65 CYS B C 1
ATOM 5755 O O . CYS B 1 65 ? 26.266 -34.781 -10.594 1 63.91 65 CYS B O 1
ATOM 5757 N N . THR B 1 66 ? 27.547 -34.562 -12.242 1 62.44 66 THR B N 1
ATOM 5758 C CA . THR B 1 66 ? 26.719 -35.312 -13.172 1 62.44 66 THR B CA 1
ATOM 5759 C C . THR B 1 66 ? 26.531 -36.75 -12.664 1 62.44 66 THR B C 1
ATOM 5761 O O . THR B 1 66 ? 25.5 -37.375 -12.93 1 62.44 66 THR B O 1
ATOM 5764 N N . PHE B 1 67 ? 27.406 -37.188 -11.922 1 59.56 67 PHE B N 1
ATOM 5765 C CA . PHE B 1 67 ? 27.312 -38.594 -11.531 1 59.56 67 PHE B CA 1
ATOM 5766 C C . PHE B 1 67 ? 26.812 -38.719 -10.094 1 59.56 67 PHE B C 1
ATOM 5768 O O . PHE B 1 67 ? 26.875 -39.812 -9.508 1 59.56 67 PHE B O 1
ATOM 5775 N N . ALA B 1 68 ? 26.469 -37.562 -9.594 1 63.41 68 ALA B N 1
ATOM 5776 C CA . ALA B 1 68 ? 25.828 -37.594 -8.289 1 63.41 68 ALA B CA 1
ATOM 5777 C C . ALA B 1 68 ? 24.5 -38.344 -8.359 1 63.41 68 ALA B C 1
ATOM 5779 O O . ALA B 1 68 ? 23.953 -38.562 -9.445 1 63.41 68 ALA B O 1
ATOM 5780 N N . GLU B 1 69 ? 24.078 -38.844 -7.152 1 62.88 69 GLU B N 1
ATOM 5781 C CA . GLU B 1 69 ? 22.844 -39.625 -7.098 1 62.88 69 GLU B CA 1
ATOM 5782 C C . GLU B 1 69 ? 21.672 -38.875 -7.727 1 62.88 69 GLU B C 1
ATOM 5784 O O . GLU B 1 69 ? 21.344 -37.781 -7.309 1 62.88 69 GLU B O 1
ATOM 5789 N N . GLY B 1 70 ? 21.094 -39.375 -8.781 1 61.53 70 GLY B N 1
ATOM 5790 C CA . GLY B 1 70 ? 19.922 -38.812 -9.438 1 61.53 70 GLY B CA 1
ATOM 5791 C C . GLY B 1 70 ? 20.297 -37.938 -10.641 1 61.53 70 GLY B C 1
ATOM 5792 O O . GLY B 1 70 ? 19.406 -37.375 -11.289 1 61.53 70 GLY B O 1
ATOM 5793 N N . GLY B 1 71 ? 21.547 -37.875 -10.891 1 62.41 71 GLY B N 1
ATOM 5794 C CA . GLY B 1 71 ? 22 -37.094 -12.023 1 62.41 71 GLY B CA 1
ATOM 5795 C C . GLY B 1 71 ? 21.984 -37.875 -13.328 1 62.41 71 GLY B C 1
ATOM 5796 O O . GLY B 1 71 ? 21.719 -39.094 -13.336 1 62.41 71 GLY B O 1
ATOM 5797 N N . PRO B 1 72 ? 22.109 -37.125 -14.344 1 62.94 72 PRO B N 1
ATOM 5798 C CA . PRO B 1 72 ? 22.047 -37.75 -15.656 1 62.94 72 PRO B CA 1
ATOM 5799 C C . PRO B 1 72 ? 23 -38.938 -15.781 1 62.94 72 PRO B C 1
ATOM 5801 O O . PRO B 1 72 ? 22.672 -39.969 -16.406 1 62.94 72 PRO B O 1
ATOM 5804 N N . GLY B 1 73 ? 24.141 -38.875 -15.172 1 62.25 73 GLY B N 1
ATOM 5805 C CA . GLY B 1 73 ? 25.094 -39.969 -15.219 1 62.25 73 GLY B CA 1
ATOM 5806 C C . GLY B 1 73 ? 24.672 -41.156 -14.359 1 62.25 73 GLY B C 1
ATOM 5807 O O . GLY B 1 73 ? 24.828 -42.312 -14.766 1 62.25 73 GLY B O 1
ATOM 5808 N N . ASP B 1 74 ? 24.141 -40.781 -13.211 1 66.12 74 ASP B N 1
ATOM 5809 C CA . ASP B 1 74 ? 23.641 -41.844 -12.336 1 66.12 74 ASP B CA 1
ATOM 5810 C C . ASP B 1 74 ? 22.484 -42.594 -12.984 1 66.12 74 ASP B C 1
ATOM 5812 O O . ASP B 1 74 ? 22.422 -43.812 -12.914 1 66.12 74 ASP B O 1
ATOM 5816 N N . LEU B 1 75 ? 21.656 -41.875 -13.641 1 67.12 75 LEU B N 1
ATOM 5817 C CA . LEU B 1 75 ? 20.5 -42.5 -14.305 1 67.12 75 LEU B CA 1
ATOM 5818 C C . LEU B 1 75 ? 20.953 -43.344 -15.469 1 67.12 75 LEU B C 1
ATOM 5820 O O . LEU B 1 75 ? 20.406 -44.438 -15.703 1 67.12 75 LEU B O 1
ATOM 5824 N N . LEU B 1 76 ? 21.953 -42.875 -16.109 1 67.06 76 LEU B N 1
ATOM 5825 C CA . LEU B 1 76 ? 22.5 -43.656 -17.219 1 67.06 76 LEU B CA 1
ATOM 5826 C C . LEU B 1 76 ? 23.141 -44.938 -16.703 1 67.06 76 LEU B C 1
ATOM 5828 O O . LEU B 1 76 ? 23 -46 -17.328 1 67.06 76 LEU B O 1
ATOM 5832 N N . GLU B 1 77 ? 23.734 -44.812 -15.594 1 67.94 77 GLU B N 1
ATOM 5833 C CA . GLU B 1 77 ? 24.391 -46 -15.031 1 67.94 77 GLU B CA 1
ATOM 5834 C C . GLU B 1 77 ? 23.359 -47.031 -14.562 1 67.94 77 GLU B C 1
ATOM 5836 O O . GLU B 1 77 ? 23.578 -48.219 -14.688 1 67.94 77 GLU B O 1
ATOM 5841 N N . LYS B 1 78 ? 22.297 -46.469 -14.141 1 70.5 78 LYS B N 1
ATOM 5842 C CA . LYS B 1 78 ? 21.25 -47.406 -13.68 1 70.5 78 LYS B CA 1
ATOM 5843 C C . LYS B 1 78 ? 20.578 -48.094 -14.859 1 70.5 78 LYS B C 1
ATOM 5845 O O . LYS B 1 78 ? 20.109 -49.219 -14.734 1 70.5 78 LYS B O 1
ATOM 5850 N N . GLN B 1 79 ? 20.641 -47.469 -15.984 1 68.06 79 GLN B N 1
ATOM 5851 C CA . GLN B 1 79 ? 20.047 -48.062 -17.172 1 68.06 79 GLN B CA 1
ATOM 5852 C C . GLN B 1 79 ? 21.094 -48.844 -17.984 1 68.06 79 GLN B C 1
ATOM 5854 O O . GLN B 1 79 ? 20.812 -49.281 -19.094 1 68.06 79 GLN B O 1
ATOM 5859 N N . ARG B 1 80 ? 22.234 -49 -17.438 1 70.94 80 ARG B N 1
ATOM 5860 C CA . ARG B 1 80 ? 23.359 -49.625 -18.141 1 70.94 80 ARG B CA 1
ATOM 5861 C C . ARG B 1 80 ? 23 -51.031 -18.609 1 70.94 80 ARG B C 1
ATOM 5863 O O . ARG B 1 80 ? 23.375 -51.438 -19.719 1 70.94 80 ARG B O 1
ATOM 5870 N N . GLU B 1 81 ? 22.219 -51.688 -17.781 1 66.12 81 GLU B N 1
ATOM 5871 C CA . GLU B 1 81 ? 21.906 -53.062 -18.109 1 66.12 81 GLU B CA 1
ATOM 5872 C C . GLU B 1 81 ? 20.953 -53.156 -19.297 1 66.12 81 GLU B C 1
ATOM 5874 O O . GLU B 1 81 ? 20.953 -54.156 -20.031 1 66.12 81 GLU B O 1
ATOM 5879 N N . ASN B 1 82 ? 20.203 -52.094 -19.484 1 69.81 82 ASN B N 1
ATOM 5880 C CA . ASN B 1 82 ? 19.156 -52.188 -20.484 1 69.81 82 ASN B CA 1
ATOM 5881 C C . ASN B 1 82 ? 19.578 -51.531 -21.797 1 69.81 82 ASN B C 1
ATOM 5883 O O . ASN B 1 82 ? 18.828 -51.562 -22.781 1 69.81 82 ASN B O 1
ATOM 5887 N N . LEU B 1 83 ? 20.734 -50.906 -21.828 1 69.44 83 LEU B N 1
ATOM 5888 C CA . LEU B 1 83 ? 21.141 -50.188 -23.047 1 69.44 83 LEU B CA 1
ATOM 5889 C C . LEU B 1 83 ? 22.297 -50.906 -23.734 1 69.44 83 LEU B C 1
ATOM 5891 O O . LEU B 1 83 ? 23.172 -51.469 -23.062 1 69.44 83 LEU B O 1
ATOM 5895 N N . PRO B 1 84 ? 22.109 -51.125 -25.062 1 74.56 84 PRO B N 1
ATOM 5896 C CA . PRO B 1 84 ? 23.266 -51.656 -25.812 1 74.56 84 PRO B CA 1
ATOM 5897 C C . PRO B 1 84 ? 24.547 -50.906 -25.547 1 74.56 84 PRO B C 1
ATOM 5899 O O . PRO B 1 84 ? 24.516 -49.688 -25.281 1 74.56 84 PRO B O 1
ATOM 5902 N N . GLU B 1 85 ? 25.641 -51.531 -25.453 1 71.56 85 GLU B N 1
ATOM 5903 C CA . GLU B 1 85 ? 26.953 -51.031 -25.047 1 71.56 85 GLU B CA 1
ATOM 5904 C C . GLU B 1 85 ? 27.344 -49.812 -25.891 1 71.56 85 GLU B C 1
ATOM 5906 O O . GLU B 1 85 ? 27.922 -48.844 -25.391 1 71.56 85 GLU B O 1
ATOM 5911 N N . GLU B 1 86 ? 27.031 -49.844 -27.188 1 68.12 86 GLU B N 1
ATOM 5912 C CA . GLU B 1 86 ? 27.375 -48.75 -28.094 1 68.12 86 GLU B CA 1
ATOM 5913 C C . GLU B 1 86 ? 26.625 -47.469 -27.719 1 68.12 86 GLU B C 1
ATOM 5915 O O . GLU B 1 86 ? 27.203 -46.375 -27.703 1 68.12 86 GLU B O 1
ATOM 5920 N N . VAL B 1 87 ? 25.391 -47.688 -27.344 1 68.44 87 VAL B N 1
ATOM 5921 C CA . VAL B 1 87 ? 24.547 -46.531 -27 1 68.44 87 VAL B CA 1
ATOM 5922 C C . VAL B 1 87 ? 24.969 -45.969 -25.656 1 68.44 87 VAL B C 1
ATOM 5924 O O . VAL B 1 87 ? 25 -44.75 -25.453 1 68.44 87 VAL B O 1
ATOM 5927 N N . TYR B 1 88 ? 25.281 -46.875 -24.797 1 65.81 88 TYR B N 1
ATOM 5928 C CA . TYR B 1 88 ? 25.75 -46.438 -23.484 1 65.81 88 TYR B CA 1
ATOM 5929 C C . TYR B 1 88 ? 27.047 -45.625 -23.578 1 65.81 88 TYR B C 1
ATOM 5931 O O . TYR B 1 88 ? 27.172 -44.594 -22.953 1 65.81 88 TYR B O 1
ATOM 5939 N N . GLN B 1 89 ? 27.859 -46.094 -24.438 1 64.19 89 GLN B N 1
ATOM 5940 C CA . GLN B 1 89 ? 29.141 -45.406 -24.594 1 64.19 89 GLN B CA 1
ATOM 5941 C C . GLN B 1 89 ? 28.938 -44.062 -25.266 1 64.19 89 GLN B C 1
ATOM 5943 O O . GLN B 1 89 ? 29.594 -43.062 -24.906 1 64.19 89 GLN B O 1
ATOM 5948 N N . GLU B 1 90 ? 28.047 -44 -26.109 1 62.34 90 GLU B N 1
ATOM 5949 C CA . GLU B 1 90 ? 27.734 -42.719 -26.781 1 62.34 90 GLU B CA 1
ATOM 5950 C C . GLU B 1 90 ? 27.094 -41.719 -25.812 1 62.34 90 GLU B C 1
ATOM 5952 O O . GLU B 1 90 ? 27.438 -40.562 -25.797 1 62.34 90 GLU B O 1
ATOM 5957 N N . GLN B 1 91 ? 26.172 -42.281 -24.969 1 61.53 91 GLN B N 1
ATOM 5958 C CA . GLN B 1 91 ? 25.438 -41.406 -24.062 1 61.53 91 GLN B CA 1
ATOM 5959 C C . GLN B 1 91 ? 26.312 -40.969 -22.891 1 61.53 91 GLN B C 1
ATOM 5961 O O . GLN B 1 91 ? 26.234 -39.812 -22.422 1 61.53 91 GLN B O 1
ATOM 5966 N N . ILE B 1 92 ? 27 -41.938 -22.484 1 59.97 92 ILE B N 1
ATOM 5967 C CA . ILE B 1 92 ? 27.906 -41.625 -21.391 1 59.97 92 ILE B CA 1
ATOM 5968 C C . ILE B 1 92 ? 28.953 -40.625 -21.844 1 59.97 92 ILE B C 1
ATOM 5970 O O . ILE B 1 92 ? 29.375 -39.75 -21.062 1 59.97 92 ILE B O 1
ATOM 5974 N N . GLN B 1 93 ? 29.297 -40.781 -23.094 1 55.78 93 GLN B N 1
ATOM 5975 C CA . GLN B 1 93 ? 30.281 -39.844 -23.656 1 55.78 93 GLN B CA 1
ATOM 5976 C C . GLN B 1 93 ? 29.688 -38.438 -23.75 1 55.78 93 GLN B C 1
ATOM 5978 O O . GLN B 1 93 ? 30.406 -37.469 -23.625 1 55.78 93 GLN B O 1
ATOM 5983 N N . GLN B 1 94 ? 28.375 -38.406 -24 1 54.59 94 GLN B N 1
ATOM 5984 C CA . GLN B 1 94 ? 27.719 -37.094 -24.094 1 54.59 94 GLN B CA 1
ATOM 5985 C C . GLN B 1 94 ? 27.578 -36.469 -22.703 1 54.59 94 GLN B C 1
ATOM 5987 O O . GLN B 1 94 ? 27.547 -35.25 -22.594 1 54.59 94 GLN B O 1
ATOM 5992 N N . LEU B 1 95 ? 27.109 -37.312 -21.828 1 52.97 95 LEU B N 1
ATOM 5993 C CA . LEU B 1 95 ? 26.938 -36.812 -20.469 1 52.97 95 LEU B CA 1
ATOM 5994 C C . LEU B 1 95 ? 28.281 -36.531 -19.812 1 52.97 95 LEU B C 1
ATOM 5996 O O . LEU B 1 95 ? 28.375 -35.688 -18.922 1 52.97 95 LEU B O 1
ATOM 6000 N N . ILE B 1 96 ? 29.094 -37.531 -20.062 1 46.09 96 ILE B N 1
ATOM 6001 C CA . ILE B 1 96 ? 30.453 -37.344 -19.562 1 46.09 96 ILE B CA 1
ATOM 6002 C C . ILE B 1 96 ? 31.141 -36.219 -20.359 1 46.09 96 ILE B C 1
ATOM 6004 O O . ILE B 1 96 ? 31.359 -36.344 -21.562 1 46.09 96 ILE B O 1
ATOM 6008 N N . SER B 1 97 ? 30.656 -35.125 -20.234 1 43.53 97 SER B N 1
ATOM 6009 C CA . SER B 1 97 ? 31.562 -34.156 -20.828 1 43.53 97 SER B CA 1
ATOM 6010 C C . SER B 1 97 ? 32.969 -34.75 -20.953 1 43.53 97 SER B C 1
ATOM 6012 O O . SER B 1 97 ? 33.438 -35.469 -20.062 1 43.53 97 SER B O 1
ATOM 6014 N N . PRO B 1 98 ? 33.469 -34.906 -22.125 1 37.72 98 PRO B N 1
ATOM 6015 C CA . PRO B 1 98 ? 34.781 -35.562 -22.172 1 37.72 98 PRO B CA 1
ATOM 6016 C C . PRO B 1 98 ? 35.625 -35.281 -20.922 1 37.72 98 PRO B C 1
ATOM 6018 O O . PRO B 1 98 ? 36.531 -36.031 -20.609 1 37.72 98 PRO B O 1
ATOM 6021 N N . HIS B 1 99 ? 35.844 -34 -20.703 1 38.31 99 HIS B N 1
ATOM 6022 C CA . HIS B 1 99 ? 36.688 -33.625 -19.578 1 38.31 99 HIS B CA 1
ATOM 6023 C C . HIS B 1 99 ? 35.969 -33.875 -18.25 1 38.31 99 HIS B C 1
ATOM 6025 O O . HIS B 1 99 ? 36.312 -33.281 -17.234 1 38.31 99 HIS B O 1
ATOM 6031 N N . ALA B 1 100 ? 34.812 -34.219 -18.297 1 39.66 100 ALA B N 1
ATOM 6032 C CA . ALA B 1 100 ? 34.281 -34.719 -17.047 1 39.66 100 ALA B CA 1
ATOM 6033 C C . ALA B 1 100 ? 35.219 -35.75 -16.422 1 39.66 100 ALA B C 1
ATOM 6035 O O . ALA B 1 100 ? 36 -36.406 -17.125 1 39.66 100 ALA B O 1
ATOM 6036 N N . PHE B 1 101 ? 35.469 -35.594 -15.234 1 40.38 101 PHE B N 1
ATOM 6037 C CA . PHE B 1 101 ? 36.312 -36.562 -14.531 1 40.38 101 PHE B CA 1
ATOM 6038 C C . PHE B 1 101 ? 36.094 -37.969 -15.078 1 40.38 101 PHE B C 1
ATOM 6040 O O . PHE B 1 101 ? 35 -38.531 -14.953 1 40.38 101 PHE B O 1
ATOM 6047 N N . LYS B 1 102 ? 36.469 -38.156 -16.359 1 38.41 102 LYS B N 1
ATOM 6048 C CA . LYS B 1 102 ? 36.594 -39.562 -16.812 1 38.41 102 LYS B CA 1
ATOM 6049 C C . LYS B 1 102 ? 36.875 -40.5 -15.633 1 38.41 102 LYS B C 1
ATOM 6051 O O . LYS B 1 102 ? 37.812 -41.281 -15.656 1 38.41 102 LYS B O 1
ATOM 6056 N N . GLY B 1 103 ? 37.062 -39.875 -14.383 1 34.41 103 GLY B N 1
ATOM 6057 C CA . GLY B 1 103 ? 37.5 -40.906 -13.469 1 34.41 103 GLY B CA 1
ATOM 6058 C C . GLY B 1 103 ? 36.656 -42.156 -13.547 1 34.41 103 GLY B C 1
ATOM 6059 O O . GLY B 1 103 ? 35.531 -42.125 -14.039 1 34.41 103 GLY B O 1
ATOM 6060 N N . GLU B 1 104 ? 37.344 -43.281 -13.859 1 34.94 104 GLU B N 1
ATOM 6061 C CA . GLU B 1 104 ? 36.719 -44.562 -13.594 1 34.94 104 GLU B CA 1
ATOM 6062 C C . GLU B 1 104 ? 35.531 -44.438 -12.633 1 34.94 104 GLU B C 1
ATOM 6064 O O . GLU B 1 104 ? 35.5 -43.531 -11.805 1 34.94 104 GLU B O 1
ATOM 6069 N N . ARG B 1 105 ? 34.469 -45 -12.828 1 37 105 ARG B N 1
ATOM 6070 C CA . ARG B 1 105 ? 33.469 -45.406 -11.852 1 37 105 ARG B CA 1
ATOM 6071 C C . ARG B 1 105 ? 34.094 -45.562 -10.469 1 37 105 ARG B C 1
ATOM 6073 O O . ARG B 1 105 ? 35.062 -46.312 -10.305 1 37 105 ARG B O 1
ATOM 6080 N N . GLY B 1 106 ? 34 -44.625 -9.5 1 38.56 106 GLY B N 1
ATOM 6081 C CA . GLY B 1 106 ? 34.688 -44.844 -8.227 1 38.56 106 GLY B CA 1
ATOM 6082 C C . GLY B 1 106 ? 35.844 -43.875 -8 1 38.56 106 GLY B C 1
ATOM 6083 O O . GLY B 1 106 ? 36.469 -43.938 -6.949 1 38.56 106 GLY B O 1
ATOM 6084 N N . ALA B 1 107 ? 36.438 -43.406 -8.992 1 43.75 107 ALA B N 1
ATOM 6085 C CA . ALA B 1 107 ? 37.75 -42.875 -8.719 1 43.75 107 ALA B CA 1
ATOM 6086 C C . ALA B 1 107 ? 37.688 -41.531 -8.023 1 43.75 107 ALA B C 1
ATOM 6088 O O . ALA B 1 107 ? 38.719 -40.906 -7.734 1 43.75 107 ALA B O 1
ATOM 6089 N N . TRP B 1 108 ? 36.719 -40.594 -8.312 1 47.41 108 TRP B N 1
ATOM 6090 C CA . TRP B 1 108 ? 36.75 -39.469 -7.414 1 47.41 108 TRP B CA 1
ATOM 6091 C C . TRP B 1 108 ? 36.5 -39.875 -5.973 1 47.41 108 TRP B C 1
ATOM 6093 O O . TRP B 1 108 ? 35.531 -40.594 -5.699 1 47.41 108 TRP B O 1
ATOM 6103 N N . SER B 1 109 ? 37.406 -40.281 -5.363 1 46.38 109 SER B N 1
ATOM 6104 C CA . SER B 1 109 ? 37.344 -40.812 -4.004 1 46.38 109 SER B CA 1
ATOM 6105 C C . SER B 1 109 ? 36.25 -40.094 -3.203 1 46.38 109 SER B C 1
ATOM 6107 O O . SER B 1 109 ? 35.656 -40.688 -2.305 1 46.38 109 SER B O 1
ATOM 6109 N N . GLY B 1 110 ? 35.812 -38.75 -3.438 1 45.41 110 GLY B N 1
ATOM 6110 C CA . GLY B 1 110 ? 34.906 -38.094 -2.535 1 45.41 110 GLY B CA 1
ATOM 6111 C C . GLY B 1 110 ? 33.562 -37.75 -3.189 1 45.41 110 GLY B C 1
ATOM 6112 O O . GLY B 1 110 ? 33.438 -36.75 -3.875 1 45.41 110 GLY B O 1
ATOM 6113 N N . SER B 1 111 ? 32.688 -38.688 -3.604 1 49.72 111 SER B N 1
ATOM 6114 C CA . SER B 1 111 ? 31.344 -38.562 -4.145 1 49.72 111 SER B CA 1
ATOM 6115 C C . SER B 1 111 ? 30.531 -37.531 -3.412 1 49.72 111 SER B C 1
ATOM 6117 O O . SER B 1 111 ? 30.609 -37.406 -2.188 1 49.72 111 SER B O 1
ATOM 6119 N N . PRO B 1 112 ? 30.031 -36.531 -4.207 1 54.75 112 PRO B N 1
ATOM 6120 C CA . PRO B 1 112 ? 29.156 -35.594 -3.506 1 54.75 112 PRO B CA 1
ATOM 6121 C C . PRO B 1 112 ? 28.094 -36.281 -2.664 1 54.75 112 PRO B C 1
ATOM 6123 O O . PRO B 1 112 ? 27.469 -37.25 -3.121 1 54.75 112 PRO B O 1
ATOM 6126 N N . PRO B 1 113 ? 28.203 -36.219 -1.358 1 53.12 113 PRO B N 1
ATOM 6127 C CA . PRO B 1 113 ? 27.375 -36.938 -0.408 1 53.12 113 PRO B CA 1
ATOM 6128 C C . PRO B 1 113 ? 25.875 -36.719 -0.619 1 53.12 113 PRO B C 1
ATOM 6130 O O . PRO B 1 113 ? 25.047 -37.344 0.036 1 53.12 113 PRO B O 1
ATOM 6133 N N . VAL B 1 114 ? 25.516 -35.812 -1.67 1 58.94 114 VAL B N 1
ATOM 6134 C CA . VAL B 1 114 ? 24.094 -35.438 -1.622 1 58.94 114 VAL B CA 1
ATOM 6135 C C . VAL B 1 114 ? 23.484 -35.594 -3.01 1 58.94 114 VAL B C 1
ATOM 6137 O O . VAL B 1 114 ? 24.188 -35.875 -3.986 1 58.94 114 VAL B O 1
ATOM 6140 N N . LYS B 1 115 ? 22.25 -35.469 -3.189 1 63.31 115 LYS B N 1
ATOM 6141 C CA . LYS B 1 115 ? 21.453 -35.531 -4.41 1 63.31 115 LYS B CA 1
ATOM 6142 C C . LYS B 1 115 ? 21.953 -34.531 -5.453 1 63.31 115 LYS B C 1
ATOM 6144 O O . LYS B 1 115 ? 22.516 -33.5 -5.105 1 63.31 115 LYS B O 1
ATOM 6149 N N . TYR B 1 116 ? 22 -34.969 -6.746 1 63.66 116 TYR B N 1
ATOM 6150 C CA . TYR B 1 116 ? 22.5 -34.188 -7.871 1 63.66 116 TYR B CA 1
ATOM 6151 C C . TYR B 1 116 ? 22.047 -32.75 -7.77 1 63.66 116 TYR B C 1
ATOM 6153 O O . TYR B 1 116 ? 22.875 -31.828 -7.852 1 63.66 116 TYR B O 1
ATOM 6161 N N . ALA B 1 117 ? 20.844 -32.625 -7.5 1 62.62 117 ALA B N 1
ATOM 6162 C CA . ALA B 1 117 ? 20.297 -31.25 -7.473 1 62.62 117 ALA B CA 1
ATOM 6163 C C . ALA B 1 117 ? 20.922 -30.438 -6.34 1 62.62 117 ALA B C 1
ATOM 6165 O O . ALA B 1 117 ? 21.266 -29.266 -6.527 1 62.62 117 ALA B O 1
ATOM 6166 N N . LEU B 1 118 ? 21.141 -31.062 -5.305 1 67.69 118 LEU B N 1
ATOM 6167 C CA . LEU B 1 118 ? 21.703 -30.375 -4.141 1 67.69 118 LEU B CA 1
ATOM 6168 C C . LEU B 1 118 ? 23.188 -30.125 -4.316 1 67.69 118 LEU B C 1
ATOM 6170 O O . LEU B 1 118 ? 23.703 -29.078 -3.902 1 67.69 118 LEU B O 1
ATOM 6174 N N . SER B 1 119 ? 23.828 -31.094 -4.93 1 68.25 119 SER B N 1
ATOM 6175 C CA . SER B 1 119 ? 25.266 -30.938 -5.121 1 68.25 119 SER B CA 1
ATOM 6176 C C . SER B 1 119 ? 25.578 -29.797 -6.07 1 68.25 119 SER B C 1
ATOM 6178 O O . SER B 1 119 ? 26.516 -29.016 -5.832 1 68.25 119 SER B O 1
ATOM 6180 N N . MET B 1 120 ? 24.797 -29.641 -7.098 1 70.06 120 MET B N 1
ATOM 6181 C CA . MET B 1 120 ? 25 -28.562 -8.055 1 70.06 120 MET B CA 1
ATOM 6182 C C . MET B 1 120 ? 24.734 -27.203 -7.406 1 70.06 120 MET B C 1
ATOM 6184 O O . MET B 1 120 ? 25.484 -26.25 -7.617 1 70.06 120 MET B O 1
ATOM 6188 N N . ASN B 1 121 ? 23.812 -27.156 -6.609 1 72.69 121 ASN B N 1
ATOM 6189 C CA . ASN B 1 121 ? 23.422 -25.906 -5.98 1 72.69 121 ASN B CA 1
ATOM 6190 C C . ASN B 1 121 ? 24.391 -25.516 -4.863 1 72.69 121 ASN B C 1
ATOM 6192 O O . ASN B 1 121 ? 24.625 -24.344 -4.613 1 72.69 121 ASN B O 1
ATOM 6196 N N . LEU B 1 122 ? 24.969 -26.531 -4.301 1 74.69 122 LEU B N 1
ATOM 6197 C CA . LEU B 1 122 ? 25.922 -26.266 -3.229 1 74.69 122 LEU B CA 1
ATOM 6198 C C . LEU B 1 122 ? 27.188 -25.609 -3.775 1 74.69 122 LEU B C 1
ATOM 6200 O O . LEU B 1 122 ? 27.781 -24.75 -3.115 1 74.69 122 LEU B O 1
ATOM 6204 N N . VAL B 1 123 ? 27.547 -25.984 -4.93 1 76.62 123 VAL B N 1
ATOM 6205 C CA . VAL B 1 123 ? 28.719 -25.391 -5.547 1 76.62 123 VAL B CA 1
ATOM 6206 C C . VAL B 1 123 ? 28.5 -23.906 -5.77 1 76.62 123 VAL B C 1
ATOM 6208 O O . VAL B 1 123 ? 29.359 -23.078 -5.453 1 76.62 123 VAL B O 1
ATOM 6211 N N . MET B 1 124 ? 27.375 -23.609 -6.238 1 77.56 124 MET B N 1
ATOM 6212 C CA . MET B 1 124 ? 27.078 -22.203 -6.492 1 77.56 124 MET B CA 1
ATOM 6213 C C . MET B 1 124 ? 26.953 -21.438 -5.18 1 77.56 124 MET B C 1
ATOM 6215 O O . MET B 1 124 ? 27.438 -20.312 -5.07 1 77.56 124 MET B O 1
ATOM 6219 N N . SER B 1 125 ? 26.344 -22.062 -4.23 1 82.56 125 SER B N 1
ATOM 6220 C CA . SER B 1 125 ? 26.109 -21.406 -2.947 1 82.56 125 SER B CA 1
ATOM 6221 C C . SER B 1 125 ? 27.422 -21.125 -2.227 1 82.56 125 SER B C 1
ATOM 6223 O O . SER B 1 125 ? 27.625 -20.031 -1.676 1 82.56 125 SER B O 1
ATOM 6225 N N . VAL B 1 126 ? 28.312 -22.031 -2.352 1 83.31 126 VAL B N 1
ATOM 6226 C CA . VAL B 1 126 ? 29.594 -21.859 -1.676 1 83.31 126 VAL B CA 1
ATOM 6227 C C . VAL B 1 126 ? 30.391 -20.734 -2.34 1 83.31 126 VAL B C 1
ATOM 6229 O O . VAL B 1 126 ? 31.062 -19.969 -1.66 1 83.31 126 VAL B O 1
ATOM 6232 N N . GLY B 1 127 ? 30.281 -20.672 -3.58 1 85.56 127 GLY B N 1
ATOM 6233 C CA . GLY B 1 127 ? 30.922 -19.578 -4.285 1 85.56 127 GLY B CA 1
ATOM 6234 C C . GLY B 1 127 ? 30.391 -18.219 -3.883 1 85.56 127 GLY B C 1
ATOM 6235 O O . GLY B 1 127 ? 31.156 -17.297 -3.615 1 85.56 127 GLY B O 1
ATOM 6236 N N . TYR B 1 128 ? 29.125 -18.141 -3.807 1 88.38 128 TYR B N 1
ATOM 6237 C CA . TYR B 1 128 ? 28.5 -16.891 -3.439 1 88.38 128 TYR B CA 1
ATOM 6238 C C . TYR B 1 128 ? 28.828 -16.516 -1.997 1 88.38 128 TYR B C 1
ATOM 6240 O O . TYR B 1 128 ? 29 -15.336 -1.68 1 88.38 128 TYR B O 1
ATOM 6248 N N . PHE B 1 129 ? 28.906 -17.484 -1.159 1 88.94 129 PHE B N 1
ATOM 6249 C CA . PHE B 1 129 ? 29.266 -17.234 0.228 1 88.94 129 PHE B CA 1
ATOM 6250 C C . PHE B 1 129 ? 30.688 -16.688 0.322 1 88.94 129 PHE B C 1
ATOM 6252 O O . PHE B 1 129 ? 30.953 -15.773 1.099 1 88.94 129 PHE B O 1
ATOM 6259 N N . GLY B 1 130 ? 31.5 -17.25 -0.462 1 90.69 130 GLY B N 1
ATOM 6260 C CA . GLY B 1 130 ? 32.844 -16.734 -0.533 1 90.69 130 GLY B CA 1
ATOM 6261 C C . GLY B 1 130 ? 32.906 -15.289 -1.007 1 90.69 130 GLY B C 1
ATOM 6262 O O . GLY B 1 130 ? 33.625 -14.477 -0.427 1 90.69 130 GLY B O 1
ATOM 6263 N N . SER B 1 131 ? 32.156 -15.047 -1.958 1 91.62 131 SER B N 1
ATOM 6264 C CA . SER B 1 131 ? 32.125 -13.688 -2.496 1 91.62 131 SER B CA 1
ATOM 6265 C C . SER B 1 131 ? 31.562 -12.703 -1.473 1 91.62 131 SER B C 1
ATOM 6267 O O . SER B 1 131 ? 32 -11.555 -1.408 1 91.62 131 SER B O 1
ATOM 6269 N N . ALA B 1 132 ? 30.594 -13.133 -0.688 1 92.81 132 ALA B N 1
ATOM 6270 C CA . ALA B 1 132 ? 30 -12.281 0.336 1 92.81 132 ALA B CA 1
ATOM 6271 C C . ALA B 1 132 ? 31.047 -11.875 1.382 1 92.81 132 ALA B C 1
ATOM 6273 O O . ALA B 1 132 ? 31.156 -10.695 1.717 1 92.81 132 ALA B O 1
ATOM 6274 N N . LEU B 1 133 ? 31.812 -12.758 1.791 1 91.81 133 LEU B N 1
ATOM 6275 C CA . LEU B 1 133 ? 32.844 -12.484 2.791 1 91.81 133 LEU B CA 1
ATOM 6276 C C . LEU B 1 133 ? 33.969 -11.648 2.199 1 91.81 133 LEU B C 1
ATOM 6278 O O . LEU B 1 133 ? 34.438 -10.711 2.84 1 91.81 133 LEU B O 1
ATOM 6282 N N . GLY B 1 134 ? 34.281 -11.961 1.037 1 94.19 134 GLY B N 1
ATOM 6283 C CA . GLY B 1 134 ? 35.375 -11.242 0.377 1 94.19 134 GLY B CA 1
ATOM 6284 C C . GLY B 1 134 ? 35.031 -9.797 0.084 1 94.19 134 GLY B C 1
ATOM 6285 O O . GLY B 1 134 ? 35.875 -8.914 0.247 1 94.19 134 GLY B O 1
ATOM 6286 N N . SER B 1 135 ? 33.875 -9.609 -0.305 1 93.5 135 SER B N 1
ATOM 6287 C CA . SER B 1 135 ? 33.469 -8.258 -0.675 1 93.5 135 SER B CA 1
ATOM 6288 C C . SER B 1 135 ? 33.5 -7.32 0.528 1 93.5 135 SER B C 1
ATOM 6290 O O . SER B 1 135 ? 33.938 -6.172 0.417 1 93.5 135 SER B O 1
ATOM 6292 N N . MET B 1 136 ? 33.062 -7.781 1.636 1 91.69 136 MET B N 1
ATOM 6293 C CA . MET B 1 136 ? 33.094 -6.969 2.846 1 91.69 136 MET B CA 1
ATOM 6294 C C . MET B 1 136 ? 34.531 -6.652 3.256 1 91.69 136 MET B C 1
ATOM 6296 O O . MET B 1 136 ? 34.844 -5.508 3.578 1 91.69 136 MET B O 1
ATOM 6300 N N . PHE B 1 137 ? 35.312 -7.613 3.146 1 92.81 137 PHE B N 1
ATOM 6301 C CA . PHE B 1 137 ? 36.719 -7.477 3.545 1 92.81 137 PHE B CA 1
ATOM 6302 C C . PHE B 1 137 ? 37.438 -6.523 2.613 1 92.81 137 PHE B C 1
ATOM 6304 O O . PHE B 1 137 ? 38.094 -5.586 3.068 1 92.81 137 PHE B O 1
ATOM 6311 N N . LEU B 1 138 ? 37.281 -6.719 1.376 1 93.75 138 LEU B N 1
ATOM 6312 C CA . LEU B 1 138 ? 38.031 -5.918 0.401 1 93.75 138 LEU B CA 1
ATOM 6313 C C . LEU B 1 138 ? 37.469 -4.5 0.331 1 93.75 138 LEU B C 1
ATOM 6315 O O . LEU B 1 138 ? 38.219 -3.551 0.063 1 93.75 138 LEU B O 1
ATOM 6319 N N . GLY B 1 139 ? 36.219 -4.391 0.551 1 91.81 139 GLY B N 1
ATOM 6320 C CA . GLY B 1 139 ? 35.656 -3.057 0.604 1 91.81 139 GLY B CA 1
ATOM 6321 C C . GLY B 1 139 ? 36.219 -2.205 1.727 1 91.81 139 GLY B C 1
ATOM 6322 O O . GLY B 1 139 ? 36.594 -1.053 1.508 1 91.81 139 GLY B O 1
ATOM 6323 N N . LEU B 1 140 ? 36.281 -2.75 2.887 1 90.19 140 LEU B N 1
ATOM 6324 C CA . LEU B 1 140 ? 36.844 -2.053 4.035 1 90.19 140 LEU B CA 1
ATOM 6325 C C . LEU B 1 140 ? 38.312 -1.729 3.801 1 90.19 140 LEU B C 1
ATOM 6327 O O . LEU B 1 140 ? 38.812 -0.667 4.207 1 90.19 140 LEU B O 1
ATOM 6331 N N . LEU B 1 141 ? 38.938 -2.594 3.117 1 90.94 141 LEU B N 1
ATOM 6332 C CA . LEU B 1 141 ? 40.344 -2.406 2.832 1 90.94 141 LEU B CA 1
ATOM 6333 C C . LEU B 1 141 ? 40.562 -1.238 1.875 1 90.94 141 LEU B C 1
ATOM 6335 O O . LEU B 1 141 ? 41.531 -0.491 2.008 1 90.94 141 LEU B O 1
ATOM 6339 N N . CYS B 1 142 ? 39.688 -1.065 0.964 1 91.38 142 CYS B N 1
ATOM 6340 C CA . CYS B 1 142 ? 39.75 0.034 0.008 1 91.38 142 CYS B CA 1
ATOM 6341 C C . CYS B 1 142 ? 39.656 1.38 0.714 1 91.38 142 CYS B C 1
ATOM 6343 O O . CYS B 1 142 ? 40.344 2.326 0.365 1 91.38 142 CYS B O 1
ATOM 6345 N N . ASP B 1 143 ? 38.781 1.41 1.675 1 88.12 143 ASP B N 1
ATOM 6346 C CA . ASP B 1 143 ? 38.594 2.662 2.396 1 88.12 143 ASP B CA 1
ATOM 6347 C C . ASP B 1 143 ? 39.812 3.018 3.244 1 88.12 143 ASP B C 1
ATOM 6349 O O . ASP B 1 143 ? 40.094 4.195 3.439 1 88.12 143 ASP B O 1
ATOM 6353 N N . LYS B 1 144 ? 40.562 2.08 3.707 1 85.81 144 LYS B N 1
ATOM 6354 C CA . LYS B 1 144 ? 41.688 2.316 4.609 1 85.81 144 LYS B CA 1
ATOM 6355 C C . LYS B 1 144 ? 42.969 2.598 3.83 1 85.81 144 LYS B C 1
ATOM 6357 O O . LYS B 1 144 ? 43.688 3.527 4.156 1 85.81 144 LYS B O 1
ATOM 6362 N N . ILE B 1 145 ? 43.219 1.797 2.83 1 87.44 145 ILE B N 1
ATOM 6363 C CA . ILE B 1 145 ? 44.531 1.884 2.213 1 87.44 145 ILE B CA 1
ATOM 6364 C C . ILE B 1 145 ? 44.375 2.32 0.756 1 87.44 145 ILE B C 1
ATOM 6366 O O . ILE B 1 145 ? 45.375 2.496 0.056 1 87.44 145 ILE B O 1
ATOM 6370 N N . GLY B 1 146 ? 43.281 2.385 0.313 1 87.62 146 GLY B N 1
ATOM 6371 C CA . GLY B 1 146 ? 43.094 2.705 -1.089 1 87.62 146 GLY B CA 1
ATOM 6372 C C . GLY B 1 146 ? 42.656 1.507 -1.919 1 87.62 146 GLY B C 1
ATOM 6373 O O . GLY B 1 146 ? 42.688 0.371 -1.44 1 87.62 146 GLY B O 1
ATOM 6374 N N . CYS B 1 147 ? 42.406 1.713 -3.227 1 92.5 147 CYS B N 1
ATOM 6375 C CA . CYS B 1 147 ? 41.812 0.663 -4.043 1 92.5 147 CYS B CA 1
ATOM 6376 C C . CYS B 1 147 ? 42.875 -0.038 -4.891 1 92.5 147 CYS B C 1
ATOM 6378 O O . CYS B 1 147 ? 42.625 -1.131 -5.406 1 92.5 147 CYS B O 1
ATOM 6380 N N . LYS B 1 148 ? 44.031 0.497 -5.004 1 91.31 148 LYS B N 1
ATOM 6381 C CA . LYS B 1 148 ? 45.031 -0.088 -5.867 1 91.31 148 LYS B CA 1
ATOM 6382 C C . LYS B 1 148 ? 45.531 -1.425 -5.316 1 91.31 148 LYS B C 1
ATOM 6384 O O . LYS B 1 148 ? 45.531 -2.436 -6.023 1 91.31 148 LYS B O 1
ATOM 6389 N N . PHE B 1 149 ? 45.875 -1.482 -4.102 1 92.38 149 PHE B N 1
ATOM 6390 C CA . PHE B 1 149 ? 46.406 -2.699 -3.502 1 92.38 149 PHE B CA 1
ATOM 6391 C C . PHE B 1 149 ? 45.344 -3.791 -3.451 1 92.38 149 PHE B C 1
ATOM 6393 O O . PHE B 1 149 ? 45.594 -4.926 -3.869 1 92.38 149 PHE B O 1
ATOM 6400 N N . PRO B 1 150 ? 44.219 -3.486 -2.979 1 93.88 150 PRO B N 1
ATOM 6401 C CA . PRO B 1 150 ? 43.188 -4.531 -2.965 1 93.88 150 PRO B CA 1
ATOM 6402 C C . PRO B 1 150 ? 42.906 -5.113 -4.352 1 93.88 150 PRO B C 1
ATOM 6404 O O . PRO B 1 150 ? 42.656 -6.309 -4.48 1 93.88 150 PRO B O 1
ATOM 6407 N N . MET B 1 151 ? 42.969 -4.312 -5.348 1 95.06 151 MET B N 1
ATOM 6408 C CA . MET B 1 151 ? 42.75 -4.816 -6.703 1 95.06 151 MET B CA 1
ATOM 6409 C C . MET B 1 151 ? 43.906 -5.754 -7.109 1 95.06 151 MET B C 1
ATOM 6411 O O . MET B 1 151 ? 43.656 -6.797 -7.719 1 95.06 151 MET B O 1
ATOM 6415 N N . GLN B 1 152 ? 45.062 -5.398 -6.762 1 95.06 152 GLN B N 1
ATOM 6416 C CA . GLN B 1 152 ? 46.219 -6.266 -7.023 1 95.06 152 GLN B CA 1
ATOM 6417 C C . GLN B 1 152 ? 46.094 -7.582 -6.262 1 95.06 152 GLN B C 1
ATOM 6419 O O . GLN B 1 152 ? 46.375 -8.648 -6.812 1 95.06 152 GLN B O 1
ATOM 6424 N N . LEU B 1 153 ? 45.688 -7.461 -5.113 1 94.44 153 LEU B N 1
ATOM 6425 C CA . LEU B 1 153 ? 45.5 -8.641 -4.273 1 94.44 153 LEU B CA 1
ATOM 6426 C C . LEU B 1 153 ? 44.469 -9.578 -4.859 1 94.44 153 LEU B C 1
ATOM 6428 O O . LEU B 1 153 ? 44.656 -10.797 -4.887 1 94.44 153 LEU B O 1
ATOM 6432 N N . CYS B 1 154 ? 43.438 -9.023 -5.312 1 94.25 154 CYS B N 1
ATOM 6433 C CA . CYS B 1 154 ? 42.344 -9.805 -5.902 1 94.25 154 CYS B CA 1
ATOM 6434 C C . CYS B 1 154 ? 42.812 -10.562 -7.137 1 94.25 154 CYS B C 1
ATOM 6436 O O . CYS B 1 154 ? 42.594 -11.766 -7.266 1 94.25 154 CYS B O 1
ATOM 6438 N N . LEU B 1 155 ? 43.531 -9.883 -7.996 1 94.81 155 LEU B N 1
ATOM 6439 C CA . LEU B 1 155 ? 44 -10.5 -9.234 1 94.81 155 LEU B CA 1
ATOM 6440 C C . LEU B 1 155 ? 45.062 -11.547 -8.953 1 94.81 155 LEU B C 1
ATOM 6442 O O . LEU B 1 155 ? 45.062 -12.641 -9.523 1 94.81 155 LEU B O 1
ATOM 6446 N N . PHE B 1 156 ? 45.906 -11.297 -8.039 1 95.31 156 PHE B N 1
ATOM 6447 C CA . PHE B 1 156 ? 46.969 -12.234 -7.695 1 95.31 156 PHE B CA 1
ATOM 6448 C C . PHE B 1 156 ? 46.375 -13.484 -7.047 1 95.31 156 PHE B C 1
ATOM 6450 O O . PHE B 1 156 ? 46.719 -14.602 -7.445 1 95.31 156 PHE B O 1
ATOM 6457 N N . MET B 1 157 ? 45.594 -13.305 -6.102 1 94 157 MET B N 1
ATOM 6458 C CA . MET B 1 157 ? 44.969 -14.438 -5.402 1 94 157 MET B CA 1
ATOM 6459 C C . MET B 1 157 ? 44 -15.188 -6.312 1 94 157 MET B C 1
ATOM 6461 O O . MET B 1 157 ? 43.781 -16.391 -6.141 1 94 157 MET B O 1
ATOM 6465 N N . GLY B 1 158 ? 43.469 -14.438 -7.25 1 91.62 158 GLY B N 1
ATOM 6466 C CA . GLY B 1 158 ? 42.656 -15.102 -8.258 1 91.62 158 GLY B CA 1
ATOM 6467 C C . GLY B 1 158 ? 43.438 -16.125 -9.078 1 91.62 158 GLY B C 1
ATOM 6468 O O . GLY B 1 158 ? 42.938 -17.219 -9.328 1 91.62 158 GLY B O 1
ATOM 6469 N N . ILE B 1 159 ? 44.625 -15.75 -9.453 1 91.94 159 ILE B N 1
ATOM 6470 C CA . ILE B 1 159 ? 45.469 -16.656 -10.203 1 91.94 159 ILE B CA 1
ATOM 6471 C C . ILE B 1 159 ? 45.75 -17.906 -9.367 1 91.94 159 ILE B C 1
ATOM 6473 O O . ILE B 1 159 ? 45.688 -19.031 -9.883 1 91.94 159 ILE B O 1
ATOM 6477 N N . ILE B 1 160 ? 45.969 -17.766 -8.117 1 92 160 ILE B N 1
ATOM 6478 C CA . ILE B 1 160 ? 46.188 -18.891 -7.223 1 92 160 ILE B CA 1
ATOM 6479 C C . ILE B 1 160 ? 44.938 -19.75 -7.145 1 92 160 ILE B C 1
ATOM 6481 O O . ILE B 1 160 ? 45 -20.984 -7.125 1 92 160 ILE B O 1
ATOM 6485 N N . GLY B 1 161 ? 43.844 -19.094 -7.098 1 90.25 161 GLY B N 1
ATOM 6486 C CA . GLY B 1 161 ? 42.594 -19.828 -7.074 1 90.25 161 GLY B CA 1
ATOM 6487 C C . GLY B 1 161 ? 42.375 -20.688 -8.305 1 90.25 161 GLY B C 1
ATOM 6488 O O . GLY B 1 161 ? 41.938 -21.844 -8.195 1 90.25 161 GLY B O 1
ATOM 6489 N N . TYR B 1 162 ? 42.781 -20.172 -9.469 1 86.56 162 TYR B N 1
ATOM 6490 C CA . TYR B 1 162 ? 42.656 -20.938 -10.703 1 86.56 162 TYR B CA 1
ATOM 6491 C C . TYR B 1 162 ? 43.562 -22.172 -10.664 1 86.56 162 TYR B C 1
ATOM 6493 O O . TYR B 1 162 ? 43.156 -23.25 -11.109 1 86.56 162 TYR B O 1
ATOM 6501 N N . VAL B 1 163 ? 44.625 -22.016 -10.094 1 86 163 VAL B N 1
ATOM 6502 C CA . VAL B 1 163 ? 45.562 -23.125 -10 1 86 163 VAL B CA 1
ATOM 6503 C C . VAL B 1 163 ? 45.031 -24.188 -9.055 1 86 163 VAL B C 1
ATOM 6505 O O . VAL B 1 163 ? 45.125 -25.391 -9.32 1 86 163 VAL B O 1
ATOM 6508 N N . ILE B 1 164 ? 44.406 -23.766 -8.008 1 87 164 ILE B N 1
ATOM 6509 C CA . ILE B 1 164 ? 43.812 -24.703 -7.047 1 87 164 ILE B CA 1
ATOM 6510 C C . ILE B 1 164 ? 42.688 -25.484 -7.707 1 87 164 ILE B C 1
ATOM 6512 O O . ILE B 1 164 ? 42.594 -26.703 -7.539 1 87 164 ILE B O 1
ATOM 6516 N N . ILE B 1 165 ? 41.906 -24.812 -8.453 1 82.94 165 ILE B N 1
ATOM 6517 C CA . ILE B 1 165 ? 40.781 -25.469 -9.117 1 82.94 165 ILE B CA 1
ATOM 6518 C C . ILE B 1 165 ? 41.312 -26.453 -10.164 1 82.94 165 ILE B C 1
ATOM 6520 O O . ILE B 1 165 ? 40.781 -27.562 -10.273 1 82.94 165 ILE B O 1
ATOM 6524 N N . TYR B 1 166 ? 42.344 -25.969 -10.883 1 79.31 166 TYR B N 1
ATOM 6525 C CA . TYR B 1 166 ? 42.938 -26.875 -11.859 1 79.31 166 TYR B CA 1
ATOM 6526 C C . TYR B 1 166 ? 43.531 -28.094 -11.18 1 79.31 166 TYR B C 1
ATOM 6528 O O . TYR B 1 166 ? 43.344 -29.219 -11.633 1 79.31 166 TYR B O 1
ATOM 6536 N N . ALA B 1 167 ? 44.219 -27.922 -10.086 1 80.38 167 ALA B N 1
ATOM 6537 C CA . ALA B 1 167 ? 44.844 -29.016 -9.336 1 80.38 167 ALA B CA 1
ATOM 6538 C C . ALA B 1 167 ? 43.781 -29.953 -8.758 1 80.38 167 ALA B C 1
ATOM 6540 O O . ALA B 1 167 ? 44 -31.172 -8.742 1 80.38 167 ALA B O 1
ATOM 6541 N N . SER B 1 168 ? 42.75 -29.438 -8.312 1 77.75 168 SER B N 1
ATOM 6542 C CA . SER B 1 168 ? 41.688 -30.25 -7.73 1 77.75 168 SER B CA 1
ATOM 6543 C C . SER B 1 168 ? 41.031 -31.141 -8.781 1 77.75 168 SER B C 1
ATOM 6545 O O . SER B 1 168 ? 40.656 -32.281 -8.492 1 77.75 168 SER B O 1
ATOM 6547 N N . ALA B 1 169 ? 40.938 -30.594 -9.945 1 71.38 169 ALA B N 1
ATOM 6548 C CA . ALA B 1 169 ? 40.219 -31.312 -11 1 71.38 169 ALA B CA 1
ATOM 6549 C C . ALA B 1 169 ? 41.125 -32.344 -11.672 1 71.38 169 ALA B C 1
ATOM 6551 O O . ALA B 1 169 ? 40.688 -33.438 -12.008 1 71.38 169 ALA B O 1
ATOM 6552 N N . ILE B 1 170 ? 42.406 -31.984 -11.852 1 71.56 170 ILE B N 1
ATOM 6553 C CA . ILE B 1 170 ? 43.25 -32.812 -12.695 1 71.56 170 ILE B CA 1
ATOM 6554 C C . ILE B 1 170 ? 44.219 -33.625 -11.828 1 71.56 170 ILE B C 1
ATOM 6556 O O . ILE B 1 170 ? 44.406 -34.812 -12.031 1 71.56 170 ILE B O 1
ATOM 6560 N N . TRP B 1 171 ? 44.781 -33 -10.797 1 73.44 171 TRP B N 1
ATOM 6561 C CA . TRP B 1 171 ? 45.844 -33.656 -10.055 1 73.44 171 TRP B CA 1
ATOM 6562 C C . TRP B 1 171 ? 45.312 -34.469 -8.906 1 73.44 171 TRP B C 1
ATOM 6564 O O . TRP B 1 171 ? 45.656 -35.656 -8.742 1 73.44 171 TRP B O 1
ATOM 6574 N N . VAL B 1 172 ? 44.406 -33.875 -8.047 1 70.56 172 VAL B N 1
ATOM 6575 C CA . VAL B 1 172 ? 43.969 -34.5 -6.812 1 70.56 172 VAL B CA 1
ATOM 6576 C C . VAL B 1 172 ? 42.625 -35.188 -7.035 1 70.56 172 VAL B C 1
ATOM 6578 O O . VAL B 1 172 ? 42.344 -36.188 -6.402 1 70.56 172 VAL B O 1
ATOM 6581 N N . LYS B 1 173 ? 41.812 -34.719 -7.91 1 71.69 173 LYS B N 1
ATOM 6582 C CA . LYS B 1 173 ? 40.469 -35.219 -8.203 1 71.69 173 LYS B CA 1
ATOM 6583 C C . LYS B 1 173 ? 39.625 -35.312 -6.93 1 71.69 173 LYS B C 1
ATOM 6585 O O . LYS B 1 173 ? 39.094 -36.375 -6.609 1 71.69 173 LYS B O 1
ATOM 6590 N N . SER B 1 174 ? 39.562 -34.312 -6.227 1 71.56 174 SER B N 1
ATOM 6591 C CA . SER B 1 174 ? 38.812 -34.188 -4.988 1 71.56 174 SER B CA 1
ATOM 6592 C C . SER B 1 174 ? 37.719 -33.156 -5.109 1 71.56 174 SER B C 1
ATOM 6594 O O . SER B 1 174 ? 37.969 -32 -5.457 1 71.56 174 SER B O 1
ATOM 6596 N N . TYR B 1 175 ? 36.5 -33.562 -4.773 1 73.31 175 TYR B N 1
ATOM 6597 C CA . TYR B 1 175 ? 35.375 -32.688 -4.816 1 73.31 175 TYR B CA 1
ATOM 6598 C C . TYR B 1 175 ? 35.5 -31.578 -3.779 1 73.31 175 TYR B C 1
ATOM 6600 O O . TYR B 1 175 ? 35.188 -30.406 -4.059 1 73.31 175 TYR B O 1
ATOM 6608 N N . TYR B 1 176 ? 35.969 -31.844 -2.604 1 75.25 176 TYR B N 1
ATOM 6609 C CA . TYR B 1 176 ? 36.031 -30.875 -1.519 1 75.25 176 TYR B CA 1
ATOM 6610 C C . TYR B 1 176 ? 37.125 -29.844 -1.799 1 75.25 176 TYR B C 1
ATOM 6612 O O . TYR B 1 176 ? 36.969 -28.656 -1.458 1 75.25 176 TYR B O 1
ATOM 6620 N N . LEU B 1 177 ? 38.188 -30.328 -2.412 1 76.75 177 LEU B N 1
ATOM 6621 C CA . LEU B 1 177 ? 39.219 -29.375 -2.797 1 76.75 177 LEU B CA 1
ATOM 6622 C C . LEU B 1 177 ? 38.719 -28.438 -3.891 1 76.75 177 LEU B C 1
ATOM 6624 O O . LEU B 1 177 ? 39.062 -27.266 -3.928 1 76.75 177 LEU B O 1
ATOM 6628 N N . PHE B 1 178 ? 37.906 -28.984 -4.645 1 77.81 178 PHE B N 1
ATOM 6629 C CA . PHE B 1 178 ? 37.281 -28.188 -5.688 1 77.81 178 PHE B CA 1
ATOM 6630 C C . PHE B 1 178 ? 36.375 -27.125 -5.074 1 77.81 178 PHE B C 1
ATOM 6632 O O . PHE B 1 178 ? 36.375 -25.953 -5.492 1 77.81 178 PHE B O 1
ATOM 6639 N N . LEU B 1 179 ? 35.656 -27.469 -4.07 1 79.88 179 LEU B N 1
ATOM 6640 C CA . LEU B 1 179 ? 34.781 -26.531 -3.393 1 79.88 179 LEU B CA 1
ATOM 6641 C C . LEU B 1 179 ? 35.562 -25.438 -2.693 1 79.88 179 LEU B C 1
ATOM 6643 O O . LEU B 1 179 ? 35.188 -24.281 -2.689 1 79.88 179 LEU B O 1
ATOM 6647 N N . LEU B 1 180 ? 36.656 -25.828 -2.207 1 83.38 180 LEU B N 1
ATOM 6648 C CA . LEU B 1 180 ? 37.5 -24.859 -1.535 1 83.38 180 LEU B CA 1
ATOM 6649 C C . LEU B 1 180 ? 38.125 -23.891 -2.539 1 83.38 180 LEU B C 1
ATOM 6651 O O . LEU B 1 180 ? 38.25 -22.703 -2.258 1 83.38 180 LEU B O 1
ATOM 6655 N N . GLY B 1 181 ? 38.594 -24.469 -3.602 1 83.69 181 GLY B N 1
ATOM 6656 C CA . GLY B 1 181 ? 39.094 -23.609 -4.66 1 83.69 181 GLY B CA 1
ATOM 6657 C C . GLY B 1 181 ? 38.062 -22.641 -5.184 1 83.69 181 GLY B C 1
ATOM 6658 O O . GLY B 1 181 ? 38.375 -21.469 -5.449 1 83.69 181 GLY B O 1
ATOM 6659 N N . ASN B 1 182 ? 36.875 -23.125 -5.277 1 84.94 182 ASN B N 1
ATOM 6660 C CA . ASN B 1 182 ? 35.781 -22.281 -5.719 1 84.94 182 ASN B CA 1
ATOM 6661 C C . ASN B 1 182 ? 35.5 -21.172 -4.715 1 84.94 182 ASN B C 1
ATOM 6663 O O . ASN B 1 182 ? 35.312 -20 -5.094 1 84.94 182 ASN B O 1
ATOM 6667 N N . ALA B 1 183 ? 35.406 -21.484 -3.482 1 88.31 183 ALA B N 1
ATOM 6668 C CA . ALA B 1 183 ? 35.188 -20.5 -2.43 1 88.31 183 ALA B CA 1
ATOM 6669 C C . ALA B 1 183 ? 36.312 -19.469 -2.402 1 88.31 183 ALA B C 1
ATOM 6671 O O . ALA B 1 183 ? 36.031 -18.266 -2.244 1 88.31 183 ALA B O 1
ATOM 6672 N N . TRP B 1 184 ? 37.5 -19.922 -2.604 1 90.5 184 TRP B N 1
ATOM 6673 C CA . TRP B 1 184 ? 38.656 -19.047 -2.625 1 90.5 184 TRP B CA 1
ATOM 6674 C C . TRP B 1 184 ? 38.594 -18.078 -3.801 1 90.5 184 TRP B C 1
ATOM 6676 O O . TRP B 1 184 ? 38.781 -16.875 -3.633 1 90.5 184 TRP B O 1
ATOM 6686 N N . ASN B 1 185 ? 38.344 -18.656 -4.891 1 88.44 185 ASN B N 1
ATOM 6687 C CA . ASN B 1 185 ? 38.25 -17.859 -6.102 1 88.44 185 ASN B CA 1
ATOM 6688 C C . ASN B 1 185 ? 37.188 -16.781 -6 1 88.44 185 ASN B C 1
ATOM 6690 O O . ASN B 1 185 ? 37.375 -15.641 -6.438 1 88.44 185 ASN B O 1
ATOM 6694 N N . ASN B 1 186 ? 36.125 -17.109 -5.422 1 89.06 186 ASN B N 1
ATOM 6695 C CA . ASN B 1 186 ? 35.062 -16.125 -5.297 1 89.06 186 ASN B CA 1
ATOM 6696 C C . ASN B 1 186 ? 35.312 -15.141 -4.164 1 89.06 186 ASN B C 1
ATOM 6698 O O . ASN B 1 186 ? 34.875 -13.992 -4.23 1 89.06 186 ASN B O 1
ATOM 6702 N N . PHE B 1 187 ? 35.938 -15.539 -3.162 1 92.38 187 PHE B N 1
ATOM 6703 C CA . PHE B 1 187 ? 36.312 -14.633 -2.084 1 92.38 187 PHE B CA 1
ATOM 6704 C C . PHE B 1 187 ? 37.156 -13.477 -2.613 1 92.38 187 PHE B C 1
ATOM 6706 O O . PHE B 1 187 ? 36.906 -12.32 -2.283 1 92.38 187 PHE B O 1
ATOM 6713 N N . PHE B 1 188 ? 38 -13.812 -3.523 1 92.75 188 PHE B N 1
ATOM 6714 C CA . PHE B 1 188 ? 38.906 -12.789 -4.059 1 92.75 188 PHE B CA 1
ATOM 6715 C C . PHE B 1 188 ? 38.438 -12.336 -5.434 1 92.75 188 PHE B C 1
ATOM 6717 O O . PHE B 1 188 ? 39.125 -11.555 -6.102 1 92.75 188 PHE B O 1
ATOM 6724 N N . GLY B 1 189 ? 37.344 -12.859 -5.879 1 87.94 189 GLY B N 1
ATOM 6725 C CA . GLY B 1 189 ? 36.781 -12.469 -7.168 1 87.94 189 GLY B CA 1
ATOM 6726 C C . GLY B 1 189 ? 35.875 -11.273 -7.082 1 87.94 189 GLY B C 1
ATOM 6727 O O . GLY B 1 189 ? 34.75 -11.312 -7.574 1 87.94 189 GLY B O 1
ATOM 6728 N N . ASN B 1 190 ? 36.312 -10.164 -6.492 1 89.12 190 ASN B N 1
ATOM 6729 C CA . ASN B 1 190 ? 35.469 -8.992 -6.266 1 89.12 190 ASN B CA 1
ATOM 6730 C C . ASN B 1 190 ? 36.062 -7.742 -6.895 1 89.12 190 ASN B C 1
ATOM 6732 O O . ASN B 1 190 ? 35.938 -6.648 -6.336 1 89.12 190 ASN B O 1
ATOM 6736 N N . CYS B 1 191 ? 36.688 -7.887 -8.039 1 91.62 191 CYS B N 1
ATOM 6737 C CA . CYS B 1 191 ? 37.312 -6.758 -8.711 1 91.62 191 CYS B CA 1
ATOM 6738 C C . CYS B 1 191 ? 36.281 -5.727 -9.141 1 91.62 191 CYS B C 1
ATOM 6740 O O . CYS B 1 191 ? 36.562 -4.531 -9.195 1 91.62 191 CYS B O 1
ATOM 6742 N N . MET B 1 192 ? 35.188 -6.207 -9.398 1 90.12 192 MET B N 1
ATOM 6743 C CA . MET B 1 192 ? 34.125 -5.285 -9.828 1 90.12 192 MET B CA 1
ATOM 6744 C C . MET B 1 192 ? 33.781 -4.305 -8.719 1 90.12 192 MET B C 1
ATOM 6746 O O . MET B 1 192 ? 33.656 -3.105 -8.961 1 90.12 192 MET B O 1
ATOM 6750 N N . GLN B 1 193 ? 33.625 -4.828 -7.578 1 91.31 193 GLN B N 1
ATOM 6751 C CA . GLN B 1 193 ? 33.281 -3.986 -6.438 1 91.31 193 GLN B CA 1
ATOM 6752 C C . GLN B 1 193 ? 34.406 -2.979 -6.152 1 91.31 193 GLN B C 1
ATOM 6754 O O . GLN B 1 193 ? 34.125 -1.814 -5.852 1 91.31 193 GLN B O 1
ATOM 6759 N N . ILE B 1 194 ? 35.562 -3.406 -6.242 1 93.94 194 ILE B N 1
ATOM 6760 C CA . ILE B 1 194 ? 36.688 -2.537 -6.004 1 93.94 194 ILE B CA 1
ATOM 6761 C C . ILE B 1 194 ? 36.75 -1.458 -7.082 1 93.94 194 ILE B C 1
ATOM 6763 O O . ILE B 1 194 ? 37.031 -0.291 -6.785 1 93.94 194 ILE B O 1
ATOM 6767 N N . ALA B 1 195 ? 36.5 -1.895 -8.25 1 93.31 195 ALA B N 1
ATOM 6768 C CA . ALA B 1 195 ? 36.531 -0.961 -9.375 1 93.31 195 ALA B CA 1
ATOM 6769 C C . ALA B 1 195 ? 35.469 0.119 -9.227 1 93.31 195 ALA B C 1
ATOM 6771 O O . ALA B 1 195 ? 35.719 1.293 -9.508 1 93.31 195 ALA B O 1
ATOM 6772 N N . THR B 1 196 ? 34.344 -0.244 -8.789 1 91.88 196 THR B N 1
ATOM 6773 C CA . THR B 1 196 ? 33.25 0.726 -8.578 1 91.88 196 THR B CA 1
ATOM 6774 C C . THR B 1 196 ? 33.656 1.725 -7.492 1 91.88 196 THR B C 1
ATOM 6776 O O . THR B 1 196 ? 33.344 2.918 -7.609 1 91.88 196 THR B O 1
ATOM 6779 N N . THR B 1 197 ? 34.219 1.203 -6.488 1 91.81 197 THR B N 1
ATOM 6780 C CA . THR B 1 197 ? 34.688 2.07 -5.406 1 91.81 197 THR B CA 1
ATOM 6781 C C . THR B 1 197 ? 35.781 3.021 -5.902 1 91.81 197 THR B C 1
ATOM 6783 O O . THR B 1 197 ? 35.75 4.215 -5.598 1 91.81 197 THR B O 1
ATOM 6786 N N . TYR B 1 198 ? 36.688 2.537 -6.711 1 92.12 198 TYR B N 1
ATOM 6787 C CA . TYR B 1 198 ? 37.812 3.316 -7.23 1 92.12 198 TYR B CA 1
ATOM 6788 C C . TYR B 1 198 ? 37.312 4.461 -8.109 1 92.12 198 TYR B C 1
ATOM 6790 O O . TYR B 1 198 ? 37.688 5.613 -7.91 1 92.12 198 TYR B O 1
ATOM 6798 N N . VAL B 1 199 ? 36.406 4.16 -8.961 1 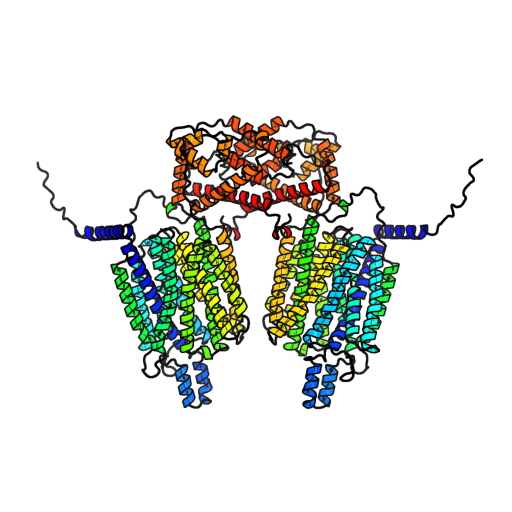89.5 199 VAL B N 1
ATOM 6799 C CA . VAL B 1 199 ? 35.875 5.156 -9.875 1 89.5 199 VAL B CA 1
ATOM 6800 C C . VAL B 1 199 ? 35 6.145 -9.102 1 89.5 199 VAL B C 1
ATOM 6802 O O . VAL B 1 199 ? 35.031 7.348 -9.383 1 89.5 199 VAL B O 1
ATOM 6805 N N . GLY B 1 200 ? 34.344 5.637 -8.141 1 87.44 200 GLY B N 1
ATOM 6806 C CA . GLY B 1 200 ? 33.5 6.5 -7.32 1 87.44 200 GLY B CA 1
ATOM 6807 C C . GLY B 1 200 ? 34.281 7.512 -6.52 1 87.44 200 GLY B C 1
ATOM 6808 O O . GLY B 1 200 ? 33.812 8.617 -6.246 1 87.44 200 GLY B O 1
ATOM 6809 N N . GLN B 1 201 ? 35.5 7.16 -6.184 1 86.19 201 GLN B N 1
ATOM 6810 C CA . GLN B 1 201 ? 36.344 8.047 -5.395 1 86.19 201 GLN B CA 1
ATOM 6811 C C . GLN B 1 201 ? 37.062 9.055 -6.289 1 86.19 201 GLN B C 1
ATOM 6813 O O . GLN B 1 201 ? 37.375 10.164 -5.848 1 86.19 201 GLN B O 1
ATOM 6818 N N . LEU B 1 202 ? 37.188 8.703 -7.492 1 84.69 202 LEU B N 1
ATOM 6819 C CA . LEU B 1 202 ? 38 9.523 -8.375 1 84.69 202 LEU B CA 1
ATOM 6820 C C . LEU B 1 202 ? 37.156 10.547 -9.117 1 84.69 202 LEU B C 1
ATOM 6822 O O . LEU B 1 202 ? 37.594 11.664 -9.391 1 84.69 202 LEU B O 1
ATOM 6826 N N . PHE B 1 203 ? 35.969 10.141 -9.469 1 84.19 203 PHE B N 1
ATOM 6827 C CA . PHE B 1 203 ? 35.156 10.977 -10.336 1 84.19 203 PHE B CA 1
ATOM 6828 C C . PHE B 1 203 ? 33.906 11.453 -9.602 1 84.19 203 PHE B C 1
ATOM 6830 O O . PHE B 1 203 ? 33.594 10.961 -8.523 1 84.19 203 PHE B O 1
ATOM 6837 N N . GLU B 1 204 ? 33.312 12.539 -10.227 1 80.5 204 GLU B N 1
ATOM 6838 C CA . GLU B 1 204 ? 32.125 13.109 -9.625 1 80.5 204 GLU B CA 1
ATOM 6839 C C . GLU B 1 204 ? 31.047 13.359 -10.672 1 80.5 204 GLU B C 1
ATOM 6841 O O . GLU B 1 204 ? 31.328 13.398 -11.875 1 80.5 204 GLU B O 1
ATOM 6846 N N . GLY B 1 205 ? 29.797 13.281 -10.227 1 77.69 205 GLY B N 1
ATOM 6847 C CA . GLY B 1 205 ? 28.672 13.688 -11.07 1 77.69 205 GLY B CA 1
ATOM 6848 C C . GLY B 1 205 ? 28.312 12.656 -12.117 1 77.69 205 GLY B C 1
ATOM 6849 O O . GLY B 1 205 ? 28.281 11.461 -11.836 1 77.69 205 GLY B O 1
ATOM 6850 N N . GLU B 1 206 ? 28.109 13.172 -13.281 1 78.19 206 GLU B N 1
ATOM 6851 C CA . GLU B 1 206 ? 27.625 12.336 -14.375 1 78.19 206 GLU B CA 1
ATOM 6852 C C . GLU B 1 206 ? 28.734 11.43 -14.898 1 78.19 206 GLU B C 1
ATOM 6854 O O . GLU B 1 206 ? 28.484 10.281 -15.273 1 78.19 206 GLU B O 1
ATOM 6859 N N . GLU B 1 207 ? 29.906 11.938 -14.914 1 82.81 207 GLU B N 1
ATOM 6860 C CA . GLU B 1 207 ? 31.031 11.133 -15.367 1 82.81 207 GLU B CA 1
ATOM 6861 C C . GLU B 1 207 ? 31.25 9.922 -14.461 1 82.81 207 GLU B C 1
ATOM 6863 O O . GLU B 1 207 ? 31.531 8.828 -14.938 1 82.81 207 GLU B O 1
ATOM 6868 N N . ARG B 1 208 ? 31.156 10.125 -13.266 1 85.25 208 ARG B N 1
ATOM 6869 C CA . ARG B 1 208 ? 31.266 9.039 -12.305 1 85.25 208 ARG B CA 1
ATOM 6870 C C . ARG B 1 208 ? 30.219 7.965 -12.562 1 85.25 208 ARG B C 1
ATOM 6872 O O . ARG B 1 208 ? 30.531 6.773 -12.594 1 85.25 208 ARG B O 1
ATOM 6879 N N . ASP B 1 209 ? 29.016 8.398 -12.82 1 83.88 209 ASP B N 1
ATOM 6880 C CA . ASP B 1 209 ? 27.922 7.461 -13.008 1 83.88 209 ASP B CA 1
ATOM 6881 C C . ASP B 1 209 ? 28.062 6.688 -14.312 1 83.88 209 ASP B C 1
ATOM 6883 O O . ASP B 1 209 ? 27.797 5.488 -14.367 1 83.88 209 ASP B O 1
ATOM 6887 N N . SER B 1 210 ? 28.516 7.363 -15.273 1 84 210 SER B N 1
ATOM 6888 C CA . SER B 1 210 ? 28.719 6.707 -16.562 1 84 210 SER B CA 1
ATOM 6889 C C . SER B 1 210 ? 29.828 5.664 -16.484 1 84 210 SER B C 1
ATOM 6891 O O . SER B 1 210 ? 29.656 4.535 -16.953 1 84 210 SER B O 1
ATOM 6893 N N . TYR B 1 211 ? 30.906 5.996 -15.914 1 88.56 211 TYR B N 1
ATOM 6894 C CA . TYR B 1 211 ? 32 5.055 -15.781 1 88.56 211 TYR B CA 1
ATOM 6895 C C . TYR B 1 211 ? 31.625 3.881 -14.891 1 88.56 211 TYR B C 1
ATOM 6897 O O . TYR B 1 211 ? 31.984 2.734 -15.164 1 88.56 211 TYR B O 1
ATOM 6905 N N . ASN B 1 212 ? 30.922 4.148 -13.898 1 89.94 212 ASN B N 1
ATOM 6906 C CA . ASN B 1 212 ? 30.531 3.072 -13 1 89.94 212 ASN B CA 1
ATOM 6907 C C . ASN B 1 212 ? 29.516 2.141 -13.656 1 89.94 212 ASN B C 1
ATOM 6909 O O . ASN B 1 212 ? 29.5 0.937 -13.391 1 89.94 212 ASN B O 1
ATOM 6913 N N . SER B 1 213 ? 28.641 2.787 -14.422 1 86.94 213 SER B N 1
ATOM 6914 C CA . SER B 1 213 ? 27.734 1.925 -15.18 1 86.94 213 SER B CA 1
ATOM 6915 C C . SER B 1 213 ? 28.5 0.983 -16.094 1 86.94 213 SER B C 1
ATOM 6917 O O . SER B 1 213 ? 28.141 -0.186 -16.234 1 86.94 213 SER B O 1
ATOM 6919 N N . LEU B 1 214 ? 29.531 1.422 -16.641 1 85.62 214 LEU B N 1
ATOM 6920 C CA . LEU B 1 214 ? 30.359 0.607 -17.516 1 85.62 214 LEU B CA 1
ATOM 6921 C C . LEU B 1 214 ? 31.078 -0.482 -16.734 1 85.62 214 LEU B C 1
ATOM 6923 O O . LEU B 1 214 ? 31.219 -1.609 -17.203 1 85.62 214 LEU B O 1
ATOM 6927 N N . VAL B 1 215 ? 31.5 -0.161 -15.586 1 89.38 215 VAL B N 1
ATOM 6928 C CA . VAL B 1 215 ? 32.188 -1.127 -14.742 1 89.38 215 VAL B CA 1
ATOM 6929 C C . VAL B 1 215 ? 31.234 -2.268 -14.375 1 89.38 215 VAL B C 1
ATOM 6931 O O . VAL B 1 215 ? 31.578 -3.441 -14.539 1 89.38 215 VAL B O 1
ATOM 6934 N N . ILE B 1 216 ? 30.125 -1.954 -13.953 1 84.56 216 ILE B N 1
ATOM 6935 C CA . ILE B 1 216 ? 29.141 -2.965 -13.57 1 84.56 216 ILE B CA 1
ATOM 6936 C C . ILE B 1 216 ? 28.703 -3.76 -14.797 1 84.56 216 ILE B C 1
ATOM 6938 O O . ILE B 1 216 ? 28.594 -4.988 -14.742 1 84.56 216 ILE B O 1
ATOM 6942 N N . GLY B 1 217 ? 28.531 -3.01 -15.859 1 80.81 217 GLY B N 1
ATOM 6943 C CA . GLY B 1 217 ? 28.188 -3.674 -17.109 1 80.81 217 GLY B CA 1
ATOM 6944 C C . GLY B 1 217 ? 29.25 -4.668 -17.562 1 80.81 217 GLY B C 1
ATOM 6945 O O . GLY B 1 217 ? 28.922 -5.766 -18.016 1 80.81 217 GLY B O 1
ATOM 6946 N N . MET B 1 218 ? 30.406 -4.289 -17.359 1 81.81 218 MET B N 1
ATOM 6947 C CA . MET B 1 218 ? 31.516 -5.168 -17.734 1 81.81 218 MET B CA 1
ATOM 6948 C C . MET B 1 218 ? 31.516 -6.434 -16.875 1 81.81 218 MET B C 1
ATOM 6950 O O . MET B 1 218 ? 31.844 -7.516 -17.359 1 81.81 218 MET B O 1
ATOM 6954 N N . GLY B 1 219 ? 31.172 -6.262 -15.648 1 80.31 219 GLY B N 1
ATOM 6955 C CA . GLY B 1 219 ? 31.047 -7.422 -14.789 1 80.31 219 GLY B CA 1
ATOM 6956 C C . GLY B 1 219 ? 30 -8.414 -15.273 1 80.31 219 GLY B C 1
ATOM 6957 O O . GLY B 1 219 ? 30.219 -9.625 -15.203 1 80.31 219 GLY B O 1
ATOM 6958 N N . LEU B 1 220 ? 29.047 -7.914 -15.844 1 76.25 220 LEU B N 1
ATOM 6959 C CA . LEU B 1 220 ? 27.984 -8.766 -16.328 1 76.25 220 LEU B CA 1
ATOM 6960 C C . LEU B 1 220 ? 28.344 -9.383 -17.672 1 76.25 220 LEU B C 1
ATOM 6962 O O . LEU B 1 220 ? 28.109 -10.578 -17.906 1 76.25 220 LEU B O 1
ATOM 6966 N N . ILE B 1 221 ? 29.031 -8.625 -18.516 1 74.38 221 ILE B N 1
ATOM 6967 C CA . ILE B 1 221 ? 29.422 -9.062 -19.844 1 74.38 221 ILE B CA 1
ATOM 6968 C C . ILE B 1 221 ? 30.531 -10.102 -19.734 1 74.38 221 ILE B C 1
ATOM 6970 O O . ILE B 1 221 ? 30.531 -11.094 -20.469 1 74.38 221 ILE B O 1
ATOM 6974 N N . GLY B 1 222 ? 31.406 -9.844 -18.828 1 70.88 222 GLY B N 1
ATOM 6975 C CA . GLY B 1 222 ? 32.5 -10.766 -18.656 1 70.88 222 GLY B CA 1
ATOM 6976 C C . GLY B 1 222 ? 32.062 -12.18 -18.344 1 70.88 222 GLY B C 1
ATOM 6977 O O . GLY B 1 222 ? 32.625 -13.148 -18.875 1 70.88 222 GLY B O 1
ATOM 6978 N N . GLY B 1 223 ? 31.047 -12.281 -17.516 1 69.31 223 GLY B N 1
ATOM 6979 C CA . GLY B 1 223 ? 30.531 -13.602 -17.203 1 69.31 223 GLY B CA 1
ATOM 6980 C C . GLY B 1 223 ? 29.953 -14.328 -18.406 1 69.31 223 GLY B C 1
ATOM 6981 O O . GLY B 1 223 ? 30.172 -15.531 -18.562 1 69.31 223 GLY B O 1
ATOM 6982 N N . THR B 1 224 ? 29.406 -13.578 -19.281 1 67.25 224 THR B N 1
ATOM 6983 C CA . THR B 1 224 ? 28.781 -14.164 -20.453 1 67.25 224 THR B CA 1
ATOM 6984 C C . THR B 1 224 ? 29.812 -14.508 -21.516 1 67.25 224 THR B C 1
ATOM 6986 O O . THR B 1 224 ? 29.766 -15.586 -22.109 1 67.25 224 THR B O 1
ATOM 6989 N N . ILE B 1 225 ? 30.734 -13.648 -21.672 1 68.94 225 ILE B N 1
ATOM 6990 C CA . ILE B 1 225 ? 31.781 -13.859 -22.672 1 68.94 225 ILE B CA 1
ATOM 6991 C C . ILE B 1 225 ? 32.688 -15.023 -22.25 1 68.94 225 ILE B C 1
ATOM 6993 O O . ILE B 1 225 ? 33.094 -15.828 -23.078 1 68.94 225 ILE B O 1
ATOM 6997 N N . GLY B 1 226 ? 32.938 -15.062 -21 1 67.38 226 GLY B N 1
ATOM 6998 C CA . GLY B 1 226 ? 33.75 -16.156 -20.5 1 67.38 226 GLY B CA 1
ATOM 6999 C C . GLY B 1 226 ? 33.156 -17.531 -20.781 1 67.38 226 GLY B C 1
ATOM 7000 O O . GLY B 1 226 ? 33.875 -18.453 -21.188 1 67.38 226 GLY B O 1
ATOM 7001 N N . ALA B 1 227 ? 31.875 -17.578 -20.641 1 63.53 227 ALA B N 1
ATOM 7002 C CA . ALA B 1 227 ? 31.203 -18.828 -20.906 1 63.53 227 ALA B CA 1
ATOM 7003 C C . ALA B 1 227 ? 31.281 -19.203 -22.391 1 63.53 227 ALA B C 1
ATOM 7005 O O . ALA B 1 227 ? 31.391 -20.375 -22.734 1 63.53 227 ALA B O 1
ATOM 7006 N N . PHE B 1 228 ? 31.328 -18.141 -23.188 1 63.56 228 PHE B N 1
ATOM 7007 C CA . PHE B 1 228 ? 31.391 -18.359 -24.625 1 63.56 228 PHE B CA 1
ATOM 7008 C C . PHE B 1 228 ? 32.781 -18.828 -25.031 1 63.56 228 PHE B C 1
ATOM 7010 O O . PHE B 1 228 ? 32.938 -19.672 -25.906 1 63.56 228 PHE B O 1
ATOM 7017 N N . ILE B 1 229 ? 33.75 -18.375 -24.391 1 65.06 229 ILE B N 1
ATOM 7018 C CA . ILE B 1 229 ? 35.125 -18.672 -24.75 1 65.06 229 ILE B CA 1
ATOM 7019 C C . ILE B 1 229 ? 35.469 -20.109 -24.359 1 65.06 229 ILE B C 1
ATOM 7021 O O . ILE B 1 229 ? 36.25 -20.781 -25.031 1 65.06 229 ILE B O 1
ATOM 7025 N N . VAL B 1 230 ? 34.75 -20.625 -23.375 1 63.28 230 VAL B N 1
ATOM 7026 C CA . VAL B 1 230 ? 35.031 -21.969 -22.859 1 63.28 230 VAL B CA 1
ATOM 7027 C C . VAL B 1 230 ? 34.438 -23.016 -23.812 1 63.28 230 VAL B C 1
ATOM 7029 O O . VAL B 1 230 ? 34.906 -24.141 -23.875 1 63.28 230 VAL B O 1
ATOM 7032 N N . MET B 1 231 ? 33.594 -22.594 -24.703 1 60.38 231 MET B N 1
ATOM 7033 C CA . MET B 1 231 ? 32.812 -23.516 -25.516 1 60.38 231 MET B CA 1
ATOM 7034 C C . MET B 1 231 ? 33.688 -24.297 -26.469 1 60.38 231 MET B C 1
ATOM 7036 O O . MET B 1 231 ? 33.562 -25.516 -26.609 1 60.38 231 MET B O 1
ATOM 7040 N N . PRO B 1 232 ? 34.469 -23.578 -27.234 1 56.75 232 PRO B N 1
ATOM 7041 C CA . PRO B 1 232 ? 35.281 -24.344 -28.188 1 56.75 232 PRO B CA 1
ATOM 7042 C C . PRO B 1 232 ? 36.156 -25.375 -27.484 1 56.75 232 PRO B C 1
ATOM 7044 O O . PRO B 1 232 ? 36.562 -26.375 -28.094 1 56.75 232 PRO B O 1
ATOM 7047 N N . PHE B 1 233 ? 36.406 -25.125 -26.234 1 55.53 233 PHE B N 1
ATOM 7048 C CA . PHE B 1 233 ? 37.281 -26.062 -25.5 1 55.53 233 PHE B CA 1
ATOM 7049 C C . PHE B 1 233 ? 36.469 -27.234 -24.969 1 55.53 233 PHE B C 1
ATOM 7051 O O . PHE B 1 233 ? 37 -28.281 -24.672 1 55.53 233 PHE B O 1
ATOM 7058 N N . SER B 1 234 ? 35.094 -27.078 -24.922 1 52.12 234 SER B N 1
ATOM 7059 C CA . SER B 1 234 ? 34.219 -28.109 -24.375 1 52.12 234 SER B CA 1
ATOM 7060 C C . SER B 1 234 ? 33.875 -29.156 -25.422 1 52.12 234 SER B C 1
ATOM 7062 O O . SER B 1 234 ? 33.75 -30.328 -25.125 1 52.12 234 SER B O 1
ATOM 7064 N N . ASN B 1 235 ? 33.469 -28.859 -26.688 1 45.75 235 ASN B N 1
ATOM 7065 C CA . ASN B 1 235 ? 32.906 -29.75 -27.688 1 45.75 235 ASN B CA 1
ATOM 7066 C C . ASN B 1 235 ? 33.969 -30.625 -28.328 1 45.75 235 ASN B C 1
ATOM 7068 O O . ASN B 1 235 ? 33.719 -31.375 -29.266 1 45.75 235 ASN B O 1
ATOM 7072 N N . ASN B 1 236 ? 35.219 -30.375 -28.281 1 38.62 236 ASN B N 1
ATOM 7073 C CA . ASN B 1 236 ? 36.031 -31.25 -29.109 1 38.62 236 ASN B CA 1
ATOM 7074 C C . ASN B 1 236 ? 36.125 -32.656 -28.531 1 38.62 236 ASN B C 1
ATOM 7076 O O . ASN B 1 236 ? 36.812 -32.875 -27.516 1 38.62 236 ASN B O 1
ATOM 7080 N N . PRO B 1 237 ? 35.188 -33.562 -28.953 1 39.44 237 PRO B N 1
ATOM 7081 C CA . PRO B 1 237 ? 35.25 -34.969 -28.578 1 39.44 237 PRO B CA 1
ATOM 7082 C C . PRO B 1 237 ? 36.656 -35.562 -28.703 1 39.44 237 PRO B C 1
ATOM 7084 O O . PRO B 1 237 ? 37 -36.5 -28 1 39.44 237 PRO B O 1
ATOM 7087 N N . SER B 1 238 ? 37.188 -35.469 -29.891 1 35.12 238 SER B N 1
ATOM 7088 C CA . SER B 1 238 ? 38.406 -36.188 -30.297 1 35.12 238 SER B CA 1
ATOM 7089 C C . SER B 1 238 ? 39.562 -35.906 -29.344 1 35.12 238 SER B C 1
ATOM 7091 O O . SER B 1 238 ? 40.438 -36.75 -29.156 1 35.12 238 SER B O 1
ATOM 7093 N N . ASN B 1 239 ? 40.031 -34.5 -29.344 1 33.94 239 ASN B N 1
ATOM 7094 C CA . ASN B 1 239 ? 41.25 -34.312 -28.547 1 33.94 239 ASN B CA 1
ATOM 7095 C C . ASN B 1 239 ? 40.938 -34.312 -27.047 1 33.94 239 ASN B C 1
ATOM 7097 O O . ASN B 1 239 ? 39.906 -33.812 -26.625 1 33.94 239 ASN B O 1
ATOM 7101 N N . GLY B 1 240 ? 40.969 -35.219 -26.109 1 36.84 240 GLY B N 1
ATOM 7102 C CA . GLY B 1 240 ? 41.094 -35.344 -24.656 1 36.84 240 GLY B CA 1
ATOM 7103 C C . GLY B 1 240 ? 41.062 -34.031 -23.922 1 36.84 240 GLY B C 1
ATOM 7104 O O . GLY B 1 240 ? 41.562 -33.906 -22.812 1 36.84 240 GLY B O 1
ATOM 7105 N N . ALA B 1 241 ? 40.938 -32.938 -24.484 1 41.97 241 ALA B N 1
ATOM 7106 C CA . ALA B 1 241 ? 41.188 -31.641 -23.875 1 41.97 241 ALA B CA 1
ATOM 7107 C C . ALA B 1 241 ? 40.125 -31.266 -22.859 1 41.97 241 ALA B C 1
ATOM 7109 O O . ALA B 1 241 ? 38.938 -31.406 -23.125 1 41.97 241 ALA B O 1
ATOM 7110 N N . ASN B 1 242 ? 40.375 -31.359 -21.438 1 52.34 242 ASN B N 1
ATOM 7111 C CA . ASN B 1 242 ? 39.812 -31.094 -20.109 1 52.34 242 ASN B CA 1
ATOM 7112 C C . ASN B 1 242 ? 39.281 -29.656 -20.016 1 52.34 242 ASN B C 1
ATOM 7114 O O . ASN B 1 242 ? 39.875 -28.734 -20.547 1 52.34 242 ASN B O 1
ATOM 7118 N N . TYR B 1 243 ? 37.844 -29.312 -19.891 1 60.34 243 TYR B N 1
ATOM 7119 C CA . TYR B 1 243 ? 37.25 -28.016 -19.578 1 60.34 243 TYR B CA 1
ATOM 7120 C C . TYR B 1 243 ? 38.219 -27.156 -18.766 1 60.34 243 TYR B C 1
ATOM 7122 O O . TYR B 1 243 ? 38.188 -25.922 -18.875 1 60.34 243 TYR B O 1
ATOM 7130 N N . PHE B 1 244 ? 39.25 -27.781 -18.25 1 67.69 244 PHE B N 1
ATOM 7131 C CA . PHE B 1 244 ? 40.062 -27.062 -17.297 1 67.69 244 PHE B CA 1
ATOM 7132 C C . PHE B 1 244 ? 41.281 -26.453 -17.984 1 67.69 244 PHE B C 1
ATOM 7134 O O . PHE B 1 244 ? 41.969 -25.609 -17.422 1 67.69 244 PHE B O 1
ATOM 7141 N N . ASP B 1 245 ? 41.438 -26.812 -19.344 1 69.31 245 ASP B N 1
ATOM 7142 C CA . ASP B 1 245 ? 42.562 -26.203 -20.031 1 69.31 245 ASP B CA 1
ATOM 7143 C C . ASP B 1 245 ? 42.312 -24.703 -20.281 1 69.31 245 ASP B C 1
ATOM 7145 O O . ASP B 1 245 ? 43.281 -23.938 -20.453 1 69.31 245 ASP B O 1
ATOM 7149 N N . SER B 1 246 ? 41.094 -24.375 -20.344 1 74.31 246 SER B N 1
ATOM 7150 C CA . SER B 1 246 ? 40.75 -22.969 -20.5 1 74.31 246 SER B CA 1
ATOM 7151 C C . SER B 1 246 ? 41.188 -22.141 -19.312 1 74.31 246 SER B C 1
ATOM 7153 O O . SER B 1 246 ? 41.312 -20.922 -19.406 1 74.31 246 SER B O 1
ATOM 7155 N N . ILE B 1 247 ? 41.594 -22.812 -18.266 1 78.81 247 ILE B N 1
ATOM 7156 C CA . ILE B 1 247 ? 42.031 -22.125 -17.047 1 78.81 247 ILE B CA 1
ATOM 7157 C C . ILE B 1 247 ? 43.375 -21.422 -17.297 1 78.81 247 ILE B C 1
ATOM 7159 O O . ILE B 1 247 ? 43.656 -20.359 -16.734 1 78.81 247 ILE B O 1
ATOM 7163 N N . TRP B 1 248 ? 44.094 -21.969 -18.234 1 81.25 248 TRP B N 1
ATOM 7164 C CA . TRP B 1 248 ? 45.375 -21.359 -18.531 1 81.25 248 TRP B CA 1
ATOM 7165 C C . TRP B 1 248 ? 45.219 -20.031 -19.25 1 81.25 248 TRP B C 1
ATOM 7167 O O . TRP B 1 248 ? 46 -19.094 -19.047 1 81.25 248 TRP B O 1
ATOM 7177 N N . LEU B 1 249 ? 44.25 -20 -20.094 1 79 249 LEU B N 1
ATOM 7178 C CA . LEU B 1 249 ? 43.938 -18.734 -20.734 1 79 249 LEU B CA 1
ATOM 7179 C C . LEU B 1 249 ? 43.5 -17.703 -19.703 1 79 249 LEU B C 1
ATOM 7181 O O . LEU B 1 249 ? 43.875 -16.531 -19.766 1 79 249 LEU B O 1
ATOM 7185 N N . ALA B 1 250 ? 42.719 -18.172 -18.75 1 83.38 250 ALA B N 1
ATOM 7186 C CA . ALA B 1 250 ? 42.25 -17.281 -17.703 1 83.38 250 ALA B CA 1
ATOM 7187 C C . ALA B 1 250 ? 43.406 -16.766 -16.859 1 83.38 250 ALA B C 1
ATOM 7189 O O . ALA B 1 250 ? 43.438 -15.578 -16.5 1 83.38 250 ALA B O 1
ATOM 7190 N N . ILE B 1 251 ? 44.344 -17.594 -16.641 1 88.88 251 ILE B N 1
ATOM 7191 C CA . ILE B 1 251 ? 45.531 -17.203 -15.867 1 88.88 251 ILE B CA 1
ATOM 7192 C C . ILE B 1 251 ? 46.312 -16.156 -16.641 1 88.88 251 ILE B C 1
ATOM 7194 O O . ILE B 1 251 ? 46.781 -15.164 -16.078 1 88.88 251 ILE B O 1
ATOM 7198 N N . GLY B 1 252 ? 46.469 -16.406 -17.953 1 88.62 252 GLY B N 1
ATOM 7199 C CA . GLY B 1 252 ? 47.219 -15.461 -18.781 1 88.62 252 GLY B CA 1
ATOM 7200 C C . GLY B 1 252 ? 46.562 -14.078 -18.828 1 88.62 252 GLY B C 1
ATOM 7201 O O . GLY B 1 252 ? 47.25 -13.07 -18.641 1 88.62 252 GLY B O 1
ATOM 7202 N N . VAL B 1 253 ? 45.312 -14.023 -19.016 1 87.88 253 VAL B N 1
ATOM 7203 C CA . VAL B 1 253 ? 44.594 -12.758 -19.109 1 87.88 253 VAL B CA 1
ATOM 7204 C C . VAL B 1 253 ? 44.625 -12.039 -17.766 1 87.88 253 VAL B C 1
ATOM 7206 O O . VAL B 1 253 ? 44.812 -10.82 -17.703 1 87.88 253 VAL B O 1
ATOM 7209 N N . THR B 1 254 ? 44.438 -12.781 -16.688 1 92.25 254 THR B N 1
ATOM 7210 C CA . THR B 1 254 ? 44.438 -12.188 -15.352 1 92.25 254 THR B CA 1
ATOM 7211 C C . THR B 1 254 ? 45.844 -11.68 -14.992 1 92.25 254 THR B C 1
ATOM 7213 O O . THR B 1 254 ? 45.969 -10.641 -14.336 1 92.25 254 THR B O 1
ATOM 7216 N N . ALA B 1 255 ? 46.812 -12.367 -15.398 1 94.75 255 ALA B N 1
ATOM 7217 C CA . ALA B 1 255 ? 48.156 -11.914 -15.164 1 94.75 255 ALA B CA 1
ATOM 7218 C C . ALA B 1 255 ? 48.438 -10.609 -15.906 1 94.75 255 ALA B C 1
ATOM 7220 O O . ALA B 1 255 ? 49.094 -9.703 -15.367 1 94.75 255 ALA B O 1
ATOM 7221 N N . ALA B 1 256 ? 47.969 -10.562 -17.094 1 93.62 256 ALA B N 1
ATOM 7222 C CA . ALA B 1 256 ? 48.125 -9.336 -17.859 1 93.62 256 ALA B CA 1
ATOM 7223 C C . ALA B 1 256 ? 47.406 -8.172 -17.172 1 93.62 256 ALA B C 1
ATOM 7225 O O . ALA B 1 256 ? 47.938 -7.055 -17.141 1 93.62 256 ALA B O 1
ATOM 7226 N N . ALA B 1 257 ? 46.312 -8.438 -16.703 1 94.5 257 ALA B N 1
ATOM 7227 C CA . ALA B 1 257 ? 45.562 -7.406 -15.992 1 94.5 257 ALA B CA 1
ATOM 7228 C C . ALA B 1 257 ? 46.281 -6.969 -14.727 1 94.5 257 ALA B C 1
ATOM 7230 O O . ALA B 1 257 ? 46.281 -5.781 -14.391 1 94.5 257 ALA B O 1
ATOM 7231 N N . LEU B 1 258 ? 46.844 -7.922 -14 1 95.88 258 LEU B N 1
ATOM 7232 C CA . LEU B 1 258 ? 47.625 -7.613 -12.797 1 95.88 258 LEU B CA 1
ATOM 7233 C C . LEU B 1 258 ? 48.781 -6.672 -13.109 1 95.88 258 LEU B C 1
ATOM 7235 O O . LEU B 1 258 ? 49 -5.699 -12.391 1 95.88 258 LEU B O 1
ATOM 7239 N N . ILE B 1 259 ? 49.375 -6.887 -14.156 1 95.75 259 ILE B N 1
ATOM 7240 C CA . ILE B 1 259 ? 50.5 -6.047 -14.562 1 95.75 259 ILE B CA 1
ATOM 7241 C C . ILE B 1 259 ? 50 -4.652 -14.93 1 95.75 259 ILE B C 1
ATOM 7243 O O . ILE B 1 259 ? 50.562 -3.646 -14.508 1 95.75 259 ILE B O 1
ATOM 7247 N N . ALA B 1 260 ? 48.938 -4.602 -15.648 1 94.38 260 ALA B N 1
ATOM 7248 C CA . ALA B 1 260 ? 48.406 -3.32 -16.062 1 94.38 260 ALA B CA 1
ATOM 7249 C C . ALA B 1 260 ? 47.969 -2.482 -14.867 1 94.38 260 ALA B C 1
ATOM 7251 O O . ALA B 1 260 ? 48.219 -1.277 -14.82 1 94.38 260 ALA B O 1
ATOM 7252 N N . VAL B 1 261 ? 47.344 -3.105 -13.922 1 94.75 261 VAL B N 1
ATOM 7253 C CA . VAL B 1 261 ? 46.875 -2.418 -12.734 1 94.75 261 VAL B CA 1
ATOM 7254 C C . VAL B 1 261 ? 48.031 -1.903 -11.914 1 94.75 261 VAL B C 1
ATOM 7256 O O . VAL B 1 261 ? 48 -0.796 -11.375 1 94.75 261 VAL B O 1
ATOM 7259 N N . THR B 1 262 ? 49.125 -2.631 -11.82 1 92.62 262 THR B N 1
ATOM 7260 C CA . THR B 1 262 ? 50.281 -2.258 -11.031 1 92.62 262 THR B CA 1
ATOM 7261 C C . THR B 1 262 ? 50.969 -1.048 -11.648 1 92.62 262 THR B C 1
ATOM 7263 O O . THR B 1 262 ? 51.469 -0.176 -10.922 1 92.62 262 THR B O 1
ATOM 7266 N N . VAL B 1 263 ? 50.844 -0.875 -12.883 1 90.81 263 VAL B N 1
ATOM 7267 C CA . VAL B 1 263 ? 51.594 0.167 -13.562 1 90.81 263 VAL B CA 1
ATOM 7268 C C . VAL B 1 263 ? 50.75 1.427 -13.695 1 90.81 263 VAL B C 1
ATOM 7270 O O . VAL B 1 263 ? 51.25 2.543 -13.539 1 90.81 263 VAL B O 1
ATOM 7273 N N . VAL B 1 264 ? 49.5 1.311 -13.875 1 88.94 264 VAL B N 1
ATOM 7274 C CA . VAL B 1 264 ? 48.688 2.443 -14.344 1 88.94 264 VAL B CA 1
ATOM 7275 C C . VAL B 1 264 ? 47.906 3.037 -13.172 1 88.94 264 VAL B C 1
ATOM 7277 O O . VAL B 1 264 ? 47.781 4.258 -13.062 1 88.94 264 VAL B O 1
ATOM 7280 N N . LEU B 1 265 ? 47.344 2.283 -12.289 1 89.75 265 LEU B N 1
ATOM 7281 C CA . LEU B 1 265 ? 46.438 2.799 -11.266 1 89.75 265 LEU B CA 1
ATOM 7282 C C . LEU B 1 265 ? 47.188 3.689 -10.273 1 89.75 265 LEU B C 1
ATOM 7284 O O . LEU B 1 265 ? 48.375 3.436 -9.961 1 89.75 265 LEU B O 1
ATOM 7288 N N . VAL B 1 266 ? 46.406 4.742 -9.867 1 83.19 266 VAL B N 1
ATOM 7289 C CA . VAL B 1 266 ? 47 5.773 -9.016 1 83.19 266 VAL B CA 1
ATOM 7290 C C . VAL B 1 266 ? 46.562 5.555 -7.566 1 83.19 266 VAL B C 1
ATOM 7292 O O . VAL B 1 266 ? 45.406 5.273 -7.297 1 83.19 266 VAL B O 1
ATOM 7295 N N . PRO B 1 267 ? 47.5 5.578 -6.668 1 74.12 267 PRO B N 1
ATOM 7296 C CA . PRO B 1 267 ? 47.156 5.457 -5.254 1 74.12 267 PRO B CA 1
ATOM 7297 C C . PRO B 1 267 ? 46.406 6.676 -4.73 1 74.12 267 PRO B C 1
ATOM 7299 O O . PRO B 1 267 ? 46.438 7.75 -5.34 1 74.12 267 PRO B O 1
ATOM 7302 N N . PRO B 1 268 ? 45.531 6.422 -3.791 1 66.81 268 PRO B N 1
ATOM 7303 C CA . PRO B 1 268 ? 44.719 7.527 -3.281 1 66.81 268 PRO B CA 1
ATOM 7304 C C . PRO B 1 268 ? 45.531 8.711 -2.807 1 66.81 268 PRO B C 1
ATOM 7306 O O . PRO B 1 268 ? 46.719 8.531 -2.424 1 66.81 268 PRO B O 1
ATOM 7309 N N . GLN B 1 269 ? 45.031 9.906 -3.137 1 58.12 269 GLN B N 1
ATOM 7310 C CA . GLN B 1 269 ? 45.719 11.102 -2.645 1 58.12 269 GLN B CA 1
ATOM 7311 C C . GLN B 1 269 ? 45.812 11.086 -1.122 1 58.12 269 GLN B C 1
ATOM 7313 O O . GLN B 1 269 ? 44.844 10.727 -0.431 1 58.12 269 GLN B O 1
ATOM 7318 N N . GLU B 1 270 ? 46.969 10.82 -0.654 1 49.78 270 GLU B N 1
ATOM 7319 C CA . GLU B 1 270 ? 47.125 11.023 0.784 1 49.78 270 GLU B CA 1
ATOM 7320 C C . GLU B 1 270 ? 46.375 12.258 1.246 1 49.78 270 GLU B C 1
ATOM 7322 O O . GLU B 1 270 ? 46.594 13.367 0.742 1 49.78 270 GLU B O 1
ATOM 7327 N N . GLN B 1 271 ? 45.156 12.172 1.271 1 48.28 271 GLN B N 1
ATOM 7328 C CA . GLN B 1 271 ? 44.469 13.344 1.821 1 48.28 271 GLN B CA 1
ATOM 7329 C C . GLN B 1 271 ? 45.344 14.016 2.887 1 48.28 271 GLN B C 1
ATOM 7331 O O . GLN B 1 271 ? 45.906 13.352 3.764 1 48.28 271 GLN B O 1
ATOM 7336 N N . GLU B 1 272 ? 46.031 15.016 2.609 1 42.91 272 GLU B N 1
ATOM 7337 C CA . GLU B 1 272 ? 46.656 15.758 3.695 1 42.91 272 GLU B CA 1
ATOM 7338 C C . GLU B 1 272 ? 45.844 15.633 4.988 1 42.91 272 GLU B C 1
ATOM 7340 O O . GLU B 1 272 ? 44.625 15.758 4.98 1 42.91 272 GLU B O 1
ATOM 7345 N N . PRO B 1 273 ? 46.406 14.914 5.965 1 42.25 273 PRO B N 1
ATOM 7346 C CA . PRO B 1 273 ? 45.719 15.031 7.258 1 42.25 273 PRO B CA 1
ATOM 7347 C C . PRO B 1 273 ? 45.125 16.406 7.477 1 42.25 273 PRO B C 1
ATOM 7349 O O . PRO B 1 273 ? 45.844 17.375 7.758 1 42.25 273 PRO B O 1
ATOM 7352 N N . ASP B 1 274 ? 44.688 17.047 6.609 1 41.84 274 ASP B N 1
ATOM 7353 C CA . ASP B 1 274 ? 44.156 18.312 7.078 1 41.84 274 ASP B CA 1
ATOM 7354 C C . ASP B 1 274 ? 43.438 18.141 8.422 1 41.84 274 ASP B C 1
ATOM 7356 O O . ASP B 1 274 ? 42.562 17.312 8.555 1 41.84 274 ASP B O 1
ATOM 7360 N N . ARG B 1 275 ? 44.094 18.609 9.469 1 43.84 275 ARG B N 1
ATOM 7361 C CA . ARG B 1 275 ? 43.844 18.703 10.906 1 43.84 275 ARG B CA 1
ATOM 7362 C C . ARG B 1 275 ? 42.344 18.781 11.18 1 43.84 275 ARG B C 1
ATOM 7364 O O . ARG B 1 275 ? 41.844 18.156 12.125 1 43.84 275 ARG B O 1
ATOM 7371 N N . GLU B 1 276 ? 41.625 19.844 10.883 1 47.66 276 GLU B N 1
ATOM 7372 C CA . GLU B 1 276 ? 40.438 20.359 11.578 1 47.66 276 GLU B CA 1
ATOM 7373 C C . GLU B 1 276 ? 39.156 19.734 11.031 1 47.66 276 GLU B C 1
ATOM 7375 O O . GLU B 1 276 ? 38.062 20.266 11.25 1 47.66 276 GLU B O 1
ATOM 7380 N N . ALA B 1 277 ? 39.25 18.828 10.023 1 53.84 277 ALA B N 1
ATOM 7381 C CA . ALA B 1 277 ? 37.938 18.375 9.617 1 53.84 277 ALA B CA 1
ATOM 7382 C C . ALA B 1 277 ? 37.281 17.516 10.703 1 53.84 277 ALA B C 1
ATOM 7384 O O . ALA B 1 277 ? 37.906 16.578 11.203 1 53.84 277 ALA B O 1
ATOM 7385 N N . ASP B 1 278 ? 36.281 17.953 11.312 1 60.53 278 ASP B N 1
ATOM 7386 C CA . ASP B 1 278 ? 35.438 17.266 12.312 1 60.53 278 ASP B CA 1
ATOM 7387 C C . ASP B 1 278 ? 35.156 15.836 11.875 1 60.53 278 ASP B C 1
ATOM 7389 O O . ASP B 1 278 ? 34.719 15.602 10.742 1 60.53 278 ASP B O 1
ATOM 7393 N N . PRO B 1 279 ? 35.812 14.828 12.492 1 66.25 279 PRO B N 1
ATOM 7394 C CA . PRO B 1 279 ? 35.562 13.414 12.211 1 66.25 279 PRO B CA 1
ATOM 7395 C C . PRO B 1 279 ? 34.125 13.117 11.875 1 66.25 279 PRO B C 1
ATOM 7397 O O . PRO B 1 279 ? 33.812 12.148 11.172 1 66.25 279 PRO B O 1
ATOM 7400 N N . ALA B 1 280 ? 33.344 13.977 12.266 1 68.69 280 ALA B N 1
ATOM 7401 C CA . ALA B 1 280 ? 31.938 13.766 12 1 68.69 280 ALA B CA 1
ATOM 7402 C C . ALA B 1 280 ? 31.609 13.984 10.531 1 68.69 280 ALA B C 1
ATOM 7404 O O . ALA B 1 280 ? 30.625 13.453 10.016 1 68.69 280 ALA B O 1
ATOM 7405 N N . THR B 1 281 ? 32.594 14.656 9.867 1 68.81 281 THR B N 1
ATOM 7406 C CA . THR B 1 281 ? 32.344 14.953 8.461 1 68.81 281 THR B CA 1
ATOM 7407 C C . THR B 1 281 ? 32.562 13.719 7.602 1 68.81 281 THR B C 1
ATOM 7409 O O . THR B 1 281 ? 32.062 13.625 6.484 1 68.81 281 THR B O 1
ATOM 7412 N N . LEU B 1 282 ? 33.312 12.828 8.273 1 71.88 282 LEU B N 1
ATOM 7413 C CA . LEU B 1 282 ? 33.688 11.672 7.477 1 71.88 282 LEU B CA 1
ATOM 7414 C C . LEU B 1 282 ? 32.688 10.539 7.637 1 71.88 282 LEU B C 1
ATOM 7416 O O . LEU B 1 282 ? 32.688 9.586 6.852 1 71.88 282 LEU B O 1
ATOM 7420 N N . GLU B 1 283 ? 31.766 10.773 8.5 1 79.25 283 GLU B N 1
ATOM 7421 C CA . GLU B 1 283 ? 30.797 9.719 8.75 1 79.25 283 GLU B CA 1
ATOM 7422 C C . GLU B 1 283 ? 29.562 9.875 7.852 1 79.25 283 GLU B C 1
ATOM 7424 O O . GLU B 1 283 ? 29.266 10.984 7.391 1 79.25 283 GLU B O 1
ATOM 7429 N N . THR B 1 284 ? 29.031 8.781 7.488 1 83.81 284 THR B N 1
ATOM 7430 C CA . THR B 1 284 ? 27.812 8.797 6.676 1 83.81 284 THR B CA 1
ATOM 7431 C C . THR B 1 284 ? 26.656 9.438 7.441 1 83.81 284 THR B C 1
ATOM 7433 O O . THR B 1 284 ? 26.359 9.031 8.562 1 83.81 284 THR B O 1
ATOM 7436 N N . PRO B 1 285 ? 26.141 10.438 6.855 1 84.25 285 PRO B N 1
ATOM 7437 C CA . PRO B 1 285 ? 24.984 11.062 7.512 1 84.25 285 PRO B CA 1
ATOM 7438 C C . PRO B 1 285 ? 23.828 10.086 7.742 1 84.25 285 PRO B C 1
ATOM 7440 O O . PRO B 1 285 ? 23.656 9.148 6.957 1 84.25 285 PRO B O 1
ATOM 7443 N N . PRO B 1 286 ? 23.109 10.258 8.758 1 82.06 286 PRO B N 1
ATOM 7444 C CA . PRO B 1 286 ? 22.062 9.305 9.109 1 82.06 286 PRO B CA 1
ATOM 7445 C C . PRO B 1 286 ? 21 9.156 8.016 1 82.06 286 PRO B C 1
ATOM 7447 O O . PRO B 1 286 ? 20.484 8.055 7.797 1 82.06 286 PRO B O 1
ATOM 7450 N N . ARG B 1 287 ? 20.688 10.164 7.398 1 82.62 287 ARG B N 1
ATOM 7451 C CA . ARG B 1 287 ? 19.688 10.062 6.348 1 82.62 287 ARG B CA 1
ATOM 7452 C C . ARG B 1 287 ? 20.188 9.211 5.188 1 82.62 287 ARG B C 1
ATOM 7454 O O . ARG B 1 287 ? 19.469 8.352 4.672 1 82.62 287 ARG B O 1
ATOM 7461 N N . ALA B 1 288 ? 21.422 9.508 4.828 1 86.12 288 ALA B N 1
ATOM 7462 C CA . ALA B 1 288 ? 22.016 8.711 3.758 1 86.12 288 ALA B CA 1
ATOM 7463 C C . ALA B 1 288 ? 22.172 7.258 4.176 1 86.12 288 ALA B C 1
ATOM 7465 O O . ALA B 1 288 ? 21.969 6.344 3.371 1 86.12 288 ALA B O 1
ATOM 7466 N N . ALA B 1 289 ? 22.547 7.105 5.398 1 87.31 289 ALA B N 1
ATOM 7467 C CA . ALA B 1 289 ? 22.719 5.746 5.906 1 87.31 289 ALA B CA 1
ATOM 7468 C C . ALA B 1 289 ? 21.422 4.953 5.832 1 87.31 289 ALA B C 1
ATOM 7470 O O . ALA B 1 289 ? 21.438 3.768 5.488 1 87.31 289 ALA B O 1
ATOM 7471 N N . ARG B 1 290 ? 20.375 5.578 6.074 1 85.19 290 ARG B N 1
ATOM 7472 C CA . ARG B 1 290 ? 19.078 4.906 6.023 1 85.19 290 ARG B CA 1
ATOM 7473 C C . ARG B 1 290 ? 18.719 4.512 4.594 1 85.19 290 ARG B C 1
ATOM 7475 O O . ARG B 1 290 ? 18.266 3.393 4.348 1 85.19 290 ARG B O 1
ATOM 7482 N N . LEU B 1 291 ? 18.938 5.426 3.752 1 88 291 LEU B N 1
ATOM 7483 C CA . LEU B 1 291 ? 18.641 5.141 2.352 1 88 291 LEU B CA 1
ATOM 7484 C C . LEU B 1 291 ? 19.547 4.02 1.829 1 88 291 LEU B C 1
ATOM 7486 O O . LEU B 1 291 ? 19.094 3.168 1.062 1 88 291 LEU B O 1
ATOM 7490 N N . LEU B 1 292 ? 20.766 4.023 2.289 1 92 292 LEU B N 1
ATOM 7491 C CA . LEU B 1 292 ? 21.703 3 1.865 1 92 292 LEU B CA 1
ATOM 7492 C C . LEU B 1 292 ? 21.312 1.634 2.416 1 92 292 LEU B C 1
ATOM 7494 O O . LEU B 1 292 ? 21.406 0.625 1.714 1 92 292 LEU B O 1
ATOM 7498 N N . LYS B 1 293 ? 20.859 1.603 3.635 1 91.31 293 LYS B N 1
ATOM 7499 C CA . LYS B 1 293 ? 20.422 0.335 4.219 1 91.31 293 LYS B CA 1
ATOM 7500 C C . LYS B 1 293 ? 19.219 -0.238 3.471 1 91.31 293 LYS B C 1
ATOM 7502 O O . LYS B 1 293 ? 19.156 -1.442 3.217 1 91.31 293 LYS B O 1
ATOM 7507 N N . ILE B 1 294 ? 18.297 0.61 3.078 1 89.56 294 ILE B N 1
ATOM 7508 C CA . ILE B 1 294 ? 17.125 0.166 2.316 1 89.56 294 ILE B CA 1
ATOM 7509 C C . ILE B 1 294 ? 17.578 -0.333 0.943 1 89.56 294 ILE B C 1
ATOM 7511 O O . ILE B 1 294 ? 17.078 -1.347 0.451 1 89.56 294 ILE B O 1
ATOM 7515 N N . THR B 1 295 ? 18.516 0.4 0.416 1 92.38 295 THR B N 1
ATOM 7516 C CA . THR B 1 295 ? 19.016 -0.001 -0.895 1 92.38 295 THR B CA 1
ATOM 7517 C C . THR B 1 295 ? 19.703 -1.357 -0.816 1 92.38 295 THR B C 1
ATOM 7519 O O . THR B 1 295 ? 19.516 -2.207 -1.69 1 92.38 295 THR B O 1
ATOM 7522 N N . VAL B 1 296 ? 20.5 -1.576 0.234 1 94.06 296 VAL B N 1
ATOM 7523 C CA . VAL B 1 296 ? 21.219 -2.836 0.413 1 94.06 296 VAL B CA 1
ATOM 7524 C C . VAL B 1 296 ? 20.219 -3.98 0.562 1 94.06 296 VAL B C 1
ATOM 7526 O O . VAL B 1 296 ? 20.375 -5.031 -0.062 1 94.06 296 VAL B O 1
ATOM 7529 N N . LEU B 1 297 ? 19.219 -3.744 1.229 1 92.56 297 LEU B N 1
ATOM 7530 C CA . LEU B 1 297 ? 18.203 -4.77 1.423 1 92.56 297 LEU B CA 1
ATOM 7531 C C . LEU B 1 297 ? 17.453 -5.043 0.125 1 92.56 297 LEU B C 1
ATOM 7533 O O . LEU B 1 297 ? 17.234 -6.199 -0.245 1 92.56 297 LEU B O 1
ATOM 7537 N N . ALA B 1 298 ? 17.016 -4.023 -0.498 1 93.06 298 ALA B N 1
ATOM 7538 C CA . ALA B 1 298 ? 16.281 -4.164 -1.752 1 93.06 298 ALA B CA 1
ATOM 7539 C C . ALA B 1 298 ? 17.141 -4.844 -2.816 1 93.06 298 ALA B C 1
ATOM 7541 O O . ALA B 1 298 ? 16.656 -5.691 -3.566 1 93.06 298 ALA B O 1
ATOM 7542 N N . SER B 1 299 ? 18.375 -4.43 -2.869 1 94.38 299 SER B N 1
ATOM 7543 C CA . SER B 1 299 ? 19.281 -5.027 -3.838 1 94.38 299 SER B CA 1
ATOM 7544 C C . SER B 1 299 ? 19.5 -6.508 -3.545 1 94.38 299 SER B C 1
ATOM 7546 O O . SER B 1 299 ? 19.625 -7.316 -4.469 1 94.38 299 SER B O 1
ATOM 7548 N N . ALA B 1 300 ? 19.609 -6.852 -2.301 1 94.12 300 ALA B N 1
ATOM 7549 C CA . ALA B 1 300 ? 19.766 -8.25 -1.92 1 94.12 300 ALA B CA 1
ATOM 7550 C C . ALA B 1 300 ? 18.562 -9.078 -2.346 1 94.12 300 ALA B C 1
ATOM 7552 O O . ALA B 1 300 ? 18.703 -10.164 -2.912 1 94.12 300 ALA B O 1
ATOM 7553 N N . LEU B 1 301 ? 17.406 -8.578 -2.168 1 92.5 301 LEU B N 1
ATOM 7554 C CA . LEU B 1 301 ? 16.188 -9.273 -2.576 1 92.5 301 LEU B CA 1
ATOM 7555 C C . LEU B 1 301 ? 16.094 -9.367 -4.098 1 92.5 301 LEU B C 1
ATOM 7557 O O . LEU B 1 301 ? 15.695 -10.398 -4.637 1 92.5 301 LEU B O 1
ATOM 7561 N N . ASP B 1 302 ? 16.406 -8.289 -4.684 1 93.44 302 ASP B N 1
ATOM 7562 C CA . ASP B 1 302 ? 16.391 -8.258 -6.145 1 93.44 302 ASP B CA 1
ATOM 7563 C C . ASP B 1 302 ? 17.359 -9.289 -6.727 1 93.44 302 ASP B C 1
ATOM 7565 O O . ASP B 1 302 ? 17.016 -10.016 -7.656 1 93.44 302 ASP B O 1
ATOM 7569 N N . SER B 1 303 ? 18.531 -9.367 -6.148 1 91.75 303 SER B N 1
ATOM 7570 C CA . SER B 1 303 ? 19.516 -10.344 -6.602 1 91.75 303 SER B CA 1
ATOM 7571 C C . SER B 1 303 ? 19.047 -11.766 -6.344 1 91.75 303 SER B C 1
ATOM 7573 O O . SER B 1 303 ? 19.266 -12.664 -7.16 1 91.75 303 SER B O 1
ATOM 7575 N N . GLY B 1 304 ? 18.438 -11.93 -5.262 1 87.88 304 GLY B N 1
ATOM 7576 C CA . GLY B 1 304 ? 17.859 -13.242 -4.977 1 87.88 304 GLY B CA 1
ATOM 7577 C C . GLY B 1 304 ? 16.781 -13.641 -5.953 1 87.88 304 GLY B C 1
ATOM 7578 O O . GLY B 1 304 ? 16.719 -14.797 -6.387 1 87.88 304 GLY B O 1
ATOM 7579 N N . GLY B 1 305 ? 15.922 -12.703 -6.258 1 86.5 305 GLY B N 1
ATOM 7580 C CA . GLY B 1 305 ? 14.883 -12.984 -7.242 1 86.5 305 GLY B CA 1
ATOM 7581 C C . GLY B 1 305 ? 15.438 -13.281 -8.625 1 86.5 305 GLY B C 1
ATOM 7582 O O . GLY B 1 305 ? 14.953 -14.18 -9.312 1 86.5 305 GLY B O 1
ATOM 7583 N N . ASP B 1 306 ? 16.422 -12.555 -8.969 1 87.81 306 ASP B N 1
ATOM 7584 C CA . ASP B 1 306 ? 17.047 -12.75 -10.273 1 87.81 306 ASP B CA 1
ATOM 7585 C C . ASP B 1 306 ? 17.734 -14.109 -10.352 1 87.81 306 ASP B C 1
ATOM 7587 O O . ASP B 1 306 ? 17.672 -14.797 -11.375 1 87.81 306 ASP B O 1
ATOM 7591 N N . GLU B 1 307 ? 18.406 -14.453 -9.305 1 85.19 307 GLU B N 1
ATOM 7592 C CA . GLU B 1 307 ? 19.062 -15.758 -9.273 1 85.19 307 GLU B CA 1
ATOM 7593 C C . GLU B 1 307 ? 18.031 -16.891 -9.305 1 85.19 307 GLU B C 1
ATOM 7595 O O . GLU B 1 307 ? 18.25 -17.922 -9.961 1 85.19 307 GLU B O 1
ATOM 7600 N N . GLY B 1 308 ? 16.984 -16.672 -8.656 1 81.19 308 GLY B N 1
ATOM 7601 C CA . GLY B 1 308 ? 15.922 -17.656 -8.703 1 81.19 308 GLY B CA 1
ATOM 7602 C C . GLY B 1 308 ? 15.359 -17.875 -10.094 1 81.19 308 GLY B C 1
ATOM 7603 O O . GLY B 1 308 ? 15.078 -19 -10.484 1 81.19 308 GLY B O 1
ATOM 7604 N N . THR B 1 309 ? 15.242 -16.828 -10.797 1 84.75 309 THR B N 1
ATOM 7605 C CA . THR B 1 309 ? 14.75 -16.938 -12.164 1 84.75 309 THR B CA 1
ATOM 7606 C C . THR B 1 309 ? 15.742 -17.703 -13.039 1 84.75 309 THR B C 1
ATOM 7608 O O . THR B 1 309 ? 15.344 -18.453 -13.922 1 84.75 309 THR B O 1
ATOM 7611 N N . ARG B 1 310 ? 16.969 -17.484 -12.789 1 81.12 310 ARG B N 1
ATOM 7612 C CA . ARG B 1 310 ? 18.016 -18.188 -13.523 1 81.12 310 ARG B CA 1
ATOM 7613 C C . ARG B 1 310 ? 17.938 -19.688 -13.258 1 81.12 310 ARG B C 1
ATOM 7615 O O . ARG B 1 310 ? 18.016 -20.5 -14.195 1 81.12 310 ARG B O 1
ATOM 7622 N N . ILE B 1 311 ? 17.734 -20.062 -12.117 1 77.81 311 ILE B N 1
ATOM 7623 C CA . ILE B 1 311 ? 17.656 -21.469 -11.742 1 77.81 311 ILE B CA 1
ATOM 7624 C C . ILE B 1 311 ? 16.375 -22.078 -12.297 1 77.81 311 ILE B C 1
ATOM 7626 O O . ILE B 1 311 ? 16.375 -23.203 -12.789 1 77.81 311 ILE B O 1
ATOM 7630 N N . ALA B 1 312 ? 15.375 -21.344 -12.227 1 79.38 312 ALA B N 1
ATOM 7631 C CA . ALA B 1 312 ? 14.102 -21.844 -12.758 1 79.38 312 ALA B CA 1
ATOM 7632 C C . ALA B 1 312 ? 14.203 -22.109 -14.258 1 79.38 312 ALA B C 1
ATOM 7634 O O . ALA B 1 312 ? 13.648 -23.094 -14.758 1 79.38 312 ALA B O 1
ATOM 7635 N N . ARG B 1 313 ? 14.875 -21.281 -14.93 1 80.06 313 ARG B N 1
ATOM 7636 C CA . ARG B 1 313 ? 15.07 -21.484 -16.359 1 80.06 313 ARG B CA 1
ATOM 7637 C C . ARG B 1 313 ? 15.805 -22.797 -16.625 1 80.06 313 ARG B C 1
ATOM 7639 O O . ARG B 1 313 ? 15.406 -23.578 -17.5 1 80.06 313 ARG B O 1
ATOM 7646 N N . GLY B 1 314 ? 16.859 -22.984 -15.836 1 76.25 314 GLY B N 1
ATOM 7647 C CA . GLY B 1 314 ? 17.609 -24.219 -16 1 76.25 314 GLY B CA 1
ATOM 7648 C C . GLY B 1 314 ? 16.781 -25.469 -15.758 1 76.25 314 GLY B C 1
ATOM 7649 O O . GLY B 1 314 ? 16.875 -26.438 -16.516 1 76.25 314 GLY B O 1
ATOM 7650 N N . THR B 1 315 ? 15.953 -25.391 -14.875 1 73.62 315 THR B N 1
ATOM 7651 C CA . THR B 1 315 ? 15.117 -26.531 -14.516 1 73.62 315 THR B CA 1
ATOM 7652 C C . THR B 1 315 ? 14.031 -26.766 -15.57 1 73.62 315 THR B C 1
ATOM 7654 O O . THR B 1 315 ? 13.781 -27.891 -15.969 1 73.62 315 THR B O 1
ATOM 7657 N N . VAL B 1 316 ? 13.469 -25.734 -16.062 1 77.12 316 VAL B N 1
ATOM 7658 C CA . VAL B 1 316 ? 12.398 -25.859 -17.047 1 77.12 316 VAL B CA 1
ATOM 7659 C C . VAL B 1 316 ? 12.969 -26.375 -18.375 1 77.12 316 VAL B C 1
ATOM 7661 O O . VAL B 1 316 ? 12.375 -27.234 -19.016 1 77.12 316 VAL B O 1
ATOM 7664 N N . LEU B 1 317 ? 14.125 -25.875 -18.734 1 76.81 317 LEU B N 1
ATOM 7665 C CA . LEU B 1 317 ? 14.734 -26.297 -19.984 1 76.81 317 LEU B CA 1
ATOM 7666 C C . LEU B 1 317 ? 15.148 -27.75 -19.938 1 76.81 317 LEU B C 1
ATOM 7668 O O . LEU B 1 317 ? 15.039 -28.469 -20.922 1 76.81 317 LEU B O 1
ATOM 7672 N N . THR B 1 318 ? 15.547 -28.188 -18.797 1 71.38 318 THR B N 1
ATOM 7673 C CA . THR B 1 318 ? 15.977 -29.578 -18.656 1 71.38 318 THR B CA 1
ATOM 7674 C C . THR B 1 318 ? 14.766 -30.516 -18.594 1 71.38 318 THR B C 1
ATOM 7676 O O . THR B 1 318 ? 14.789 -31.594 -19.188 1 71.38 318 THR B O 1
ATOM 7679 N N . ALA B 1 319 ? 13.781 -30.047 -18.031 1 71.38 319 ALA B N 1
ATOM 7680 C CA . ALA B 1 319 ? 12.633 -30.938 -17.797 1 71.38 319 ALA B CA 1
ATOM 7681 C C . ALA B 1 319 ? 11.672 -30.906 -18.984 1 71.38 319 ALA B C 1
ATOM 7683 O O . ALA B 1 319 ? 11.125 -31.953 -19.359 1 71.38 319 ALA B O 1
ATOM 7684 N N . VAL B 1 320 ? 11.555 -29.812 -19.625 1 75.69 320 VAL B N 1
ATOM 7685 C CA . VAL B 1 320 ? 10.5 -29.688 -20.625 1 75.69 320 VAL B CA 1
ATOM 7686 C C . VAL B 1 320 ? 11.109 -29.656 -22.031 1 75.69 320 VAL B C 1
ATOM 7688 O O . VAL B 1 320 ? 10.547 -30.219 -22.969 1 75.69 320 VAL B O 1
ATOM 7691 N N . PHE B 1 321 ? 12.234 -28.953 -22.109 1 79 321 PHE B N 1
ATOM 7692 C CA . PHE B 1 321 ? 12.867 -28.812 -23.406 1 79 321 PHE B CA 1
ATOM 7693 C C . PHE B 1 321 ? 14.289 -29.359 -23.391 1 79 321 PHE B C 1
ATOM 7695 O O . PHE B 1 321 ? 15.25 -28.609 -23.578 1 79 321 PHE B O 1
ATOM 7702 N N . PRO B 1 322 ? 14.422 -30.594 -23.328 1 70.44 322 PRO B N 1
ATOM 7703 C CA . PRO B 1 322 ? 15.773 -31.156 -23.188 1 70.44 322 PRO B CA 1
ATOM 7704 C C . PRO B 1 322 ? 16.641 -30.922 -24.422 1 70.44 322 PRO B C 1
ATOM 7706 O O . PRO B 1 322 ? 17.859 -30.922 -24.328 1 70.44 322 PRO B O 1
ATOM 7709 N N . GLU B 1 323 ? 16.031 -30.609 -25.531 1 72.19 323 GLU B N 1
ATOM 7710 C CA . GLU B 1 323 ? 16.781 -30.344 -26.75 1 72.19 323 GLU B CA 1
ATOM 7711 C C . GLU B 1 323 ? 17.609 -29.062 -26.641 1 72.19 323 GLU B C 1
ATOM 7713 O O . GLU B 1 323 ? 18.594 -28.891 -27.359 1 72.19 323 GLU B O 1
ATOM 7718 N N . TRP B 1 324 ? 17.219 -28.297 -25.766 1 71.44 324 TRP B N 1
ATOM 7719 C CA . TRP B 1 324 ? 17.875 -27 -25.609 1 71.44 324 TRP B CA 1
ATOM 7720 C C . TRP B 1 324 ? 19.016 -27.078 -24.594 1 71.44 324 TRP B C 1
ATOM 7722 O O . TRP B 1 324 ? 19.656 -26.078 -24.297 1 71.44 324 TRP B O 1
ATOM 7732 N N . GLN B 1 325 ? 19.281 -28.266 -24.203 1 63.25 325 GLN B N 1
ATOM 7733 C CA . GLN B 1 325 ? 20.391 -28.422 -23.25 1 63.25 325 GLN B CA 1
ATOM 7734 C C . GLN B 1 325 ? 21.672 -28.812 -23.969 1 63.25 325 GLN B C 1
ATOM 7736 O O . GLN B 1 325 ? 22.703 -29.016 -23.328 1 63.25 325 GLN B O 1
ATOM 7741 N N . THR B 1 326 ? 21.5 -28.766 -25.312 1 59.66 326 THR B N 1
ATOM 7742 C CA . THR B 1 326 ? 22.719 -29.047 -26.078 1 59.66 326 THR B CA 1
ATOM 7743 C C . THR B 1 326 ? 23.703 -27.875 -25.969 1 59.66 326 THR B C 1
ATOM 7745 O O . THR B 1 326 ? 23.297 -26.75 -25.672 1 59.66 326 THR B O 1
ATOM 7748 N N . ALA B 1 327 ? 24.984 -28.125 -26.109 1 58.06 327 ALA B N 1
ATOM 7749 C CA . ALA B 1 327 ? 26.031 -27.125 -25.969 1 58.06 327 ALA B CA 1
ATOM 7750 C C . ALA B 1 327 ? 25.844 -25.984 -26.953 1 58.06 327 ALA B C 1
ATOM 7752 O O . ALA B 1 327 ? 26.062 -24.828 -26.625 1 58.06 327 ALA B O 1
ATOM 7753 N N . GLU B 1 328 ? 25.438 -26.328 -28.156 1 60.69 328 GLU B N 1
ATOM 7754 C CA . GLU B 1 328 ? 25.25 -25.297 -29.188 1 60.69 328 GLU B CA 1
ATOM 7755 C C . GLU B 1 328 ? 24.141 -24.344 -28.797 1 60.69 328 GLU B C 1
ATOM 7757 O O . GLU B 1 328 ? 24.281 -23.125 -28.922 1 60.69 328 GLU B O 1
ATOM 7762 N N . ARG B 1 329 ? 23.094 -24.906 -28.312 1 71.81 329 ARG B N 1
ATOM 7763 C CA . ARG B 1 329 ? 21.953 -24.062 -28 1 71.81 329 ARG B CA 1
ATOM 7764 C C . ARG B 1 329 ? 22.188 -23.25 -26.734 1 71.81 329 ARG B C 1
ATOM 7766 O O . ARG B 1 329 ? 21.688 -22.125 -26.594 1 71.81 329 ARG B O 1
ATOM 7773 N N . GLN B 1 330 ? 23.047 -23.766 -25.859 1 67.69 330 GLN B N 1
ATOM 7774 C CA . GLN B 1 330 ? 23.406 -23 -24.672 1 67.69 330 GLN B CA 1
ATOM 7775 C C . GLN B 1 330 ? 24.25 -21.781 -25.016 1 67.69 330 GLN B C 1
ATOM 7777 O O . GLN B 1 330 ? 24.156 -20.75 -24.375 1 67.69 330 GLN B O 1
ATOM 7782 N N . ASN B 1 331 ? 24.984 -21.953 -26.094 1 65 331 ASN B N 1
ATOM 7783 C CA . ASN B 1 331 ? 25.766 -20.812 -26.562 1 65 331 ASN B CA 1
ATOM 7784 C C . ASN B 1 331 ? 24.875 -19.703 -27.109 1 65 331 ASN B C 1
ATOM 7786 O O . ASN B 1 331 ? 25.156 -18.516 -26.906 1 65 331 ASN B O 1
ATOM 7790 N N . TYR B 1 332 ? 23.859 -20.156 -27.672 1 69.75 332 TYR B N 1
ATOM 7791 C CA . TYR B 1 332 ? 22.922 -19.156 -28.172 1 69.75 332 TYR B CA 1
ATOM 7792 C C . TYR B 1 332 ? 22.234 -18.422 -27.016 1 69.75 332 TYR B C 1
ATOM 7794 O O . TYR B 1 332 ? 22 -17.219 -27.094 1 69.75 332 TYR B O 1
ATOM 7802 N N . LEU B 1 333 ? 22.078 -19.172 -25.984 1 76 333 LEU B N 1
ATOM 7803 C CA . LEU B 1 333 ? 21.422 -18.562 -24.828 1 76 333 LEU B CA 1
ATOM 7804 C C . LEU B 1 333 ? 22.344 -17.547 -24.156 1 76 333 LEU B C 1
ATOM 7806 O O . LEU B 1 333 ? 21.875 -16.484 -23.734 1 76 333 LEU B O 1
ATOM 7810 N N . LEU B 1 334 ? 23.594 -17.797 -24.203 1 72.38 334 LEU B N 1
ATOM 7811 C CA . LEU B 1 334 ? 24.562 -16.891 -23.594 1 72.38 334 LEU B CA 1
ATOM 7812 C C . LEU B 1 334 ? 24.766 -15.641 -24.438 1 72.38 334 LEU B C 1
ATOM 7814 O O . LEU B 1 334 ? 24.906 -14.539 -23.906 1 72.38 334 LEU B O 1
ATOM 7818 N N . LEU B 1 335 ? 24.766 -15.867 -25.734 1 73.31 335 LEU B N 1
ATOM 7819 C CA . LEU B 1 335 ? 24.891 -14.727 -26.625 1 73.31 335 LEU B CA 1
ATOM 7820 C C . LEU B 1 335 ? 23.688 -13.797 -26.5 1 73.31 335 LEU B C 1
ATOM 7822 O O . LEU B 1 335 ? 23.828 -12.57 -26.531 1 73.31 335 LEU B O 1
ATOM 7826 N N . GLY B 1 336 ? 22.578 -14.398 -26.344 1 79.38 336 GLY B N 1
ATOM 7827 C CA . GLY B 1 336 ? 21.391 -13.578 -26.125 1 79.38 336 GLY B CA 1
ATOM 7828 C C . GLY B 1 336 ? 21.453 -12.766 -24.844 1 79.38 336 GLY B C 1
ATOM 7829 O O . GLY B 1 336 ? 21.031 -11.609 -24.812 1 79.38 336 GLY B O 1
ATOM 7830 N N . LEU B 1 337 ? 22.062 -13.344 -23.828 1 82.38 337 LEU B N 1
ATOM 7831 C CA . LEU B 1 337 ? 22.203 -12.648 -22.562 1 82.38 337 LEU B CA 1
ATOM 7832 C C . LEU B 1 337 ? 23.141 -11.453 -22.688 1 82.38 337 LEU B C 1
ATOM 7834 O O . LEU B 1 337 ? 22.922 -10.414 -22.047 1 82.38 337 LEU B O 1
ATOM 7838 N N . LEU B 1 338 ? 24.172 -11.617 -23.547 1 79.12 338 LEU B N 1
ATOM 7839 C CA . LEU B 1 338 ? 25.109 -10.531 -23.797 1 79.12 338 LEU B CA 1
ATOM 7840 C C . LEU B 1 338 ? 24.422 -9.336 -24.438 1 79.12 338 LEU B C 1
ATOM 7842 O O . LEU B 1 338 ? 24.641 -8.188 -24.047 1 79.12 338 LEU B O 1
ATOM 7846 N N . VAL B 1 339 ? 23.609 -9.633 -25.312 1 81.94 339 VAL B N 1
ATOM 7847 C CA . VAL B 1 339 ? 22.859 -8.578 -26 1 81.94 339 VAL B CA 1
ATOM 7848 C C . VAL B 1 339 ? 21.938 -7.871 -25 1 81.94 339 VAL B C 1
ATOM 7850 O O . VAL B 1 339 ? 21.812 -6.648 -25.031 1 81.94 339 VAL B O 1
ATOM 7853 N N . MET B 1 340 ? 21.406 -8.633 -24.094 1 88.12 340 MET B N 1
ATOM 7854 C CA . MET B 1 340 ? 20.484 -8.047 -23.125 1 88.12 340 MET B CA 1
ATOM 7855 C C . MET B 1 340 ? 21.219 -7.141 -22.141 1 88.12 340 MET B C 1
ATOM 7857 O O . MET B 1 340 ? 20.688 -6.125 -21.703 1 88.12 340 MET B O 1
ATOM 7861 N N . VAL B 1 341 ? 22.453 -7.477 -21.797 1 85.38 341 VAL B N 1
ATOM 7862 C CA . VAL B 1 341 ? 23.219 -6.637 -20.891 1 85.38 341 VAL B CA 1
ATOM 7863 C C . VAL B 1 341 ? 23.531 -5.297 -21.562 1 85.38 341 VAL B C 1
ATOM 7865 O O . VAL B 1 341 ? 23.391 -4.242 -20.953 1 85.38 341 VAL B O 1
ATOM 7868 N N . ILE B 1 342 ? 23.922 -5.34 -22.828 1 84.12 342 ILE B N 1
ATOM 7869 C CA . ILE B 1 342 ? 24.266 -4.129 -23.562 1 84.12 342 ILE B CA 1
ATOM 7870 C C . ILE B 1 342 ? 23.016 -3.25 -23.719 1 84.12 342 ILE B C 1
ATOM 7872 O O . ILE B 1 342 ? 23.078 -2.037 -23.5 1 84.12 342 ILE B O 1
ATOM 7876 N N . LEU B 1 343 ? 21.969 -3.9 -24 1 87.5 343 LEU B N 1
ATOM 7877 C CA . LEU B 1 343 ? 20.734 -3.154 -24.125 1 87.5 343 LEU B CA 1
ATOM 7878 C C . LEU B 1 343 ? 20.328 -2.514 -22.797 1 87.5 343 LEU B C 1
ATOM 7880 O O . LEU B 1 343 ? 19.812 -1.395 -22.781 1 87.5 343 LEU B O 1
ATOM 7884 N N . SER B 1 344 ? 20.531 -3.24 -21.734 1 90.75 344 SER B N 1
ATOM 7885 C CA . SER B 1 344 ? 20.203 -2.705 -20.422 1 90.75 344 SER B CA 1
ATOM 7886 C C . SER B 1 344 ? 21.031 -1.465 -20.109 1 90.75 344 SER B C 1
ATOM 7888 O O . SER B 1 344 ? 20.531 -0.513 -19.5 1 90.75 344 SER B O 1
ATOM 7890 N N . LEU B 1 345 ? 22.281 -1.452 -20.547 1 87.19 345 LEU B N 1
ATOM 7891 C CA . LEU B 1 345 ? 23.156 -0.309 -20.328 1 87.19 345 LEU B CA 1
ATOM 7892 C C . LEU B 1 345 ? 22.688 0.905 -21.125 1 87.19 345 LEU B C 1
ATOM 7894 O O . LEU B 1 345 ? 22.688 2.027 -20.609 1 87.19 345 LEU B O 1
ATOM 7898 N N . VAL B 1 346 ? 22.266 0.605 -22.297 1 86.06 346 VAL B N 1
ATOM 7899 C CA . VAL B 1 346 ? 21.766 1.681 -23.156 1 86.06 346 VAL B CA 1
ATOM 7900 C C . VAL B 1 346 ? 20.484 2.262 -22.562 1 86.06 346 VAL B C 1
ATOM 7902 O O . VAL B 1 346 ? 20.344 3.482 -22.469 1 86.06 346 VAL B O 1
ATOM 7905 N N . ILE B 1 347 ? 19.625 1.401 -22.109 1 89.69 347 ILE B N 1
ATOM 7906 C CA . ILE B 1 347 ? 18.359 1.841 -21.531 1 89.69 347 ILE B CA 1
ATOM 7907 C C . ILE B 1 347 ? 18.625 2.633 -20.266 1 89.69 347 ILE B C 1
ATOM 7909 O O . ILE B 1 347 ? 17.953 3.641 -20 1 89.69 347 ILE B O 1
ATOM 7913 N N . LEU B 1 348 ? 19.562 2.209 -19.516 1 90.44 348 LEU B N 1
ATOM 7914 C CA . LEU B 1 348 ? 19.906 2.898 -18.281 1 90.44 348 LEU B CA 1
ATOM 7915 C C . LEU B 1 348 ? 20.359 4.324 -18.562 1 90.44 348 LEU B C 1
ATOM 7917 O O . LEU B 1 348 ? 19.953 5.262 -17.875 1 90.44 348 LEU B O 1
ATOM 7921 N N . GLU B 1 349 ? 21.188 4.469 -19.578 1 84.75 349 GLU B N 1
ATOM 7922 C CA . GLU B 1 349 ? 21.719 5.789 -19.906 1 84.75 349 GLU B CA 1
ATOM 7923 C C . GLU B 1 349 ? 20.609 6.723 -20.391 1 84.75 349 GLU B C 1
ATOM 7925 O O . GLU B 1 349 ? 20.625 7.922 -20.109 1 84.75 349 GLU B O 1
ATOM 7930 N N . LEU B 1 350 ? 19.656 6.152 -21.031 1 85 350 LEU B N 1
ATOM 7931 C CA . LEU B 1 350 ? 18.547 6.949 -21.531 1 85 350 LEU B CA 1
ATOM 7932 C C . LEU B 1 350 ? 17.594 7.332 -20.406 1 85 350 LEU B C 1
ATOM 7934 O O . LEU B 1 350 ? 17.109 8.469 -20.344 1 85 350 LEU B O 1
ATOM 7938 N N . LEU B 1 351 ? 17.391 6.418 -19.5 1 86.94 351 LEU B N 1
ATOM 7939 C CA . LEU B 1 351 ? 16.422 6.641 -18.438 1 86.94 351 LEU B CA 1
ATOM 7940 C C . LEU B 1 351 ? 17 7.516 -17.328 1 86.94 351 LEU B C 1
ATOM 7942 O O . LEU B 1 351 ? 16.266 8.266 -16.688 1 86.94 351 LEU B O 1
ATOM 7946 N N . ARG B 1 352 ? 18.234 7.426 -17.141 1 85.19 352 ARG B N 1
ATOM 7947 C CA . ARG B 1 352 ? 18.875 8.156 -16.047 1 85.19 352 ARG B CA 1
ATOM 7948 C C . ARG B 1 352 ? 18.781 9.656 -16.266 1 85.19 352 ARG B C 1
ATOM 7950 O O . ARG B 1 352 ? 18.828 10.43 -15.297 1 85.19 352 ARG B O 1
ATOM 7957 N N . LYS B 1 353 ? 18.625 10.07 -17.484 1 79.19 353 LYS B N 1
ATOM 7958 C CA . LYS B 1 353 ? 18.5 11.492 -17.797 1 79.19 353 LYS B CA 1
ATOM 7959 C C . LYS B 1 353 ? 17.094 12.008 -17.484 1 79.19 353 LYS B C 1
ATOM 7961 O O . LYS B 1 353 ? 16.906 13.203 -17.266 1 79.19 353 LYS B O 1
ATOM 7966 N N . ARG B 1 354 ? 16.141 11.07 -17.359 1 80.62 354 ARG B N 1
ATOM 7967 C CA . ARG B 1 354 ? 14.758 11.5 -17.219 1 80.62 354 ARG B CA 1
ATOM 7968 C C . ARG B 1 354 ? 14.227 11.203 -15.82 1 80.62 354 ARG B C 1
ATOM 7970 O O . ARG B 1 354 ? 13.375 11.93 -15.312 1 80.62 354 ARG B O 1
ATOM 7977 N N . ILE B 1 355 ? 14.656 10.086 -15.305 1 85.5 355 ILE B N 1
ATOM 7978 C CA . ILE B 1 355 ? 14.102 9.672 -14.023 1 85.5 355 ILE B CA 1
ATOM 7979 C C . ILE B 1 355 ? 15.234 9.359 -13.047 1 85.5 355 ILE B C 1
ATOM 7981 O O . ILE B 1 355 ? 16.391 9.219 -13.453 1 85.5 355 ILE B O 1
ATOM 7985 N N . ASN B 1 356 ? 14.867 9.383 -11.734 1 86.19 356 ASN B N 1
ATOM 7986 C CA . ASN B 1 356 ? 15.883 9.07 -10.734 1 86.19 356 ASN B CA 1
ATOM 7987 C C . ASN B 1 356 ? 16.203 7.578 -10.711 1 86.19 356 ASN B C 1
ATOM 7989 O O . ASN B 1 356 ? 15.469 6.77 -11.273 1 86.19 356 ASN B O 1
ATOM 7993 N N . LEU B 1 357 ? 17.328 7.297 -10.195 1 89.88 357 LEU B N 1
ATOM 7994 C CA . LEU B 1 357 ? 17.859 5.938 -10.211 1 89.88 357 LEU B CA 1
ATOM 7995 C C . LEU B 1 357 ? 16.953 4.988 -9.445 1 89.88 357 LEU B C 1
ATOM 7997 O O . LEU B 1 357 ? 16.797 3.826 -9.828 1 89.88 357 LEU B O 1
ATOM 8001 N N . ALA B 1 358 ? 16.359 5.426 -8.375 1 90.81 358 ALA B N 1
ATOM 8002 C CA . ALA B 1 358 ? 15.453 4.574 -7.598 1 90.81 358 ALA B CA 1
ATOM 8003 C C . ALA B 1 358 ? 14.227 4.176 -8.422 1 90.81 358 ALA B C 1
ATOM 8005 O O . ALA B 1 358 ? 13.758 3.039 -8.336 1 90.81 358 ALA B O 1
ATOM 8006 N N . ALA B 1 359 ? 13.727 5.012 -9.258 1 91.12 359 ALA B N 1
ATOM 8007 C CA . ALA B 1 359 ? 12.602 4.707 -10.133 1 91.12 359 ALA B CA 1
ATOM 8008 C C . ALA B 1 359 ? 12.984 3.664 -11.18 1 91.12 359 ALA B C 1
ATOM 8010 O O . ALA B 1 359 ? 12.172 2.809 -11.539 1 91.12 359 ALA B O 1
ATOM 8011 N N . ILE B 1 360 ? 14.188 3.768 -11.633 1 92.88 360 ILE B N 1
ATOM 8012 C CA . ILE B 1 360 ? 14.664 2.793 -12.609 1 92.88 360 ILE B CA 1
ATOM 8013 C C . ILE B 1 360 ? 14.719 1.408 -11.961 1 92.88 360 ILE B C 1
ATOM 8015 O O . ILE B 1 360 ? 14.391 0.406 -12.602 1 92.88 360 ILE B O 1
ATOM 8019 N N . CYS B 1 361 ? 15.125 1.365 -10.711 1 94 361 CYS B N 1
ATOM 8020 C CA . CYS B 1 361 ? 15.148 0.092 -10 1 94 361 CYS B CA 1
ATOM 8021 C C . CYS B 1 361 ? 13.742 -0.487 -9.875 1 94 361 CYS B C 1
ATOM 8023 O O . CYS B 1 361 ? 13.539 -1.687 -10.078 1 94 361 CYS B O 1
ATOM 8025 N N . VAL B 1 362 ? 12.758 0.344 -9.625 1 91.81 362 VAL B N 1
ATOM 8026 C CA . VAL B 1 362 ? 11.383 -0.115 -9.477 1 91.81 362 VAL B CA 1
ATOM 8027 C C . VAL B 1 362 ? 10.852 -0.615 -10.82 1 91.81 362 VAL B C 1
ATOM 8029 O O . VAL B 1 362 ? 10.195 -1.655 -10.891 1 91.81 362 VAL B O 1
ATOM 8032 N N . ILE B 1 363 ? 11.195 0.089 -11.875 1 90.44 363 ILE B N 1
ATOM 8033 C CA . ILE B 1 363 ? 10.766 -0.315 -13.203 1 90.44 363 ILE B CA 1
ATOM 8034 C C . ILE B 1 363 ? 11.398 -1.66 -13.562 1 90.44 363 ILE B C 1
ATOM 8036 O O . ILE B 1 363 ? 10.711 -2.557 -14.07 1 90.44 363 ILE B O 1
ATOM 8040 N N . GLY B 1 364 ? 12.641 -1.794 -13.273 1 93.06 364 GLY B N 1
ATOM 8041 C CA . GLY B 1 364 ? 13.312 -3.055 -13.547 1 93.06 364 GLY B CA 1
ATOM 8042 C C . GLY B 1 364 ? 12.742 -4.219 -12.758 1 93.06 364 GLY B C 1
ATOM 8043 O O . GLY B 1 364 ? 12.453 -5.277 -13.32 1 93.06 364 GLY B O 1
ATOM 8044 N N . CYS B 1 365 ? 12.492 -4.051 -11.516 1 92.5 365 CYS B N 1
ATOM 8045 C CA . CYS B 1 365 ? 11.977 -5.113 -10.656 1 92.5 365 CYS B CA 1
ATOM 8046 C C . CYS B 1 365 ? 10.531 -5.445 -11 1 92.5 365 CYS B C 1
ATOM 8048 O O . CYS B 1 365 ? 10.125 -6.605 -10.945 1 92.5 365 CYS B O 1
ATOM 8050 N N . PHE B 1 366 ? 9.719 -4.434 -11.352 1 89.69 366 PHE B N 1
ATOM 8051 C CA . PHE B 1 366 ? 8.32 -4.648 -11.703 1 89.69 366 PHE B CA 1
ATOM 8052 C C . PHE B 1 366 ? 8.203 -5.488 -12.969 1 89.69 366 PHE B C 1
ATOM 8054 O O . PHE B 1 366 ? 7.406 -6.422 -13.031 1 89.69 366 PHE B O 1
ATOM 8061 N N . PHE B 1 367 ? 9.031 -5.129 -13.914 1 89.06 367 PHE B N 1
ATOM 8062 C CA . PHE B 1 367 ? 8.984 -5.883 -15.156 1 89.06 367 PHE B CA 1
ATOM 8063 C C . PHE B 1 367 ? 9.555 -7.285 -14.969 1 89.06 367 PHE B C 1
ATOM 8065 O O . PHE B 1 367 ? 9.094 -8.234 -15.602 1 89.06 367 PHE B O 1
ATOM 8072 N N . THR B 1 368 ? 10.57 -7.449 -14.117 1 91.5 368 THR B N 1
ATOM 8073 C CA . THR B 1 368 ? 11.062 -8.781 -13.789 1 91.5 368 THR B CA 1
ATOM 8074 C C . THR B 1 368 ? 9.961 -9.609 -13.125 1 91.5 368 THR B C 1
ATOM 8076 O O . THR B 1 368 ? 9.781 -10.781 -13.453 1 91.5 368 THR B O 1
ATOM 8079 N N . LEU B 1 369 ? 9.242 -8.992 -12.266 1 88.56 369 LEU B N 1
ATOM 8080 C CA . LEU B 1 369 ? 8.117 -9.664 -11.625 1 88.56 369 LEU B CA 1
ATOM 8081 C C . LEU B 1 369 ? 7.059 -10.062 -12.648 1 88.56 369 LEU B C 1
ATOM 8083 O O . LEU B 1 369 ? 6.57 -11.188 -12.633 1 88.56 369 LEU B O 1
ATOM 8087 N N . ALA B 1 370 ? 6.719 -9.156 -13.539 1 84.81 370 ALA B N 1
ATOM 8088 C CA . ALA B 1 370 ? 5.715 -9.422 -14.57 1 84.81 370 ALA B CA 1
ATOM 8089 C C . ALA B 1 370 ? 6.117 -10.609 -15.438 1 84.81 370 ALA B C 1
ATOM 8091 O O . ALA B 1 370 ? 5.289 -11.461 -15.766 1 84.81 370 ALA B O 1
ATOM 8092 N N . THR B 1 371 ? 7.363 -10.688 -15.805 1 88.94 371 THR B N 1
ATOM 8093 C CA . THR B 1 371 ? 7.836 -11.781 -16.641 1 88.94 371 THR B CA 1
ATOM 8094 C C . THR B 1 371 ? 7.82 -13.094 -15.867 1 88.94 371 THR B C 1
ATOM 8096 O O . THR B 1 371 ? 7.512 -14.148 -16.422 1 88.94 371 THR B O 1
ATOM 8099 N N . GLN B 1 372 ? 8.156 -13.055 -14.609 1 87.25 372 GLN B N 1
ATOM 8100 C CA . GLN B 1 372 ? 8.133 -14.266 -13.797 1 87.25 372 GLN B CA 1
ATOM 8101 C C . GLN B 1 372 ? 6.719 -14.828 -13.68 1 87.25 372 GLN B C 1
ATOM 8103 O O . GLN B 1 372 ? 6.523 -16.047 -13.727 1 87.25 372 GLN B O 1
ATOM 8108 N N . LEU B 1 373 ? 5.746 -13.977 -13.617 1 79.88 373 LEU B N 1
ATOM 8109 C CA . LEU B 1 373 ? 4.359 -14.414 -13.531 1 79.88 373 LEU B CA 1
ATOM 8110 C C . LEU B 1 373 ? 3.896 -15.023 -14.844 1 79.88 373 LEU B C 1
ATOM 8112 O O . LEU B 1 373 ? 3.143 -16 -14.852 1 79.88 373 LEU B O 1
ATOM 8116 N N . VAL B 1 374 ? 4.418 -14.508 -15.953 1 80.5 374 VAL B N 1
ATOM 8117 C CA . VAL B 1 374 ? 4.082 -15.055 -17.266 1 80.5 374 VAL B CA 1
ATOM 8118 C C . VAL B 1 374 ? 4.738 -16.422 -17.438 1 80.5 374 VAL B C 1
ATOM 8120 O O . VAL B 1 374 ? 4.148 -17.328 -18.031 1 80.5 374 VAL B O 1
ATOM 8123 N N . LEU B 1 375 ? 5.898 -16.625 -16.844 1 85.81 375 LEU B N 1
ATOM 8124 C CA . LEU B 1 375 ? 6.66 -17.859 -17 1 85.81 375 LEU B CA 1
ATOM 8125 C C . LEU B 1 375 ? 6.027 -19 -16.203 1 85.81 375 LEU B C 1
ATOM 8127 O O . LEU B 1 375 ? 6.32 -20.172 -16.453 1 85.81 375 LEU B O 1
ATOM 8131 N N . ILE B 1 376 ? 5.25 -18.625 -15.289 1 76.5 376 ILE B N 1
ATOM 8132 C CA . ILE B 1 376 ? 4.551 -19.672 -14.555 1 76.5 376 ILE B CA 1
ATOM 8133 C C . ILE B 1 376 ? 3.598 -20.406 -15.484 1 76.5 376 ILE B C 1
ATOM 8135 O O . ILE B 1 376 ? 3.355 -21.609 -15.312 1 76.5 376 ILE B O 1
ATOM 8139 N N . ALA B 1 377 ? 3.232 -19.703 -16.547 1 72.25 377 ALA B N 1
ATOM 8140 C CA . ALA B 1 377 ? 2.375 -20.328 -17.547 1 72.25 377 ALA B CA 1
ATOM 8141 C C . ALA B 1 377 ? 3.174 -21.266 -18.438 1 72.25 377 ALA B C 1
ATOM 8143 O O . ALA B 1 377 ? 4.375 -21.078 -18.641 1 72.25 377 ALA B O 1
ATOM 8144 N N . GLU B 1 378 ? 2.598 -22.453 -18.766 1 72.44 378 GLU B N 1
ATOM 8145 C CA . GLU B 1 378 ? 3.285 -23.391 -19.656 1 72.44 378 GLU B CA 1
ATOM 8146 C C . GLU B 1 378 ? 3.371 -22.844 -21.078 1 72.44 378 GLU B C 1
ATOM 8148 O O . GLU B 1 378 ? 2.355 -22.734 -21.766 1 72.44 378 GLU B O 1
ATOM 8153 N N . LEU B 1 379 ? 4.539 -22.375 -21.328 1 74.5 379 LEU B N 1
ATOM 8154 C CA . LEU B 1 379 ? 4.785 -21.781 -22.641 1 74.5 379 LEU B CA 1
ATOM 8155 C C . LEU B 1 379 ? 5.621 -22.719 -23.5 1 74.5 379 LEU B C 1
ATOM 8157 O O . LEU B 1 379 ? 6.297 -23.609 -22.984 1 74.5 379 LEU B O 1
ATOM 8161 N N . GLU B 1 380 ? 5.391 -22.453 -24.844 1 81.31 380 GLU B N 1
ATOM 8162 C CA . GLU B 1 380 ? 6.305 -23.109 -25.781 1 81.31 380 GLU B CA 1
ATOM 8163 C C . GLU B 1 380 ? 7.715 -22.547 -25.656 1 81.31 380 GLU B C 1
ATOM 8165 O O . GLU B 1 380 ? 7.938 -21.578 -24.938 1 81.31 380 GLU B O 1
ATOM 8170 N N . VAL B 1 381 ? 8.656 -23.141 -26.312 1 82.19 381 VAL B N 1
ATOM 8171 C CA . VAL B 1 381 ? 10.07 -22.828 -26.094 1 82.19 381 VAL B CA 1
ATOM 8172 C C . VAL B 1 381 ? 10.352 -21.391 -26.531 1 82.19 381 VAL B C 1
ATOM 8174 O O . VAL B 1 381 ? 11.062 -20.656 -25.844 1 82.19 381 VAL B O 1
ATOM 8177 N N . ALA B 1 382 ? 9.812 -20.922 -27.641 1 83.5 382 ALA B N 1
ATOM 8178 C CA . ALA B 1 382 ? 10.141 -19.594 -28.172 1 83.5 382 ALA B CA 1
ATOM 8179 C C . ALA B 1 382 ? 9.57 -18.5 -27.281 1 83.5 382 ALA B C 1
ATOM 8181 O O . ALA B 1 382 ? 10.297 -17.609 -26.844 1 83.5 382 ALA B O 1
ATOM 8182 N N . PRO B 1 383 ? 8.312 -18.625 -26.969 1 86.06 383 PRO B N 1
ATOM 8183 C CA . PRO B 1 383 ? 7.801 -17.594 -26.062 1 86.06 383 PRO B CA 1
ATOM 8184 C C . PRO B 1 383 ? 8.414 -17.688 -24.656 1 86.06 383 PRO B C 1
ATOM 8186 O O . PRO B 1 383 ? 8.547 -16.672 -23.984 1 86.06 383 PRO B O 1
ATOM 8189 N N . PHE B 1 384 ? 8.844 -18.844 -24.312 1 88.19 384 PHE B N 1
ATOM 8190 C CA . PHE B 1 384 ? 9.5 -19 -23.016 1 88.19 384 PHE B CA 1
ATOM 8191 C C . PHE B 1 384 ? 10.82 -18.234 -22.984 1 88.19 384 PHE B C 1
ATOM 8193 O O . PHE B 1 384 ? 11.078 -17.469 -22.062 1 88.19 384 PHE B O 1
ATOM 8200 N N . LEU B 1 385 ? 11.562 -18.359 -24.062 1 87.81 385 LEU B N 1
ATOM 8201 C CA . LEU B 1 385 ? 12.875 -17.734 -24.125 1 87.81 385 LEU B CA 1
ATOM 8202 C C . LEU B 1 385 ? 12.75 -16.219 -24.281 1 87.81 385 LEU B C 1
ATOM 8204 O O . LEU B 1 385 ? 13.516 -15.453 -23.688 1 87.81 385 LEU B O 1
ATOM 8208 N N . ALA B 1 386 ? 11.812 -15.828 -25.031 1 87.94 386 ALA B N 1
ATOM 8209 C CA . ALA B 1 386 ? 11.609 -14.391 -25.234 1 87.94 386 ALA B CA 1
ATOM 8210 C C . ALA B 1 386 ? 11.219 -13.719 -23.922 1 87.94 386 ALA B C 1
ATOM 8212 O O . ALA B 1 386 ? 11.727 -12.641 -23.594 1 87.94 386 ALA B O 1
ATOM 8213 N N . THR B 1 387 ? 10.336 -14.398 -23.188 1 88.88 387 THR B N 1
ATOM 8214 C CA . THR B 1 387 ? 9.906 -13.844 -21.906 1 88.88 387 THR B CA 1
ATOM 8215 C C . THR B 1 387 ? 11.047 -13.867 -20.891 1 88.88 387 THR B C 1
ATOM 8217 O O . THR B 1 387 ? 11.227 -12.906 -20.141 1 88.88 387 THR B O 1
ATOM 8220 N N . TRP B 1 388 ? 11.812 -14.836 -20.969 1 90.25 388 TRP B N 1
ATOM 8221 C CA . TRP B 1 388 ? 12.93 -14.953 -20.047 1 90.25 388 TRP B CA 1
ATOM 8222 C C . TRP B 1 388 ? 13.977 -13.875 -20.312 1 90.25 388 TRP B C 1
ATOM 8224 O O . TRP B 1 388 ? 14.477 -13.242 -19.375 1 90.25 388 TRP B O 1
ATOM 8234 N N . TYR B 1 389 ? 14.25 -13.609 -21.578 1 90.06 389 TYR B N 1
ATOM 8235 C CA . TYR B 1 389 ? 15.242 -12.602 -21.938 1 90.06 389 TYR B CA 1
ATOM 8236 C C . TYR B 1 389 ? 14.75 -11.203 -21.562 1 90.06 389 TYR B C 1
ATOM 8238 O O . TYR B 1 389 ? 15.531 -10.367 -21.109 1 90.06 389 TYR B O 1
ATOM 8246 N N . SER B 1 390 ? 13.516 -11.047 -21.75 1 89.62 390 SER B N 1
ATOM 8247 C CA . SER B 1 390 ? 12.969 -9.758 -21.344 1 89.62 390 SER B CA 1
ATOM 8248 C C . SER B 1 390 ? 13.086 -9.547 -19.844 1 89.62 390 SER B C 1
ATOM 8250 O O . SER B 1 390 ? 13.383 -8.445 -19.375 1 89.62 390 SER B O 1
ATOM 8252 N N . GLY B 1 391 ? 12.891 -10.602 -19.094 1 89.62 391 GLY B N 1
ATOM 8253 C CA . GLY B 1 391 ? 13.055 -10.523 -17.656 1 89.62 391 GLY B CA 1
ATOM 8254 C C . GLY B 1 391 ? 14.484 -10.242 -17.234 1 89.62 391 GLY B C 1
ATOM 8255 O O . GLY B 1 391 ? 14.727 -9.445 -16.312 1 89.62 391 GLY B O 1
ATOM 8256 N N . LYS B 1 392 ? 15.391 -10.781 -17.938 1 89.56 392 LYS B N 1
ATOM 8257 C CA . LYS B 1 392 ? 16.797 -10.578 -17.609 1 89.56 392 LYS B CA 1
ATOM 8258 C C . LYS B 1 392 ? 17.25 -9.172 -17.984 1 89.56 392 LYS B C 1
ATOM 8260 O O . LYS B 1 392 ? 18.078 -8.57 -17.281 1 89.56 392 LYS B O 1
ATOM 8265 N N . LEU B 1 393 ? 16.719 -8.703 -19.078 1 90.81 393 LEU B N 1
ATOM 8266 C CA . LEU B 1 393 ? 17.031 -7.34 -19.484 1 90.81 393 LEU B CA 1
ATOM 8267 C C . LEU B 1 393 ? 16.703 -6.355 -18.375 1 90.81 393 LEU B C 1
ATOM 8269 O O . LEU B 1 393 ? 17.562 -5.555 -17.969 1 90.81 393 LEU B O 1
ATOM 8273 N N . PHE B 1 394 ? 15.586 -6.52 -17.844 1 91.44 394 PHE B N 1
ATOM 8274 C CA . PHE B 1 394 ? 15.148 -5.59 -16.797 1 91.44 394 PHE B CA 1
ATOM 8275 C C . PHE B 1 394 ? 15.773 -5.945 -15.453 1 91.44 394 PHE B C 1
ATOM 8277 O O . PHE B 1 394 ? 15.945 -5.078 -14.594 1 91.44 394 PHE B O 1
ATOM 8284 N N . GLY B 1 395 ? 16.109 -7.195 -15.312 1 90.5 395 GLY B N 1
ATOM 8285 C CA . GLY B 1 395 ? 16.844 -7.582 -14.117 1 90.5 395 GLY B CA 1
ATOM 8286 C C . GLY B 1 395 ? 18.234 -6.953 -14.047 1 90.5 395 GLY B C 1
ATOM 8287 O O . GLY B 1 395 ? 18.641 -6.477 -12.984 1 90.5 395 GLY B O 1
ATOM 8288 N N . PHE B 1 396 ? 18.891 -6.859 -15.188 1 90 396 PHE B N 1
ATOM 8289 C CA . PHE B 1 396 ? 20.203 -6.215 -15.25 1 90 396 PHE B CA 1
ATOM 8290 C C . PHE B 1 396 ? 20.078 -4.715 -15 1 90 396 PHE B C 1
ATOM 8292 O O . PHE B 1 396 ? 20.938 -4.117 -14.344 1 90 396 PHE B O 1
ATOM 8299 N N . LEU B 1 397 ? 19.031 -4.207 -15.508 1 91.69 397 LEU B N 1
ATOM 8300 C CA . LEU B 1 397 ? 18.781 -2.775 -15.344 1 91.69 397 LEU B CA 1
ATOM 8301 C C . LEU B 1 397 ? 18.688 -2.408 -13.859 1 91.69 397 LEU B C 1
ATOM 8303 O O . LEU B 1 397 ? 19.312 -1.446 -13.414 1 91.69 397 LEU B O 1
ATOM 8307 N N . SER B 1 398 ? 17.906 -3.162 -13.133 1 92.81 398 SER B N 1
ATOM 8308 C CA . SER B 1 398 ? 17.719 -2.873 -11.719 1 92.81 398 SER B CA 1
ATOM 8309 C C . SER B 1 398 ? 19.016 -3.09 -10.938 1 92.81 398 SER B C 1
ATOM 8311 O O . SER B 1 398 ? 19.328 -2.342 -10.008 1 92.81 398 SER B O 1
ATOM 8313 N N . THR B 1 399 ? 19.812 -4.047 -11.344 1 90.12 399 THR B N 1
ATOM 8314 C CA . THR B 1 399 ? 21.062 -4.344 -10.656 1 90.12 399 THR B CA 1
ATOM 8315 C C . THR B 1 399 ? 22.062 -3.215 -10.852 1 90.12 399 THR B C 1
ATOM 8317 O O . THR B 1 399 ? 22.703 -2.775 -9.891 1 90.12 399 THR B O 1
ATOM 8320 N N . ILE B 1 400 ? 22.203 -2.688 -12.039 1 89.75 400 ILE B N 1
ATOM 8321 C CA . ILE B 1 400 ? 23.156 -1.611 -12.312 1 89.75 400 ILE B CA 1
ATOM 8322 C C . ILE B 1 400 ? 22.688 -0.332 -11.617 1 89.75 400 ILE B C 1
ATOM 8324 O O . ILE B 1 400 ? 23.5 0.356 -10.984 1 89.75 400 ILE B O 1
ATOM 8328 N N . ALA B 1 401 ? 21.453 -0.109 -11.703 1 92.19 401 ALA B N 1
ATOM 8329 C CA . ALA B 1 401 ? 20.906 1.104 -11.094 1 92.19 401 ALA B CA 1
ATOM 8330 C C . ALA B 1 401 ? 21.109 1.097 -9.578 1 92.19 401 ALA B C 1
ATOM 8332 O O . ALA B 1 401 ? 21.422 2.129 -8.984 1 92.19 401 ALA B O 1
ATOM 8333 N N . SER B 1 402 ? 20.891 -0.008 -8.953 1 92.75 402 SER B N 1
ATOM 8334 C CA . SER B 1 402 ? 21.062 -0.113 -7.504 1 92.75 402 SER B CA 1
ATOM 8335 C C . SER B 1 402 ? 22.516 0.141 -7.109 1 92.75 402 SER B C 1
ATOM 8337 O O . SER B 1 402 ? 22.781 0.773 -6.086 1 92.75 402 SER B O 1
ATOM 8339 N N . GLY B 1 403 ? 23.422 -0.344 -7.938 1 90.44 403 GLY B N 1
ATOM 8340 C CA . GLY B 1 403 ? 24.828 -0.068 -7.676 1 90.44 403 GLY B CA 1
ATOM 8341 C C . GLY B 1 403 ? 25.172 1.407 -7.754 1 90.44 403 GLY B C 1
ATOM 8342 O O . GLY B 1 403 ? 25.969 1.906 -6.961 1 90.44 403 GLY B O 1
ATOM 8343 N N . LEU B 1 404 ? 24.531 2.092 -8.586 1 89.81 404 LEU B N 1
ATOM 8344 C CA . LEU B 1 404 ? 24.797 3.514 -8.766 1 89.81 404 LEU B CA 1
ATOM 8345 C C . LEU B 1 404 ? 24.219 4.328 -7.617 1 89.81 404 LEU B C 1
ATOM 8347 O O . LEU B 1 404 ? 24.75 5.391 -7.273 1 89.81 404 LEU B O 1
ATOM 8351 N N . ILE B 1 405 ? 23.141 3.859 -7.039 1 90.75 405 ILE B N 1
ATOM 8352 C CA . ILE B 1 405 ? 22.562 4.551 -5.895 1 90.75 405 ILE B CA 1
ATOM 8353 C C . ILE B 1 405 ? 23.562 4.582 -4.742 1 90.75 405 ILE B C 1
ATOM 8355 O O . ILE B 1 405 ? 23.719 5.609 -4.074 1 90.75 405 ILE B O 1
ATOM 8359 N N . ILE B 1 406 ? 24.266 3.488 -4.574 1 92.06 406 ILE B N 1
ATOM 8360 C CA . ILE B 1 406 ? 25.25 3.404 -3.494 1 92.06 406 ILE B CA 1
ATOM 8361 C C . ILE B 1 406 ? 26.375 4.391 -3.75 1 92.06 406 ILE B C 1
ATOM 8363 O O . ILE B 1 406 ? 26.797 5.113 -2.842 1 92.06 406 ILE B O 1
ATOM 8367 N N . VAL B 1 407 ? 26.75 4.496 -4.984 1 88.88 407 VAL B N 1
ATOM 8368 C CA . VAL B 1 407 ? 27.859 5.379 -5.344 1 88.88 407 VAL B CA 1
ATOM 8369 C C . VAL B 1 407 ? 27.422 6.836 -5.195 1 88.88 407 VAL B C 1
ATOM 8371 O O . VAL B 1 407 ? 28.219 7.688 -4.797 1 88.88 407 VAL B O 1
ATOM 8374 N N . GLU B 1 408 ? 26.219 7.059 -5.406 1 84.62 408 GLU B N 1
ATOM 8375 C CA . GLU B 1 408 ? 25.719 8.43 -5.363 1 84.62 408 GLU B CA 1
ATOM 8376 C C . GLU B 1 408 ? 25.5 8.891 -3.924 1 84.62 408 GLU B C 1
ATOM 8378 O O . GLU B 1 408 ? 25.781 10.039 -3.586 1 84.62 408 GLU B O 1
ATOM 8383 N N . LEU B 1 409 ? 25.109 8.031 -3.051 1 86.19 409 LEU B N 1
ATOM 8384 C CA . LEU B 1 409 ? 24.672 8.43 -1.719 1 86.19 409 LEU B CA 1
ATOM 8385 C C . LEU B 1 409 ? 25.797 8.273 -0.706 1 86.19 409 LEU B C 1
ATOM 8387 O O . LEU B 1 409 ? 25.875 9.023 0.272 1 86.19 409 LEU B O 1
ATOM 8391 N N . ALA B 1 410 ? 26.672 7.309 -0.925 1 88.38 410 ALA B N 1
ATOM 8392 C CA . ALA B 1 410 ? 27.734 7.047 0.054 1 88.38 410 ALA B CA 1
ATOM 8393 C C . ALA B 1 410 ? 28.828 8.094 -0.034 1 88.38 410 ALA B C 1
ATOM 8395 O O . ALA B 1 410 ? 29.219 8.516 -1.13 1 88.38 410 ALA B O 1
ATOM 8396 N N . PRO B 1 411 ? 29.281 8.539 1.156 1 84.94 411 PRO B N 1
ATOM 8397 C CA . PRO B 1 411 ? 30.438 9.445 1.134 1 84.94 411 PRO B CA 1
ATOM 8398 C C . PRO B 1 411 ? 31.688 8.797 0.561 1 84.94 411 PRO B C 1
ATOM 8400 O O . PRO B 1 411 ? 31.875 7.582 0.693 1 84.94 411 PRO B O 1
ATOM 8403 N N . LYS B 1 412 ? 32.531 9.547 -0.028 1 82.38 412 LYS B N 1
ATOM 8404 C CA . LYS B 1 412 ? 33.75 9.055 -0.697 1 82.38 412 LYS B CA 1
ATOM 8405 C C . LYS B 1 412 ? 34.656 8.305 0.278 1 82.38 412 LYS B C 1
ATOM 8407 O O . LYS B 1 412 ? 35.312 7.336 -0.097 1 82.38 412 LYS B O 1
ATOM 8412 N N . SER B 1 413 ? 34.594 8.695 1.538 1 82.56 413 SER B N 1
ATOM 8413 C CA . SER B 1 413 ? 35.469 8.086 2.529 1 82.56 413 SER B CA 1
ATOM 8414 C C . SER B 1 413 ? 34.969 6.711 2.947 1 82.56 413 SER B C 1
ATOM 8416 O O . SER B 1 413 ? 35.719 5.871 3.412 1 82.56 413 SER B O 1
ATOM 8418 N N . GLN B 1 414 ? 33.719 6.441 2.795 1 88.62 414 GLN B N 1
ATOM 8419 C CA . GLN B 1 414 ? 33.156 5.164 3.221 1 88.62 414 GLN B CA 1
ATOM 8420 C C . GLN B 1 414 ? 32.469 4.449 2.059 1 88.62 414 GLN B C 1
ATOM 8422 O O . GLN B 1 414 ? 31.562 3.645 2.268 1 88.62 414 GLN B O 1
ATOM 8427 N N . LEU B 1 415 ? 32.844 4.793 0.954 1 90.12 415 LEU B N 1
ATOM 8428 C CA . LEU B 1 415 ? 32.25 4.188 -0.226 1 90.12 415 LEU B CA 1
ATOM 8429 C C . LEU B 1 415 ? 32.594 2.703 -0.313 1 90.12 415 LEU B C 1
ATOM 8431 O O . LEU B 1 415 ? 31.734 1.891 -0.692 1 90.12 415 LEU B O 1
ATOM 8435 N N . GLY B 1 416 ? 33.812 2.318 -0.018 1 91 416 GLY B N 1
ATOM 8436 C CA . GLY B 1 416 ? 34.219 0.922 -0.023 1 91 416 GLY B CA 1
ATOM 8437 C C . GLY B 1 416 ? 33.438 0.064 0.941 1 91 416 GLY B C 1
ATOM 8438 O O . GLY B 1 416 ? 33.031 -1.051 0.602 1 91 416 GLY B O 1
ATOM 8439 N N . ARG B 1 417 ? 33.156 0.587 2.002 1 91 417 ARG B N 1
ATOM 8440 C CA . ARG B 1 417 ? 32.406 -0.138 3.012 1 91 417 ARG B CA 1
ATOM 8441 C C . ARG B 1 417 ? 30.969 -0.399 2.535 1 91 417 ARG B C 1
ATOM 8443 O O . ARG B 1 417 ? 30.484 -1.526 2.621 1 91 417 ARG B O 1
ATOM 8450 N N . TRP B 1 418 ? 30.344 0.637 2.045 1 92.81 418 TRP B N 1
ATOM 8451 C CA . TRP B 1 418 ? 28.953 0.492 1.634 1 92.81 418 TRP B CA 1
ATOM 8452 C C . TRP B 1 418 ? 28.828 -0.395 0.399 1 92.81 418 TRP B C 1
ATOM 8454 O O . TRP B 1 418 ? 27.922 -1.211 0.296 1 92.81 418 TRP B O 1
ATOM 8464 N N . ASN B 1 419 ? 29.75 -0.258 -0.513 1 93.19 419 ASN B N 1
ATOM 8465 C CA . ASN B 1 419 ? 29.766 -1.159 -1.66 1 93.19 419 ASN B CA 1
ATOM 8466 C C . ASN B 1 419 ? 30 -2.605 -1.233 1 93.19 419 ASN B C 1
ATOM 8468 O O . ASN B 1 419 ? 29.391 -3.525 -1.78 1 93.19 419 ASN B O 1
ATOM 8472 N N . GLY B 1 420 ? 30.922 -2.732 -0.34 1 92.44 420 GLY B N 1
ATOM 8473 C CA . GLY B 1 420 ? 31.188 -4.062 0.181 1 92.44 420 GLY B CA 1
ATOM 8474 C C . GLY B 1 420 ? 30 -4.688 0.875 1 92.44 420 GLY B C 1
ATOM 8475 O O . GLY B 1 420 ? 29.703 -5.863 0.667 1 92.44 420 GLY B O 1
ATOM 8476 N N . ILE B 1 421 ? 29.328 -3.949 1.6 1 92.75 421 ILE B N 1
ATOM 8477 C CA . ILE B 1 421 ? 28.156 -4.438 2.307 1 92.75 421 ILE B CA 1
ATOM 8478 C C . ILE B 1 421 ? 27.047 -4.789 1.302 1 92.75 421 ILE B C 1
ATOM 8480 O O . ILE B 1 421 ? 26.391 -5.82 1.433 1 92.75 421 ILE B O 1
ATOM 8484 N N . ASN B 1 422 ? 26.891 -3.922 0.385 1 93.81 422 ASN B N 1
ATOM 8485 C CA . ASN B 1 422 ? 25.875 -4.184 -0.636 1 93.81 422 ASN B CA 1
ATOM 8486 C C . ASN B 1 422 ? 26.156 -5.484 -1.385 1 93.81 422 ASN B C 1
ATOM 8488 O O . ASN B 1 422 ? 25.25 -6.301 -1.581 1 93.81 422 ASN B O 1
ATOM 8492 N N . GLU B 1 423 ? 27.328 -5.656 -1.782 1 92.75 423 GLU B N 1
ATOM 8493 C CA . GLU B 1 423 ? 27.703 -6.871 -2.5 1 92.75 423 GLU B CA 1
ATOM 8494 C C . GLU B 1 423 ? 27.609 -8.102 -1.602 1 92.75 423 GLU B C 1
ATOM 8496 O O . GLU B 1 423 ? 27.203 -9.172 -2.055 1 92.75 423 GLU B O 1
ATOM 8501 N N . ALA B 1 424 ? 27.969 -7.957 -0.41 1 92.88 424 ALA B N 1
ATOM 8502 C CA . ALA B 1 424 ? 27.906 -9.07 0.532 1 92.88 424 ALA B CA 1
ATOM 8503 C C . ALA B 1 424 ? 26.469 -9.555 0.719 1 92.88 424 ALA B C 1
ATOM 8505 O O . ALA B 1 424 ? 26.203 -10.75 0.633 1 92.88 424 ALA B O 1
ATOM 8506 N N . PHE B 1 425 ? 25.625 -8.672 0.878 1 92.69 425 PHE B N 1
ATOM 8507 C CA . PHE B 1 425 ? 24.234 -9.062 1.107 1 92.69 425 PHE B CA 1
ATOM 8508 C C . PHE B 1 425 ? 23.609 -9.586 -0.173 1 92.69 425 PHE B C 1
ATOM 8510 O O . PHE B 1 425 ? 22.766 -10.5 -0.13 1 92.69 425 PHE B O 1
ATOM 8517 N N . SER B 1 426 ? 23.938 -9 -1.252 1 92.5 426 SER B N 1
ATOM 8518 C CA . SER B 1 426 ? 23.438 -9.516 -2.521 1 92.5 426 SER B CA 1
ATOM 8519 C C . SER B 1 426 ? 23.922 -10.93 -2.773 1 92.5 426 SER B C 1
ATOM 8521 O O . SER B 1 426 ? 23.156 -11.805 -3.172 1 92.5 426 SER B O 1
ATOM 8523 N N . ASN B 1 427 ? 25.188 -11.188 -2.492 1 91.25 427 ASN B N 1
ATOM 8524 C CA . ASN B 1 427 ? 25.75 -12.523 -2.682 1 91.25 427 ASN B CA 1
ATOM 8525 C C . ASN B 1 427 ? 25.172 -13.516 -1.678 1 91.25 427 ASN B C 1
ATOM 8527 O O . ASN B 1 427 ? 24.969 -14.688 -2.004 1 91.25 427 ASN B O 1
ATOM 8531 N N . LEU B 1 428 ? 24.922 -13.055 -0.57 1 89.94 428 LEU B N 1
ATOM 8532 C CA . LEU B 1 428 ? 24.312 -13.922 0.423 1 89.94 428 LEU B CA 1
ATOM 8533 C C . LEU B 1 428 ? 22.906 -14.336 -0.016 1 89.94 428 LEU B C 1
ATOM 8535 O O . LEU B 1 428 ? 22.531 -15.5 0.126 1 89.94 428 LEU B O 1
ATOM 8539 N N . SER B 1 429 ? 22.234 -13.375 -0.524 1 90.38 429 SER B N 1
ATOM 8540 C CA . SER B 1 429 ? 20.906 -13.688 -1.025 1 90.38 429 SER B CA 1
ATOM 8541 C C . SER B 1 429 ? 20.969 -14.672 -2.191 1 90.38 429 SER B C 1
ATOM 8543 O O . SER B 1 429 ? 20.156 -15.586 -2.283 1 90.38 429 SER B O 1
ATOM 8545 N N . MET B 1 430 ? 21.938 -14.547 -3.006 1 88.31 430 MET B N 1
ATOM 8546 C CA . MET B 1 430 ? 22.094 -15.43 -4.156 1 88.31 430 MET B CA 1
ATOM 8547 C C . MET B 1 430 ? 22.562 -16.812 -3.717 1 88.31 430 MET B C 1
ATOM 8549 O O . MET B 1 430 ? 22.344 -17.797 -4.414 1 88.31 430 MET B O 1
ATOM 8553 N N . ALA B 1 431 ? 23.203 -16.844 -2.586 1 85.75 431 ALA B N 1
ATOM 8554 C CA . ALA B 1 431 ? 23.672 -18.125 -2.059 1 85.75 431 ALA B CA 1
ATOM 8555 C C . ALA B 1 431 ? 22.516 -18.922 -1.45 1 85.75 431 ALA B C 1
ATOM 8557 O O . ALA B 1 431 ? 22.469 -20.141 -1.587 1 85.75 431 ALA B O 1
ATOM 8558 N N . VAL B 1 432 ? 21.594 -18.266 -0.931 1 84.69 432 VAL B N 1
ATOM 8559 C CA . VAL B 1 432 ? 20.516 -18.922 -0.192 1 84.69 432 VAL B CA 1
ATOM 8560 C C . VAL B 1 432 ? 19.375 -19.281 -1.148 1 84.69 432 VAL B C 1
ATOM 8562 O O . VAL B 1 432 ? 18.734 -20.328 -0.978 1 84.69 432 VAL B O 1
ATOM 8565 N N . SER B 1 433 ? 19.172 -18.578 -2.164 1 81.06 433 SER B N 1
ATOM 8566 C CA . SER B 1 433 ? 18.031 -18.75 -3.049 1 81.06 433 SER B CA 1
ATOM 8567 C C . SER B 1 433 ? 18.047 -20.141 -3.705 1 81.06 433 SER B C 1
ATOM 8569 O O . SER B 1 433 ? 17.047 -20.859 -3.678 1 81.06 433 SER B O 1
ATOM 8571 N N . PRO B 1 434 ? 19.234 -20.641 -4.211 1 73.69 434 PRO B N 1
ATOM 8572 C CA . PRO B 1 434 ? 19.234 -21.969 -4.832 1 73.69 434 PRO B CA 1
ATOM 8573 C C . PRO B 1 434 ? 18.938 -23.094 -3.836 1 73.69 434 PRO B C 1
ATOM 8575 O O . PRO B 1 434 ? 18.281 -24.078 -4.191 1 73.69 434 PRO B O 1
ATOM 8578 N N . LEU B 1 435 ? 19.359 -22.859 -2.674 1 75.38 435 LEU B N 1
ATOM 8579 C CA . LEU B 1 435 ? 19.125 -23.875 -1.651 1 75.38 435 LEU B CA 1
ATOM 8580 C C . LEU B 1 435 ? 17.641 -23.938 -1.271 1 75.38 435 LEU B C 1
ATOM 8582 O O . LEU B 1 435 ? 17.078 -25.016 -1.149 1 75.38 435 LEU B O 1
ATOM 8586 N N . VAL B 1 436 ? 17.062 -22.797 -1.208 1 76.06 436 VAL B N 1
ATOM 8587 C CA . VAL B 1 436 ? 15.656 -22.719 -0.824 1 76.06 436 VAL B CA 1
ATOM 8588 C C . VAL B 1 436 ? 14.781 -23.25 -1.962 1 76.06 436 VAL B C 1
ATOM 8590 O O . VAL B 1 436 ? 13.844 -24.016 -1.73 1 76.06 436 VAL B O 1
ATOM 8593 N N . PHE B 1 437 ? 15.148 -22.984 -3.168 1 72.38 437 PHE B N 1
ATOM 8594 C CA . PHE B 1 437 ? 14.336 -23.391 -4.305 1 72.38 437 PHE B CA 1
ATOM 8595 C C . PHE B 1 437 ? 14.469 -24.891 -4.57 1 72.38 437 PHE B C 1
ATOM 8597 O O . PHE B 1 437 ? 13.508 -25.547 -4.953 1 72.38 437 PHE B O 1
ATOM 8604 N N . SER B 1 438 ? 15.68 -25.422 -4.34 1 70.38 438 SER B N 1
ATOM 8605 C CA . SER B 1 438 ? 15.875 -26.859 -4.504 1 70.38 438 SER B CA 1
ATOM 8606 C C . SER B 1 438 ? 15.062 -27.656 -3.486 1 70.38 438 SER B C 1
ATOM 8608 O O . SER B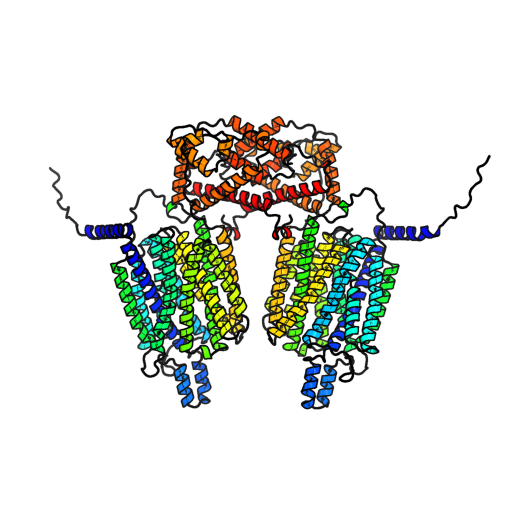 1 438 ? 14.516 -28.719 -3.807 1 70.38 438 SER B O 1
ATOM 8610 N N . LEU B 1 439 ? 14.977 -27.047 -2.336 1 68.75 439 LEU B N 1
ATOM 8611 C CA . LEU B 1 439 ? 14.195 -27.703 -1.294 1 68.75 439 LEU B CA 1
ATOM 8612 C C . LEU B 1 439 ? 12.711 -27.688 -1.634 1 68.75 439 LEU B C 1
ATOM 8614 O O . LEU B 1 439 ? 12.008 -28.672 -1.425 1 68.75 439 LEU B O 1
ATOM 8618 N N . ILE B 1 440 ? 12.312 -26.625 -2.188 1 69.69 440 ILE B N 1
ATOM 8619 C CA . ILE B 1 440 ? 10.898 -26.5 -2.543 1 69.69 440 ILE B CA 1
ATOM 8620 C C . ILE B 1 440 ? 10.594 -27.406 -3.742 1 69.69 440 ILE B C 1
ATOM 8622 O O . ILE B 1 440 ? 9.539 -28.047 -3.789 1 69.69 440 ILE B O 1
ATOM 8626 N N . TYR B 1 441 ? 11.531 -27.438 -4.66 1 69.88 441 TYR B N 1
ATOM 8627 C CA . TYR B 1 441 ? 11.359 -28.281 -5.836 1 69.88 441 TYR B CA 1
ATOM 8628 C C . TYR B 1 441 ? 11.258 -29.75 -5.449 1 69.88 441 TYR B C 1
ATOM 8630 O O . TYR B 1 441 ? 10.414 -30.484 -5.969 1 69.88 441 TYR B O 1
ATOM 8638 N N . ASP B 1 442 ? 12.102 -30.141 -4.551 1 64.75 442 ASP B N 1
ATOM 8639 C CA . ASP B 1 442 ? 12.117 -31.531 -4.121 1 64.75 442 ASP B CA 1
ATOM 8640 C C . ASP B 1 442 ? 10.867 -31.859 -3.301 1 64.75 442 ASP B C 1
ATOM 8642 O O . ASP B 1 442 ? 10.344 -32.969 -3.385 1 64.75 442 ASP B O 1
ATOM 8646 N N . ALA B 1 443 ? 10.461 -30.859 -2.6 1 62.78 443 ALA B N 1
ATOM 8647 C CA . ALA B 1 443 ? 9.312 -31.094 -1.729 1 62.78 443 ALA B CA 1
ATOM 8648 C C . ALA B 1 443 ? 8.016 -31.172 -2.537 1 62.78 443 ALA B C 1
ATOM 8650 O O . ALA B 1 443 ? 7.137 -31.969 -2.234 1 62.78 443 ALA B O 1
ATOM 8651 N N . VAL B 1 444 ? 7.895 -30.328 -3.545 1 61.66 444 VAL B N 1
ATOM 8652 C CA . VAL B 1 444 ? 6.656 -30.281 -4.316 1 61.66 444 VAL B CA 1
ATOM 8653 C C . VAL B 1 444 ? 6.688 -31.344 -5.414 1 61.66 444 VAL B C 1
ATOM 8655 O O . VAL B 1 444 ? 5.664 -31.953 -5.719 1 61.66 444 VAL B O 1
ATOM 8658 N N . GLY B 1 445 ? 7.816 -31.875 -5.844 1 56.69 445 GLY B N 1
ATOM 8659 C CA . GLY B 1 445 ? 7.992 -32.969 -6.801 1 56.69 445 GLY B CA 1
ATOM 8660 C C . GLY B 1 445 ? 7.402 -32.656 -8.164 1 56.69 445 GLY B C 1
ATOM 8661 O O . GLY B 1 445 ? 6.977 -33.562 -8.883 1 56.69 445 GLY B O 1
ATOM 8662 N N . ASN B 1 446 ? 7.094 -31.391 -8.453 1 57.62 446 ASN B N 1
ATOM 8663 C CA . ASN B 1 446 ? 6.547 -31.078 -9.766 1 57.62 446 ASN B CA 1
ATOM 8664 C C . ASN B 1 446 ? 7.617 -31.156 -10.852 1 57.62 446 ASN B C 1
ATOM 8666 O O . ASN B 1 446 ? 8.773 -30.812 -10.617 1 57.62 446 ASN B O 1
ATOM 8670 N N . VAL B 1 447 ? 7.32 -31.766 -11.906 1 59.94 447 VAL B N 1
ATOM 8671 C CA . VAL B 1 447 ? 8.266 -32.062 -12.984 1 59.94 447 VAL B CA 1
ATOM 8672 C C . VAL B 1 447 ? 8.633 -30.781 -13.719 1 59.94 447 VAL B C 1
ATOM 8674 O O . VAL B 1 447 ? 9.773 -30.609 -14.156 1 59.94 447 VAL B O 1
ATOM 8677 N N . ARG B 1 448 ? 7.805 -29.734 -13.766 1 67 448 ARG B N 1
ATOM 8678 C CA . ARG B 1 448 ? 8.07 -28.641 -14.688 1 67 448 ARG B CA 1
ATOM 8679 C C . ARG B 1 448 ? 8.773 -27.484 -13.969 1 67 448 ARG B C 1
ATOM 8681 O O . ARG B 1 448 ? 9.445 -26.672 -14.609 1 67 448 ARG B O 1
ATOM 8688 N N . GLY B 1 449 ? 8.781 -27.391 -12.586 1 70 449 GLY B N 1
ATOM 8689 C CA . GLY B 1 449 ? 9.523 -26.359 -11.867 1 70 449 GLY B CA 1
ATOM 8690 C C . GLY B 1 449 ? 8.734 -25.078 -11.672 1 70 449 GLY B C 1
ATOM 8691 O O . GLY B 1 449 ? 9.312 -24.016 -11.469 1 70 449 GLY B O 1
ATOM 8692 N N . GLN B 1 450 ? 7.496 -25.047 -11.859 1 73.12 450 GLN B N 1
ATOM 8693 C CA . GLN B 1 450 ? 6.668 -23.859 -11.742 1 73.12 450 GLN B CA 1
ATOM 8694 C C . GLN B 1 450 ? 6.648 -23.344 -10.305 1 73.12 450 GLN B C 1
ATOM 8696 O O . GLN B 1 450 ? 6.473 -22.141 -10.07 1 73.12 450 GLN B O 1
ATOM 8701 N N . GLU B 1 451 ? 6.922 -24.234 -9.406 1 73.12 451 GLU B N 1
ATOM 8702 C CA . GLU B 1 451 ? 6.926 -23.859 -7.996 1 73.12 451 GLU B CA 1
ATOM 8703 C C . GLU B 1 451 ? 8.086 -22.906 -7.688 1 73.12 451 GLU B C 1
ATOM 8705 O O . GLU B 1 451 ? 7.961 -22.016 -6.855 1 73.12 451 GLU B O 1
ATOM 8710 N N . MET B 1 452 ? 9.094 -23.094 -8.391 1 77.81 452 MET B N 1
ATOM 8711 C CA . MET B 1 452 ? 10.25 -22.219 -8.188 1 77.81 452 MET B CA 1
ATOM 8712 C C . MET B 1 452 ? 9.953 -20.812 -8.68 1 77.81 452 MET B C 1
ATOM 8714 O O . MET B 1 452 ? 10.375 -19.828 -8.062 1 77.81 452 MET B O 1
ATOM 8718 N N . LEU B 1 453 ? 9.188 -20.766 -9.688 1 80.19 453 LEU B N 1
ATOM 8719 C CA . LEU B 1 453 ? 8.852 -19.469 -10.266 1 80.19 453 LEU B CA 1
ATOM 8720 C C . LEU B 1 453 ? 7.898 -18.688 -9.367 1 80.19 453 LEU B C 1
ATOM 8722 O O . LEU B 1 453 ? 7.973 -17.469 -9.281 1 80.19 453 LEU B O 1
ATOM 8726 N N . VAL B 1 454 ? 7.137 -19.438 -8.703 1 76.31 454 VAL B N 1
ATOM 8727 C CA . VAL B 1 454 ? 6.227 -18.797 -7.77 1 76.31 454 VAL B CA 1
ATOM 8728 C C . VAL B 1 454 ? 7.016 -18.203 -6.605 1 76.31 454 VAL B C 1
ATOM 8730 O O . VAL B 1 454 ? 6.77 -17.062 -6.195 1 76.31 454 VAL B O 1
ATOM 8733 N N . CYS B 1 455 ? 7.895 -18.859 -6.117 1 78.44 455 CYS B N 1
ATOM 8734 C CA . CYS B 1 455 ? 8.727 -18.375 -5.023 1 78.44 455 CYS B CA 1
ATOM 8735 C C . CYS B 1 455 ? 9.555 -17.172 -5.469 1 78.44 455 CYS B C 1
ATOM 8737 O O . CYS B 1 455 ? 9.688 -16.188 -4.73 1 78.44 455 CYS B O 1
ATOM 8739 N N . THR B 1 456 ? 10.062 -17.266 -6.637 1 85.19 456 THR B N 1
ATOM 8740 C CA . THR B 1 456 ? 10.883 -16.188 -7.168 1 85.19 456 THR B CA 1
ATOM 8741 C C . THR B 1 456 ? 10.055 -14.922 -7.363 1 85.19 456 THR B C 1
ATOM 8743 O O . THR B 1 456 ? 10.531 -13.812 -7.129 1 85.19 456 THR B O 1
ATOM 8746 N N . SER B 1 457 ? 8.844 -15.156 -7.773 1 84.06 457 SER B N 1
ATOM 8747 C CA . SER B 1 457 ? 7.973 -14 -7.984 1 84.06 457 SER B CA 1
ATOM 8748 C C . SER B 1 457 ? 7.645 -13.312 -6.664 1 84.06 457 SER B C 1
ATOM 8750 O O . SER B 1 457 ? 7.535 -12.086 -6.609 1 84.06 457 SER B O 1
ATOM 8752 N N . ALA B 1 458 ? 7.559 -14.086 -5.613 1 79.88 458 ALA B N 1
ATOM 8753 C CA . ALA B 1 458 ? 7.305 -13.508 -4.297 1 79.88 458 ALA B CA 1
ATOM 8754 C C . ALA B 1 458 ? 8.492 -12.68 -3.824 1 79.88 458 ALA B C 1
ATOM 8756 O O . ALA B 1 458 ? 8.32 -11.594 -3.264 1 79.88 458 ALA B O 1
ATOM 8757 N N . VAL B 1 459 ? 9.648 -13.141 -4.066 1 86.31 459 VAL B N 1
ATOM 8758 C CA . VAL B 1 459 ? 10.852 -12.43 -3.666 1 86.31 459 VAL B CA 1
ATOM 8759 C C . VAL B 1 459 ? 10.992 -11.141 -4.48 1 86.31 459 VAL B C 1
ATOM 8761 O O . VAL B 1 459 ? 11.359 -10.094 -3.939 1 86.31 459 VAL B O 1
ATOM 8764 N N . SER B 1 460 ? 10.672 -11.227 -5.734 1 89.06 460 SER B N 1
ATOM 8765 C CA . SER B 1 460 ? 10.766 -10.039 -6.586 1 89.06 460 SER B CA 1
ATOM 8766 C C . SER B 1 460 ? 9.711 -9.008 -6.215 1 89.06 460 SER B C 1
ATOM 8768 O O . SER B 1 460 ? 9.93 -7.805 -6.359 1 89.06 460 SER B O 1
ATOM 8770 N N . LEU B 1 461 ? 8.617 -9.516 -5.801 1 85.94 461 LEU B N 1
ATOM 8771 C CA . LEU B 1 461 ? 7.602 -8.594 -5.312 1 85.94 461 LEU B CA 1
ATOM 8772 C C . LEU B 1 461 ? 8.086 -7.844 -4.078 1 85.94 461 LEU B C 1
ATOM 8774 O O . LEU B 1 461 ? 7.902 -6.633 -3.969 1 85.94 461 LEU B O 1
ATOM 8778 N N . LEU B 1 462 ? 8.703 -8.547 -3.189 1 85.62 462 LEU B N 1
ATOM 8779 C CA . LEU B 1 462 ? 9.266 -7.918 -1.998 1 85.62 462 LEU B CA 1
ATOM 8780 C C . LEU B 1 462 ? 10.344 -6.91 -2.373 1 85.62 462 LEU B C 1
ATOM 8782 O O . LEU B 1 462 ? 10.461 -5.855 -1.746 1 85.62 462 LEU B O 1
ATOM 8786 N N . ALA B 1 463 ? 11.078 -7.297 -3.387 1 92 463 ALA B N 1
ATOM 8787 C CA . ALA B 1 463 ? 12.117 -6.379 -3.854 1 92 463 ALA B CA 1
ATOM 8788 C C . ALA B 1 463 ? 11.5 -5.098 -4.41 1 92 463 ALA B C 1
ATOM 8790 O O . ALA B 1 463 ? 11.992 -3.998 -4.133 1 92 463 ALA B O 1
ATOM 8791 N N . THR B 1 464 ? 10.438 -5.25 -5.18 1 89.81 464 THR B N 1
ATOM 8792 C CA . THR B 1 464 ? 9.758 -4.094 -5.75 1 89.81 464 THR B CA 1
ATOM 8793 C C . THR B 1 464 ? 9.203 -3.191 -4.652 1 89.81 464 THR B C 1
ATOM 8795 O O . THR B 1 464 ? 9.367 -1.971 -4.699 1 89.81 464 THR B O 1
ATOM 8798 N N . MET B 1 465 ? 8.719 -3.816 -3.648 1 83.88 465 MET B N 1
ATOM 8799 C CA . MET B 1 465 ? 8.156 -3.062 -2.529 1 83.88 465 MET B CA 1
ATOM 8800 C C . MET B 1 465 ? 9.258 -2.373 -1.733 1 83.88 465 MET B C 1
ATOM 8802 O O . MET B 1 465 ? 9.055 -1.286 -1.191 1 83.88 465 MET B O 1
ATOM 8806 N N . ALA B 1 466 ? 10.383 -2.951 -1.68 1 87.5 466 ALA B N 1
ATOM 8807 C CA . ALA B 1 466 ? 11.5 -2.389 -0.924 1 87.5 466 ALA B CA 1
ATOM 8808 C C . ALA B 1 466 ? 12.078 -1.169 -1.633 1 87.5 466 ALA B C 1
ATOM 8810 O O . ALA B 1 466 ? 12.523 -0.218 -0.983 1 87.5 466 ALA B O 1
ATOM 8811 N N . TYR B 1 467 ? 12.047 -1.154 -2.992 1 90.69 467 TYR B N 1
ATOM 8812 C CA . TYR B 1 467 ? 12.609 -0.045 -3.752 1 90.69 467 TYR B CA 1
ATOM 8813 C C . TYR B 1 467 ? 11.641 1.13 -3.801 1 90.69 467 TYR B C 1
ATOM 8815 O O . TYR B 1 467 ? 12.047 2.275 -3.996 1 90.69 467 TYR B O 1
ATOM 8823 N N . MET B 1 468 ? 10.391 0.909 -3.586 1 85.88 468 MET B N 1
ATOM 8824 C CA . MET B 1 468 ? 9.344 1.896 -3.854 1 85.88 468 MET B CA 1
ATOM 8825 C C . MET B 1 468 ? 9.523 3.125 -2.969 1 85.88 468 MET B C 1
ATOM 8827 O O . MET B 1 468 ? 9.438 4.258 -3.447 1 85.88 468 MET B O 1
ATOM 8831 N N . PRO B 1 469 ? 9.836 2.971 -1.68 1 81.31 469 PRO B N 1
ATOM 8832 C CA . PRO B 1 469 ? 9.961 4.168 -0.844 1 81.31 469 PRO B CA 1
ATOM 8833 C C . PRO B 1 469 ? 11.188 5.008 -1.203 1 81.31 469 PRO B C 1
ATOM 8835 O O . PRO B 1 469 ? 11.234 6.203 -0.894 1 81.31 469 PRO B O 1
ATOM 8838 N N . LEU B 1 470 ? 12.156 4.453 -1.872 1 86.81 470 LEU B N 1
ATOM 8839 C CA . LEU B 1 470 ? 13.383 5.16 -2.229 1 86.81 470 LEU B CA 1
ATOM 8840 C C . LEU B 1 470 ? 13.117 6.18 -3.332 1 86.81 470 LEU B C 1
ATOM 8842 O O . LEU B 1 470 ? 13.828 7.18 -3.439 1 86.81 470 LEU B O 1
ATOM 8846 N N . VAL B 1 471 ? 12.094 6.016 -4.098 1 86 471 VAL B N 1
ATOM 8847 C CA . VAL B 1 471 ? 11.812 6.863 -5.254 1 86 471 VAL B CA 1
ATOM 8848 C C . VAL B 1 471 ? 11.477 8.281 -4.789 1 86 471 VAL B C 1
ATOM 8850 O O . VAL B 1 471 ? 12 9.258 -5.336 1 86 471 VAL B O 1
ATOM 8853 N N . SER B 1 472 ? 10.797 8.414 -3.771 1 77.69 472 SER B N 1
ATOM 8854 C CA . SER B 1 472 ? 10.375 9.734 -3.303 1 77.69 472 SER B CA 1
ATOM 8855 C C . SER B 1 472 ? 11.422 10.344 -2.377 1 77.69 472 SER B C 1
ATOM 8857 O O . SER B 1 472 ? 11.469 11.562 -2.199 1 77.69 472 SER B O 1
ATOM 8859 N N . ARG B 1 473 ? 12.375 9.625 -1.915 1 79.88 473 ARG B N 1
ATOM 8860 C CA . ARG B 1 473 ? 13.281 10.109 -0.881 1 79.88 473 ARG B CA 1
ATOM 8861 C C . ARG B 1 473 ? 14.648 10.445 -1.467 1 79.88 473 ARG B C 1
ATOM 8863 O O . ARG B 1 473 ? 15.492 11.039 -0.792 1 79.88 473 ARG B O 1
ATOM 8870 N N . MET B 1 474 ? 14.883 10.148 -2.664 1 84.44 474 MET B N 1
ATOM 8871 C CA . MET B 1 474 ? 16.172 10.406 -3.283 1 84.44 474 MET B CA 1
ATOM 8872 C C . MET B 1 474 ? 16.359 11.891 -3.555 1 84.44 474 MET B C 1
ATOM 8874 O O . MET B 1 474 ? 15.414 12.586 -3.92 1 84.44 474 MET B O 1
ATOM 8878 N N . PRO B 1 475 ? 17.578 12.414 -3.324 1 77.81 475 PRO B N 1
ATOM 8879 C CA . PRO B 1 475 ? 17.859 13.828 -3.586 1 77.81 475 PRO B CA 1
ATOM 8880 C C . PRO B 1 475 ? 17.828 14.172 -5.074 1 77.81 475 PRO B C 1
ATOM 8882 O O . PRO B 1 475 ? 18.312 13.383 -5.898 1 77.81 475 PRO B O 1
ATOM 8885 N N . LYS B 1 476 ? 17.219 15.234 -5.43 1 74.12 476 LYS B N 1
ATOM 8886 C CA . LYS B 1 476 ? 17.172 15.711 -6.805 1 74.12 476 LYS B CA 1
ATOM 8887 C C . LYS B 1 476 ? 18.422 16.531 -7.137 1 74.12 476 LYS B C 1
ATOM 8889 O O . LYS B 1 476 ? 19 17.172 -6.262 1 74.12 476 LYS B O 1
ATOM 8894 N N . PRO B 1 477 ? 18.938 16.312 -8.359 1 65.44 477 PRO B N 1
ATOM 8895 C CA . PRO B 1 477 ? 20.141 17.062 -8.734 1 65.44 477 PRO B CA 1
ATOM 8896 C C . PRO B 1 477 ? 19.922 18.578 -8.68 1 65.44 477 PRO B C 1
ATOM 8898 O O . PRO B 1 477 ? 18.797 19.047 -8.766 1 65.44 477 PRO B O 1
ATOM 8901 N N . SER B 1 478 ? 21.016 19.391 -8.328 1 61.31 478 SER B N 1
ATOM 8902 C CA . SER B 1 478 ? 21.031 20.828 -8.133 1 61.31 478 SER B CA 1
ATOM 8903 C C . SER B 1 478 ? 20.531 21.562 -9.375 1 61.31 478 SER B C 1
ATOM 8905 O O . SER B 1 478 ? 20.797 21.125 -10.5 1 61.31 478 SER B O 1
ATOM 8907 N N . GLU B 1 479 ? 19.469 22.375 -9.133 1 60.72 479 GLU B N 1
ATOM 8908 C CA . GLU B 1 479 ? 18.969 23.234 -10.203 1 60.72 479 GLU B CA 1
ATOM 8909 C C . GLU B 1 479 ? 20.047 24.172 -10.703 1 60.72 479 GLU B C 1
ATOM 8911 O O . GLU B 1 479 ? 21 24.484 -9.984 1 60.72 479 GLU B O 1
ATOM 8916 N N . GLU B 1 480 ? 19.984 24.625 -11.945 1 60.69 480 GLU B N 1
ATOM 8917 C CA . GLU B 1 480 ? 20.844 25.562 -12.648 1 60.69 480 GLU B CA 1
ATOM 8918 C C . GLU B 1 480 ? 20.984 26.875 -11.875 1 60.69 480 GLU B C 1
ATOM 8920 O O . GLU B 1 480 ? 20.047 27.297 -11.195 1 60.69 480 GLU B O 1
ATOM 8925 N N . PRO B 1 481 ? 22.188 27.359 -11.68 1 62.41 481 PRO B N 1
ATOM 8926 C CA . PRO B 1 481 ? 22.422 28.641 -11 1 62.41 481 PRO B CA 1
ATOM 8927 C C . PRO B 1 481 ? 21.5 29.75 -11.5 1 62.41 481 PRO B C 1
ATOM 8929 O O . PRO B 1 481 ? 21.219 29.844 -12.703 1 62.41 481 PRO B O 1
ATOM 8932 N N . LEU B 1 482 ? 20.719 30.391 -10.602 1 68 482 LEU B N 1
ATOM 8933 C CA . LEU B 1 482 ? 19.812 31.484 -10.914 1 68 482 LEU B CA 1
ATOM 8934 C C . LEU B 1 482 ? 20.594 32.688 -11.398 1 68 482 LEU B C 1
ATOM 8936 O O . LEU B 1 482 ? 21.609 33.062 -10.82 1 68 482 LEU B O 1
ATOM 8940 N N . GLU B 1 483 ? 20.359 33.156 -12.633 1 72.31 483 GLU B N 1
ATOM 8941 C CA . GLU B 1 483 ? 20.922 34.406 -13.094 1 72.31 483 GLU B CA 1
ATOM 8942 C C . GLU B 1 483 ? 20.312 35.594 -12.352 1 72.31 483 GLU B C 1
ATOM 8944 O O . GLU B 1 483 ? 19.109 35.844 -12.469 1 72.31 483 GLU B O 1
ATOM 8949 N N . LEU B 1 484 ? 21.047 36.219 -11.367 1 79 484 LEU B N 1
ATOM 8950 C CA . LEU B 1 484 ? 20.562 37.375 -10.594 1 79 484 LEU B CA 1
ATOM 8951 C C . LEU B 1 484 ? 20.75 38.656 -11.367 1 79 484 LEU B C 1
ATOM 8953 O O . LEU B 1 484 ? 21.75 38.844 -12.078 1 79 484 LEU B O 1
ATOM 8957 N N . LYS B 1 485 ? 19.781 39.531 -11.297 1 81.81 485 LYS B N 1
ATOM 8958 C CA . LYS B 1 485 ? 19.859 40.875 -11.883 1 81.81 485 LYS B CA 1
ATOM 8959 C C . LYS B 1 485 ? 20.703 41.812 -11.008 1 81.81 485 LYS B C 1
ATOM 8961 O O . LYS B 1 485 ? 21.172 41.406 -9.945 1 81.81 485 LYS B O 1
ATOM 8966 N N . ASP B 1 486 ? 20.938 43.031 -11.555 1 81 486 ASP B N 1
ATOM 8967 C CA . ASP B 1 486 ? 21.719 44.031 -10.82 1 81 486 ASP B CA 1
ATOM 8968 C C . ASP B 1 486 ? 21 44.469 -9.562 1 81 486 ASP B C 1
ATOM 8970 O O . ASP B 1 486 ? 19.766 44.469 -9.508 1 81 486 ASP B O 1
ATOM 8974 N N . LEU B 1 487 ? 21.641 44.844 -8.531 1 83.94 487 LEU B N 1
ATOM 8975 C CA . LEU B 1 487 ? 21.125 45.219 -7.219 1 83.94 487 LEU B CA 1
ATOM 8976 C C . LEU B 1 487 ? 20.141 46.375 -7.324 1 83.94 487 LEU B C 1
ATOM 8978 O O . LEU B 1 487 ? 19.188 46.469 -6.559 1 83.94 487 LEU B O 1
ATOM 8982 N N . SER B 1 488 ? 20.406 47.312 -8.328 1 82.5 488 SER B N 1
ATOM 8983 C CA . SER B 1 488 ? 19.562 48.469 -8.508 1 82.5 488 SER B CA 1
ATOM 8984 C C . SER B 1 488 ? 18.141 48.094 -8.867 1 82.5 488 SER B C 1
ATOM 8986 O O . SER B 1 488 ? 17.188 48.75 -8.461 1 82.5 488 SER B O 1
ATOM 8988 N N . TYR B 1 489 ? 18.047 47.031 -9.406 1 85.5 489 TYR B N 1
ATOM 8989 C CA . TYR B 1 489 ? 16.719 46.562 -9.781 1 85.5 489 TYR B CA 1
ATOM 8990 C C . TYR B 1 489 ? 15.922 46.125 -8.555 1 85.5 489 TYR B C 1
ATOM 8992 O O . TYR B 1 489 ? 14.742 46.469 -8.43 1 85.5 489 TYR B O 1
ATOM 9000 N N . TYR B 1 490 ? 16.531 45.531 -7.648 1 84.12 490 TYR B N 1
ATOM 9001 C CA . TYR B 1 490 ? 15.828 45 -6.48 1 84.12 490 TYR B CA 1
ATOM 9002 C C . TYR B 1 490 ? 15.531 46.094 -5.477 1 84.12 490 TYR B C 1
ATOM 9004 O O . TYR B 1 490 ? 14.57 46 -4.707 1 84.12 490 TYR B O 1
ATOM 9012 N N . GLU B 1 491 ? 16.25 47.156 -5.57 1 82.19 491 GLU B N 1
ATOM 9013 C CA . GLU B 1 491 ? 16.031 48.281 -4.66 1 82.19 491 GLU B CA 1
ATOM 9014 C C . GLU B 1 491 ? 14.836 49.094 -5.098 1 82.19 491 GLU B C 1
ATOM 9016 O O . GLU B 1 491 ? 14.164 49.719 -4.266 1 82.19 491 GLU B O 1
ATOM 9021 N N . GLU B 1 492 ? 14.516 49.062 -6.34 1 82.75 492 GLU B N 1
ATOM 9022 C CA . GLU B 1 492 ? 13.43 49.875 -6.879 1 82.75 492 GLU B CA 1
A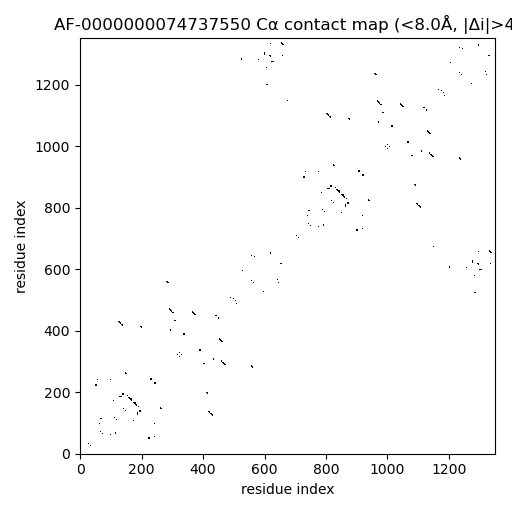TOM 9023 C C . GLU B 1 492 ? 12.086 49.156 -6.742 1 82.75 492 GLU B C 1
ATOM 9025 O O . GLU B 1 492 ? 11.031 49.781 -6.859 1 82.75 492 GLU B O 1
ATOM 9030 N N . LEU B 1 493 ? 12.078 47.938 -6.297 1 84.44 493 LEU B N 1
ATOM 9031 C CA . LEU B 1 493 ? 10.836 47.188 -6.18 1 84.44 493 LEU B CA 1
ATOM 9032 C C . LEU B 1 493 ? 10.086 47.562 -4.902 1 84.44 493 LEU B C 1
ATOM 9034 O O . LEU B 1 493 ? 10.711 47.844 -3.879 1 84.44 493 LEU B O 1
ATOM 9038 N N . SER B 1 494 ? 8.812 47.625 -5.07 1 77.88 494 SER B N 1
ATOM 9039 C CA . SER B 1 494 ? 7.996 47.812 -3.877 1 77.88 494 SER B CA 1
ATOM 9040 C C . SER B 1 494 ? 8.102 46.625 -2.934 1 77.88 494 SER B C 1
ATOM 9042 O O . SER B 1 494 ? 8.531 45.531 -3.338 1 77.88 494 SER B O 1
ATOM 9044 N N . ASP B 1 495 ? 7.762 46.781 -1.682 1 73.94 495 ASP B N 1
ATOM 9045 C CA . ASP B 1 495 ? 7.816 45.719 -0.702 1 73.94 495 ASP B CA 1
ATOM 9046 C C . ASP B 1 495 ? 6.91 44.562 -1.108 1 73.94 495 ASP B C 1
ATOM 9048 O O . ASP B 1 495 ? 7.25 43.375 -0.9 1 73.94 495 ASP B O 1
ATOM 9052 N N . GLU B 1 496 ? 5.914 44.906 -1.795 1 75.06 496 GLU B N 1
ATOM 9053 C CA . GLU B 1 496 ? 4.973 43.875 -2.223 1 75.06 496 GLU B CA 1
ATOM 9054 C C . GLU B 1 496 ? 5.531 43.094 -3.389 1 75.06 496 GLU B C 1
ATOM 9056 O O . GLU B 1 496 ? 5.406 41.844 -3.416 1 75.06 496 GLU B O 1
ATOM 9061 N N . ASP B 1 497 ? 6.168 43.781 -4.234 1 78.5 497 ASP B N 1
ATOM 9062 C CA . ASP B 1 497 ? 6.727 43.094 -5.402 1 78.5 497 ASP B CA 1
ATOM 9063 C C . ASP B 1 497 ? 7.965 42.281 -5.023 1 78.5 497 ASP B C 1
ATOM 9065 O O . ASP B 1 497 ? 8.227 41.25 -5.617 1 78.5 497 ASP B O 1
ATOM 9069 N N . PHE B 1 498 ? 8.617 42.844 -4.043 1 80.19 498 PHE B N 1
ATOM 9070 C CA . PHE B 1 498 ? 9.797 42.125 -3.568 1 80.19 498 PHE B CA 1
ATOM 9071 C C . PHE B 1 498 ? 9.406 40.812 -2.895 1 80.19 498 PHE B C 1
ATOM 9073 O O . PHE B 1 498 ? 10.094 39.812 -3.045 1 80.19 498 PHE B O 1
ATOM 9080 N N . ALA B 1 499 ? 8.258 40.875 -2.273 1 74.88 499 ALA B N 1
ATOM 9081 C CA . ALA B 1 499 ? 7.801 39.688 -1.553 1 74.88 499 ALA B CA 1
ATOM 9082 C C . ALA B 1 499 ? 7.273 38.656 -2.516 1 74.88 499 ALA B C 1
ATOM 9084 O O . ALA B 1 499 ? 7.172 37.469 -2.158 1 74.88 499 ALA B O 1
ATOM 9085 N N . GLU B 1 500 ? 7.078 39.062 -3.734 1 77.56 500 GLU B N 1
ATOM 9086 C CA . GLU B 1 500 ? 6.527 38.125 -4.727 1 77.56 500 GLU B CA 1
ATOM 9087 C C . GLU B 1 500 ? 7.641 37.406 -5.461 1 77.56 500 GLU B C 1
ATOM 9089 O O . GLU B 1 500 ? 7.375 36.438 -6.188 1 77.56 500 GLU B O 1
ATOM 9094 N N . LEU B 1 501 ? 8.844 37.812 -5.164 1 78.62 501 LEU B N 1
ATOM 9095 C CA . LEU B 1 501 ? 9.969 37.125 -5.801 1 78.62 501 LEU B CA 1
ATOM 9096 C C . LEU B 1 501 ? 10.203 35.75 -5.16 1 78.62 501 LEU B C 1
ATOM 9098 O O . LEU B 1 501 ? 9.859 35.562 -3.994 1 78.62 501 LEU B O 1
ATOM 9102 N N . PRO B 1 502 ? 10.672 34.844 -5.945 1 76.81 502 PRO B N 1
ATOM 9103 C CA . PRO B 1 502 ? 11.016 33.562 -5.355 1 76.81 502 PRO B CA 1
ATOM 9104 C C . PRO B 1 502 ? 12 33.688 -4.191 1 76.81 502 PRO B C 1
ATOM 9106 O O . PRO B 1 502 ? 12.891 34.531 -4.219 1 76.81 502 PRO B O 1
ATOM 9109 N N . THR B 1 503 ? 11.805 32.906 -3.252 1 75.62 503 THR B N 1
ATOM 9110 C CA . THR B 1 503 ? 12.547 32.969 -2 1 75.62 503 THR B CA 1
ATOM 9111 C C . THR B 1 503 ? 14.047 32.781 -2.242 1 75.62 503 THR B C 1
ATOM 9113 O O . THR B 1 503 ? 14.875 33.406 -1.553 1 75.62 503 THR B O 1
ATOM 9116 N N . ARG B 1 504 ? 14.391 32.094 -3.229 1 75.56 504 ARG B N 1
ATOM 9117 C CA . ARG B 1 504 ? 15.805 31.875 -3.518 1 75.56 504 ARG B CA 1
ATOM 9118 C C . ARG B 1 504 ? 16.469 33.156 -3.955 1 75.56 504 ARG B C 1
ATOM 9120 O O . ARG B 1 504 ? 17.609 33.438 -3.574 1 75.56 504 ARG B O 1
ATOM 9127 N N . ILE B 1 505 ? 15.742 33.906 -4.699 1 77.31 505 ILE B N 1
ATOM 9128 C CA . ILE B 1 505 ? 16.266 35.188 -5.184 1 77.31 505 ILE B CA 1
ATOM 9129 C C . ILE B 1 505 ? 16.344 36.188 -4.027 1 77.31 505 ILE B C 1
ATOM 9131 O O . ILE B 1 505 ? 17.328 36.906 -3.879 1 77.31 505 ILE B O 1
ATOM 9135 N N . VAL B 1 506 ? 15.281 36.094 -3.25 1 75.88 506 VAL B N 1
ATOM 9136 C CA . VAL B 1 506 ? 15.227 37.031 -2.131 1 75.88 506 VAL B CA 1
ATOM 9137 C C . VAL B 1 506 ? 16.391 36.75 -1.181 1 75.88 506 VAL B C 1
ATOM 9139 O O . VAL B 1 506 ? 17.047 37.688 -0.725 1 75.88 506 VAL B O 1
ATOM 9142 N N . ASP B 1 507 ? 16.641 35.531 -0.961 1 73.94 507 ASP B N 1
ATOM 9143 C CA . ASP B 1 507 ? 17.719 35.188 -0.038 1 73.94 507 ASP B CA 1
ATOM 9144 C C . ASP B 1 507 ? 19.094 35.531 -0.624 1 73.94 507 ASP B C 1
ATOM 9146 O O . ASP B 1 507 ? 19.953 36.031 0.082 1 73.94 507 ASP B O 1
ATOM 9150 N N . GLU B 1 508 ? 19.25 35.219 -1.875 1 75.25 508 GLU B N 1
ATOM 9151 C CA . GLU B 1 508 ? 20.531 35.531 -2.502 1 75.25 508 GLU B CA 1
ATOM 9152 C C . GLU B 1 508 ? 20.766 37.031 -2.576 1 75.25 508 GLU B C 1
ATOM 9154 O O . GLU B 1 508 ? 21.891 37.5 -2.408 1 75.25 508 GLU B O 1
ATOM 9159 N N . VAL B 1 509 ? 19.719 37.75 -2.85 1 77.62 509 VAL B N 1
ATOM 9160 C CA . VAL B 1 509 ? 19.844 39.219 -2.926 1 77.62 509 VAL B CA 1
ATOM 9161 C C . VAL B 1 509 ? 20.125 39.781 -1.538 1 77.62 509 VAL B C 1
ATOM 9163 O O . VAL B 1 509 ? 21 40.625 -1.384 1 77.62 509 VAL B O 1
ATOM 9166 N N . ARG B 1 510 ? 19.438 39.25 -0.573 1 73.69 510 ARG B N 1
ATOM 9167 C CA . ARG B 1 510 ? 19.594 39.75 0.787 1 73.69 510 ARG B CA 1
ATOM 9168 C C . ARG B 1 510 ? 20.969 39.406 1.348 1 73.69 510 ARG B C 1
ATOM 9170 O O . ARG B 1 510 ? 21.625 40.281 1.94 1 73.69 510 ARG B O 1
ATOM 9177 N N . PHE B 1 511 ? 21.359 38.25 1.096 1 69.5 511 PHE B N 1
ATOM 9178 C CA . PHE B 1 511 ? 22.562 37.781 1.79 1 69.5 511 PHE B CA 1
ATOM 9179 C C . PHE B 1 511 ? 23.797 38.031 0.944 1 69.5 511 PHE B C 1
ATOM 9181 O O . PHE B 1 511 ? 24.859 38.344 1.475 1 69.5 511 PHE B O 1
ATOM 9188 N N . LYS B 1 512 ? 23.641 37.844 -0.273 1 69.56 512 LYS B N 1
ATOM 9189 C CA . LYS B 1 512 ? 24.844 37.969 -1.084 1 69.56 512 LYS B CA 1
ATOM 9190 C C . LYS B 1 512 ? 25.031 39.406 -1.573 1 69.56 512 LYS B C 1
ATOM 9192 O O . LYS B 1 512 ? 26.078 40 -1.326 1 69.56 512 LYS B O 1
ATOM 9197 N N . LYS B 1 513 ? 24.031 39.906 -2.107 1 70.88 513 LYS B N 1
ATOM 9198 C CA . LYS B 1 513 ? 24.25 41.188 -2.801 1 70.88 513 LYS B CA 1
ATOM 9199 C C . LYS B 1 513 ? 24.156 42.375 -1.834 1 70.88 513 LYS B C 1
ATOM 9201 O O . LYS B 1 513 ? 25.016 43.25 -1.85 1 70.88 513 LYS B O 1
ATOM 9206 N N . MET B 1 514 ? 23.234 42.25 -0.963 1 74.62 514 MET B N 1
ATOM 9207 C CA . MET B 1 514 ? 23.031 43.438 -0.135 1 74.62 514 MET B CA 1
ATOM 9208 C C . MET B 1 514 ? 24.062 43.5 0.985 1 74.62 514 MET B C 1
ATOM 9210 O O . MET B 1 514 ? 24.594 44.562 1.274 1 74.62 514 MET B O 1
ATOM 9214 N N . ILE B 1 515 ? 24.375 42.344 1.478 1 70.88 515 ILE B N 1
ATOM 9215 C CA . ILE B 1 515 ? 25.359 42.312 2.553 1 70.88 515 ILE B CA 1
ATOM 9216 C C . ILE B 1 515 ? 26.734 42.688 2 1 70.88 515 ILE B C 1
ATOM 9218 O O . ILE B 1 515 ? 27.484 43.406 2.631 1 70.88 515 ILE B O 1
ATOM 9222 N N . GLU B 1 516 ? 26.906 42.156 0.859 1 72.12 516 GLU B N 1
ATOM 9223 C CA . GLU B 1 516 ? 28.188 42.469 0.236 1 72.12 516 GLU B CA 1
ATOM 9224 C C . GLU B 1 516 ? 28.281 43.969 -0.106 1 72.12 516 GLU B C 1
ATOM 9226 O O . GLU B 1 516 ? 29.359 44.562 -0.048 1 72.12 516 GLU B O 1
ATOM 9231 N N . ALA B 1 517 ? 27.109 44.531 -0.383 1 73.75 517 ALA B N 1
ATOM 9232 C CA . ALA B 1 517 ? 27.078 45.938 -0.735 1 73.75 517 ALA B CA 1
ATOM 9233 C C . ALA B 1 517 ? 26.938 46.812 0.511 1 73.75 517 ALA B C 1
ATOM 9235 O O . ALA B 1 517 ? 26.938 48.062 0.417 1 73.75 517 ALA B O 1
ATOM 9236 N N . GLY B 1 518 ? 26.812 46.281 1.776 1 68 518 GLY B N 1
ATOM 9237 C CA . GLY B 1 518 ? 26.75 47 3.035 1 68 518 GLY B CA 1
ATOM 9238 C C . GLY B 1 518 ? 25.375 47.625 3.301 1 68 518 GLY B C 1
ATOM 9239 O O . GLY B 1 518 ? 25.266 48.594 4.039 1 68 518 GLY B O 1
ATOM 9240 N N . LYS B 1 519 ? 24.438 47.219 2.625 1 73.81 519 LYS B N 1
ATOM 9241 C CA . LYS B 1 519 ? 23.094 47.781 2.805 1 73.81 519 LYS B CA 1
ATOM 9242 C C . LYS B 1 519 ? 22.266 46.938 3.756 1 73.81 519 LYS B C 1
ATOM 9244 O O . LYS B 1 519 ? 22.578 45.75 3.979 1 73.81 519 LYS B O 1
ATOM 9249 N N . THR B 1 520 ? 21.25 47.656 4.367 1 70.06 520 THR B N 1
ATOM 9250 C CA . THR B 1 520 ? 20.359 46.938 5.266 1 70.06 520 THR B CA 1
ATOM 9251 C C . THR B 1 520 ? 19.422 46 4.477 1 70.06 520 THR B C 1
ATOM 9253 O O . THR B 1 520 ? 18.781 46.438 3.514 1 70.06 520 THR B O 1
ATOM 9256 N N . PRO B 1 521 ? 19.438 44.812 4.926 1 72.38 521 PRO B N 1
ATOM 9257 C CA . PRO B 1 521 ? 18.609 43.875 4.188 1 72.38 521 PRO B CA 1
ATOM 9258 C C . PRO B 1 521 ? 17.109 44.188 4.266 1 72.38 521 PRO B C 1
ATOM 9260 O O . PRO B 1 521 ? 16.625 44.625 5.312 1 72.38 521 PRO B O 1
ATOM 9263 N N . ARG B 1 522 ? 16.453 44.188 3.174 1 74.12 522 ARG B N 1
ATOM 9264 C CA . ARG B 1 522 ? 15.008 44.375 3.098 1 74.12 522 ARG B CA 1
ATOM 9265 C C . ARG B 1 522 ? 14.258 43.219 3.721 1 74.12 522 ARG B C 1
ATOM 9267 O O . ARG B 1 522 ? 14.633 42.062 3.516 1 74.12 522 ARG B O 1
ATOM 9274 N N . LEU B 1 523 ? 13.336 43.625 4.688 1 71.94 523 LEU B N 1
ATOM 9275 C CA . LEU B 1 523 ? 12.594 42.562 5.371 1 71.94 523 LEU B CA 1
ATOM 9276 C C . LEU B 1 523 ? 11.188 42.438 4.809 1 71.94 523 LEU B C 1
ATOM 9278 O O . LEU B 1 523 ? 10.586 43.438 4.387 1 71.94 523 LEU B O 1
ATOM 9282 N N . VAL B 1 524 ? 10.742 41.281 4.641 1 75.94 524 VAL B N 1
ATOM 9283 C CA . VAL B 1 524 ? 9.352 41 4.273 1 75.94 524 VAL B CA 1
ATOM 9284 C C . VAL B 1 524 ? 8.484 41 5.527 1 75.94 524 VAL B C 1
ATOM 9286 O O . VAL B 1 524 ? 8.648 40.125 6.398 1 75.94 524 VAL B O 1
ATOM 9289 N N . SER B 1 525 ? 7.578 42.031 5.668 1 77.75 525 SER B N 1
ATOM 9290 C CA . SER B 1 525 ? 6.738 42.156 6.852 1 77.75 525 SER B CA 1
ATOM 9291 C C . SER B 1 525 ? 5.426 41.406 6.699 1 77.75 525 SER B C 1
ATOM 9293 O O . SER B 1 525 ? 5.117 40.906 5.617 1 77.75 525 SER B O 1
ATOM 9295 N N . TRP B 1 526 ? 4.668 41.125 7.691 1 86.06 526 TRP B N 1
ATOM 9296 C CA . TRP B 1 526 ? 3.391 40.406 7.715 1 86.06 526 TRP B CA 1
ATOM 9297 C C . TRP B 1 526 ? 2.316 41.219 6.977 1 86.06 526 TRP B C 1
ATOM 9299 O O . TRP B 1 526 ? 1.459 40.625 6.309 1 86.06 526 TRP B O 1
ATOM 9309 N N . GLY B 1 527 ? 2.443 42.594 6.988 1 80.62 527 GLY B N 1
ATOM 9310 C CA . GLY B 1 527 ? 1.489 43.438 6.273 1 80.62 527 GLY B CA 1
ATOM 9311 C C . GLY B 1 527 ? 0.069 43.281 6.789 1 80.62 527 GLY B C 1
ATOM 9312 O O . GLY B 1 527 ? -0.149 42.781 7.891 1 80.62 527 GLY B O 1
ATOM 9313 N N . SER B 1 528 ? -0.968 43.781 6.09 1 86.25 528 SER B N 1
ATOM 9314 C CA . SER B 1 528 ? -2.381 43.75 6.453 1 86.25 528 SER B CA 1
ATOM 9315 C C . SER B 1 528 ? -3.129 42.688 5.676 1 86.25 528 SER B C 1
ATOM 9317 O O . SER B 1 528 ? -2.92 42.531 4.469 1 86.25 528 SER B O 1
ATOM 9319 N N . TYR B 1 529 ? -3.953 41.938 6.43 1 89.25 529 TYR B N 1
ATOM 9320 C CA . TYR B 1 529 ? -4.719 40.844 5.82 1 89.25 529 TYR B CA 1
ATOM 9321 C C . TYR B 1 529 ? -5.656 41.375 4.742 1 89.25 529 TYR B C 1
ATOM 9323 O O . TYR B 1 529 ? -5.801 40.781 3.678 1 89.25 529 TYR B O 1
ATOM 9331 N N . GLU B 1 530 ? -6.293 42.5 4.949 1 87.06 530 GLU B N 1
ATOM 9332 C CA . GLU B 1 530 ? -7.277 43.062 4.031 1 87.06 530 GLU B CA 1
ATOM 9333 C C . GLU B 1 530 ? -6.656 43.344 2.672 1 87.06 530 GLU B C 1
ATOM 9335 O O . GLU B 1 530 ? -7.281 43.125 1.634 1 87.06 530 GLU B O 1
ATOM 9340 N N . GLN B 1 531 ? -5.379 43.75 2.701 1 83 531 GLN B N 1
ATOM 9341 C CA . GLN B 1 531 ? -4.707 44.125 1.457 1 83 531 GLN B CA 1
ATOM 9342 C C . GLN B 1 531 ? -4.238 42.875 0.709 1 83 531 GLN B C 1
ATOM 9344 O O . GLN B 1 531 ? -4.137 42.875 -0.52 1 83 531 GLN B O 1
ATOM 9349 N N . GLN B 1 532 ? -4.027 41.844 1.436 1 87.5 532 GLN B N 1
ATOM 9350 C CA . GLN B 1 532 ? -3.428 40.625 0.846 1 87.5 532 GLN B CA 1
ATOM 9351 C C . GLN B 1 532 ? -4.488 39.594 0.531 1 87.5 532 GLN B C 1
ATOM 9353 O O . GLN B 1 532 ? -4.195 38.594 -0.111 1 87.5 532 GLN B O 1
ATOM 9358 N N . ARG B 1 533 ? -5.691 39.781 0.904 1 88.5 533 ARG B N 1
ATOM 9359 C CA . ARG B 1 533 ? -6.754 38.781 0.803 1 88.5 533 ARG B CA 1
ATOM 9360 C C . ARG B 1 533 ? -6.965 38.375 -0.645 1 88.5 533 ARG B C 1
ATOM 9362 O O . ARG B 1 533 ? -7.113 37.188 -0.93 1 88.5 533 ARG B O 1
ATOM 9369 N N . ALA B 1 534 ? -6.898 39.219 -1.545 1 84.56 534 ALA B N 1
ATOM 9370 C CA . ALA B 1 534 ? -7.191 38.906 -2.945 1 84.56 534 ALA B CA 1
ATOM 9371 C C . ALA B 1 534 ? -6.098 38.031 -3.562 1 84.56 534 ALA B C 1
ATOM 9373 O O . ALA B 1 534 ? -6.355 37.281 -4.496 1 84.56 534 ALA B O 1
ATOM 9374 N N . LYS B 1 535 ? -4.852 38.094 -3.025 1 86.31 535 LYS B N 1
ATOM 9375 C CA . LYS B 1 535 ? -3.727 37.375 -3.623 1 86.31 535 LYS B CA 1
ATOM 9376 C C . LYS B 1 535 ? -3.238 36.281 -2.707 1 86.31 535 LYS B C 1
ATOM 9378 O O . LYS B 1 535 ? -2.129 35.75 -2.881 1 86.31 535 LYS B O 1
ATOM 9383 N N . LEU B 1 536 ? -4.035 35.938 -1.823 1 87.69 536 LEU B N 1
ATOM 9384 C CA . LEU B 1 536 ? -3.578 35 -0.803 1 87.69 536 LEU B CA 1
ATOM 9385 C C . LEU B 1 536 ? -3.326 33.594 -1.405 1 87.69 536 LEU B C 1
ATOM 9387 O O . LEU B 1 536 ? -2.346 32.938 -1.061 1 87.69 536 LEU B O 1
ATOM 9391 N N . TYR B 1 537 ? -4.223 33.25 -2.35 1 85.56 537 TYR B N 1
ATOM 9392 C CA . TYR B 1 537 ? -4.086 31.922 -2.939 1 85.56 537 TYR B CA 1
ATOM 9393 C C . TYR B 1 537 ? -2.848 31.844 -3.826 1 85.56 537 TYR B C 1
ATOM 9395 O O . TYR B 1 537 ? -2.137 30.828 -3.822 1 85.56 537 TYR B O 1
ATOM 9403 N N . GLU B 1 538 ? -2.586 32.844 -4.48 1 85.75 538 GLU B N 1
ATOM 9404 C CA . GLU B 1 538 ? -1.389 32.875 -5.316 1 85.75 538 GLU B CA 1
ATOM 9405 C C . GLU B 1 538 ? -0.122 32.906 -4.465 1 85.75 538 GLU B C 1
ATOM 9407 O O . GLU B 1 538 ? 0.876 32.281 -4.797 1 85.75 538 GLU B O 1
ATOM 9412 N N . MET B 1 539 ? -0.217 33.656 -3.422 1 84.38 539 MET B N 1
ATOM 9413 C CA . MET B 1 539 ? 0.913 33.75 -2.5 1 84.38 539 MET B CA 1
ATOM 9414 C C . MET B 1 539 ? 1.209 32.375 -1.885 1 84.38 539 MET B C 1
ATOM 9416 O O . MET B 1 539 ? 2.371 31.984 -1.761 1 84.38 539 MET B O 1
ATOM 9420 N N . GLN B 1 540 ? 0.17 31.734 -1.559 1 86.75 540 GLN B N 1
ATOM 9421 C CA . GLN B 1 540 ? 0.345 30.422 -0.966 1 86.75 540 GLN B CA 1
ATOM 9422 C C . GLN B 1 540 ? 0.938 29.438 -1.974 1 86.75 540 GLN B C 1
ATOM 9424 O O . GLN B 1 540 ? 1.84 28.672 -1.64 1 86.75 540 GLN B O 1
ATOM 9429 N N . ARG B 1 541 ? 0.415 29.453 -3.162 1 85.81 541 ARG B N 1
ATOM 9430 C CA . ARG B 1 541 ? 0.909 28.547 -4.199 1 85.81 541 ARG B CA 1
ATOM 9431 C C . ARG B 1 541 ? 2.393 28.781 -4.465 1 85.81 541 ARG B C 1
ATOM 9433 O O . ARG B 1 541 ? 3.168 27.828 -4.57 1 85.81 541 ARG B O 1
ATOM 9440 N N . ARG B 1 542 ? 2.791 29.984 -4.543 1 85.06 542 ARG B N 1
ATOM 9441 C CA . ARG B 1 542 ? 4.188 30.328 -4.781 1 85.06 542 ARG B CA 1
ATOM 9442 C C . ARG B 1 542 ? 5.066 29.922 -3.602 1 85.06 542 ARG B C 1
ATOM 9444 O O . ARG B 1 542 ? 6.156 29.391 -3.787 1 85.06 542 ARG B O 1
ATOM 9451 N N . ALA B 1 543 ? 4.562 30.219 -2.453 1 84.94 543 ALA B N 1
ATOM 9452 C CA . ALA B 1 543 ? 5.32 29.891 -1.247 1 84.94 543 ALA B CA 1
ATOM 9453 C C . ALA B 1 543 ? 5.512 28.391 -1.104 1 84.94 543 ALA B C 1
ATOM 9455 O O . ALA B 1 543 ? 6.578 27.922 -0.697 1 84.94 543 ALA B O 1
ATOM 9456 N N . MET B 1 544 ? 4.484 27.719 -1.511 1 85.5 544 MET B N 1
ATOM 9457 C CA . MET B 1 544 ? 4.574 26.266 -1.381 1 85.5 544 MET B CA 1
ATOM 9458 C C . MET B 1 544 ? 5.531 25.688 -2.418 1 85.5 544 MET B C 1
ATOM 9460 O O . MET B 1 544 ? 6.211 24.703 -2.156 1 85.5 544 MET B O 1
ATOM 9464 N N . LYS B 1 545 ? 5.57 26.297 -3.508 1 84.81 545 LYS B N 1
ATOM 9465 C CA . LYS B 1 545 ? 6.566 25.891 -4.492 1 84.81 545 LYS B CA 1
ATOM 9466 C C . LYS B 1 545 ? 7.98 26.141 -3.98 1 84.81 545 LYS B C 1
ATOM 9468 O O . LYS B 1 545 ? 8.852 25.281 -4.121 1 84.81 545 LYS B O 1
ATOM 9473 N N . ASP B 1 546 ? 8.18 27.266 -3.379 1 83.94 546 ASP B N 1
ATOM 9474 C CA . ASP B 1 546 ? 9.477 27.594 -2.793 1 83.94 546 ASP B CA 1
ATOM 9475 C C . ASP B 1 546 ? 9.805 26.641 -1.639 1 83.94 546 ASP B C 1
ATOM 9477 O O . ASP B 1 546 ? 10.961 26.25 -1.462 1 83.94 546 ASP B O 1
ATOM 9481 N N . PHE B 1 547 ? 8.75 26.359 -0.992 1 85.62 547 PHE B N 1
ATOM 9482 C CA . PHE B 1 547 ? 8.891 25.422 0.124 1 85.62 547 PHE B CA 1
ATOM 9483 C C . PHE B 1 547 ? 9.359 24.062 -0.364 1 85.62 547 PHE B C 1
ATOM 9485 O O . PHE B 1 547 ? 10.227 23.438 0.254 1 85.62 547 PHE B O 1
ATOM 9492 N N . LYS B 1 548 ? 8.797 23.688 -1.432 1 85.75 548 LYS B N 1
ATOM 9493 C CA . LYS B 1 548 ? 9.188 22.406 -2.018 1 85.75 548 LYS B CA 1
ATOM 9494 C C . LYS B 1 548 ? 10.641 22.453 -2.496 1 85.75 548 LYS B C 1
ATOM 9496 O O . LYS B 1 548 ? 11.391 21.5 -2.279 1 85.75 548 LYS B O 1
ATOM 9501 N N . ASP B 1 549 ? 11.07 23.5 -3.064 1 82.44 549 ASP B N 1
ATOM 9502 C CA . ASP B 1 549 ? 12.438 23.656 -3.537 1 82.44 549 ASP B CA 1
ATOM 9503 C C . ASP B 1 549 ? 13.422 23.672 -2.369 1 82.44 549 ASP B C 1
ATOM 9505 O O . ASP B 1 549 ? 14.508 23.094 -2.451 1 82.44 549 ASP B O 1
ATOM 9509 N N . PHE B 1 550 ? 13.016 24.281 -1.339 1 84.62 550 PHE B N 1
ATOM 9510 C CA . PHE B 1 550 ? 13.875 24.344 -0.161 1 84.62 550 PHE B CA 1
ATOM 9511 C C . PHE B 1 550 ? 13.992 22.969 0.491 1 84.62 550 PHE B C 1
ATOM 9513 O O . PHE B 1 550 ? 15.062 22.594 0.972 1 84.62 550 PHE B O 1
ATOM 9520 N N . ALA B 1 551 ? 12.922 22.312 0.527 1 85.94 551 ALA B N 1
ATOM 9521 C CA . ALA B 1 551 ? 12.945 20.969 1.076 1 85.94 551 ALA B CA 1
ATOM 9522 C C . ALA B 1 551 ? 13.891 20.062 0.282 1 85.94 551 ALA B C 1
ATOM 9524 O O . ALA B 1 551 ? 14.648 19.281 0.863 1 85.94 551 ALA B O 1
ATOM 9525 N N . GLU B 1 552 ? 13.828 20.203 -1.013 1 82.75 552 GLU B N 1
ATOM 9526 C CA . GLU B 1 552 ? 14.727 19.422 -1.861 1 82.75 552 GLU B CA 1
ATOM 9527 C C . GLU B 1 552 ? 16.188 19.797 -1.638 1 82.75 552 GLU B C 1
ATOM 9529 O O . GLU B 1 552 ? 17.062 18.953 -1.659 1 82.75 552 GLU B O 1
ATOM 9534 N N . TYR B 1 553 ? 16.391 21.062 -1.411 1 82.19 553 TYR B N 1
ATOM 9535 C CA . TYR B 1 553 ? 17.734 21.547 -1.099 1 82.19 553 TYR B CA 1
ATOM 9536 C C . TYR B 1 553 ? 18.234 20.984 0.225 1 82.19 553 TYR B C 1
ATOM 9538 O O . TYR B 1 553 ? 19.391 20.562 0.339 1 82.19 553 TYR B O 1
ATOM 9546 N N . LEU B 1 554 ? 17.344 20.906 1.164 1 84.88 554 LEU B N 1
ATOM 9547 C CA . LEU B 1 554 ? 17.719 20.391 2.475 1 84.88 554 LEU B CA 1
ATOM 9548 C C . LEU B 1 554 ? 18.031 18.906 2.393 1 84.88 554 LEU B C 1
ATOM 9550 O O . LEU B 1 554 ? 18.938 18.422 3.086 1 84.88 554 LEU B O 1
ATOM 9554 N N . VAL B 1 555 ? 17.281 18.25 1.592 1 83.5 555 VAL B N 1
ATOM 9555 C CA . VAL B 1 555 ? 17.562 16.828 1.401 1 83.5 555 VAL B CA 1
ATOM 9556 C C . VAL B 1 555 ? 18.984 16.656 0.86 1 83.5 555 VAL B C 1
ATOM 9558 O O . VAL B 1 555 ? 19.719 15.758 1.297 1 83.5 555 VAL B O 1
ATOM 9561 N N . ARG B 1 556 ? 19.406 17.547 0.01 1 80 556 ARG B N 1
ATOM 9562 C CA . ARG B 1 556 ? 20.734 17.469 -0.57 1 80 556 ARG B CA 1
ATOM 9563 C C . ARG B 1 556 ? 21.812 17.766 0.478 1 80 556 ARG B C 1
ATOM 9565 O O . ARG B 1 556 ? 22.812 17.062 0.556 1 80 556 ARG B O 1
ATOM 9572 N N . ILE B 1 557 ? 21.516 18.75 1.277 1 82.81 557 ILE B N 1
ATOM 9573 C CA . ILE B 1 557 ? 22.484 19.188 2.271 1 82.81 557 ILE B CA 1
ATOM 9574 C C . ILE B 1 557 ? 22.594 18.141 3.377 1 82.81 557 ILE B C 1
ATOM 9576 O O . ILE B 1 557 ? 23.688 17.891 3.895 1 82.81 557 ILE B O 1
ATOM 9580 N N . LEU B 1 558 ? 21.516 17.5 3.695 1 85.06 558 LEU B N 1
ATOM 9581 C CA . LEU B 1 558 ? 21.5 16.531 4.793 1 85.06 558 LEU B CA 1
ATOM 9582 C C . LEU B 1 558 ? 22.094 15.195 4.359 1 85.06 558 LEU B C 1
ATOM 9584 O O . LEU B 1 558 ? 22.469 14.375 5.199 1 85.06 558 LEU B O 1
ATOM 9588 N N . SER B 1 559 ? 22.156 15.047 3.092 1 78.81 559 SER B N 1
ATOM 9589 C CA . SER B 1 559 ? 22.734 13.805 2.584 1 78.81 559 SER B CA 1
ATOM 9590 C C . SER B 1 559 ? 24.25 13.938 2.395 1 78.81 559 SER B C 1
ATOM 9592 O O . SER B 1 559 ? 24.938 12.953 2.125 1 78.81 559 SER B O 1
ATOM 9594 N N . ASN B 1 560 ? 24.75 15.211 2.455 1 75.88 560 ASN B N 1
ATOM 9595 C CA . ASN B 1 560 ? 26.172 15.523 2.322 1 75.88 560 ASN B CA 1
ATOM 9596 C C . ASN B 1 560 ? 26.656 16.438 3.443 1 75.88 560 ASN B C 1
ATOM 9598 O O . ASN B 1 560 ? 26.344 17.625 3.459 1 75.88 560 ASN B O 1
ATOM 9602 N N . ARG B 1 561 ? 27.453 15.922 4.359 1 79.06 561 ARG B N 1
ATOM 9603 C CA . ARG B 1 561 ? 27.844 16.688 5.531 1 79.06 561 ARG B CA 1
ATOM 9604 C C . ARG B 1 561 ? 28.766 17.844 5.137 1 79.06 561 ARG B C 1
ATOM 9606 O O . ARG B 1 561 ? 28.844 18.859 5.84 1 79.06 561 ARG B O 1
ATOM 9613 N N . GLU B 1 562 ? 29.516 17.625 4.023 1 75.25 562 GLU B N 1
ATOM 9614 C CA . GLU B 1 562 ? 30.344 18.75 3.57 1 75.25 562 GLU B CA 1
ATOM 9615 C C . GLU B 1 562 ? 29.484 19.953 3.186 1 75.25 562 GLU B C 1
ATOM 9617 O O . GLU B 1 562 ? 29.812 21.078 3.533 1 75.25 562 GLU B O 1
ATOM 9622 N N . LEU B 1 563 ? 28.422 19.672 2.555 1 77.69 563 LEU B N 1
ATOM 9623 C CA . LEU B 1 563 ? 27.5 20.734 2.174 1 77.69 563 LEU B CA 1
ATOM 9624 C C . LEU B 1 563 ? 26.812 21.328 3.4 1 77.69 563 LEU B C 1
ATOM 9626 O O . LEU B 1 563 ? 26.531 22.516 3.451 1 77.69 563 LEU B O 1
ATOM 9630 N N . LEU B 1 564 ? 26.562 20.469 4.363 1 83.19 564 LEU B N 1
ATOM 9631 C CA . LEU B 1 564 ? 25.906 20.906 5.59 1 83.19 564 LEU B CA 1
ATOM 9632 C C . LEU B 1 564 ? 26.781 21.875 6.359 1 83.19 564 LEU B C 1
ATOM 9634 O O . LEU B 1 564 ? 26.297 22.906 6.859 1 83.19 564 LEU B O 1
ATOM 9638 N N . VAL B 1 565 ? 28.062 21.578 6.379 1 80.44 565 VAL B N 1
ATOM 9639 C CA . VAL B 1 565 ? 28.984 22.438 7.105 1 80.44 565 VAL B CA 1
ATOM 9640 C C . VAL B 1 565 ? 29.141 23.766 6.367 1 80.44 565 VAL B C 1
ATOM 9642 O O . VAL B 1 565 ? 29.234 24.828 6.992 1 80.44 565 VAL B O 1
ATOM 9645 N N . GLN B 1 566 ? 29.094 23.656 5.062 1 77.38 566 GLN B N 1
ATOM 9646 C CA . GLN B 1 566 ? 29.172 24.891 4.285 1 77.38 566 GLN B CA 1
ATOM 9647 C C . GLN B 1 566 ? 27.953 25.781 4.531 1 77.38 566 GLN B C 1
ATOM 9649 O O . GLN B 1 566 ? 28.062 27 4.617 1 77.38 566 GLN B O 1
ATOM 9654 N N . GLU B 1 567 ? 26.828 25.156 4.672 1 79.06 567 GLU B N 1
ATOM 9655 C CA . GLU B 1 567 ? 25.609 25.906 4.934 1 79.06 567 GLU B CA 1
ATOM 9656 C C . GLU B 1 567 ? 25.609 26.5 6.336 1 79.06 567 GLU B C 1
ATOM 9658 O O . GLU B 1 567 ? 25.125 27.625 6.539 1 79.06 567 GLU B O 1
ATOM 9663 N N . GLN B 1 568 ? 26.078 25.781 7.238 1 79.44 568 GLN B N 1
ATOM 9664 C CA . GLN B 1 568 ? 26.156 26.281 8.602 1 79.44 568 GLN B CA 1
ATOM 9665 C C . GLN B 1 568 ? 27.047 27.531 8.68 1 79.44 568 GLN B C 1
ATOM 9667 O O . GLN B 1 568 ? 26.734 28.484 9.391 1 79.44 568 GLN B O 1
ATOM 9672 N N . LYS B 1 569 ? 28.047 27.484 7.883 1 74.25 569 LYS B N 1
ATOM 9673 C CA . LYS B 1 569 ? 28.953 28.625 7.863 1 74.25 569 LYS B CA 1
ATOM 9674 C C . LYS B 1 569 ? 28.297 29.828 7.195 1 74.25 569 LYS B C 1
ATOM 9676 O O . LYS B 1 569 ? 28.5 30.969 7.621 1 74.25 569 LYS B O 1
ATOM 9681 N N . LYS B 1 570 ? 27.469 29.547 6.246 1 72.5 570 LYS B N 1
ATOM 9682 C CA . LYS B 1 570 ? 26.734 30.625 5.586 1 72.5 570 LYS B CA 1
ATOM 9683 C C . LYS B 1 570 ? 25.734 31.281 6.535 1 72.5 570 LYS B C 1
ATOM 9685 O O . LYS B 1 570 ? 25.578 32.5 6.535 1 72.5 570 LYS B O 1
ATOM 9690 N N . GLU B 1 571 ? 25.031 30.438 7.281 1 70.25 571 GLU B N 1
ATOM 9691 C CA . GLU B 1 571 ? 24.047 30.953 8.227 1 70.25 571 GLU B CA 1
ATOM 9692 C C . GLU B 1 571 ? 24.703 31.828 9.281 1 70.25 571 GLU B C 1
ATOM 9694 O O . GLU B 1 571 ? 24.109 32.812 9.711 1 70.25 571 GLU B O 1
ATOM 9699 N N . MET B 1 572 ? 25.844 31.531 9.68 1 65.31 572 MET B N 1
ATOM 9700 C CA . MET B 1 572 ? 26.594 32.344 10.633 1 65.31 572 MET B CA 1
ATOM 9701 C C . MET B 1 572 ? 26.844 33.75 10.094 1 65.31 572 MET B C 1
ATOM 9703 O O . MET B 1 572 ? 26.703 34.719 10.828 1 65.31 572 MET B O 1
ATOM 9707 N N . ALA B 1 573 ? 27.031 33.719 8.82 1 62.5 573 ALA B N 1
ATOM 9708 C CA . ALA B 1 573 ? 27.344 35 8.203 1 62.5 573 ALA B CA 1
ATOM 9709 C C . ALA B 1 573 ? 26.094 35.875 8.102 1 62.5 573 ALA B C 1
ATOM 9711 O O . ALA B 1 573 ? 26.172 37.094 8.312 1 62.5 573 ALA B O 1
ATOM 9712 N N . ILE B 1 574 ? 24.906 35.281 7.988 1 64.19 574 ILE B N 1
ATOM 9713 C CA . ILE B 1 574 ? 23.656 36 7.816 1 64.19 574 ILE B CA 1
ATOM 9714 C C . ILE B 1 574 ? 23.203 36.594 9.156 1 64.19 574 ILE B C 1
ATOM 9716 O O . ILE B 1 574 ? 22.781 37.75 9.219 1 64.19 574 ILE B O 1
ATOM 9720 N N . LEU B 1 575 ? 23.141 35.781 10.203 1 62.47 575 LEU B N 1
ATOM 9721 C CA . LEU B 1 575 ? 22.656 36.219 11.5 1 62.47 575 LEU B CA 1
ATOM 9722 C C . LEU B 1 575 ? 23.5 37.344 12.055 1 62.47 575 LEU B C 1
ATOM 9724 O O . LEU B 1 575 ? 22.969 38.25 12.719 1 62.47 575 LEU B O 1
ATOM 9728 N N . ALA B 1 576 ? 24.734 37.312 11.742 1 58.56 576 ALA B N 1
ATOM 9729 C CA . ALA B 1 576 ? 25.641 38.344 12.25 1 58.56 576 ALA B CA 1
ATOM 9730 C C . ALA B 1 576 ? 25.25 39.719 11.703 1 58.56 576 ALA B C 1
ATOM 9732 O O . ALA B 1 576 ? 25.531 40.75 12.328 1 58.56 576 ALA B O 1
ATOM 9733 N N . THR B 1 577 ? 24.281 39.688 10.719 1 56.19 577 THR B N 1
ATOM 9734 C CA . THR B 1 577 ? 23.969 40.969 10.094 1 56.19 577 THR B CA 1
ATOM 9735 C C . THR B 1 577 ? 22.531 41.406 10.406 1 56.19 577 THR B C 1
ATOM 9737 O O . THR B 1 577 ? 22.094 42.469 10.008 1 56.19 577 THR B O 1
ATOM 9740 N N . GLN B 1 578 ? 21.562 40.531 11.07 1 57.94 578 GLN B N 1
ATOM 9741 C CA . GLN B 1 578 ? 20.125 40.75 11.234 1 57.94 578 GLN B CA 1
ATOM 9742 C C . GLN B 1 578 ? 19.844 41.719 12.391 1 57.94 578 GLN B C 1
ATOM 9744 O O . GLN B 1 578 ? 18.688 41.969 12.703 1 57.94 578 GLN B O 1
ATOM 9749 N N . GLY B 1 579 ? 20.625 42.406 13.094 1 56.38 579 GLY B N 1
ATOM 9750 C CA . GLY B 1 579 ? 20.422 43.219 14.273 1 56.38 579 GLY B CA 1
ATOM 9751 C C . GLY B 1 579 ? 19.297 44.219 14.109 1 56.38 579 GLY B C 1
ATOM 9752 O O . GLY B 1 579 ? 18.859 44.844 15.078 1 56.38 579 GLY B O 1
ATOM 9753 N N . GLY B 1 580 ? 18.562 44.531 12.977 1 60.69 580 GLY B N 1
ATOM 9754 C CA . GLY B 1 580 ? 17.797 45.781 12.93 1 60.69 580 GLY B CA 1
ATOM 9755 C C . GLY B 1 580 ? 16.297 45.531 12.922 1 60.69 580 GLY B C 1
ATOM 9756 O O . GLY B 1 580 ? 15.523 46.469 12.703 1 60.69 580 GLY B O 1
ATOM 9757 N N . VAL B 1 581 ? 15.602 44.406 13.266 1 69.31 581 VAL B N 1
ATOM 9758 C CA . VAL B 1 581 ? 14.172 44.25 13.047 1 69.31 581 VAL B CA 1
ATOM 9759 C C . VAL B 1 581 ? 13.414 44.594 14.328 1 69.31 581 VAL B C 1
ATOM 9761 O O . VAL B 1 581 ? 13.836 44.219 15.43 1 69.31 581 VAL B O 1
ATOM 9764 N N . ASP B 1 582 ? 12.289 45.562 14.281 1 78.06 582 ASP B N 1
ATOM 9765 C CA . ASP B 1 582 ? 11.375 45.875 15.383 1 78.06 582 ASP B CA 1
ATOM 9766 C C . ASP B 1 582 ? 10.492 44.656 15.695 1 78.06 582 ASP B C 1
ATOM 9768 O O . ASP B 1 582 ? 9.453 44.469 15.055 1 78.06 582 ASP B O 1
ATOM 9772 N N . ARG B 1 583 ? 10.742 43.969 16.719 1 83.75 583 ARG B N 1
ATOM 9773 C CA . ARG B 1 583 ? 10.102 42.688 17.047 1 83.75 583 ARG B CA 1
ATOM 9774 C C . ARG B 1 583 ? 8.703 42.938 17.625 1 83.75 583 ARG B C 1
ATOM 9776 O O . ARG B 1 583 ? 7.793 42.125 17.375 1 83.75 583 ARG B O 1
ATOM 9783 N N . GLU B 1 584 ? 8.469 44 18.297 1 87 584 GLU B N 1
ATOM 9784 C CA . GLU B 1 584 ? 7.168 44.25 18.906 1 87 584 GLU B CA 1
ATOM 9785 C C . GLU B 1 584 ? 6.117 44.594 17.859 1 87 584 GLU B C 1
ATOM 9787 O O . GLU B 1 584 ? 4.969 44.156 17.953 1 87 584 GLU B O 1
ATOM 9792 N N . GLN B 1 585 ? 6.508 45.344 16.953 1 85.5 585 GLN B N 1
ATOM 9793 C CA . GLN B 1 585 ? 5.582 45.656 15.875 1 85.5 585 GLN B CA 1
ATOM 9794 C C . GLN B 1 585 ? 5.25 44.438 15.055 1 85.5 585 GLN B C 1
ATOM 9796 O O . GLN B 1 585 ? 4.105 44.25 14.633 1 85.5 585 GLN B O 1
ATOM 9801 N N . ALA B 1 586 ? 6.234 43.594 14.844 1 87.56 586 ALA B N 1
ATOM 9802 C CA . ALA B 1 586 ? 6.016 42.375 14.078 1 87.56 586 ALA B CA 1
ATOM 9803 C C . ALA B 1 586 ? 5.066 41.438 14.82 1 87.56 586 ALA B C 1
ATOM 9805 O O . ALA B 1 586 ? 4.23 40.781 14.203 1 87.56 586 ALA B O 1
ATOM 9806 N N . LYS B 1 587 ? 5.109 41.375 16.156 1 89.38 587 LYS B N 1
ATOM 9807 C CA . LYS B 1 587 ? 4.23 40.562 16.969 1 89.38 587 LYS B CA 1
ATOM 9808 C C . LYS B 1 587 ? 2.775 41 16.828 1 89.38 587 LYS B C 1
ATOM 9810 O O . LYS B 1 587 ? 1.882 40.156 16.672 1 89.38 587 LYS B O 1
ATOM 9815 N N . LYS B 1 588 ? 2.602 42.25 16.844 1 88.75 588 LYS B N 1
ATOM 9816 C CA . LYS B 1 588 ? 1.257 42.812 16.734 1 88.75 588 LYS B CA 1
ATOM 9817 C C . LYS B 1 588 ? 0.67 42.562 15.344 1 88.75 588 LYS B C 1
ATOM 9819 O O . LYS B 1 588 ? -0.504 42.219 15.211 1 88.75 588 LYS B O 1
ATOM 9824 N N . GLU B 1 589 ? 1.514 42.75 14.375 1 88.94 589 GLU B N 1
ATOM 9825 C CA . GLU B 1 589 ? 1.053 42.531 13.008 1 88.94 589 GLU B CA 1
ATOM 9826 C C . GLU B 1 589 ? 0.705 41.062 12.766 1 88.94 589 GLU B C 1
ATOM 9828 O O . GLU B 1 589 ? -0.281 40.781 12.094 1 88.94 589 GLU B O 1
ATOM 9833 N N . MET B 1 590 ? 1.522 40.219 13.297 1 91.56 590 MET B N 1
ATOM 9834 C CA . MET B 1 590 ? 1.255 38.781 13.148 1 91.56 590 MET B CA 1
ATOM 9835 C C . MET B 1 590 ? -0.065 38.406 13.812 1 91.56 590 MET B C 1
ATOM 9837 O O . MET B 1 590 ? -0.877 37.688 13.219 1 91.56 590 MET B O 1
ATOM 9841 N N . GLY B 1 591 ? -0.335 38.844 14.984 1 90.81 591 GLY B N 1
ATOM 9842 C CA . GLY B 1 591 ? -1.579 38.562 15.68 1 90.81 591 GLY B CA 1
ATOM 9843 C C . GLY B 1 591 ? -2.803 39.094 14.953 1 90.81 591 GLY B C 1
ATOM 9844 O O . GLY B 1 591 ? -3.818 38.406 14.859 1 90.81 591 GLY B O 1
ATOM 9845 N N . ALA B 1 592 ? -2.684 40.281 14.445 1 91.44 592 ALA B N 1
ATOM 9846 C CA . ALA B 1 592 ? -3.793 40.875 13.711 1 91.44 592 ALA B CA 1
ATOM 9847 C C . ALA B 1 592 ? -4.066 40.094 12.414 1 91.44 592 ALA B C 1
ATOM 9849 O O . ALA B 1 592 ? -5.223 39.844 12.07 1 91.44 592 ALA B O 1
ATOM 9850 N N . TRP B 1 593 ? -3.004 39.812 11.781 1 92.06 593 TRP B N 1
ATOM 9851 C CA . TRP B 1 593 ? -3.15 39.062 10.531 1 92.06 593 TRP B CA 1
ATOM 9852 C C . TRP B 1 593 ? -3.811 37.719 10.781 1 92.06 593 TRP B C 1
ATOM 9854 O O . TRP B 1 593 ? -4.723 37.312 10.055 1 92.06 593 TRP B O 1
ATOM 9864 N N . MET B 1 594 ? -3.428 37 11.781 1 92.75 594 MET B N 1
ATOM 9865 C CA . MET B 1 594 ? -3.941 35.656 12.086 1 92.75 594 MET B CA 1
ATOM 9866 C C . MET B 1 594 ? -5.406 35.719 12.5 1 92.75 594 MET B C 1
ATOM 9868 O O . MET B 1 594 ? -6.211 34.875 12.086 1 92.75 594 MET B O 1
ATOM 9872 N N . ALA B 1 595 ? -5.742 36.656 13.281 1 91.81 595 ALA B N 1
ATOM 9873 C CA . ALA B 1 595 ? -7.121 36.781 13.734 1 91.81 595 ALA B CA 1
ATOM 9874 C C . ALA B 1 595 ? -8.062 37.031 12.555 1 91.81 595 ALA B C 1
ATOM 9876 O O . ALA B 1 595 ? -9.117 36.406 12.445 1 91.81 595 ALA B O 1
ATOM 9877 N N . ASP B 1 596 ? -7.645 37.969 11.711 1 91.12 596 ASP B N 1
ATOM 9878 C CA . ASP B 1 596 ? -8.461 38.312 10.547 1 91.12 596 ASP B CA 1
ATOM 9879 C C . ASP B 1 596 ? -8.57 37.125 9.602 1 91.12 596 ASP B C 1
ATOM 9881 O O . ASP B 1 596 ? -9.641 36.844 9.031 1 91.12 596 ASP B O 1
ATOM 9885 N N . TYR B 1 597 ? -7.52 36.438 9.484 1 92.19 597 TYR B N 1
ATOM 9886 C CA . TYR B 1 597 ? -7.543 35.25 8.633 1 92.19 597 TYR B CA 1
ATOM 9887 C C . TYR B 1 597 ? -8.445 34.188 9.227 1 92.19 597 TYR B C 1
ATOM 9889 O O . TYR B 1 597 ? -9.25 33.562 8.508 1 92.19 597 TYR B O 1
ATOM 9897 N N . PHE B 1 598 ? -8.359 33.875 10.508 1 92.31 598 PHE B N 1
ATOM 9898 C CA . PHE B 1 598 ? -9.18 32.844 11.148 1 92.31 598 PHE B CA 1
ATOM 9899 C C . PHE B 1 598 ? -10.656 33.156 11.016 1 92.31 598 PHE B C 1
ATOM 9901 O O . PHE B 1 598 ? -11.461 32.281 10.695 1 92.31 598 PHE B O 1
ATOM 9908 N N . ASP B 1 599 ? -10.961 34.406 11.156 1 89.19 599 ASP B N 1
ATOM 9909 C CA . ASP B 1 599 ? -12.359 34.812 11.07 1 89.19 599 ASP B CA 1
ATOM 9910 C C . ASP B 1 599 ? -12.898 34.656 9.648 1 89.19 599 ASP B C 1
ATOM 9912 O O . ASP B 1 599 ? -14.023 34.188 9.469 1 89.19 599 ASP B O 1
ATOM 9916 N N . ASP B 1 600 ? -12.055 35 8.758 1 90 600 ASP B N 1
ATOM 9917 C CA . ASP B 1 600 ? -12.484 34.906 7.363 1 90 600 ASP B CA 1
ATOM 9918 C C . ASP B 1 600 ? -12.492 33.469 6.895 1 90 600 ASP B C 1
ATOM 9920 O O . ASP B 1 600 ? -13.336 33.062 6.078 1 90 600 ASP B O 1
ATOM 9924 N N . ALA B 1 601 ? -11.547 32.656 7.406 1 90.81 601 ALA B N 1
ATOM 9925 C CA . ALA B 1 601 ? -11.398 31.281 6.973 1 90.81 601 ALA B CA 1
ATOM 9926 C C . ALA B 1 601 ? -12.43 30.391 7.645 1 90.81 601 ALA B C 1
ATOM 9928 O O . ALA B 1 601 ? -12.586 29.219 7.266 1 90.81 601 ALA B O 1
ATOM 9929 N N . GLY B 1 602 ? -13.156 30.906 8.664 1 88.06 602 GLY B N 1
ATOM 9930 C CA . GLY B 1 602 ? -14.227 30.125 9.273 1 88.06 602 GLY B CA 1
ATOM 9931 C C . GLY B 1 602 ? -13.859 29.562 10.633 1 88.06 602 GLY B C 1
ATOM 9932 O O . GLY B 1 602 ? -14.602 28.766 11.203 1 88.06 602 GLY B O 1
ATOM 9933 N N . TYR B 1 603 ? -12.695 29.891 11.125 1 89.12 603 TYR B N 1
ATOM 9934 C CA . TYR B 1 603 ? -12.273 29.484 12.461 1 89.12 603 TYR B CA 1
ATOM 9935 C C . TYR B 1 603 ? -12.75 30.484 13.508 1 89.12 603 TYR B C 1
ATOM 9937 O O . TYR B 1 603 ? -11.969 31.297 14.016 1 89.12 603 TYR B O 1
ATOM 9945 N N . ILE B 1 604 ? -13.945 30.438 13.828 1 80.31 604 ILE B N 1
ATOM 9946 C CA . ILE B 1 604 ? -14.594 31.516 14.547 1 80.31 604 ILE B CA 1
ATOM 9947 C C . ILE B 1 604 ? -14.43 31.312 16.047 1 80.31 604 ILE B C 1
ATOM 9949 O O . ILE B 1 604 ? -14.695 32.219 16.844 1 80.31 604 ILE B O 1
ATOM 9953 N N . ASP B 1 605 ? -13.922 30.172 16.516 1 79.62 605 ASP B N 1
ATOM 9954 C CA . ASP B 1 605 ? -13.875 29.938 17.953 1 79.62 605 ASP B CA 1
ATOM 9955 C C . ASP B 1 605 ? -12.445 30.016 18.484 1 79.62 605 ASP B C 1
ATOM 9957 O O . ASP B 1 605 ? -12.102 29.375 19.484 1 79.62 605 ASP B O 1
ATOM 9961 N N . TRP B 1 606 ? -11.562 30.844 17.812 1 86 606 TRP B N 1
ATOM 9962 C CA . TRP B 1 606 ? -10.172 30.891 18.25 1 86 606 TRP B CA 1
ATOM 9963 C C . TRP B 1 606 ? -10.047 31.656 19.578 1 86 606 TRP B C 1
ATOM 9965 O O . TRP B 1 606 ? -9.086 31.453 20.328 1 86 606 TRP B O 1
ATOM 9975 N N . GLU B 1 607 ? -11.078 32.531 19.859 1 82.38 607 GLU B N 1
ATOM 9976 C CA . GLU B 1 607 ? -11.039 33.312 21.078 1 82.38 607 GLU B CA 1
ATOM 9977 C C . GLU B 1 607 ? -11.492 32.5 22.281 1 82.38 607 GLU B C 1
ATOM 9979 O O . GLU B 1 607 ? -11.039 32.75 23.406 1 82.38 607 GLU B O 1
ATOM 9984 N N . THR B 1 608 ? -12.422 31.547 21.984 1 76.31 608 THR B N 1
ATOM 9985 C CA . THR B 1 608 ? -13.039 30.844 23.094 1 76.31 608 THR B CA 1
ATOM 9986 C C . THR B 1 608 ? -12.398 29.469 23.281 1 76.31 608 THR B C 1
ATOM 9988 O O . THR B 1 608 ? -12.477 28.891 24.375 1 76.31 608 THR B O 1
ATOM 9991 N N . GLN B 1 609 ? -11.836 28.953 22.328 1 80.5 609 GLN B N 1
ATOM 9992 C CA . GLN B 1 609 ? -11.211 27.641 22.391 1 80.5 609 GLN B CA 1
ATOM 9993 C C . GLN B 1 609 ? -9.719 27.734 22.078 1 80.5 609 GLN B C 1
ATOM 9995 O O . GLN B 1 609 ? -9.219 27.047 21.188 1 80.5 609 GLN B O 1
ATOM 10000 N N . ALA B 1 610 ? -9.023 28.406 22.906 1 84.56 610 ALA B N 1
ATOM 10001 C CA . ALA B 1 610 ? -7.605 28.688 22.672 1 84.56 610 ALA B CA 1
ATOM 10002 C C . ALA B 1 610 ? -6.773 27.406 22.797 1 84.56 610 ALA B C 1
ATOM 10004 O O . ALA B 1 610 ? -5.746 27.266 22.141 1 84.56 610 ALA B O 1
ATOM 10005 N N . THR B 1 611 ? -7.23 26.453 23.594 1 82.94 611 THR B N 1
ATOM 10006 C CA . THR B 1 611 ? -6.465 25.234 23.828 1 82.94 611 THR B CA 1
ATOM 10007 C C . THR B 1 611 ? -6.375 24.406 22.547 1 82.94 611 THR B C 1
ATOM 10009 O O . THR B 1 611 ? -5.316 23.859 22.234 1 82.94 611 THR B O 1
ATOM 10012 N N . PHE B 1 612 ? -7.426 24.375 21.812 1 84.69 612 PHE B N 1
ATOM 10013 C CA . PHE B 1 612 ? -7.43 23.641 20.562 1 84.69 612 PHE B CA 1
ATOM 10014 C C . PHE B 1 612 ? -6.523 24.297 19.531 1 84.69 612 PHE B C 1
ATOM 10016 O O . PHE B 1 612 ? -5.773 23.609 18.828 1 84.69 612 PHE B O 1
ATOM 10023 N N . TYR B 1 613 ? -6.586 25.516 19.484 1 89.38 613 TYR B N 1
ATOM 10024 C CA . TYR B 1 613 ? -5.793 26.219 18.484 1 89.38 613 TYR B CA 1
ATOM 10025 C C . TYR B 1 613 ? -4.309 26.156 18.828 1 89.38 613 TYR B C 1
ATOM 10027 O O . TYR B 1 613 ? -3.465 26.031 17.938 1 89.38 613 TYR B O 1
ATOM 10035 N N . LYS B 1 614 ? -4.047 26.281 20.172 1 89.69 614 LYS B N 1
ATOM 10036 C CA . LYS B 1 614 ? -2.656 26.125 20.594 1 89.69 614 LYS B CA 1
ATOM 10037 C C . LYS B 1 614 ? -2.125 24.734 20.219 1 89.69 614 LYS B C 1
ATOM 10039 O O . LYS B 1 614 ? -1.014 24.625 19.688 1 89.69 614 LYS B O 1
ATOM 10044 N N . ALA B 1 615 ? -2.953 23.766 20.438 1 89 615 ALA B N 1
ATOM 10045 C CA . ALA B 1 615 ? -2.551 22.406 20.094 1 89 615 ALA B CA 1
ATOM 10046 C C . ALA B 1 615 ? -2.373 22.234 18.594 1 89 615 ALA B C 1
ATOM 10048 O O . ALA B 1 615 ? -1.447 21.562 18.141 1 89 615 ALA B O 1
ATOM 10049 N N . MET B 1 616 ? -3.273 22.828 17.828 1 90.75 616 MET B N 1
ATOM 10050 C CA . MET B 1 616 ? -3.176 22.75 16.375 1 90.75 616 MET B CA 1
ATOM 10051 C C . MET B 1 616 ? -1.911 23.438 15.875 1 90.75 616 MET B C 1
ATOM 10053 O O . MET B 1 616 ? -1.234 22.938 14.977 1 90.75 616 MET B O 1
ATOM 10057 N N . ILE B 1 617 ? -1.56 24.531 16.469 1 91.75 617 ILE B N 1
ATOM 10058 C CA . ILE B 1 617 ? -0.361 25.281 16.094 1 91.75 617 ILE B CA 1
ATOM 10059 C C . ILE B 1 617 ? 0.881 24.469 16.453 1 91.75 617 ILE B C 1
ATOM 10061 O O . ILE B 1 617 ? 1.823 24.375 15.672 1 91.75 617 ILE B O 1
ATOM 10065 N N . MET B 1 618 ? 0.838 23.906 17.625 1 90.25 618 MET B N 1
ATOM 10066 C CA . MET B 1 618 ? 1.979 23.109 18.062 1 90.25 618 MET B CA 1
ATOM 10067 C C . MET B 1 618 ? 2.17 21.891 17.172 1 90.25 618 MET B C 1
ATOM 10069 O O . MET B 1 618 ? 3.295 21.422 16.984 1 90.25 618 MET B O 1
ATOM 10073 N N . THR B 1 619 ? 1.066 21.422 16.641 1 89.81 619 THR B N 1
ATOM 10074 C CA . THR B 1 619 ? 1.156 20.281 15.734 1 89.81 619 THR B CA 1
ATOM 10075 C C . THR B 1 619 ? 1.673 20.719 14.367 1 89.81 619 THR B C 1
ATOM 10077 O O . THR B 1 619 ? 2.426 19.984 13.719 1 89.81 619 THR B O 1
ATOM 10080 N N . ALA B 1 620 ? 1.243 21.844 13.953 1 90.81 620 ALA B N 1
ATOM 10081 C CA . ALA B 1 620 ? 1.693 22.359 12.664 1 90.81 620 ALA B CA 1
ATOM 10082 C C . ALA B 1 620 ? 3.145 22.828 12.734 1 90.81 620 ALA B C 1
ATOM 10084 O O . ALA B 1 620 ? 3.877 22.75 11.742 1 90.81 620 ALA B O 1
ATOM 10085 N N . PHE B 1 621 ? 3.52 23.375 13.906 1 92.25 621 PHE B N 1
ATOM 10086 C CA . PHE B 1 621 ? 4.871 23.875 14.148 1 92.25 621 PHE B CA 1
ATOM 10087 C C . PHE B 1 621 ? 5.508 23.141 15.328 1 92.25 621 PHE B C 1
ATOM 10089 O O . PHE B 1 621 ? 5.723 23.734 16.391 1 92.25 621 PHE B O 1
ATOM 10096 N N . PRO B 1 622 ? 5.887 21.953 15.102 1 90.44 622 PRO B N 1
ATOM 10097 C CA . PRO B 1 622 ? 6.523 21.219 16.203 1 90.44 622 PRO B CA 1
ATOM 10098 C C . PRO B 1 622 ? 7.883 21.797 16.578 1 90.44 622 PRO B C 1
ATOM 10100 O O . PRO B 1 622 ? 8.547 22.438 15.766 1 90.44 622 PRO B O 1
ATOM 10103 N N . PRO B 1 623 ? 8.219 21.609 17.781 1 89.81 623 PRO B N 1
ATOM 10104 C CA . PRO B 1 623 ? 9.492 22.172 18.219 1 89.81 623 PRO B CA 1
ATOM 10105 C C . PRO B 1 623 ? 10.695 21.547 17.5 1 89.81 623 PRO B C 1
ATOM 10107 O O . PRO B 1 623 ? 10.805 20.328 17.422 1 89.81 623 PRO B O 1
ATOM 10110 N N . ILE B 1 624 ? 11.445 22.359 16.953 1 88.69 624 ILE B N 1
ATOM 10111 C CA . ILE B 1 624 ? 12.688 21.969 16.297 1 88.69 624 ILE B CA 1
ATOM 10112 C C . ILE B 1 624 ? 13.789 21.797 17.328 1 88.69 624 ILE B C 1
ATOM 10114 O O . ILE B 1 624 ? 14.594 20.859 17.234 1 88.69 624 ILE B O 1
ATOM 10118 N N . ASP B 1 625 ? 13.719 22.719 18.281 1 86.06 625 ASP B N 1
ATOM 10119 C CA . ASP B 1 625 ? 14.648 22.672 19.406 1 86.06 625 ASP B CA 1
ATOM 10120 C C . ASP B 1 625 ? 13.898 22.453 20.719 1 86.06 625 ASP B C 1
ATOM 10122 O O . ASP B 1 625 ? 12.68 22.625 20.781 1 86.06 625 ASP B O 1
ATOM 10126 N N . SER B 1 626 ? 14.633 22.016 21.719 1 84.75 626 SER B N 1
ATOM 10127 C CA . SER B 1 626 ? 14 21.828 23.031 1 84.75 626 SER B CA 1
ATOM 10128 C C . SER B 1 626 ? 13.438 23.125 23.578 1 84.75 626 SER B C 1
ATOM 10130 O O . SER B 1 626 ? 14.023 24.203 23.375 1 84.75 626 SER B O 1
ATOM 10132 N N . LEU B 1 627 ? 12.305 23.047 24.109 1 88.5 627 LEU B N 1
ATOM 10133 C CA . LEU B 1 627 ? 11.648 24.219 24.672 1 88.5 627 LEU B CA 1
ATOM 10134 C C . LEU B 1 627 ? 12.289 24.641 25.984 1 88.5 627 LEU B C 1
ATOM 10136 O O . LEU B 1 627 ? 11.781 24.312 27.062 1 88.5 627 LEU B O 1
ATOM 10140 N N . ASP B 1 628 ? 13.508 25.297 25.953 1 83.12 628 ASP B N 1
ATOM 10141 C CA . ASP B 1 628 ? 14.242 25.719 27.125 1 83.12 628 ASP B CA 1
ATOM 10142 C C . ASP B 1 628 ? 14.227 27.25 27.25 1 83.12 628 ASP B C 1
ATOM 10144 O O . ASP B 1 628 ? 15.062 27.828 27.953 1 83.12 628 ASP B O 1
ATOM 10148 N N . SER B 1 629 ? 13.297 27.969 26.609 1 80.56 629 SER B N 1
ATOM 10149 C CA . SER B 1 629 ? 13.094 29.422 26.688 1 80.56 629 SER B CA 1
ATOM 10150 C C . SER B 1 629 ? 14.266 30.172 26.078 1 80.56 629 SER B C 1
ATOM 10152 O O . SER B 1 629 ? 14.453 31.359 26.344 1 80.56 629 SER B O 1
ATOM 10154 N N . VAL B 1 630 ? 15.203 29.359 25.391 1 80.81 630 VAL B N 1
ATOM 10155 C CA . VAL B 1 630 ? 16.328 30.031 24.75 1 80.81 630 VAL B CA 1
ATOM 10156 C C . VAL B 1 630 ? 16.203 29.938 23.234 1 80.81 630 VAL B C 1
ATOM 10158 O O . VAL B 1 630 ? 15.922 28.859 22.703 1 80.81 630 VAL B O 1
ATOM 10161 N N . ARG B 1 631 ? 16.344 31.047 22.672 1 81.5 631 ARG B N 1
ATOM 10162 C CA . ARG B 1 631 ? 16.359 31.062 21.203 1 81.5 631 ARG B CA 1
ATOM 10163 C C . ARG B 1 631 ? 17.625 30.375 20.672 1 81.5 631 ARG B C 1
ATOM 10165 O O . ARG B 1 631 ? 18.734 30.734 21.047 1 81.5 631 ARG B O 1
ATOM 10172 N N . PRO B 1 632 ? 17.344 29.391 19.922 1 81.69 632 PRO B N 1
ATOM 10173 C CA . PRO B 1 632 ? 18.516 28.656 19.453 1 81.69 632 PRO B CA 1
ATOM 10174 C C . PRO B 1 632 ? 19.375 29.469 18.484 1 81.69 632 PRO B C 1
ATOM 10176 O O . PRO B 1 632 ? 18.859 30.25 17.688 1 81.69 632 PRO B O 1
ATOM 10179 N N . GLU B 1 633 ? 20.719 29.344 18.672 1 78.44 633 GLU B N 1
ATOM 10180 C CA . GLU B 1 633 ? 21.688 29.906 17.75 1 78.44 633 GLU B CA 1
ATOM 10181 C C . GLU B 1 633 ? 22.328 28.828 16.891 1 78.44 633 GLU B C 1
ATOM 10183 O O . GLU B 1 633 ? 23.234 28.125 17.328 1 78.44 633 GLU B O 1
ATOM 10188 N N . TYR B 1 634 ? 21.922 28.719 15.648 1 76.62 634 TYR B N 1
ATOM 10189 C CA . TYR B 1 634 ? 22.281 27.609 14.766 1 76.62 634 TYR B CA 1
ATOM 10190 C C . TYR B 1 634 ? 23.766 27.656 14.406 1 76.62 634 TYR B C 1
ATOM 10192 O O . TYR B 1 634 ? 24.375 26.609 14.141 1 76.62 634 TYR B O 1
ATOM 10200 N N . HIS B 1 635 ? 24.422 28.844 14.477 1 74.19 635 HIS B N 1
ATOM 10201 C CA . HIS B 1 635 ? 25.812 28.969 14.047 1 74.19 635 HIS B CA 1
ATOM 10202 C C . HIS B 1 635 ? 26.766 28.438 15.117 1 74.19 635 HIS B C 1
ATOM 10204 O O . HIS B 1 635 ? 27.906 28.062 14.812 1 74.19 635 HIS B O 1
ATOM 10210 N N . THR B 1 636 ? 26.266 28.344 16.344 1 77 636 THR B N 1
ATOM 10211 C CA . THR B 1 636 ? 27.156 27.922 17.422 1 77 636 THR B CA 1
ATOM 10212 C C . THR B 1 636 ? 26.906 26.453 17.766 1 77 636 THR B C 1
ATOM 10214 O O . THR B 1 636 ? 27.609 25.875 18.594 1 77 636 THR B O 1
ATOM 10217 N N . MET B 1 637 ? 26.078 25.859 17.031 1 81.06 637 MET B N 1
ATOM 10218 C CA . MET B 1 637 ? 25.703 24.484 17.359 1 81.06 637 MET B CA 1
ATOM 10219 C C . MET B 1 637 ? 26.703 23.5 16.75 1 81.06 637 MET B C 1
ATOM 10221 O O . MET B 1 637 ? 27.406 23.828 15.789 1 81.06 637 MET B O 1
ATOM 10225 N N . SER B 1 638 ? 26.859 22.453 17.422 1 82.5 638 SER B N 1
ATOM 10226 C CA . SER B 1 638 ? 27.641 21.359 16.844 1 82.5 638 SER B CA 1
ATOM 10227 C C . SER B 1 638 ? 27.031 20.859 15.547 1 82.5 638 SER B C 1
ATOM 10229 O O . SER B 1 638 ? 25.828 21.031 15.32 1 82.5 638 SER B O 1
ATOM 10231 N N . VAL B 1 639 ? 27.797 20.328 14.719 1 81.44 639 VAL B N 1
ATOM 10232 C CA . VAL B 1 639 ? 27.328 19.859 13.422 1 81.44 639 VAL B CA 1
ATOM 10233 C C . VAL B 1 639 ? 26.25 18.797 13.617 1 81.44 639 VAL B C 1
ATOM 10235 O O . VAL B 1 639 ? 25.281 18.734 12.867 1 81.44 639 VAL B O 1
ATOM 10238 N N . GLU B 1 640 ? 26.406 18.031 14.656 1 82.56 640 GLU B N 1
ATOM 10239 C CA . GLU B 1 640 ? 25.422 16.984 14.914 1 82.56 640 GLU B CA 1
ATOM 10240 C C . GLU B 1 640 ? 24.078 17.578 15.336 1 82.56 640 GLU B C 1
ATOM 10242 O O . GLU B 1 640 ? 23.016 17.125 14.875 1 82.56 640 GLU B O 1
ATOM 10247 N N . LYS B 1 641 ? 24.141 18.531 16.156 1 84.94 641 LYS B N 1
ATOM 10248 C CA . LYS B 1 641 ? 22.906 19.188 16.594 1 84.94 641 LYS B CA 1
ATOM 10249 C C . LYS B 1 641 ? 22.25 19.969 15.461 1 84.94 641 LYS B C 1
ATOM 10251 O O . LYS B 1 641 ? 21.031 19.969 15.32 1 84.94 641 LYS B O 1
ATOM 10256 N N . PHE B 1 642 ? 23.156 20.547 14.703 1 86.69 642 PHE B N 1
ATOM 10257 C CA . PHE B 1 642 ? 22.656 21.281 13.539 1 86.69 642 PHE B CA 1
ATOM 10258 C C . PHE B 1 642 ? 21.969 20.328 12.562 1 86.69 642 PHE B C 1
ATOM 10260 O O . PHE B 1 642 ? 20.906 20.641 12.039 1 86.69 642 PHE B O 1
ATOM 10267 N N . GLU B 1 643 ? 22.625 19.234 12.406 1 87.12 643 GLU B N 1
ATOM 10268 C CA . GLU B 1 643 ? 22.047 18.219 11.523 1 87.12 643 GLU B CA 1
ATOM 10269 C C . GLU B 1 643 ? 20.703 17.719 12.047 1 87.12 643 GLU B C 1
ATOM 10271 O O . GLU B 1 643 ? 19.766 17.547 11.273 1 87.12 643 GLU B O 1
ATOM 10276 N N . LYS B 1 644 ? 20.609 17.5 13.281 1 85.94 644 LYS B N 1
ATOM 10277 C CA . LYS B 1 644 ? 19.375 17.047 13.891 1 85.94 644 LYS B CA 1
ATOM 10278 C C . LYS B 1 644 ? 18.266 18.094 13.734 1 85.94 644 LYS B C 1
ATOM 10280 O O . LYS B 1 644 ? 17.125 17.75 13.398 1 85.94 644 LYS B O 1
ATOM 10285 N N . ASN B 1 645 ? 18.562 19.312 13.93 1 87.62 645 ASN B N 1
ATOM 10286 C CA . ASN B 1 645 ? 17.594 20.391 13.812 1 87.62 645 ASN B CA 1
ATOM 10287 C C . ASN B 1 645 ? 17.125 20.578 12.367 1 87.62 645 ASN B C 1
ATOM 10289 O O . ASN B 1 645 ? 15.945 20.766 12.109 1 87.62 645 ASN B O 1
ATOM 10293 N N . MET B 1 646 ? 18.109 20.438 11.5 1 87.5 646 MET B N 1
ATOM 10294 C CA . MET B 1 646 ? 17.75 20.594 10.094 1 87.5 646 MET B CA 1
ATOM 10295 C C . MET B 1 646 ? 16.891 19.438 9.617 1 87.5 646 MET B C 1
ATOM 10297 O O . MET B 1 646 ? 16.047 19.594 8.734 1 87.5 646 MET B O 1
ATOM 10301 N N . THR B 1 647 ? 17.172 18.328 10.203 1 87.56 647 THR B N 1
ATOM 10302 C CA . THR B 1 647 ? 16.328 17.188 9.883 1 87.56 647 THR B CA 1
ATOM 10303 C C . THR B 1 647 ? 14.898 17.406 10.367 1 87.56 647 THR B C 1
ATOM 10305 O O . THR B 1 647 ? 13.938 17.047 9.672 1 87.56 647 THR B O 1
ATOM 10308 N N . ARG B 1 648 ? 14.766 18 11.484 1 87.88 648 ARG B N 1
ATOM 10309 C CA . ARG B 1 648 ? 13.438 18.312 12 1 87.88 648 ARG B CA 1
ATOM 10310 C C . ARG B 1 648 ? 12.75 19.359 11.141 1 87.88 648 ARG B C 1
ATOM 10312 O O . ARG B 1 648 ? 11.531 19.297 10.938 1 87.88 648 ARG B O 1
ATOM 10319 N N . VAL B 1 649 ? 13.523 20.266 10.656 1 88.44 649 VAL B N 1
ATOM 10320 C CA . VAL B 1 649 ? 12.969 21.281 9.766 1 88.44 649 VAL B CA 1
ATOM 10321 C C . VAL B 1 649 ? 12.422 20.609 8.508 1 88.44 649 VAL B C 1
ATOM 10323 O O . VAL B 1 649 ? 11.328 20.953 8.039 1 88.44 649 VAL B O 1
ATOM 10326 N N . LEU B 1 650 ? 13.227 19.719 8.047 1 87.44 650 LEU B N 1
ATOM 10327 C CA . LEU B 1 650 ? 12.789 19 6.855 1 87.44 650 LEU B CA 1
ATOM 10328 C C . LEU B 1 650 ? 11.5 18.234 7.125 1 87.44 650 LEU B C 1
ATOM 10330 O O . LEU B 1 650 ? 10.602 18.203 6.277 1 87.44 650 LEU B O 1
ATOM 10334 N N . GLU B 1 651 ? 11.391 17.641 8.258 1 86.06 651 GLU B N 1
ATOM 10335 C CA . GLU B 1 651 ? 10.18 16.906 8.617 1 86.06 651 GLU B CA 1
ATOM 10336 C C . GLU B 1 651 ? 8.977 17.844 8.688 1 86.06 651 GLU B C 1
ATOM 10338 O O . GLU B 1 651 ? 7.871 17.484 8.273 1 86.06 651 GLU B O 1
ATOM 10343 N N . VAL B 1 652 ? 9.18 18.984 9.195 1 88.31 652 VAL B N 1
ATOM 10344 C CA . VAL B 1 652 ? 8.109 19.969 9.289 1 88.31 652 VAL B CA 1
ATOM 10345 C C . VAL B 1 652 ? 7.676 20.391 7.887 1 88.31 652 VAL B C 1
ATOM 10347 O O . VAL B 1 652 ? 6.48 20.484 7.598 1 88.31 652 VAL B O 1
ATOM 10350 N N . MET B 1 653 ? 8.664 20.609 7.066 1 87.19 653 MET B N 1
ATOM 10351 C CA . MET B 1 653 ? 8.352 21.016 5.699 1 87.19 653 MET B CA 1
ATOM 10352 C C . MET B 1 653 ? 7.602 19.922 4.953 1 87.19 653 MET B C 1
ATOM 10354 O O . MET B 1 653 ? 6.617 20.203 4.266 1 87.19 653 MET B O 1
ATOM 10358 N N . ASP B 1 654 ? 8.016 18.734 5.199 1 84.44 654 ASP B N 1
ATOM 10359 C CA . ASP B 1 654 ? 7.348 17.609 4.559 1 84.44 654 ASP B CA 1
ATOM 10360 C C . ASP B 1 654 ? 5.91 17.469 5.055 1 84.44 654 ASP B C 1
ATOM 10362 O O . ASP B 1 654 ? 5.016 17.109 4.289 1 84.44 654 ASP B O 1
ATOM 10366 N N . SER B 1 655 ? 5.746 17.688 6.293 1 85.56 655 SER B N 1
ATOM 10367 C CA . SER B 1 655 ? 4.402 17.609 6.855 1 85.56 655 SER B CA 1
ATOM 10368 C C . SER B 1 655 ? 3.475 18.641 6.242 1 85.56 655 SER B C 1
ATOM 10370 O O . SER B 1 655 ? 2.326 18.344 5.91 1 85.56 655 SER B O 1
ATOM 10372 N N . HIS B 1 656 ? 3.955 19.812 6.055 1 88 656 HIS B N 1
ATOM 10373 C CA . HIS B 1 656 ? 3.143 20.875 5.465 1 88 656 HIS B CA 1
ATOM 10374 C C . HIS B 1 656 ? 2.867 20.594 3.99 1 88 656 HIS B C 1
ATOM 10376 O O . HIS B 1 656 ? 1.766 20.859 3.502 1 88 656 HIS B O 1
ATOM 10382 N N . LEU B 1 657 ? 3.852 20.125 3.324 1 85.81 657 LEU B N 1
ATOM 10383 C CA . LEU B 1 657 ? 3.656 19.781 1.918 1 85.81 657 LEU B CA 1
ATOM 10384 C C . LEU B 1 657 ? 2.66 18.641 1.762 1 85.81 657 LEU B C 1
ATOM 10386 O O . LEU B 1 657 ? 1.837 18.656 0.843 1 85.81 657 LEU B O 1
ATOM 10390 N N . ALA B 1 658 ? 2.773 17.75 2.666 1 80.94 658 ALA B N 1
ATOM 10391 C CA . ALA B 1 658 ? 1.824 16.641 2.637 1 80.94 658 ALA B CA 1
ATOM 10392 C C . ALA B 1 658 ? 0.407 17.125 2.93 1 80.94 658 ALA B C 1
ATOM 10394 O O . ALA B 1 658 ? -0.552 16.672 2.295 1 80.94 658 ALA B O 1
ATOM 10395 N N . SER B 1 659 ? 0.335 17.953 3.865 1 82 659 SER B N 1
ATOM 10396 C CA . SER B 1 659 ? -0.97 18.516 4.199 1 82 659 SER B CA 1
ATOM 10397 C C . SER B 1 659 ? -1.544 19.312 3.035 1 82 659 SER B C 1
ATOM 10399 O O . SER B 1 659 ? -2.744 19.25 2.762 1 82 659 SER B O 1
ATOM 10401 N N . HIS B 1 660 ? -0.685 20 2.365 1 83.12 660 HIS B N 1
ATOM 10402 C CA . HIS B 1 660 ? -1.113 20.781 1.211 1 83.12 660 HIS B CA 1
ATOM 10403 C C . HIS B 1 660 ? -1.607 19.875 0.086 1 83.12 660 HIS B C 1
ATOM 10405 O O . HIS B 1 660 ? -2.617 20.172 -0.557 1 83.12 660 HIS B O 1
ATOM 10411 N N . ARG B 1 661 ? -0.957 18.812 -0.128 1 77.5 661 ARG B N 1
ATOM 10412 C CA . ARG B 1 661 ? -1.352 17.859 -1.169 1 77.5 661 ARG B CA 1
ATOM 10413 C C . ARG B 1 661 ? -2.664 17.172 -0.812 1 77.5 661 ARG B C 1
ATOM 10415 O O . ARG B 1 661 ? -3.496 16.922 -1.686 1 77.5 661 ARG B O 1
ATOM 10422 N N . ARG B 1 662 ? -2.824 16.828 0.419 1 73 662 ARG B N 1
ATOM 10423 C CA . ARG B 1 662 ? -4.031 16.141 0.866 1 73 662 ARG B CA 1
ATOM 10424 C C . ARG B 1 662 ? -5.266 17.016 0.668 1 73 662 ARG B C 1
ATOM 10426 O O . ARG B 1 662 ? -6.324 16.516 0.269 1 73 662 ARG B O 1
ATOM 10433 N N . ILE B 1 663 ? -5.086 18.219 0.937 1 68.75 663 ILE B N 1
ATOM 10434 C CA . ILE B 1 663 ? -6.23 19.125 0.875 1 68.75 663 ILE B CA 1
ATOM 10435 C C . ILE B 1 663 ? -6.559 19.438 -0.582 1 68.75 663 ILE B C 1
ATOM 10437 O O . ILE B 1 663 ? -7.73 19.562 -0.947 1 68.75 663 ILE B O 1
ATOM 10441 N N . HIS B 1 664 ? -5.559 19.391 -1.501 1 63.91 664 HIS B N 1
ATOM 10442 C CA . HIS B 1 664 ? -5.828 19.75 -2.887 1 63.91 664 HIS B CA 1
ATOM 10443 C C . HIS B 1 664 ? -6.023 18.516 -3.754 1 63.91 664 HIS B C 1
ATOM 10445 O O . HIS B 1 664 ? -6.613 18.594 -4.832 1 63.91 664 HIS B O 1
ATOM 10451 N N . LEU B 1 665 ? -5.406 17.344 -3.656 1 56.72 665 LEU B N 1
ATOM 10452 C CA . LEU B 1 665 ? -5.586 16.141 -4.469 1 56.72 665 LEU B CA 1
ATOM 10453 C C . LEU B 1 665 ? -6.953 15.523 -4.223 1 56.72 665 LEU B C 1
ATOM 10455 O O . LEU B 1 665 ? -7.305 14.516 -4.848 1 56.72 665 LEU B O 1
ATOM 10459 N N . ASN B 1 666 ? -7.766 15.727 -3.48 1 50.09 666 ASN B N 1
ATOM 10460 C CA . ASN B 1 666 ? -9.039 15.062 -3.221 1 50.09 666 ASN B CA 1
ATOM 10461 C C . ASN B 1 666 ? -9.852 14.891 -4.5 1 50.09 666 ASN B C 1
ATOM 10463 O O . ASN B 1 666 ? -10.992 14.414 -4.461 1 50.09 666 ASN B O 1
ATOM 10467 N N . GLY B 1 667 ? -9.453 15.336 -5.676 1 41.75 667 GLY B N 1
ATOM 10468 C CA . GLY B 1 667 ? -10.344 15.109 -6.805 1 41.75 667 GLY B CA 1
ATOM 10469 C C . GLY B 1 667 ? -10.172 13.734 -7.426 1 41.75 667 GLY B C 1
ATOM 10470 O O . GLY B 1 667 ? -10.984 13.32 -8.258 1 41.75 667 GLY B O 1
ATOM 10471 N N . GLY B 1 668 ? -9.102 13.102 -7.473 1 37.38 668 GLY B N 1
ATOM 10472 C CA . GLY B 1 668 ? -9 11.984 -8.398 1 37.38 668 GLY B CA 1
ATOM 10473 C C . GLY B 1 668 ? -9.531 10.68 -7.824 1 37.38 668 GLY B C 1
ATOM 10474 O O . GLY B 1 668 ? -10.211 10.688 -6.793 1 37.38 668 GLY B O 1
ATOM 10475 N N . VAL B 1 669 ? -9.211 9.555 -8.531 1 41.69 669 VAL B N 1
ATOM 10476 C CA . VAL B 1 669 ? -9.672 8.195 -8.289 1 41.69 669 VAL B CA 1
ATOM 10477 C C . VAL B 1 669 ? -9.461 7.824 -6.824 1 41.69 669 VAL B C 1
ATOM 10479 O O . VAL B 1 669 ? -10.305 7.156 -6.219 1 41.69 669 VAL B O 1
ATOM 10482 N N . PHE B 1 670 ? -8.438 8.219 -6.324 1 39.78 670 PHE B N 1
ATOM 10483 C CA . PHE B 1 670 ? -8.125 7.922 -4.93 1 39.78 670 PHE B CA 1
ATOM 10484 C C . PHE B 1 670 ? -9 8.75 -3.994 1 39.78 670 PHE B C 1
ATOM 10486 O O . PHE B 1 670 ? -9.086 8.461 -2.799 1 39.78 670 PHE B O 1
ATOM 10493 N N . SER B 1 671 ? -9.469 9.766 -4.469 1 44.75 671 SER B N 1
ATOM 10494 C CA . SER B 1 671 ? -10.492 10.484 -3.723 1 44.75 671 SER B CA 1
ATOM 10495 C C . SER B 1 671 ? -11.688 9.594 -3.422 1 44.75 671 SER B C 1
ATOM 10497 O O . SER B 1 671 ? -12.383 9.797 -2.42 1 44.75 671 SER B O 1
ATOM 10499 N N . LEU B 1 672 ? -12.023 8.867 -4.379 1 42.22 672 LEU B N 1
ATOM 10500 C CA . LEU B 1 672 ? -13.094 7.918 -4.109 1 42.22 672 LEU B CA 1
ATOM 10501 C C . LEU B 1 672 ? -12.758 7.039 -2.91 1 42.22 672 LEU B C 1
ATOM 10503 O O . LEU B 1 672 ? -13.648 6.656 -2.146 1 42.22 672 LEU B O 1
ATOM 10507 N N . ILE B 1 673 ? -11.57 6.508 -2.904 1 41.62 673 ILE B N 1
ATOM 10508 C CA . ILE B 1 673 ? -11.172 5.691 -1.764 1 41.62 673 ILE B CA 1
ATOM 10509 C C . ILE B 1 673 ? -10.984 6.578 -0.536 1 41.62 673 ILE B C 1
ATOM 10511 O O . ILE B 1 673 ? -11.305 6.176 0.584 1 41.62 673 ILE B O 1
ATOM 10515 N N . ARG B 1 674 ? -10.281 7.695 -0.637 1 40.62 674 ARG B N 1
ATOM 10516 C CA . ARG B 1 674 ? -10.07 8.578 0.507 1 40.62 674 ARG B CA 1
ATOM 10517 C C . ARG B 1 674 ? -11.258 9.508 0.709 1 40.62 674 ARG B C 1
ATOM 10519 O O . ARG B 1 674 ? -11.977 9.828 -0.243 1 40.62 674 ARG B O 1
ATOM 10526 N N . GLY B 1 675 ? -12.195 9.359 1.671 1 35.06 675 GLY B N 1
ATOM 10527 C CA . GLY B 1 675 ? -13.32 10.117 2.182 1 35.06 675 GLY B CA 1
ATOM 10528 C C . GLY B 1 675 ? -13.43 11.508 1.58 1 35.06 675 GLY B C 1
ATOM 10529 O O . GLY B 1 675 ? -14.148 12.359 2.102 1 35.06 675 GLY B O 1
ATOM 10530 N N . ARG B 1 676 ? -12.805 12.102 0.486 1 34.62 676 ARG B N 1
ATOM 10531 C CA . ARG B 1 676 ? -13.32 13.453 0.297 1 34.62 676 ARG B CA 1
ATOM 10532 C C . ARG B 1 676 ? -14.602 13.438 -0.527 1 34.62 676 ARG B C 1
ATOM 10534 O O . ARG B 1 676 ? -14.664 12.805 -1.581 1 34.62 676 ARG B O 1
#

Solvent-accessible surface area (backbone atoms only — not comparable to full-atom values): 69080 Å² total; per-residue (Å²): 137,82,83,75,79,81,71,81,73,72,78,78,60,72,70,53,56,60,58,49,46,54,50,48,52,51,50,41,53,74,69,32,71,66,54,42,50,49,46,48,49,48,46,42,45,36,21,27,28,49,28,24,41,56,26,42,47,49,64,50,54,58,40,69,31,30,62,16,56,80,14,72,43,33,52,48,57,71,42,46,85,79,40,59,66,69,56,44,51,52,47,47,47,63,64,35,41,71,46,21,76,70,50,58,90,74,54,49,76,49,64,63,92,44,46,20,70,56,42,51,38,45,56,52,22,42,24,23,45,21,28,16,56,23,24,38,52,48,15,45,44,26,49,73,76,21,44,51,61,53,46,45,49,22,39,53,51,30,46,52,18,51,49,39,35,43,38,15,62,70,73,68,35,30,51,67,49,32,51,50,17,41,22,48,27,23,23,32,54,43,44,48,61,45,42,44,36,45,44,46,59,72,40,64,72,68,61,24,51,53,53,36,50,49,40,53,46,33,40,57,42,17,36,36,50,18,45,54,64,38,42,76,48,55,70,47,77,82,62,84,55,40,49,58,61,54,48,56,57,28,41,51,49,26,51,52,30,41,53,48,47,70,69,60,55,70,68,62,74,75,65,70,80,64,80,82,66,57,71,70,57,64,46,70,35,67,60,31,47,42,52,46,53,45,47,31,52,20,45,12,32,37,37,18,15,51,47,31,50,55,52,32,50,56,43,29,36,57,58,73,37,53,80,56,68,37,71,71,48,44,48,52,53,37,52,52,49,43,52,30,51,54,50,21,53,53,50,46,61,61,42,55,78,75,41,58,52,42,48,47,26,28,53,10,31,47,47,27,29,54,33,35,61,56,60,52,45,93,62,58,71,65,64,43,49,54,42,50,49,54,20,47,23,25,41,49,32,19,53,50,31,51,55,47,49,49,59,69,49,40,45,70,67,44,28,18,41,53,53,8,48,33,47,16,42,20,23,42,29,43,21,45,35,50,55,54,38,50,52,49,43,64,69,67,61,59,73,58,40,49,67,37,32,52,53,23,30,53,37,18,46,52,17,29,60,46,31,53,63,44,47,80,67,55,64,66,82,83,75,78,84,78,85,77,75,64,70,70,59,66,68,71,44,51,74,67,58,52,62,69,45,57,60,68,56,50,48,46,43,38,56,52,51,26,48,71,68,70,46,80,61,82,69,40,67,68,61,56,50,83,79,40,58,87,49,41,67,59,51,32,53,52,37,49,51,46,47,51,52,48,45,45,50,45,46,43,28,54,42,30,53,66,51,37,51,54,49,42,54,49,50,40,60,48,62,76,65,58,84,79,75,69,62,68,61,48,32,51,35,46,13,51,29,50,51,53,46,30,31,17,22,50,50,72,52,57,66,52,39,21,63,54,50,52,31,51,48,44,47,63,54,57,62,48,39,72,80,71,80,46,66,71,58,71,61,77,44,52,70,65,57,42,49,53,33,51,50,42,47,44,50,46,51,51,47,46,51,48,41,44,46,59,71,65,54,46,76,46,78,59,15,65,68,45,89,101,135,83,87,73,83,80,72,80,72,70,79,75,62,73,69,52,56,59,56,49,48,53,49,48,52,50,49,42,52,74,70,32,70,65,53,42,50,49,44,50,49,49,46,42,45,36,22,29,28,49,30,24,42,57,25,42,48,50,65,49,52,57,40,69,30,29,61,16,56,81,14,73,44,33,50,48,58,70,42,46,87,79,39,60,68,69,55,44,51,52,48,46,48,64,65,34,41,74,44,18,75,71,48,58,90,74,55,48,77,51,65,64,92,43,45,20,72,54,44,52,38,45,55,54,21,43,23,23,46,21,28,17,55,24,24,38,53,49,14,46,42,26,48,74,74,22,44,52,61,52,46,45,49,22,39,53,51,31,44,53,19,50,50,38,35,44,37,15,62,70,74,66,35,32,52,66,48,32,50,49,18,41,22,48,28,24,23,33,54,42,44,48,61,46,43,43,36,44,45,46,59,72,38,62,70,68,62,24,51,52,54,40,48,48,38,52,47,35,42,57,42,17,36,36,49,18,45,54,66,38,42,75,47,54,68,49,77,81,61,83,55,38,50,58,59,55,49,55,57,30,41,53,49,27,50,52,31,42,51,49,48,70,71,60,56,71,70,61,75,74,65,69,80,64,80,79,66,56,71,69,56,64,47,72,34,68,63,31,47,42,54,46,52,44,46,31,51,20,45,12,32,38,37,18,17,50,46,30,49,53,51,33,50,56,44,28,36,56,59,71,37,52,78,55,67,38,72,70,50,44,48,50,53,39,52,51,51,44,53,29,51,54,50,21,52,53,50,47,61,59,42,55,77,75,42,58,52,40,47,49,27,30,52,12,30,46,48,27,28,54,32,34,61,57,60,52,46,94,61,57,70,66,63,43,49,54,40,48,49,55,21,47,22,25,43,48,32,19,53,51,32,51,55,48,50,50,59,69,50,40,47,70,66,43,28,20,41,55,52,8,48,33,47,16,42,20,24,42,29,43,22,46,34,49,55,54,39,52,51,50,45,63,69,67,62,60,75,59,41,48,67,37,32,52,54,22,30,53,36,18,46,52,16,29,59,45,31,52,63,45,46,78,66,55,65,66,82,83,74,78,84,77,86,78,78,65,70,70,60,65,68,70,45,50,74,68,59,52,61,68,46,56,59,68,56,50,48,46,43,37,56,51,51,26,48,71,67,70,46,82,62,84,70,40,65,70,62,57,50,84,80,40,57,86,48,42,68,59,50,32,54,52,36,49,51,45,48,52,52,48,46,44,50,46,46,44,27,54,42,29,54,67,51,36,52,51,46,42,54,50,50,40,61,50,61,76,69,59,84,78,74,68,61,66,61,47,32,51,35,45,13,51,30,50,50,54,46,30,31,17,20,50,48,72,52,57,67,52,40,22,64,54,50,52,30,51,47,44,45,63,54,55,62,49,40,73,81,72,81,46,66,71,59,72,60,77,45,51,69,66,56,41,48,53,33,51,49,42,49,46,50,46,50,49,47,48,52,48,42,43,45,58,73,64,56,43,75,49,78,60,13,64,70,46,86,98

Nearest PDB structures (foldseek):
  6oop-assembly1_A  TM=7.216E-01  e=5.714E-06  Escherichia coli
  6vrz-assembly1_A  TM=6.978E-01  e=5.936E-06  Escherichia coli
  4zow-assembly1_A  TM=6.855E-01  e=6.167E-06  Escherichia coli K-12
  6gv1-assembly1_A  TM=6.905E-01  e=2.010E-05  Escherichia coli K-12
  5ayn-assembly1_A  TM=6.338E-01  e=5.416E-05  Bdellovibrio bacteriovorus HD100

Radius of gyration: 40.23 Å; Cα contacts (8 Å, |Δi|>4): 1870; chains: 2; bounding box: 168×104×72 Å

Sequence (1352 aa):
MVCKSCPCRSSNTATEPFYNRITAVQVRLRTSKGFQRVVVAVTLFAVFADILGTAVILPGLASVCTFAEGGPGDLLEKQRENLPEEVYQEQIQQLISPHAFKGERGAWSGSPPVKYALSMNLVMSVGYFGSALGSMFLGLLCDKIGCKFPMQLCLFMGIIGYVIIYASAIWVKSYYLFLLGNAWNNFFGNCMQIATTYVGQLFEGEERDSYNSLVIGMGLIGGTIGAFIVMPFSNNPSNGANYFDSIWLAIGVTAAALIAVTVVLVPPQEQEPDREADPATLETPPRAARLLKITVLASALDSGGDEGTRIARGTVLTAVFPEWQTAERQNYLLLGLLVMVILSLVILELLRKRINLAAICVIGCFFTLATQLVLIAELEVAPFLATWYSGKLFGFLSTIASGLIIVELAPKSQLGRWNGINEAFSNLSMAVSPLVFSLIYDAVGNVRGQEMLVCTSAVSLLATMAYMPLVSRMPKPSEEPLELKDLSYYEELSDEDFAELPTRIVDEVRFKKMIEAGKTPRLVSWGSYEQQRAKLYEMQRRAMKDFKDFAEYLVRILSNRELLVQEQKKEMAILATQGGVDREQAKKEMGAWMADYFDDAGYIDWETQATFYKAMIMTAFPPIDSLDSVRPEYHTMSVEKFEKNMTRVLEVMDSHLASHRRIHLNGGVFSLIRGRMVCKSCPCRSSNTATEPFYNRITAVQVRLRTSKGFQRVVVAVTLFAVFADILGTAVILPGLASVCTFAEGGPGDLLEKQRENLPEEVYQEQIQQLISPHAFKGERGAWSGSPPVKYALSMNLVMSVGYFGSALGSMFLGLLCDKIGCKFPMQLCLFMGIIGYVIIYASAIWVKSYYLFLLGNAWNNFFGNCMQIATTYVGQLFEGEERDSYNSLVIGMGLIGGTIGAFIVMPFSNNPSNGANYFDSIWLAIGVTAAALIAVTVVLVPPQEQEPDREADPATLETPPRAARLLKITVLASALDSGGDEGTRIARGTVLTAVFPEWQTAERQNYLLLGLLVMVILSLVILELLRKRINLAAICVIGCFFTLATQLVLIAELEVAPFLATWYSGKLFGFLSTIASGLIIVELAPKSQLGRWNGINEAFSNLSMAVSPLVFSLIYDAVGNVRGQEMLVCTSAVSLLATMAYMPLVSRMPKPSEEPLELKDLSYYEELSDEDFAELPTRIVDEVRFKKMIEAGKTPRLVSWGSYEQQRAKLYEMQRRAMKDFKDFAEYLVRILSNRELLVQEQKKEMAILATQGGVDREQAKKEMGAWMADYFDDAGYIDWETQATFYKAMIMTAFPPIDSLDSVRPEYHTMSVEKFEKNMTRVLEVMDSHLASHRRIHLNGGVFSLIRGR

pLDDT: mean 76.79, std 15.77, range [23.72, 95.88]

Secondary structure (DSSP, 8-state):
-------------THHHHHHHHHHHHHHHHH-HHHHHHHHHHHHHHHHHHHHHHHHHHHHHHHHHTTSTTSHHHHHHHTGGGS-HHHHHHHHHHHS-TTS----TT-SSS--SS-HHHHHHHHHHHHHHHHHHHHHHHHHHHHHH-SHHHHHHHHHHHHHHHHHHHIIIIII--HHHHHHHHHHHHHS--HHHHHHHHHHHH--HHHHHHHHHHHHHHHHHHHHHHHHHHHHHHS-SSS---GGGHHHHHHHHHHHHHHHHHHHPPPP------TTS-GGGGSPPHHHHHHHHHHHHHHHHHHHHHHHHHHHHHHHHHHT-GGGGSHHHHHHHHHHHHHHHHHHHHHHHHHHTTS-HHHHHHHHHHHHHHHHHHHTS---HHHHHHHHHHHHHHHHHHHHHHHHHHHHHS-GGGHHHHHHHHHHHHHHHHHHHHHHHHHHHHHH--SS-HHHHHHHHHHHHHHHHHHHHHHHHSPPPPPPPP-PPPHHHHHHS-HHHHHTS-HHHHHIIIIIIIHHHTPPPPPB----HHHHGGGHHHHHHHHHHHHHHHHHHHHHHHH-HHHHHHHHHHHHHHHTT-TT--HHHHHHHHHHHHHHHHHHHT-TTTTTBHHHHHHHHHHHS--SS--SS----GGGS-HHHHHHHHHHHHHHHHHHHHHHHHHH-TTSHHHHHTT-/-------------THHHHHHHHHHHHHHHHH-HHHHHHHHHHHHHHHHHHHHHHHHHHHHHHHHHTTSTTSHHHHHHHTGGGS-HHHHHHHHHHHS-TTS----TT-SSS--SS-HHHHHHHHHHHHHHHHHHHHHHHHHHHHHH-SHHHHHHHHHHHHHHHHHHHIIIIII--HHHHHHHHHHHHHS--HHHHHHHHHHHH--HHHHHHHHHHHHHHHHHHHHHHHHHHHHHHS-SSS---GGGHHHHHHHHHHHHHHHHHHHPPPP------TTS-GGGGSPPHHHHHHHHHHHHHHHHHHHHHHHHHHHHHHHHHHT-GGGGSHHHHHHHHHHHHHHHHHHHHHHHHHHTTS-HHHHHHHHHHHHHHHHHHHTS---HHHHHHHHHHHHHHHHHHHHHHHHHHHHHS-GGGHHHHHHHHHHHHHHHHHHHHHHHHHHHHHH--SS-HHHHHHHHHHHHHHHHHHHHHHHHSPPPPPP---PPPHHHHHHS-HHHHHTS-HHHHHHIIIIIIHHHTPPPPPB----HHHHGGGHHHHHHHHHHHHHHHHHHHHHHHH-HHHHHHHHHHHHHHHTT-TT--HHHHHHHHHHHHHHHHHHHT-TTTTTBHHHHHHHHHHHS--SS--SS----GGGS-HHHHHHHHHHHHHHHHHHHHHHHHHH-TTSHHHHHTT-